Protein 7W6K (pdb70)

Structure (mmCIF, N/CA/C/O backbone):
data_7W6K
#
_entry.id   7W6K
#
_cell.length_a   1.00
_cell.length_b   1.00
_cell.length_c   1.00
_cell.angle_alpha   90.00
_cell.angle_beta   90.00
_cell.angle_gamma   90.00
#
_symmetry.space_group_name_H-M   'P 1'
#
loop_
_atom_site.group_PDB
_atom_site.id
_atom_site.type_symbol
_atom_site.label_atom_id
_atom_site.label_alt_id
_atom_site.label_comp_id
_atom_site.label_asym_id
_atom_site.label_entity_id
_atom_site.label_seq_id
_atom_site.pdbx_PDB_ins_code
_atom_site.Cartn_x
_atom_site.Cartn_y
_atom_site.Cartn_z
_atom_site.occupancy
_atom_site.B_iso_or_equiv
_a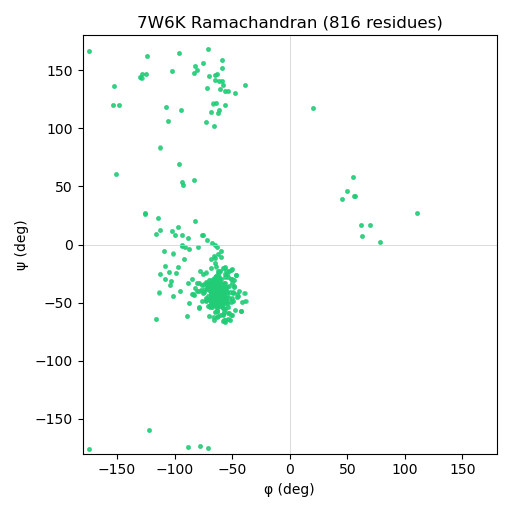tom_site.auth_seq_id
_atom_site.auth_comp_id
_atom_site.auth_asym_id
_atom_site.auth_atom_id
_atom_site.pdbx_PDB_model_num
ATOM 1 N N . VAL A 1 36 ? 140.007 98.536 121.775 1.00 199.95 36 VAL A N 1
ATOM 2 C CA . VAL A 1 36 ? 139.683 99.229 123.019 1.00 199.95 36 VAL A CA 1
ATOM 3 C C . VAL A 1 36 ? 140.848 100.103 123.467 1.00 199.95 36 VAL A C 1
ATOM 4 O O . VAL A 1 36 ? 140.645 101.200 124.002 1.00 199.95 36 VAL A O 1
ATOM 8 N N . MET A 1 37 ? 142.081 99.627 123.274 1.00 198.67 37 MET A N 1
ATOM 9 C CA . MET A 1 37 ? 143.257 100.423 123.612 1.00 198.67 37 MET A CA 1
ATOM 10 C C . MET A 1 37 ? 143.132 101.852 123.099 1.00 198.67 37 MET A C 1
ATOM 11 O O . MET A 1 37 ? 143.429 102.812 123.815 1.00 198.67 37 MET A O 1
ATOM 16 N N . ARG A 1 38 ? 142.692 102.009 121.854 1.00 192.98 38 ARG A N 1
ATOM 17 C CA . ARG A 1 38 ? 142.672 103.320 121.219 1.00 192.98 38 ARG A CA 1
ATOM 18 C C . ARG A 1 38 ? 141.353 104.055 121.421 1.00 192.98 38 ARG A C 1
ATOM 19 O O . ARG A 1 38 ? 141.224 105.200 120.975 1.00 192.98 38 ARG A O 1
ATOM 27 N N . PHE A 1 39 ? 140.383 103.437 122.086 1.00 189.02 39 PHE A N 1
ATOM 28 C CA . PHE A 1 39 ? 139.121 104.129 122.347 1.00 189.02 39 PHE A CA 1
ATOM 29 C C . PHE A 1 39 ? 139.295 105.353 123.236 1.00 189.02 39 PHE A C 1
ATOM 30 O O . PHE A 1 39 ? 138.918 106.462 122.810 1.00 189.02 39 PHE A O 1
ATOM 38 N N . PRO A 1 40 ? 139.848 105.243 124.449 1.00 177.06 40 PRO A N 1
ATOM 39 C CA . PRO A 1 40 ? 139.932 106.433 125.315 1.00 177.06 40 PRO A CA 1
ATOM 40 C C . PRO A 1 40 ? 140.793 107.544 124.739 1.00 177.06 40 PRO A C 1
ATOM 41 O O . PRO A 1 40 ? 140.345 108.696 124.667 1.00 177.06 40 PRO A O 1
ATOM 45 N N . ASN A 1 41 ? 142.022 107.234 124.323 1.00 170.58 41 ASN A N 1
ATOM 46 C CA . ASN A 1 41 ? 142.883 108.259 123.740 1.00 170.58 41 ASN A CA 1
ATOM 47 C C . ASN A 1 41 ? 142.217 108.898 122.529 1.00 170.58 41 ASN A C 1
ATOM 48 O O . ASN A 1 41 ? 142.224 110.125 122.376 1.00 170.58 41 ASN A O 1
ATOM 53 N N . LYS A 1 42 ? 141.632 108.077 121.653 1.00 161.67 42 LYS A N 1
ATOM 54 C CA . LYS A 1 42 ? 140.891 108.608 120.513 1.00 161.67 42 LYS A CA 1
ATOM 55 C C . LYS A 1 42 ? 139.836 109.620 120.933 1.00 161.67 42 LYS A C 1
ATOM 56 O O . LYS A 1 42 ? 139.450 110.464 120.122 1.00 161.67 42 LYS A O 1
ATOM 62 N N . ALA A 1 43 ? 139.377 109.576 122.182 1.00 154.78 43 ALA A N 1
ATOM 63 C CA . ALA A 1 43 ? 138.519 110.646 122.673 1.00 154.78 43 ALA A CA 1
ATOM 64 C C . ALA A 1 43 ? 139.223 111.986 122.557 1.00 154.78 43 ALA A C 1
ATOM 65 O O . ALA A 1 43 ? 138.612 112.996 122.188 1.00 154.78 43 ALA A O 1
ATOM 67 N N . TRP A 1 44 ? 140.524 112.038 122.822 1.00 153.53 44 TRP A N 1
ATOM 68 C CA . TRP A 1 44 ? 141.265 113.318 122.656 1.00 153.53 44 TRP A CA 1
ATOM 69 C C . TRP A 1 44 ? 140.992 113.947 121.287 1.00 153.53 44 TRP A C 1
ATOM 70 O O . TRP A 1 44 ? 140.868 115.185 121.240 1.00 153.53 44 TRP A O 1
ATOM 81 N N . GLN A 1 45 ? 140.719 113.124 120.270 1.00 155.25 45 GLN A N 1
ATOM 82 C CA . GLN A 1 45 ? 140.366 113.682 118.933 1.00 155.25 45 GLN A CA 1
ATOM 83 C C . GLN A 1 45 ? 138.915 114.183 118.937 1.00 155.25 45 GLN A C 1
ATOM 84 O O . GLN A 1 45 ? 138.673 115.233 118.314 1.00 155.25 45 GLN A O 1
ATOM 90 N N . THR A 1 46 ? 137.987 113.469 119.590 1.00 146.76 46 THR A N 1
ATOM 91 C CA . THR A 1 46 ? 136.589 113.976 119.723 1.00 146.76 46 THR A CA 1
ATOM 92 C C . THR A 1 46 ? 136.577 115.241 120.581 1.00 146.76 46 THR A C 1
ATOM 93 O O . THR A 1 46 ? 135.818 116.167 120.261 1.00 146.76 46 THR A O 1
ATOM 97 N N . THR A 1 47 ? 137.385 115.266 121.634 1.00 134.44 47 THR A N 1
ATOM 98 C CA . THR A 1 47 ? 137.374 116.419 122.556 1.00 134.44 47 THR A CA 1
ATOM 99 C C . THR A 1 47 ? 137.912 117.658 121.850 1.00 134.44 47 THR A C 1
ATOM 100 O O . THR A 1 47 ? 137.284 118.712 121.999 1.00 134.44 47 THR A O 1
ATOM 104 N N . TRP A 1 48 ? 138.991 117.544 121.066 1.00 129.61 48 TRP A N 1
ATOM 105 C CA . TRP A 1 48 ? 139.477 118.813 120.537 1.00 129.61 48 TRP A CA 1
ATOM 106 C C . TRP A 1 48 ? 138.535 119.396 119.495 1.00 129.61 48 TRP A C 1
ATOM 107 O O . TRP A 1 48 ? 138.450 120.622 119.358 1.00 129.61 48 TRP A O 1
ATOM 118 N N . LYS A 1 49 ? 137.820 118.545 118.756 1.00 127.26 49 LYS A N 1
ATOM 119 C CA . LYS A 1 49 ? 136.809 119.055 117.838 1.00 127.26 49 LYS A CA 1
ATOM 120 C C . LYS A 1 49 ? 135.883 120.022 118.558 1.00 127.26 49 LYS A C 1
ATOM 121 O O . LYS A 1 49 ? 135.653 121.145 118.096 1.00 127.26 49 LYS A O 1
ATOM 127 N N . VAL A 1 50 ? 135.368 119.615 119.717 1.00 114.48 50 VAL A N 1
ATOM 128 C CA . VAL A 1 50 ? 134.613 120.543 120.549 1.00 114.48 50 VAL A CA 1
ATOM 129 C C . VAL A 1 50 ? 135.468 121.749 120.901 1.00 114.48 50 VAL A C 1
ATOM 130 O O . VAL A 1 50 ? 134.986 122.887 120.929 1.00 114.48 50 VAL A O 1
ATOM 134 N N . GLY A 1 51 ? 136.753 121.523 121.174 1.00 118.15 51 GLY A N 1
ATOM 135 C CA . GLY A 1 51 ? 137.617 122.630 121.543 1.00 118.15 51 GLY A CA 1
ATOM 136 C C . GLY A 1 51 ? 137.887 123.573 120.389 1.00 118.15 51 GLY A C 1
ATOM 137 O O . GLY A 1 51 ? 137.664 124.782 120.496 1.00 118.15 51 GLY A O 1
ATOM 138 N N . ARG A 1 52 ? 138.354 123.033 119.265 1.00 126.77 52 ARG A N 1
ATOM 139 C CA . ARG A 1 52 ? 138.758 123.881 118.150 1.00 126.77 52 ARG A CA 1
ATOM 140 C C . ARG A 1 52 ? 137.556 124.455 117.412 1.00 126.77 52 ARG A C 1
ATOM 141 O O . ARG A 1 52 ? 137.569 125.631 117.027 1.00 126.77 52 ARG A O 1
ATOM 149 N N . GLU A 1 53 ? 136.514 123.646 117.206 1.00 116.90 53 GLU A N 1
ATOM 150 C CA . GLU A 1 53 ? 135.304 124.146 116.562 1.00 116.90 53 GLU A CA 1
ATOM 151 C C . GLU A 1 53 ? 134.832 125.439 117.208 1.00 116.90 53 GLU A C 1
ATOM 152 O O . GLU A 1 53 ? 134.396 126.367 116.515 1.00 116.90 53 GLU A O 1
ATOM 158 N N . ASP A 1 54 ? 134.903 125.513 118.526 1.00 97.32 54 ASP A N 1
ATOM 159 C CA . ASP A 1 54 ? 134.478 126.698 119.250 1.00 97.32 54 ASP A CA 1
ATOM 160 C C . ASP A 1 54 ? 135.232 126.774 120.570 1.00 97.32 54 ASP A C 1
ATOM 161 O O . ASP A 1 54 ? 135.133 125.860 121.395 1.00 97.32 54 ASP A O 1
ATOM 166 N N . PRO A 1 55 ? 135.997 127.839 120.807 1.00 85.91 55 PRO A N 1
ATOM 167 C CA . PRO A 1 55 ? 136.674 127.973 122.099 1.00 85.91 55 PRO A CA 1
ATOM 168 C C . PRO A 1 55 ? 135.755 128.441 123.203 1.00 85.91 55 PRO A C 1
ATOM 169 O O . PRO A 1 55 ? 136.056 128.197 124.376 1.00 85.91 55 PRO A O 1
ATOM 173 N N . ARG A 1 56 ? 134.643 129.102 122.878 1.00 71.96 56 ARG A N 1
ATOM 174 C CA . ARG A 1 56 ? 133.777 129.624 123.928 1.00 71.96 56 ARG A CA 1
ATOM 175 C C . ARG A 1 56 ? 133.317 128.511 124.859 1.00 71.96 56 ARG A C 1
ATOM 176 O O . ARG A 1 56 ? 133.304 128.685 126.082 1.00 71.96 56 ARG A O 1
ATOM 184 N N . ARG A 1 57 ? 132.950 127.357 124.302 1.00 71.30 57 ARG A N 1
ATOM 185 C CA . ARG A 1 57 ? 132.496 126.254 125.141 1.00 71.30 57 ARG A CA 1
ATOM 186 C C . ARG A 1 57 ? 133.452 126.007 126.300 1.00 71.30 57 ARG A C 1
ATOM 187 O O . ARG A 1 57 ? 133.022 125.667 127.406 1.00 71.30 57 ARG A O 1
ATOM 195 N N . LEU A 1 58 ? 134.753 126.182 126.073 1.00 63.63 58 LEU A N 1
ATOM 196 C CA . LEU A 1 58 ? 135.696 126.101 127.182 1.00 63.63 58 LEU A CA 1
ATOM 197 C C . LEU A 1 58 ? 135.438 127.203 128.195 1.00 63.63 58 LEU A C 1
ATOM 198 O O . LEU A 1 58 ? 135.421 126.954 129.407 1.00 63.63 58 LEU A O 1
ATOM 203 N N . ILE A 1 59 ? 135.237 128.432 127.720 1.00 62.80 59 ILE A N 1
ATOM 204 C CA . ILE A 1 59 ? 134.984 129.529 128.642 1.00 62.80 59 ILE A CA 1
ATOM 205 C C . ILE A 1 59 ? 133.669 129.321 129.368 1.00 62.80 59 ILE A C 1
ATOM 206 O O . ILE A 1 59 ? 133.552 129.641 130.552 1.00 62.80 59 ILE A O 1
ATOM 211 N N . HIS A 1 60 ? 132.663 128.774 128.688 1.00 61.00 60 HIS A N 1
ATOM 212 C CA . HIS A 1 60 ? 131.392 128.528 129.358 1.00 61.00 60 HIS A CA 1
ATOM 213 C C . HIS A 1 60 ? 131.517 127.420 130.392 1.00 61.00 60 HIS A C 1
ATOM 214 O O . HIS A 1 60 ? 130.875 127.473 131.448 1.00 61.00 60 HIS A O 1
ATOM 221 N N . ALA A 1 61 ? 132.324 126.401 130.102 1.00 64.95 61 ALA A N 1
ATOM 222 C CA . ALA A 1 61 ? 132.546 125.344 131.080 1.00 64.95 61 ALA A CA 1
ATOM 223 C C . ALA A 1 61 ? 133.237 125.897 132.314 1.00 64.95 61 ALA A C 1
ATOM 224 O O . ALA A 1 61 ? 132.821 125.628 133.446 1.00 64.95 61 ALA A O 1
ATOM 226 N N . PHE A 1 62 ? 134.292 126.680 132.117 1.00 63.84 62 PHE A N 1
ATOM 227 C CA . PHE A 1 62 ? 134.937 127.285 133.273 1.00 63.84 62 PHE A CA 1
ATOM 228 C C . PHE A 1 62 ? 134.001 128.238 133.997 1.00 63.84 62 PHE A C 1
ATOM 229 O O . PHE A 1 62 ? 134.065 128.349 135.226 1.00 63.84 62 PHE A O 1
ATOM 237 N N . LYS A 1 63 ? 133.109 128.915 133.273 1.00 62.33 63 LYS A N 1
ATOM 238 C CA . LYS A 1 63 ? 132.076 129.689 133.943 1.00 62.33 63 LYS A CA 1
ATOM 239 C C . LYS A 1 63 ? 131.282 128.798 134.878 1.00 62.33 63 LYS A C 1
ATOM 240 O O . LYS A 1 63 ? 131.402 128.898 136.101 1.00 62.33 63 LYS A O 1
ATOM 246 N N . VAL A 1 64 ? 130.539 127.851 134.307 1.00 65.57 64 VAL A N 1
ATOM 247 C CA . VAL A 1 64 ? 129.667 126.996 135.106 1.00 65.57 64 VAL A CA 1
ATOM 248 C C . VAL A 1 64 ? 130.424 126.433 136.295 1.00 65.57 64 VAL A C 1
ATOM 249 O O . VAL A 1 64 ? 129.880 126.322 137.398 1.00 65.57 64 VAL A O 1
ATOM 253 N N . GLY A 1 65 ? 131.700 126.107 136.106 1.00 67.11 65 GLY A N 1
ATOM 254 C CA . GLY A 1 65 ? 132.476 125.573 137.212 1.00 67.11 65 GLY A CA 1
ATOM 255 C C . GLY A 1 65 ? 132.699 126.594 138.310 1.00 67.11 65 GLY A C 1
ATOM 256 O O . GLY A 1 65 ? 132.444 126.327 139.488 1.00 67.11 65 GLY A O 1
ATOM 257 N N . LEU A 1 66 ? 133.206 127.772 137.944 1.00 73.35 66 LEU A N 1
ATOM 258 C CA . LEU A 1 66 ? 133.442 128.798 138.950 1.00 73.35 66 LEU A CA 1
ATOM 259 C C . LEU A 1 66 ? 132.147 129.190 139.636 1.00 73.35 66 LEU A C 1
ATOM 260 O O . LEU A 1 66 ? 132.137 129.506 140.826 1.00 73.35 66 LEU A O 1
ATOM 265 N N . SER A 1 67 ? 131.037 129.154 138.902 1.00 72.83 67 SER A N 1
ATOM 266 C CA . SER A 1 67 ? 129.748 129.491 139.491 1.00 72.83 67 SER A CA 1
ATOM 267 C C . SER A 1 67 ? 129.319 128.438 140.501 1.00 72.83 67 SER A C 1
ATOM 268 O O . SER A 1 67 ? 128.919 128.772 141.623 1.00 72.83 67 SER A O 1
ATOM 271 N N . LEU A 1 68 ? 129.384 127.162 140.123 1.00 74.51 68 LEU A N 1
ATOM 272 C CA . LEU A 1 68 ? 129.065 126.105 141.072 1.00 74.51 68 LEU A CA 1
ATOM 273 C C . LEU A 1 68 ? 129.918 126.224 142.322 1.00 74.51 68 LEU A C 1
ATOM 274 O O . LEU A 1 68 ? 129.406 126.131 143.442 1.00 74.51 68 LEU A O 1
ATOM 279 N N . THR A 1 69 ? 131.222 126.434 142.155 1.00 84.19 69 THR A N 1
ATOM 280 C CA . THR A 1 69 ? 132.091 126.481 143.323 1.00 84.19 69 THR A CA 1
ATOM 281 C C . THR A 1 69 ? 131.818 127.711 144.178 1.00 84.19 69 THR A C 1
ATOM 282 O O . THR A 1 69 ? 131.764 127.603 145.406 1.00 84.19 69 THR A O 1
ATOM 286 N N . LEU A 1 70 ? 131.630 128.878 143.561 1.00 86.17 70 LEU A N 1
ATOM 287 C CA . LEU A 1 70 ? 131.343 130.083 144.328 1.00 86.17 70 LEU A CA 1
ATOM 288 C C . LEU A 1 70 ? 130.032 129.948 145.088 1.00 86.17 70 LEU A C 1
ATOM 289 O O . LEU A 1 70 ? 129.917 130.422 146.223 1.00 86.17 70 LEU A O 1
ATOM 294 N N . ALA A 1 71 ? 129.034 129.309 144.481 1.00 91.44 71 ALA A N 1
ATOM 295 C CA . ALA A 1 71 ? 127.773 129.110 145.184 1.00 91.44 71 ALA A CA 1
ATOM 296 C C . ALA A 1 71 ? 127.937 128.125 146.331 1.00 91.44 71 ALA A C 1
ATOM 297 O O . ALA A 1 71 ? 127.504 128.396 147.456 1.00 91.44 71 ALA A O 1
ATOM 299 N N . SER A 1 72 ? 128.571 126.981 146.073 1.00 95.13 72 SER A N 1
ATOM 300 C CA . SER A 1 72 ? 128.748 125.992 147.127 1.00 95.13 72 SER A CA 1
ATOM 301 C C . SER A 1 72 ? 129.589 126.539 148.268 1.00 95.13 72 SER A C 1
ATOM 302 O O . SER A 1 72 ? 129.428 126.114 149.416 1.00 95.13 72 SER A O 1
ATOM 305 N N . LEU A 1 73 ? 130.475 127.496 147.984 1.00 102.38 73 LEU A N 1
ATOM 306 C CA . LEU A 1 73 ? 131.323 128.045 149.033 1.00 102.38 73 LEU A CA 1
ATOM 307 C C . LEU A 1 73 ? 130.523 128.669 150.164 1.00 102.38 73 LEU A C 1
ATOM 308 O O . LEU A 1 73 ? 131.121 129.086 151.162 1.00 102.38 73 LEU A O 1
ATOM 313 N N . LEU A 1 74 ? 129.199 128.748 150.041 1.00 110.52 74 LEU A N 1
ATOM 314 C CA . LEU A 1 74 ? 128.376 128.963 151.221 1.00 110.52 74 LEU A CA 1
ATOM 315 C C . LEU A 1 74 ? 128.727 127.970 152.320 1.00 110.52 74 LEU A C 1
ATOM 316 O O . LEU A 1 74 ? 128.449 128.235 153.495 1.00 110.52 74 LEU A O 1
ATOM 321 N N . TYR A 1 75 ? 129.326 126.832 151.953 1.00 110.85 75 TYR A N 1
ATOM 322 C CA . TYR A 1 75 ? 129.813 125.865 152.931 1.00 110.85 75 TYR A CA 1
ATOM 323 C C . TYR A 1 75 ? 130.488 126.556 154.107 1.00 110.85 75 TYR A C 1
ATOM 324 O O . TYR A 1 75 ? 130.190 126.264 155.270 1.00 110.85 75 TYR A O 1
ATOM 333 N N . LEU A 1 76 ? 131.410 127.474 153.819 1.00 121.38 76 LEU A N 1
ATOM 334 C CA . LEU A 1 76 ? 132.276 127.996 154.870 1.00 121.38 76 LEU A CA 1
ATOM 335 C C . LEU A 1 76 ? 131.794 129.343 155.398 1.00 121.38 76 LEU A C 1
ATOM 336 O O . LEU A 1 76 ? 132.105 129.704 156.538 1.00 121.38 76 LEU A O 1
ATOM 341 N N . LEU A 1 77 ? 131.047 130.096 154.594 1.00 125.88 77 LEU A N 1
ATOM 342 C CA . LEU A 1 77 ? 130.659 131.447 154.981 1.00 125.88 77 LEU A CA 1
ATOM 343 C C . LEU A 1 77 ? 129.489 131.487 155.958 1.00 125.88 77 LEU A C 1
ATOM 344 O O . LEU A 1 77 ? 129.105 132.580 156.385 1.00 125.88 77 LEU A O 1
ATOM 349 N N . GLU A 1 78 ? 128.921 130.338 156.317 1.00 138.14 78 GLU A N 1
ATOM 350 C CA . GLU A 1 78 ? 127.763 130.342 157.204 1.00 138.14 78 GLU A CA 1
ATOM 351 C C . GLU A 1 78 ? 127.995 131.080 158.520 1.00 138.14 78 GLU A C 1
ATOM 352 O O . GLU A 1 78 ? 127.043 131.726 158.996 1.00 138.14 78 GLU A O 1
ATOM 358 N N . PRO A 1 79 ? 129.172 131.029 159.153 1.00 141.18 79 PRO A N 1
ATOM 359 C CA . PRO A 1 79 ? 129.322 131.671 160.471 1.00 141.18 79 PRO A CA 1
ATOM 360 C C . PRO A 1 79 ? 128.793 133.093 160.508 1.00 141.18 79 PRO A C 1
ATOM 361 O O . PRO A 1 79 ? 128.251 133.515 161.538 1.00 141.18 79 PRO A O 1
ATOM 365 N N . LEU A 1 80 ? 128.845 133.805 159.376 1.00 149.54 80 LEU A N 1
ATOM 366 C CA . LEU A 1 80 ? 128.235 135.162 159.309 1.00 149.54 80 LEU A CA 1
ATOM 367 C C . LEU A 1 80 ? 127.190 135.180 158.188 1.00 149.54 80 LEU A C 1
ATOM 368 O O . LEU A 1 80 ? 126.721 134.102 157.810 1.00 149.54 80 LEU A O 1
ATOM 373 N N . PHE A 1 81 ? 126.819 136.357 157.685 1.00 152.46 81 PHE A N 1
ATOM 374 C CA . PHE A 1 81 ? 125.898 136.440 156.516 1.00 152.46 81 PHE A CA 1
ATOM 375 C C . PHE A 1 81 ? 124.595 135.702 156.834 1.00 152.46 81 PHE A C 1
ATOM 376 O O . PHE A 1 81 ? 124.176 134.923 155.955 1.00 152.46 81 PHE A O 1
ATOM 384 N N . LYS A 1 82 ? 124.049 135.848 158.050 1.00 154.93 82 LYS A N 1
ATOM 385 C CA . LYS A 1 82 ? 122.711 135.286 158.415 1.00 154.93 82 LYS A CA 1
ATOM 386 C C . LYS A 1 82 ? 122.654 133.744 158.511 1.00 154.93 82 LYS A C 1
ATOM 387 O O . LYS A 1 82 ? 121.537 133.189 158.476 1.00 154.93 82 LYS A O 1
ATOM 393 N N . GLY A 1 83 ? 123.809 133.082 158.616 1.00 145.87 83 GLY A N 1
ATOM 394 C CA . GLY A 1 83 ? 123.812 131.618 158.815 1.00 145.87 83 GLY A CA 1
ATOM 395 C C . GLY A 1 83 ? 122.947 130.818 157.856 1.00 145.87 83 GLY A C 1
ATOM 396 O O . GLY A 1 83 ? 122.191 129.964 158.345 1.00 145.87 83 GLY A O 1
ATOM 397 N N . ILE A 1 84 ? 123.020 131.102 156.551 1.00 141.58 84 ILE A N 1
ATOM 398 C CA . ILE A 1 84 ? 122.175 130.400 155.537 1.00 141.58 84 ILE A CA 1
ATOM 399 C C . ILE A 1 84 ? 122.984 129.291 154.849 1.00 141.58 84 ILE A C 1
ATOM 400 O O . ILE A 1 84 ? 122.494 128.708 153.868 1.00 141.58 84 ILE A O 1
ATOM 405 N N . GLY A 1 85 ? 124.191 129.012 155.344 1.00 128.31 85 GLY A N 1
ATOM 406 C CA . GLY A 1 85 ? 125.066 128.029 154.679 1.00 128.31 85 GLY A CA 1
ATOM 407 C C . GLY A 1 85 ? 124.571 126.598 154.663 1.00 128.31 85 GLY A C 1
ATOM 408 O O . GLY A 1 85 ? 125.106 125.801 153.883 1.00 128.31 85 GLY A O 1
ATOM 409 N N . GLN A 1 86 ? 123.596 126.273 155.504 1.00 116.41 86 GLN A N 1
ATOM 410 C CA . GLN A 1 86 ? 123.087 124.878 155.600 1.00 116.41 86 GLN A CA 1
ATOM 411 C C . GLN A 1 86 ? 122.429 124.445 154.290 1.00 116.41 86 GLN A C 1
ATOM 412 O O . GLN A 1 86 ? 122.537 123.258 153.948 1.00 116.41 86 GLN A O 1
ATOM 418 N N . SER A 1 87 ? 121.759 125.363 153.596 1.00 105.74 87 SER A N 1
ATOM 419 C CA . SER A 1 87 ? 120.992 125.012 152.375 1.00 105.74 87 SER A CA 1
ATOM 420 C C . SER A 1 87 ? 121.841 125.217 151.119 1.00 105.74 87 SER A C 1
ATOM 421 O O . SER A 1 87 ? 121.270 125.163 150.022 1.00 105.74 87 SER A O 1
ATOM 424 N N . ALA A 1 88 ? 123.130 125.493 151.280 1.00 96.52 88 ALA A N 1
ATOM 425 C CA . ALA A 1 88 ? 124.012 125.785 150.136 1.00 96.52 88 ALA A CA 1
ATOM 426 C C . ALA A 1 88 ? 123.696 124.890 148.951 1.00 96.52 88 ALA A C 1
ATOM 427 O O . ALA A 1 88 ? 123.743 125.403 147.840 1.00 96.52 88 ALA A O 1
ATOM 429 N N . ILE A 1 89 ? 123.450 123.602 149.171 1.00 97.48 89 ILE A N 1
ATOM 430 C CA . ILE A 1 89 ? 123.270 122.679 148.019 1.00 97.48 89 ILE A CA 1
ATOM 431 C C . ILE A 1 89 ? 122.363 123.338 146.988 1.00 97.48 89 ILE A C 1
ATOM 432 O O . ILE A 1 89 ? 122.726 123.339 145.812 1.00 97.48 89 ILE A O 1
ATOM 437 N N . TRP A 1 90 ? 121.272 123.951 147.413 1.00 99.38 90 TRP A N 1
ATOM 438 C CA . TRP A 1 90 ? 120.258 124.495 146.521 1.00 99.38 90 TRP A CA 1
ATOM 439 C C . TRP A 1 90 ? 120.839 125.558 145.601 1.00 99.38 90 TRP A C 1
ATOM 440 O O . TRP A 1 90 ? 120.451 125.649 144.436 1.00 99.38 90 TRP A O 1
ATOM 451 N N . ALA A 1 91 ? 121.768 126.372 146.097 1.00 86.41 91 ALA A N 1
ATOM 452 C CA . ALA A 1 91 ? 122.433 127.322 145.211 1.00 86.41 91 ALA A CA 1
ATOM 453 C C . ALA A 1 91 ? 123.137 126.591 144.080 1.00 86.41 91 ALA A C 1
ATOM 454 O O . ALA A 1 91 ? 123.051 126.984 142.910 1.00 86.41 91 ALA A O 1
ATOM 456 N N . VAL A 1 92 ? 123.841 125.512 144.417 1.00 85.07 92 VAL A N 1
ATOM 457 C CA . VAL A 1 92 ? 124.552 124.742 143.403 1.00 85.07 92 VAL A CA 1
ATOM 458 C C . VAL A 1 92 ? 123.569 124.176 142.394 1.00 85.07 92 VAL A C 1
ATOM 459 O O . VAL A 1 92 ? 123.777 124.257 141.177 1.00 85.07 92 VAL A O 1
ATOM 463 N N . MET A 1 93 ? 122.479 123.591 142.883 1.00 87.62 93 MET A N 1
ATOM 464 C CA . MET A 1 93 ? 121.493 123.033 141.968 1.00 87.62 93 MET A CA 1
ATOM 465 C C . MET A 1 93 ? 120.894 124.118 141.085 1.00 87.62 93 MET A C 1
ATOM 466 O O . MET A 1 93 ? 120.626 123.892 139.899 1.00 87.62 93 MET A O 1
ATOM 471 N N . THR A 1 94 ? 120.688 125.308 141.643 1.00 86.36 94 THR A N 1
ATOM 472 C CA . THR A 1 94 ? 120.153 126.402 140.846 1.00 86.36 94 THR A CA 1
ATOM 473 C C . THR A 1 94 ? 121.114 126.768 139.732 1.00 86.36 94 THR A C 1
ATOM 474 O O . THR A 1 94 ? 120.701 126.977 138.587 1.00 86.36 94 THR A O 1
ATOM 478 N N . VAL A 1 95 ? 122.403 126.855 140.049 1.00 75.76 95 VAL A N 1
ATOM 479 C CA . VAL A 1 95 ? 123.366 127.163 139.002 1.00 75.76 95 VAL A CA 1
ATOM 480 C C . VAL A 1 95 ? 123.390 126.054 137.966 1.00 75.76 95 VAL A C 1
ATOM 481 O O . VAL A 1 95 ? 123.614 126.308 136.780 1.00 75.76 95 VAL A O 1
ATOM 485 N N . VAL A 1 96 ? 123.152 124.813 138.384 1.00 76.45 96 VAL A N 1
ATOM 486 C CA . VAL A 1 96 ? 123.213 123.708 137.436 1.00 76.45 96 VAL A CA 1
ATOM 487 C C . VAL A 1 96 ? 121.984 123.683 136.541 1.00 76.45 96 VAL A C 1
ATOM 488 O O . VAL A 1 96 ? 122.032 123.154 135.426 1.00 76.45 96 VAL A O 1
ATOM 492 N N . VAL A 1 97 ? 120.869 124.229 137.009 1.00 73.48 97 VAL A N 1
ATOM 493 C CA . VAL A 1 97 ? 119.644 124.169 136.219 1.00 73.48 97 VAL A CA 1
ATOM 494 C C . VAL A 1 97 ? 119.416 125.425 135.383 1.00 73.48 97 VAL A C 1
ATOM 495 O O . VAL A 1 97 ? 118.968 125.326 134.238 1.00 73.48 97 VAL A O 1
ATOM 499 N N . VAL A 1 98 ? 119.707 126.602 135.925 1.00 67.61 98 VAL A N 1
ATOM 500 C CA . VAL A 1 98 ? 119.408 127.854 135.241 1.00 67.61 98 VAL A CA 1
ATOM 501 C C . VAL A 1 98 ? 120.487 128.218 134.233 1.00 67.61 98 VAL A C 1
ATOM 502 O O . VAL A 1 98 ? 120.181 128.638 133.117 1.00 67.61 98 VAL A O 1
ATOM 506 N N . LEU A 1 99 ? 121.755 128.074 134.604 1.00 58.93 99 LEU A N 1
ATOM 507 C CA . LEU A 1 99 ? 122.836 128.532 133.743 1.00 58.93 99 LEU A CA 1
ATOM 508 C C . LEU A 1 99 ? 122.851 127.755 132.437 1.00 58.93 99 LEU A C 1
ATOM 509 O O . LEU A 1 99 ? 122.979 126.529 132.427 1.00 58.93 99 LEU A O 1
ATOM 514 N N . GLU A 1 100 ? 122.736 128.481 131.334 1.00 58.63 100 GLU A N 1
ATOM 515 C CA . GLU A 1 100 ? 122.759 127.894 130.008 1.00 58.63 100 GLU A CA 1
ATOM 516 C C . GLU A 1 100 ? 123.856 128.567 129.198 1.00 58.63 100 GLU A C 1
ATOM 517 O O . GLU A 1 100 ? 124.334 129.650 129.546 1.00 58.63 100 GLU A O 1
ATOM 523 N N . PHE A 1 101 ? 124.257 127.913 128.108 1.00 62.40 101 PHE A N 1
ATOM 524 C CA . PHE A 1 101 ? 125.436 128.364 127.376 1.00 62.40 101 PHE A CA 1
ATOM 525 C C . PHE A 1 101 ? 125.249 129.764 126.808 1.00 62.40 101 PHE A C 1
ATOM 526 O O . PHE A 1 101 ? 126.165 130.590 126.867 1.00 62.40 101 PHE A O 1
ATOM 534 N N . THR A 1 102 ? 124.081 130.052 126.249 1.00 57.05 102 THR A N 1
ATOM 535 C CA . THR A 1 102 ? 123.828 131.346 125.632 1.00 57.05 102 THR A CA 1
ATOM 536 C C . THR A 1 102 ? 123.161 132.263 126.649 1.00 57.05 102 THR A C 1
ATOM 537 O O . THR A 1 102 ? 122.034 132.000 127.081 1.00 57.05 102 THR A O 1
ATOM 541 N N . ALA A 1 103 ? 123.848 133.347 127.012 1.00 52.75 103 ALA A N 1
ATOM 542 C CA . ALA A 1 103 ? 123.371 134.216 128.084 1.00 52.75 103 ALA A CA 1
ATOM 543 C C . ALA A 1 103 ? 121.899 134.552 127.939 1.00 52.75 103 ALA A C 1
ATOM 544 O O . ALA A 1 103 ? 121.232 134.857 128.932 1.00 52.75 103 ALA A O 1
ATOM 546 N N . GLY A 1 104 ? 121.377 134.518 126.718 1.00 53.84 104 GLY A N 1
ATOM 547 C CA . GLY A 1 104 ? 119.946 134.663 126.549 1.00 53.84 104 GLY A CA 1
ATOM 548 C C . GLY A 1 104 ? 119.198 133.425 126.996 1.00 53.84 104 GLY A C 1
ATOM 549 O O . GLY A 1 104 ? 118.199 133.518 127.710 1.00 53.84 104 GLY A O 1
ATOM 550 N N . ALA A 1 105 ? 119.677 132.250 126.594 1.00 54.43 105 ALA A N 1
ATOM 551 C CA . ALA A 1 105 ? 118.991 131.022 126.968 1.00 54.43 105 ALA A CA 1
ATOM 552 C C . ALA A 1 105 ? 118.914 130.865 128.475 1.00 54.43 105 ALA A C 1
ATOM 553 O O . ALA A 1 105 ? 117.882 130.447 129.002 1.00 54.43 105 ALA A O 1
ATOM 555 N N . THR A 1 106 ? 119.985 131.199 129.187 1.00 57.68 106 THR A N 1
ATOM 556 C CA . THR A 1 106 ? 119.992 131.104 130.638 1.00 57.68 106 THR A CA 1
ATOM 557 C C . THR A 1 106 ? 119.057 132.104 131.285 1.00 57.68 106 THR A C 1
ATOM 558 O O . THR A 1 106 ? 119.000 132.175 132.515 1.00 57.68 106 THR A O 1
ATOM 562 N N . LEU A 1 107 ? 118.355 132.902 130.492 1.00 51.85 107 LEU A N 1
ATOM 563 C CA . LEU A 1 107 ? 117.329 133.797 130.994 1.00 51.85 107 LEU A CA 1
ATOM 564 C C . LEU A 1 107 ? 115.944 133.394 130.523 1.00 51.85 107 LEU A C 1
ATOM 565 O O . LEU A 1 107 ? 115.004 133.401 131.312 1.00 51.85 107 LEU A O 1
ATOM 570 N N . CYS A 1 108 ? 115.811 132.995 129.261 1.00 61.81 108 CYS A N 1
ATOM 571 C CA . CYS A 1 108 ? 114.549 132.436 128.788 1.00 61.81 108 CYS A CA 1
ATOM 572 C C . CYS A 1 108 ? 114.091 131.204 129.556 1.00 61.81 108 CYS A C 1
ATOM 573 O O . CYS A 1 108 ? 113.054 131.226 130.225 1.00 61.81 108 CYS A O 1
ATOM 576 N N . LYS A 1 109 ? 114.848 130.108 129.456 1.00 63.64 109 LYS A N 1
ATOM 577 C CA . LYS A 1 109 ? 114.559 128.943 130.284 1.00 63.64 109 LYS A CA 1
ATOM 578 C C . LYS A 1 109 ? 114.644 129.229 131.786 1.00 63.64 109 LYS A C 1
ATOM 579 O O . LYS A 1 109 ? 114.037 128.540 132.607 1.00 63.64 109 LYS A O 1
ATOM 585 N N . GLY A 1 110 ? 115.391 130.272 132.146 1.00 66.71 110 GLY A N 1
ATOM 586 C CA . GLY A 1 110 ? 115.489 130.637 133.547 1.00 66.71 110 GLY A CA 1
ATOM 587 C C . GLY A 1 110 ? 114.091 131.007 133.994 1.00 66.71 110 GLY A C 1
ATOM 588 O O . GLY A 1 110 ? 113.522 130.377 134.886 1.00 66.71 110 GLY A O 1
ATOM 589 N N . LEU A 1 111 ? 113.518 132.038 133.375 1.00 67.42 111 LEU A N 1
ATOM 590 C CA . LEU A 1 111 ? 112.158 132.432 133.715 1.00 67.42 111 LEU A CA 1
ATOM 591 C C . LEU A 1 111 ? 111.172 131.304 133.468 1.00 67.42 111 LEU A C 1
ATOM 592 O O . LEU A 1 111 ? 110.191 131.175 134.203 1.00 67.42 111 LEU A O 1
ATOM 597 N N . ASN A 1 112 ? 111.402 130.479 132.448 1.00 73.51 112 ASN A N 1
ATOM 598 C CA . ASN A 1 112 ? 110.447 129.415 132.159 1.00 73.51 112 ASN A CA 1
ATOM 599 C C . ASN A 1 112 ? 110.473 128.371 133.267 1.00 73.51 112 ASN A C 1
ATOM 600 O O . ASN A 1 112 ? 109.424 127.986 133.789 1.00 73.51 112 ASN A O 1
ATOM 605 N N . ARG A 1 113 ? 111.662 127.897 133.640 1.00 76.67 113 ARG A N 1
ATOM 606 C CA . ARG A 1 113 ? 111.752 126.950 134.744 1.00 76.67 113 ARG A CA 1
ATOM 607 C C . ARG A 1 113 ? 111.260 127.570 136.043 1.00 76.67 113 ARG A C 1
ATOM 608 O O . ARG A 1 113 ? 110.678 126.872 136.874 1.00 76.67 113 ARG A O 1
ATOM 616 N N . GLY A 1 114 ? 111.476 128.870 136.237 1.00 79.76 114 GLY A N 1
ATOM 617 C CA . GLY A 1 114 ? 110.959 129.508 137.435 1.00 79.76 114 GLY A CA 1
ATOM 618 C C . GLY A 1 114 ? 109.462 129.523 137.677 1.00 79.76 114 GLY A C 1
ATOM 619 O O . GLY A 1 114 ? 108.991 129.139 138.747 1.00 79.76 114 GLY A O 1
ATOM 620 N N . LEU A 1 115 ? 108.698 129.974 136.682 1.00 78.89 115 LEU A N 1
ATOM 621 C CA . LEU A 1 115 ? 107.244 129.864 136.775 1.00 78.89 115 LEU A CA 1
ATOM 622 C C . LEU A 1 115 ? 106.713 128.422 136.770 1.00 78.89 115 LEU A C 1
ATOM 623 O O . LEU A 1 115 ? 105.698 128.088 137.391 1.00 78.89 115 LEU A O 1
ATOM 628 N N . GLY A 1 116 ? 107.466 127.541 136.114 1.00 86.85 116 GLY A N 1
ATOM 629 C CA . GLY A 1 116 ? 107.084 126.140 136.085 1.00 86.85 116 GLY A CA 1
ATOM 630 C C . GLY A 1 116 ? 107.172 125.657 137.520 1.00 86.85 116 GLY A C 1
ATOM 631 O O . GLY A 1 116 ? 106.231 125.053 138.039 1.00 86.85 116 GLY A O 1
ATOM 632 N N . THR A 1 117 ? 108.304 125.906 138.175 1.00 82.62 117 THR A N 1
ATOM 633 C CA . THR A 1 117 ? 108.467 125.467 139.552 1.00 82.62 117 THR A CA 1
ATOM 634 C C . THR A 1 117 ? 107.544 126.222 140.491 1.00 82.62 117 THR A C 1
ATOM 635 O O . THR A 1 117 ? 107.046 125.644 141.456 1.00 82.62 117 THR A O 1
ATOM 639 N N . LEU A 1 118 ? 107.278 127.498 140.221 1.00 84.43 118 LEU A N 1
ATOM 640 C CA . LEU A 1 118 ? 106.352 128.227 141.073 1.00 84.43 118 LEU A CA 1
ATOM 641 C C . LEU A 1 118 ? 104.935 127.701 140.911 1.00 84.43 118 LEU A C 1
ATOM 642 O O . LEU A 1 118 ? 104.211 127.538 141.899 1.00 84.43 118 LEU A O 1
ATOM 647 N N . LEU A 1 119 ? 104.526 127.410 139.675 1.00 87.96 119 LEU A N 1
ATOM 648 C CA . LEU A 1 119 ? 103.206 126.829 139.449 1.00 87.96 119 LEU A CA 1
ATOM 649 C C . LEU A 1 119 ? 103.092 125.465 140.110 1.00 87.96 119 LEU A C 1
ATOM 650 O O . LEU A 1 119 ? 102.080 125.152 140.750 1.00 87.96 119 LEU A O 1
ATOM 655 N N . ALA A 1 120 ? 104.121 124.633 139.957 1.00 89.51 120 ALA A N 1
ATOM 656 C CA . ALA A 1 120 ? 104.097 123.317 140.574 1.00 89.51 120 ALA A CA 1
ATOM 657 C C . ALA A 1 120 ? 104.052 123.429 142.088 1.00 89.51 120 ALA A C 1
ATOM 658 O O . ALA A 1 120 ? 103.330 122.680 142.751 1.00 89.51 120 ALA A O 1
ATOM 660 N N . GLY A 1 121 ? 104.810 124.365 142.655 1.00 92.82 121 GLY A N 1
ATOM 661 C CA . GLY A 1 121 ? 104.770 124.559 144.089 1.00 92.82 121 GLY A CA 1
ATOM 662 C C . GLY A 1 121 ? 103.416 125.032 144.568 1.00 92.82 121 GLY A C 1
ATOM 663 O O . GLY A 1 121 ? 102.940 124.614 145.623 1.00 92.82 121 GLY A O 1
ATOM 664 N N . LEU A 1 122 ? 102.775 125.917 143.806 1.00 98.20 122 LEU A N 1
ATOM 665 C CA . LEU A 1 122 ? 101.442 126.370 144.185 1.00 98.20 122 LEU A CA 1
ATOM 666 C C . LEU A 1 122 ? 100.454 125.214 144.148 1.00 98.20 122 LEU A C 1
ATOM 667 O O . LEU A 1 122 ? 99.668 125.022 145.083 1.00 98.20 122 LEU A O 1
ATOM 672 N N . LEU A 1 123 ? 100.483 124.425 143.075 1.00 93.70 123 LEU A N 1
ATOM 673 C CA . LEU A 1 123 ? 99.597 123.270 142.993 1.00 93.70 123 LEU A CA 1
ATOM 674 C C . LEU A 1 123 ? 99.862 122.299 144.136 1.00 93.70 123 LEU A C 1
ATOM 675 O O . LEU A 1 123 ? 98.927 121.727 144.711 1.00 93.70 123 LEU A O 1
ATOM 680 N N . ALA A 1 124 ? 101.132 122.115 144.494 1.00 97.66 124 ALA A N 1
ATOM 681 C CA . ALA A 1 124 ? 101.469 121.190 145.567 1.00 97.66 124 ALA A CA 1
ATOM 682 C C . ALA A 1 124 ? 100.985 121.710 146.911 1.00 97.66 124 ALA A C 1
ATOM 683 O O . ALA A 1 124 ? 100.414 120.953 147.701 1.00 97.66 124 ALA A O 1
ATOM 685 N N . PHE A 1 125 ? 101.224 122.987 147.199 1.00 102.80 125 PHE A N 1
ATOM 686 C CA . PHE A 1 125 ? 100.710 123.561 148.434 1.00 102.80 125 PHE A CA 1
ATOM 687 C C . PHE A 1 125 ? 99.197 123.463 148.492 1.00 102.80 125 PHE A C 1
ATOM 688 O O . PHE A 1 125 ? 98.632 123.226 149.563 1.00 102.80 125 PHE A O 1
ATOM 696 N N . LEU A 1 126 ? 98.523 123.625 147.356 1.00 102.79 126 LEU A N 1
ATOM 697 C CA . LEU A 1 126 ? 97.074 123.486 147.344 1.00 102.79 126 LEU A CA 1
ATOM 698 C C . LEU A 1 126 ? 96.666 122.067 147.708 1.00 102.79 126 LEU A C 1
ATOM 699 O O . LEU A 1 126 ? 95.849 121.855 148.611 1.00 102.79 126 LEU A O 1
ATOM 704 N N . VAL A 1 127 ? 97.224 121.080 147.007 1.00 106.40 127 VAL A N 1
ATOM 705 C CA . VAL A 1 127 ? 96.882 119.692 147.293 1.00 106.40 127 VAL A CA 1
ATOM 706 C C . VAL A 1 127 ? 97.280 119.294 148.707 1.00 106.40 127 VAL A C 1
ATOM 707 O O . VAL A 1 127 ? 96.696 118.364 149.275 1.00 106.40 127 VAL A O 1
ATOM 711 N N . GLY A 1 128 ? 98.261 119.975 149.295 1.00 115.11 128 GLY A N 1
ATOM 712 C CA . GLY A 1 128 ? 98.660 119.652 150.654 1.00 115.11 128 GLY A CA 1
ATOM 713 C C . GLY A 1 128 ? 97.741 120.269 151.688 1.00 115.11 128 GLY A C 1
ATOM 714 O O . GLY A 1 128 ? 97.425 119.643 152.701 1.00 115.11 128 GLY A O 1
ATOM 715 N N . TYR A 1 129 ? 97.310 121.512 151.455 1.00 121.35 129 TYR A N 1
ATOM 716 C CA . TYR A 1 129 ? 96.337 122.126 152.349 1.00 121.35 129 TYR A CA 1
ATOM 717 C C . TYR A 1 129 ? 95.008 121.390 152.288 1.00 121.35 129 TYR A C 1
ATOM 718 O O . TYR A 1 129 ? 94.405 121.097 153.328 1.00 121.35 129 TYR A O 1
ATOM 727 N N . ILE A 1 130 ? 94.528 121.089 151.081 1.00 116.98 130 ILE A N 1
ATOM 728 C CA . ILE A 1 130 ? 93.371 120.212 150.971 1.00 116.98 130 ILE A CA 1
ATOM 729 C C . ILE A 1 130 ? 93.684 118.874 151.614 1.00 116.98 130 ILE A C 1
ATOM 730 O O . ILE A 1 130 ? 92.812 118.251 152.231 1.00 116.98 130 ILE A O 1
ATOM 735 N N . ALA A 1 131 ? 94.922 118.410 151.487 1.00 121.25 131 ALA A N 1
ATOM 736 C CA . ALA A 1 131 ? 95.385 117.300 152.295 1.00 121.25 131 ALA A CA 1
ATOM 737 C C . ALA A 1 131 ? 95.554 117.752 153.741 1.00 121.25 131 ALA A C 1
ATOM 738 O O . ALA A 1 131 ? 95.490 118.942 154.060 1.00 121.25 131 ALA A O 1
ATOM 740 N N . ASN A 1 132 ? 95.746 116.785 154.632 1.00 126.40 132 ASN A N 1
ATOM 741 C CA . ASN A 1 132 ? 95.946 117.110 156.037 1.00 126.40 132 ASN A CA 1
ATOM 742 C C . ASN A 1 132 ? 94.712 117.800 156.608 1.00 126.40 132 ASN A C 1
ATOM 743 O O . ASN A 1 132 ? 94.731 118.279 157.746 1.00 126.40 132 ASN A O 1
ATOM 748 N N . ALA A 1 133 ? 93.638 117.855 155.820 1.00 128.36 133 ALA A N 1
ATOM 749 C CA . ALA A 1 133 ? 92.397 118.499 156.226 1.00 128.36 133 ALA A CA 1
ATOM 750 C C . ALA A 1 133 ? 91.349 117.492 156.677 1.00 128.36 133 ALA A C 1
ATOM 751 O O . ALA A 1 133 ? 90.687 117.700 157.700 1.00 128.36 133 ALA A O 1
ATOM 753 N N . SER A 1 134 ? 91.181 116.408 155.931 1.00 133.69 134 SER A N 1
ATOM 754 C CA . SER A 1 134 ? 90.258 115.344 156.280 1.00 133.69 134 SER A CA 1
ATOM 755 C C . SER A 1 134 ? 91.067 114.392 157.163 1.00 133.69 134 SER A C 1
ATOM 756 O O . SER A 1 134 ? 92.220 114.660 157.517 1.00 133.69 134 SER A O 1
ATOM 759 N N . ASP A 1 135 ? 90.462 113.263 157.523 1.00 135.08 135 ASP A N 1
ATOM 760 C CA . ASP A 1 135 ? 91.154 112.308 158.396 1.00 135.08 135 ASP A CA 1
ATOM 761 C C . ASP A 1 135 ? 92.286 111.603 157.674 1.00 135.08 135 ASP A C 1
ATOM 762 O O . ASP A 1 135 ? 92.565 111.892 156.508 1.00 135.08 135 ASP A O 1
ATOM 767 N N . ARG A 1 136 ? 92.928 110.630 158.334 1.00 130.48 136 ARG A N 1
ATOM 768 C CA . ARG A 1 136 ? 94.127 109.950 157.758 1.00 130.48 136 ARG A CA 1
ATOM 769 C C . ARG A 1 136 ? 93.848 109.293 156.399 1.00 130.48 136 ARG A C 1
ATOM 770 O O . ARG A 1 136 ? 94.548 109.576 155.441 1.00 130.48 136 ARG A O 1
ATOM 778 N N . VAL A 1 137 ? 92.935 108.346 156.328 1.00 129.96 137 VAL A N 1
ATOM 779 C CA . VAL A 1 137 ? 92.702 107.667 155.058 1.00 129.96 137 VAL A CA 1
ATOM 780 C C . VAL A 1 137 ? 92.196 108.666 154.027 1.00 129.96 137 VAL A C 1
ATOM 781 O O . VAL A 1 137 ? 92.477 108.543 152.831 1.00 129.96 137 VAL A O 1
ATOM 785 N N . SER A 1 138 ? 91.463 109.684 154.475 1.00 129.14 138 SER A N 1
ATOM 786 C CA . SER A 1 138 ? 90.999 110.713 153.550 1.00 129.14 138 SER A CA 1
ATOM 787 C C . SER A 1 138 ? 92.175 111.458 152.929 1.00 129.14 138 SER A C 1
ATOM 788 O O . SER A 1 138 ? 92.253 111.614 151.704 1.00 129.14 138 SER A O 1
ATOM 791 N N . GLN A 1 139 ? 93.093 111.948 153.764 1.00 125.50 139 GLN A N 1
ATOM 792 C CA . GLN A 1 139 ? 94.275 112.613 153.225 1.00 125.50 139 GLN A CA 1
ATOM 793 C C . GLN A 1 139 ? 95.117 111.701 152.346 1.00 125.50 139 GLN A C 1
ATOM 794 O O . GLN A 1 139 ? 95.679 112.142 151.337 1.00 125.50 139 GLN A O 1
ATOM 800 N N . ALA A 1 140 ? 95.204 110.421 152.702 1.00 119.81 140 ALA A N 1
ATOM 801 C CA . ALA A 1 140 ? 95.947 109.483 151.873 1.00 119.81 140 ALA A CA 1
ATOM 802 C C . ALA A 1 140 ? 95.319 109.363 150.493 1.00 119.81 140 ALA A C 1
ATOM 803 O O . ALA A 1 140 ? 96.023 109.412 149.478 1.00 119.81 140 ALA A O 1
ATOM 805 N N . ILE A 1 141 ? 93.997 109.208 150.432 1.00 113.47 141 ILE A N 1
ATOM 806 C CA . ILE A 1 141 ? 93.336 109.060 149.140 1.00 113.47 141 ILE A CA 1
ATOM 807 C C . ILE A 1 141 ? 93.509 110.321 148.313 1.00 113.47 141 ILE A C 1
ATOM 808 O O . ILE A 1 141 ? 93.751 110.259 147.103 1.00 113.47 141 ILE A O 1
ATOM 813 N N . ILE A 1 142 ? 93.404 111.489 148.947 1.00 107.87 142 ILE A N 1
ATOM 814 C CA . ILE A 1 142 ? 93.518 112.732 148.195 1.00 107.87 142 ILE A CA 1
ATOM 815 C C . ILE A 1 142 ? 94.932 112.900 147.659 1.00 107.87 142 ILE A C 1
ATOM 816 O O . ILE A 1 142 ? 95.132 113.235 146.489 1.00 107.87 142 ILE A O 1
ATOM 821 N N . ILE A 1 143 ? 95.935 112.666 148.506 1.00 107.77 143 ILE A N 1
ATOM 822 C CA . ILE A 1 143 ? 97.317 112.796 148.063 1.00 107.77 143 ILE A CA 1
ATOM 823 C C . ILE A 1 143 ? 97.609 111.811 146.943 1.00 107.77 143 ILE A C 1
ATOM 824 O O . ILE A 1 143 ? 98.257 112.156 145.947 1.00 107.77 143 ILE A O 1
ATOM 829 N N . GLY A 1 144 ? 97.140 110.572 147.082 1.00 100.44 144 GLY A N 1
ATOM 830 C CA . GLY A 1 144 ? 97.401 109.583 146.052 1.00 100.44 144 GLY A CA 1
ATOM 831 C C . GLY A 1 144 ? 96.739 109.945 144.739 1.00 100.44 144 GLY A C 1
ATOM 832 O O . GLY A 1 144 ? 97.367 109.900 143.679 1.00 100.44 144 GLY A O 1
ATOM 833 N N . ALA A 1 145 ? 95.460 110.315 144.789 1.00 97.46 145 ALA A N 1
ATOM 834 C CA . ALA A 1 145 ? 94.767 110.701 143.571 1.00 97.46 145 ALA A CA 1
ATOM 835 C C . ALA A 1 145 ? 95.430 111.911 142.932 1.00 97.46 145 ALA A C 1
ATOM 836 O O . ALA A 1 145 ? 95.577 111.973 141.708 1.00 97.46 145 ALA A O 1
ATOM 838 N N . ALA A 1 146 ? 95.851 112.878 143.744 1.00 89.73 146 ALA A N 1
ATOM 839 C CA . ALA A 1 146 ? 96.488 114.061 143.188 1.00 89.73 146 ALA A CA 1
ATOM 840 C C . ALA A 1 146 ? 97.799 113.705 142.510 1.00 89.73 146 ALA A C 1
ATOM 841 O O . ALA A 1 146 ? 98.022 114.076 141.354 1.00 89.73 146 ALA A O 1
ATOM 843 N N . VAL A 1 147 ? 98.675 112.982 143.206 1.00 88.19 147 VAL A N 1
ATOM 844 C CA . VAL A 1 147 ? 99.947 112.604 142.603 1.00 88.19 147 VAL A CA 1
ATOM 845 C C . VAL A 1 147 ? 99.712 111.816 141.325 1.00 88.19 147 VAL A C 1
ATOM 846 O O . VAL A 1 147 ? 100.381 112.039 140.311 1.00 88.19 147 VAL A O 1
ATOM 850 N N . PHE A 1 148 ? 98.743 110.900 141.341 1.00 82.26 148 PHE A N 1
ATOM 851 C CA . PHE A 1 148 ? 98.506 110.072 140.166 1.00 82.26 148 PHE A CA 1
ATOM 852 C C . PHE A 1 148 ? 98.005 110.919 139.006 1.00 82.26 148 PHE A C 1
ATOM 853 O O . PHE A 1 148 ? 98.722 111.123 138.023 1.00 82.26 148 PHE A O 1
ATOM 861 N N . PHE A 1 149 ? 96.819 111.505 139.158 1.00 80.41 149 PHE A N 1
ATOM 862 C CA . PHE A 1 149 ? 96.287 112.441 138.172 1.00 80.41 149 PHE A CA 1
ATOM 863 C C . PHE A 1 149 ? 97.386 113.335 137.606 1.00 80.41 149 PHE A C 1
ATOM 864 O O . PHE A 1 149 ? 97.525 113.474 136.382 1.00 80.41 149 PHE A O 1
ATOM 872 N N . ILE A 1 150 ? 98.199 113.923 138.484 1.00 80.95 150 ILE A N 1
ATOM 873 C CA . ILE A 1 150 ? 99.222 114.856 138.038 1.00 80.95 150 ILE A CA 1
ATOM 874 C C . ILE A 1 150 ? 100.258 114.151 137.182 1.00 80.95 150 ILE A C 1
ATOM 875 O O . ILE A 1 150 ? 100.652 114.659 136.134 1.00 80.95 150 ILE A O 1
ATOM 880 N N . GLY A 1 151 ? 100.749 112.997 137.625 1.00 81.33 151 GLY A N 1
ATOM 881 C CA . GLY A 1 151 ? 101.758 112.300 136.846 1.00 81.33 151 GLY A CA 1
ATOM 882 C C . GLY A 1 151 ? 101.232 111.836 135.503 1.00 81.33 151 GLY A C 1
ATOM 883 O O . GLY A 1 151 ? 101.929 111.915 134.487 1.00 81.33 151 GLY A O 1
ATOM 884 N N . ALA A 1 152 ? 100.010 111.309 135.488 1.00 75.87 152 ALA A N 1
ATOM 885 C CA . ALA A 1 152 ? 99.360 110.997 134.225 1.00 75.87 152 ALA A CA 1
ATOM 886 C C . ALA A 1 152 ? 99.424 112.191 133.291 1.00 75.87 152 ALA A C 1
ATOM 887 O O . ALA A 1 152 ? 100.000 112.114 132.199 1.00 75.87 152 ALA A O 1
ATOM 889 N N . LEU A 1 153 ? 98.840 113.312 133.717 1.00 79.97 153 LEU A N 1
ATOM 890 C CA . LEU A 1 153 ? 98.869 114.515 132.897 1.00 79.97 153 LEU A CA 1
ATOM 891 C C . LEU A 1 153 ? 100.289 114.894 132.505 1.00 79.97 153 LEU A C 1
ATOM 892 O O . LEU A 1 153 ? 100.521 115.361 131.387 1.00 79.97 153 LEU A O 1
ATOM 897 N N . ALA A 1 154 ? 101.246 114.688 133.404 1.00 81.88 154 ALA A N 1
ATOM 898 C CA . ALA A 1 154 ? 102.596 115.183 133.182 1.00 81.88 154 ALA A CA 1
ATOM 899 C C . ALA A 1 154 ? 103.288 114.392 132.088 1.00 81.88 154 ALA A C 1
ATOM 900 O O . ALA A 1 154 ? 103.816 114.968 131.133 1.00 81.88 154 ALA A O 1
ATOM 902 N N . THR A 1 155 ? 103.308 113.071 132.214 1.00 75.68 155 THR A N 1
ATOM 903 C CA . THR A 1 155 ? 103.881 112.259 131.150 1.00 75.68 155 THR A CA 1
ATOM 904 C C . THR A 1 155 ? 103.122 112.451 129.845 1.00 75.68 155 THR A C 1
ATOM 905 O O . THR A 1 155 ? 103.733 112.527 128.768 1.00 75.68 155 THR A O 1
ATOM 909 N N . TYR A 1 156 ? 101.796 112.555 129.912 1.00 79.33 156 TYR A N 1
ATOM 910 C CA . TYR A 1 156 ? 101.038 112.821 128.699 1.00 79.33 156 TYR A CA 1
ATOM 911 C C . TYR A 1 156 ? 101.571 114.059 127.998 1.00 79.33 156 TYR A C 1
ATOM 912 O O . TYR A 1 156 ? 102.017 113.992 126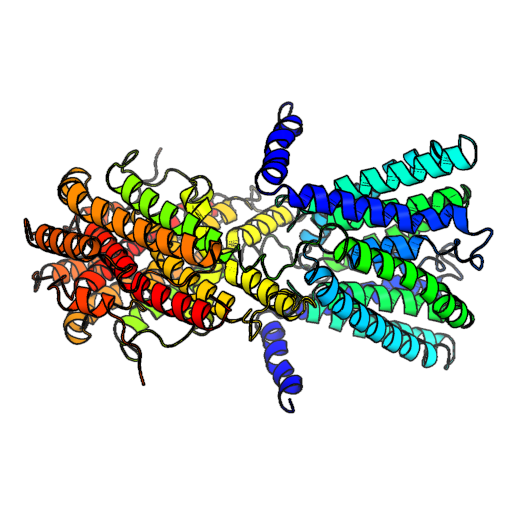.848 1.00 79.33 156 TYR A O 1
ATOM 921 N N . MET A 1 157 ? 101.554 115.200 128.689 1.00 90.48 157 MET A N 1
ATOM 922 C CA . MET A 1 157 ? 102.106 116.422 128.118 1.00 90.48 157 MET A CA 1
ATOM 923 C C . MET A 1 157 ? 103.530 116.207 127.630 1.00 90.48 157 MET A C 1
ATOM 924 O O . MET A 1 157 ? 103.927 116.772 126.604 1.00 90.48 157 MET A O 1
ATOM 929 N N . ARG A 1 158 ? 104.307 115.391 128.343 1.00 83.96 158 ARG A N 1
ATOM 930 C CA . ARG A 1 158 ? 105.645 115.044 127.883 1.00 83.96 158 ARG A CA 1
ATOM 931 C C . ARG A 1 158 ? 105.609 114.439 126.493 1.00 83.96 158 ARG A C 1
ATOM 932 O O . ARG A 1 158 ? 106.544 114.625 125.706 1.00 83.96 158 ARG A O 1
ATOM 940 N N . PHE A 1 159 ? 104.544 113.706 126.172 1.00 79.79 159 PHE A N 1
ATOM 941 C CA . PHE A 1 159 ? 104.448 113.129 124.837 1.00 79.79 159 PHE A CA 1
ATOM 942 C C . PHE A 1 159 ? 104.153 114.183 123.776 1.00 79.79 159 PHE A C 1
ATOM 943 O O . PHE A 1 159 ? 104.610 114.046 122.635 1.00 79.79 159 PHE A O 1
ATOM 951 N N . ILE A 1 160 ? 103.410 115.229 124.118 1.00 94.26 160 ILE A N 1
ATOM 952 C CA . ILE A 1 160 ? 103.086 116.280 123.156 1.00 94.26 160 ILE A CA 1
ATOM 953 C C . ILE A 1 160 ? 104.366 116.856 122.566 1.00 94.26 160 ILE A C 1
ATOM 954 O O . ILE A 1 160 ? 105.181 117.437 123.295 1.00 94.26 160 ILE A O 1
ATOM 959 N N . PRO A 1 161 ? 104.630 116.815 121.232 1.00 104.88 161 PRO A N 1
ATOM 960 C CA . PRO A 1 161 ? 105.918 117.297 120.733 1.00 104.88 161 PRO A CA 1
ATOM 961 C C . PRO A 1 161 ? 106.064 118.823 120.690 1.00 104.88 161 PRO A C 1
ATOM 962 O O . PRO A 1 161 ? 107.136 119.294 120.378 1.00 104.88 161 PRO A O 1
ATOM 966 N N . TYR A 1 162 ? 105.107 119.548 121.253 1.00 115.68 162 TYR A N 1
ATOM 967 C CA . TYR A 1 162 ? 105.336 121.010 121.364 1.00 115.68 162 TYR A CA 1
ATOM 968 C C . TYR A 1 162 ? 106.276 121.233 122.555 1.00 115.68 162 TYR A C 1
ATOM 969 O O . TYR A 1 162 ? 107.173 122.083 122.449 1.00 115.68 162 TYR A O 1
ATOM 978 N N . ILE A 1 163 ? 106.069 120.487 123.647 1.00 106.05 163 ILE A N 1
ATOM 979 C CA . ILE A 1 163 ? 106.875 120.690 124.887 1.00 106.05 163 ILE A CA 1
ATOM 980 C C . ILE A 1 163 ? 107.737 119.461 125.159 1.00 106.05 163 ILE A C 1
ATOM 981 O O . ILE A 1 163 ? 108.294 119.386 126.244 1.00 106.05 163 ILE A O 1
ATOM 986 N N . LYS A 1 164 ? 108.044 118.657 124.146 1.00 109.98 164 LYS A N 1
ATOM 987 C CA . LYS A 1 164 ? 109.000 117.536 124.370 1.00 109.98 164 LYS A CA 1
ATOM 988 C C . LYS A 1 164 ? 110.470 117.940 124.182 1.00 109.98 164 LYS A C 1
ATOM 989 O O . LYS A 1 164 ? 111.290 117.517 125.004 1.00 109.98 164 LYS A O 1
ATOM 995 N N . LYS A 1 165 ? 110.821 118.594 123.065 1.00 113.72 165 LYS A N 1
ATOM 996 C CA . LYS A 1 165 ? 112.206 119.119 122.847 1.00 113.72 165 LYS A CA 1
ATOM 997 C C . LYS A 1 165 ? 112.511 120.463 123.544 1.00 113.72 165 LYS A C 1
ATOM 998 O O . LYS A 1 165 ? 113.646 120.660 124.010 1.00 113.72 165 LYS A O 1
ATOM 1004 N N . ASN A 1 166 ? 111.496 121.324 123.646 1.00 113.84 166 ASN A N 1
ATOM 1005 C CA . ASN A 1 166 ? 111.647 122.646 124.313 1.00 113.84 166 ASN A CA 1
ATOM 1006 C C . ASN A 1 166 ? 110.575 122.701 125.393 1.00 113.84 166 ASN A C 1
ATOM 1007 O O . ASN A 1 166 ? 109.536 122.117 125.146 1.00 113.84 166 ASN A O 1
ATOM 1012 N N . TYR A 1 167 ? 110.823 123.354 126.526 1.00 106.08 167 TYR A N 1
ATOM 1013 C CA . TYR A 1 167 ? 109.858 123.323 127.658 1.00 106.08 167 TYR A CA 1
ATOM 1014 C C . TYR A 1 167 ? 109.698 121.878 128.139 1.00 106.08 167 TYR A C 1
ATOM 1015 O O . TYR A 1 167 ? 108.716 121.579 128.831 1.00 106.08 167 TYR A O 1
ATOM 1024 N N . ASP A 1 168 ? 110.624 120.999 127.760 1.00 99.49 168 ASP A N 1
ATOM 1025 C CA . ASP A 1 168 ? 110.590 119.617 128.307 1.00 99.49 168 ASP A CA 1
ATOM 1026 C C . ASP A 1 168 ? 110.905 119.740 129.782 1.00 99.49 168 ASP A C 1
ATOM 1027 O O . ASP A 1 168 ? 110.294 119.024 130.584 1.00 99.49 168 ASP A O 1
ATOM 1032 N N . TYR A 1 169 ? 111.817 120.648 130.110 1.00 99.00 169 TYR A N 1
ATOM 1033 C CA . TYR A 1 169 ? 112.142 120.930 131.526 1.00 99.00 169 TYR A CA 1
ATOM 1034 C C . TYR A 1 169 ? 110.865 121.450 132.192 1.00 99.00 169 TYR A C 1
ATOM 1035 O O . TYR A 1 169 ? 110.730 121.326 133.410 1.00 99.00 169 TYR A O 1
ATOM 1044 N N . GLY A 1 170 ? 109.942 122.005 131.404 1.00 95.87 170 GLY A N 1
ATOM 1045 C CA . GLY A 1 170 ? 108.672 122.510 131.941 1.00 95.87 170 GLY A CA 1
ATOM 1046 C C . GLY A 1 170 ? 107.891 121.403 132.617 1.00 95.87 170 GLY A C 1
ATOM 1047 O O . GLY A 1 170 ? 107.150 121.744 133.535 1.00 95.87 170 GLY A O 1
ATOM 1048 N N . LEU A 1 171 ? 107.961 120.150 132.141 1.00 96.42 171 LEU A N 1
ATOM 1049 C CA . LEU A 1 171 ? 107.264 119.053 132.866 1.00 96.42 171 LEU A CA 1
ATOM 1050 C C . LEU A 1 171 ? 108.220 118.164 133.651 1.00 96.42 171 LEU A C 1
ATOM 1051 O O . LEU A 1 171 ? 107.754 117.530 134.593 1.00 96.42 171 LEU A O 1
ATOM 1056 N N . VAL A 1 172 ? 109.494 118.098 133.297 1.00 90.46 172 VAL A N 1
ATOM 1057 C CA . VAL A 1 172 ? 110.346 117.229 134.151 1.00 90.46 172 VAL A CA 1
ATOM 1058 C C . VAL A 1 172 ? 110.468 117.918 135.500 1.00 90.46 172 VAL A C 1
ATOM 1059 O O . VAL A 1 172 ? 110.276 117.246 136.509 1.00 90.46 172 VAL A O 1
ATOM 1063 N N . ILE A 1 173 ? 110.744 119.221 135.499 1.00 89.01 173 ILE A N 1
ATOM 1064 C CA . ILE A 1 173 ? 110.815 120.008 136.761 1.00 89.01 173 ILE A CA 1
ATOM 1065 C C . ILE A 1 173 ? 109.429 120.033 137.413 1.00 89.01 173 ILE A C 1
ATOM 1066 O O . ILE A 1 173 ? 109.359 119.713 138.600 1.00 89.01 173 ILE A O 1
ATOM 1071 N N . PHE A 1 174 ? 108.377 120.357 136.660 1.00 88.54 174 PHE A N 1
ATOM 1072 C CA . PHE A 1 174 ? 107.033 120.361 137.229 1.00 88.54 174 PHE A CA 1
ATOM 1073 C C . PHE A 1 174 ? 106.819 119.147 138.118 1.00 88.54 174 PHE A C 1
ATOM 1074 O O . PHE A 1 174 ? 106.500 119.273 139.305 1.00 88.54 174 PHE A O 1
ATOM 1082 N N . LEU A 1 175 ? 106.999 117.956 137.552 1.00 84.48 175 LEU A N 1
ATOM 1083 C CA . LEU A 1 175 ? 106.674 116.737 138.283 1.00 84.48 175 LEU A CA 1
ATOM 1084 C C . LEU A 1 175 ? 107.588 116.556 139.487 1.00 84.48 175 LEU A C 1
ATOM 1085 O O . LEU A 1 175 ? 107.126 116.212 140.584 1.00 84.48 175 LEU A O 1
ATOM 1090 N N . LEU A 1 176 ? 108.891 116.779 139.306 1.00 85.23 176 LEU A N 1
ATOM 1091 C CA . LEU A 1 176 ? 109.820 116.599 140.416 1.00 85.23 176 LEU A CA 1
ATOM 1092 C C . LEU A 1 176 ? 109.492 117.543 141.563 1.00 85.23 176 LEU A C 1
ATOM 1093 O O . LEU A 1 176 ? 109.405 117.114 142.719 1.00 85.23 176 LEU A O 1
ATOM 1098 N N . THR A 1 177 ? 109.305 118.829 141.266 1.00 88.27 177 THR A N 1
ATOM 1099 C CA . THR A 1 177 ? 108.967 119.782 142.312 1.00 88.27 177 THR A CA 1
ATOM 1100 C C . THR A 1 177 ? 107.654 119.409 142.983 1.00 88.27 177 THR A C 1
ATOM 1101 O O . THR A 1 177 ? 107.532 119.479 144.211 1.00 88.27 177 THR A O 1
ATOM 1105 N N . PHE A 1 178 ? 106.657 119.005 142.197 1.00 89.91 178 PHE A N 1
ATOM 1106 C CA . PHE A 1 178 ? 105.357 118.715 142.788 1.00 89.91 178 PHE A CA 1
ATOM 1107 C C . PHE A 1 178 ? 105.438 117.536 143.742 1.00 89.91 178 PHE A C 1
ATOM 1108 O O . PHE A 1 178 ? 104.852 117.568 144.828 1.00 89.91 178 PHE A O 1
ATOM 1116 N N . ASN A 1 179 ? 106.154 116.483 143.358 1.00 91.92 179 ASN A N 1
ATOM 1117 C CA . ASN A 1 179 ? 106.275 115.343 144.258 1.00 91.92 179 ASN A CA 1
ATOM 1118 C C . ASN A 1 179 ? 107.105 115.702 145.484 1.00 91.92 179 ASN A C 1
ATOM 1119 O O . ASN A 1 179 ? 106.770 115.303 146.608 1.00 91.92 179 ASN A O 1
ATOM 1124 N N . LEU A 1 180 ? 108.185 116.464 145.294 1.00 91.64 180 LEU A N 1
ATOM 1125 C CA . LEU A 1 180 ? 109.032 116.820 146.424 1.00 91.64 180 LEU A CA 1
ATOM 1126 C C . LEU A 1 180 ? 108.316 117.762 147.381 1.00 91.64 180 LEU A C 1
ATOM 1127 O O . LEU A 1 180 ? 108.711 117.880 148.544 1.00 91.64 180 LEU A O 1
ATOM 1132 N N . ILE A 1 181 ? 107.280 118.445 146.911 1.00 93.16 181 ILE A N 1
ATOM 1133 C CA . ILE A 1 181 ? 106.475 119.263 147.808 1.00 93.16 181 ILE A CA 1
ATOM 1134 C C . ILE A 1 181 ? 105.343 118.460 148.436 1.00 93.16 181 ILE A C 1
ATOM 1135 O O . ILE A 1 181 ? 104.970 118.712 149.587 1.00 93.16 181 ILE A O 1
ATOM 1140 N N . THR A 1 182 ? 104.785 117.492 147.711 1.00 99.26 182 THR A N 1
ATOM 1141 C CA . THR A 1 182 ? 103.778 116.631 148.313 1.00 99.26 182 THR A CA 1
ATOM 1142 C C . THR A 1 182 ? 104.373 115.805 149.441 1.00 99.26 182 THR A C 1
ATOM 1143 O O . THR A 1 182 ? 103.680 115.490 150.413 1.00 99.26 182 THR A O 1
ATOM 1147 N N . VAL A 1 183 ? 105.657 115.457 149.337 1.00 107.53 183 VAL A N 1
ATOM 1148 C CA . VAL A 1 183 ? 106.301 114.745 150.436 1.00 107.53 183 VAL A CA 1
ATOM 1149 C C . VAL A 1 183 ? 106.532 115.651 151.638 1.00 107.53 183 VAL A C 1
ATOM 1150 O O . VAL A 1 183 ? 106.477 115.179 152.780 1.00 107.53 183 VAL A O 1
ATOM 1154 N N . SER A 1 184 ? 106.788 116.940 151.418 1.00 115.17 184 SER A N 1
ATOM 1155 C CA . SER A 1 184 ? 106.840 117.892 152.519 1.00 115.17 184 SER A CA 1
ATOM 1156 C C . SER A 1 184 ? 105.505 118.150 153.197 1.00 115.17 184 SER A C 1
ATOM 1157 O O . SER A 1 184 ? 105.476 118.453 154.393 1.00 115.17 184 SER A O 1
ATOM 1160 N N . SER A 1 185 ? 104.411 118.049 152.445 1.00 116.58 185 SER A N 1
ATOM 1161 C CA . SER A 1 185 ? 103.082 118.210 153.022 1.00 116.58 185 SER A CA 1
ATOM 1162 C C . SER A 1 185 ? 102.888 117.374 154.284 1.00 116.58 185 SER A C 1
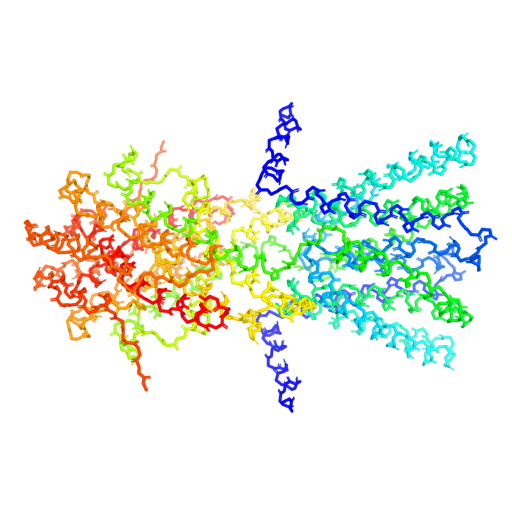ATOM 1163 O O . SER A 1 185 ? 102.419 117.868 155.315 1.00 116.58 185 SER A O 1
ATOM 1166 N N . TYR A 1 186 ? 103.255 116.093 154.216 1.00 125.70 186 TYR A N 1
ATOM 1167 C CA . TYR A 1 186 ? 103.011 115.195 155.339 1.00 125.70 186 TYR A CA 1
ATOM 1168 C C . TYR A 1 186 ? 103.795 115.666 156.556 1.00 125.70 186 TYR A C 1
ATOM 1169 O O . TYR A 1 186 ? 103.281 115.618 157.679 1.00 125.70 186 TYR A O 1
ATOM 1178 N N . ARG A 1 187 ? 105.030 116.129 156.361 1.00 133.86 187 ARG A N 1
ATOM 1179 C CA . ARG A 1 187 ? 105.931 116.346 157.486 1.00 133.86 187 ARG A CA 1
ATOM 1180 C C . ARG A 1 187 ? 105.423 117.412 158.450 1.00 133.86 187 ARG A C 1
ATOM 1181 O O . ARG A 1 187 ? 105.155 117.116 159.618 1.00 133.86 187 ARG A O 1
ATOM 1189 N N . LEU A 1 188 ? 105.279 118.645 157.976 1.00 145.99 188 LEU A N 1
ATOM 1190 C CA . LEU A 1 188 ? 104.991 119.764 158.864 1.00 145.99 188 LEU A CA 1
ATOM 1191 C C . LEU A 1 188 ? 104.748 120.999 158.004 1.00 145.99 188 LEU A C 1
ATOM 1192 O O . LEU A 1 188 ? 105.047 121.011 156.808 1.00 145.99 188 LEU A O 1
ATOM 1197 N N . GLU A 1 189 ? 104.194 122.040 158.630 1.00 151.63 189 GLU A N 1
ATOM 1198 C CA . GLU A 1 189 ? 103.988 123.313 157.951 1.00 151.63 189 GLU A CA 1
ATOM 1199 C C . GLU A 1 189 ? 105.094 124.324 158.219 1.00 151.63 189 GLU A C 1
ATOM 1200 O O . GLU A 1 189 ? 105.237 125.273 157.443 1.00 151.63 189 GLU A O 1
ATOM 1206 N N . ASN A 1 190 ? 105.877 124.151 159.287 1.00 149.95 190 ASN A N 1
ATOM 1207 C CA . ASN A 1 190 ? 107.075 124.968 159.438 1.00 149.95 190 ASN A CA 1
ATOM 1208 C C . ASN A 1 190 ? 107.984 124.827 158.225 1.00 149.95 190 ASN A C 1
ATOM 1209 O O . ASN A 1 190 ? 108.853 125.679 157.990 1.00 149.95 190 ASN A O 1
ATOM 1214 N N . VAL A 1 191 ? 107.8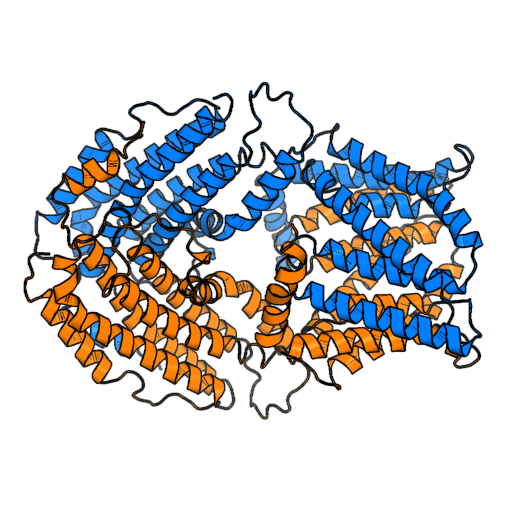00 123.755 157.452 1.00 146.29 191 VAL A N 1
ATOM 1215 C CA . VAL A 1 191 ? 108.564 123.577 156.222 1.00 146.29 191 VAL A CA 1
ATOM 1216 C C . VAL A 1 191 ? 108.352 124.765 155.297 1.00 146.29 191 VAL A C 1
ATOM 1217 O O . VAL A 1 191 ? 109.257 125.176 154.568 1.00 146.29 191 VAL A O 1
ATOM 1221 N N . LEU A 1 192 ? 107.142 125.332 155.304 1.00 147.94 192 LEU A N 1
ATOM 1222 C CA . LEU A 1 192 ? 106.902 126.528 154.503 1.00 147.94 192 LEU A CA 1
ATOM 1223 C C . LEU A 1 192 ? 107.769 127.683 154.986 1.00 147.94 192 LEU A C 1
ATOM 1224 O O . LEU A 1 192 ? 108.321 128.440 154.177 1.00 147.94 192 LEU A O 1
ATOM 1229 N N . LYS A 1 193 ? 107.894 127.838 156.305 1.00 145.43 193 LYS A N 1
ATOM 1230 C CA . LYS A 1 193 ? 108.787 128.841 156.866 1.00 145.43 193 LYS A CA 1
ATOM 1231 C C . LYS A 1 193 ? 110.206 128.634 156.354 1.00 145.43 193 LYS A C 1
ATOM 1232 O O . LYS A 1 193 ? 110.819 129.540 155.776 1.00 145.43 193 LYS A O 1
ATOM 1238 N N . ILE A 1 194 ? 110.736 127.426 156.556 1.00 138.75 194 ILE A N 1
ATOM 1239 C CA . ILE A 1 194 ? 112.112 127.144 156.156 1.00 138.75 194 ILE A CA 1
ATOM 1240 C C . ILE A 1 194 ? 112.291 127.321 154.656 1.00 138.75 194 ILE A C 1
ATOM 1241 O O . ILE A 1 194 ? 113.372 127.700 154.191 1.00 138.75 194 ILE A O 1
ATOM 1246 N N . ALA A 1 195 ? 111.241 127.063 153.876 1.00 135.87 195 ALA A N 1
ATOM 1247 C CA . ALA A 1 195 ? 111.345 127.200 152.428 1.00 135.87 195 ALA A CA 1
ATOM 1248 C C . ALA A 1 195 ? 111.410 128.663 152.018 1.00 135.87 195 ALA A C 1
ATOM 1249 O O . ALA A 1 195 ? 112.251 129.046 151.195 1.00 135.87 195 ALA A O 1
ATOM 1251 N N . HIS A 1 196 ? 110.533 129.497 152.572 1.00 134.32 196 HIS A N 1
ATOM 1252 C CA . HIS A 1 196 ? 110.634 130.922 152.292 1.00 134.32 196 HIS A CA 1
ATOM 1253 C C . HIS A 1 196 ? 111.878 131.541 152.910 1.00 134.32 196 HIS A C 1
ATOM 1254 O O . HIS A 1 196 ? 112.217 132.681 152.578 1.00 134.32 196 HIS A O 1
ATOM 1261 N N . ASP A 1 197 ? 112.557 130.825 153.808 1.00 132.19 197 ASP A N 1
ATOM 1262 C CA . ASP A 1 197 ? 113.871 131.266 154.261 1.00 132.19 197 ASP A CA 1
ATOM 1263 C C . ASP A 1 197 ? 114.944 130.922 153.236 1.00 132.19 197 ASP A C 1
ATOM 1264 O O . ASP A 1 197 ? 115.689 131.796 152.776 1.00 132.19 197 ASP A O 1
ATOM 1269 N N . ARG A 1 198 ? 115.035 129.647 152.859 1.00 116.89 198 ARG A N 1
ATOM 1270 C CA . ARG A 1 198 ? 116.020 129.144 151.901 1.00 116.89 198 ARG A CA 1
ATOM 1271 C C . ARG A 1 198 ? 115.814 129.685 150.494 1.00 116.89 198 ARG A C 1
ATOM 1272 O O . ARG A 1 198 ? 116.665 129.498 149.592 1.00 116.89 198 ARG A O 1
ATOM 1280 N N . VAL A 1 199 ? 114.684 130.357 150.279 1.00 117.66 199 VAL A N 1
ATOM 1281 C CA . VAL A 1 199 ? 114.503 131.084 149.030 1.00 117.66 199 VAL A CA 1
ATOM 1282 C C . VAL A 1 199 ? 115.589 132.138 148.879 1.00 117.66 199 VAL A C 1
ATOM 1283 O O . VAL A 1 199 ? 116.044 132.422 147.767 1.00 117.66 199 VAL A O 1
ATOM 1287 N N . TYR A 1 200 ? 116.034 132.728 149.992 1.00 111.27 200 TYR A N 1
ATOM 1288 C CA . TYR A 1 200 ? 117.120 133.697 149.914 1.00 111.27 200 TYR A CA 1
ATOM 1289 C C . TYR A 1 200 ? 118.404 133.145 149.315 1.00 111.27 200 TYR A C 1
ATOM 1290 O O . TYR A 1 200 ? 119.027 133.831 148.503 1.00 111.27 200 TYR A O 1
ATOM 1299 N N . THR A 1 201 ? 118.803 131.927 149.670 1.00 105.81 201 THR A N 1
ATOM 1300 C CA . THR A 1 201 ? 119.997 131.327 149.090 1.00 105.81 201 THR A CA 1
ATOM 1301 C C . THR A 1 201 ? 119.777 130.761 147.701 1.00 105.81 201 THR A C 1
ATOM 1302 O O . THR A 1 201 ? 120.694 130.802 146.874 1.00 105.81 201 THR A O 1
ATOM 1306 N N . ILE A 1 202 ? 118.584 130.244 147.414 1.00 98.79 202 ILE A N 1
ATOM 1307 C CA . ILE A 1 202 ? 118.298 129.907 146.027 1.00 98.79 202 ILE A CA 1
ATOM 1308 C C . ILE A 1 202 ? 118.413 131.179 145.202 1.00 98.79 202 ILE A C 1
ATOM 1309 O O . ILE A 1 202 ? 118.797 131.140 144.028 1.00 98.79 202 ILE A O 1
ATOM 1314 N N . ALA A 1 203 ? 118.130 132.329 145.813 1.00 98.09 203 ALA A N 1
ATOM 1315 C CA . ALA A 1 203 ? 118.288 133.598 145.117 1.00 98.09 203 ALA A CA 1
ATOM 1316 C C . ALA A 1 203 ? 119.756 133.949 144.929 1.00 98.09 203 ALA A C 1
ATOM 1317 O O . ALA A 1 203 ? 120.130 134.513 143.899 1.00 98.09 203 ALA A O 1
ATOM 1319 N N . ILE A 1 204 ? 120.603 133.646 145.914 1.00 91.42 204 ILE A N 1
ATOM 1320 C CA . ILE A 1 204 ? 122.034 133.851 145.719 1.00 91.42 204 ILE A CA 1
ATOM 1321 C C . ILE A 1 204 ? 122.527 132.999 144.564 1.00 91.42 204 ILE A C 1
ATOM 1322 O O . ILE A 1 204 ? 123.337 133.441 143.740 1.00 91.42 204 ILE A O 1
ATOM 1327 N N . GLY A 1 205 ? 122.048 131.761 144.486 1.00 88.49 205 GLY A N 1
ATOM 1328 C CA . GLY A 1 205 ? 122.402 130.917 143.357 1.00 88.49 205 GLY A CA 1
ATOM 1329 C C . GLY A 1 205 ? 121.950 131.503 142.032 1.00 88.49 205 GLY A C 1
ATOM 1330 O O . GLY A 1 205 ? 122.717 131.554 141.066 1.00 88.49 205 GLY A O 1
ATOM 1331 N N . CYS A 1 206 ? 120.692 131.943 141.966 1.00 90.62 206 CYS A N 1
ATOM 1332 C CA . CYS A 1 206 ? 120.184 132.548 140.740 1.00 90.62 206 CYS A CA 1
ATOM 1333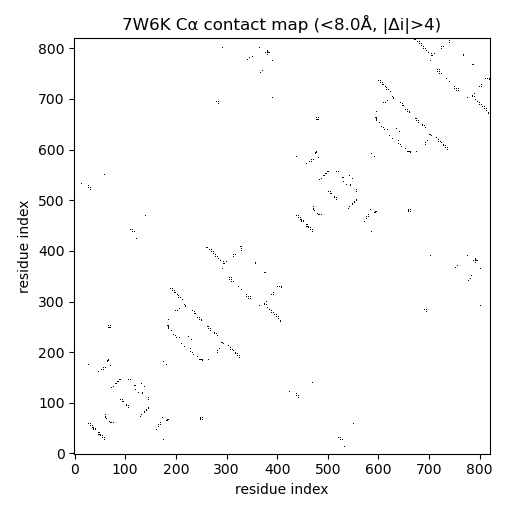 C C . CYS A 1 206 ? 120.966 133.796 140.361 1.00 90.62 206 CYS A C 1
ATOM 1334 O O . CYS A 1 206 ? 121.195 134.047 139.177 1.00 90.62 206 CYS A O 1
ATOM 1337 N N . ALA A 1 207 ? 121.372 134.594 141.348 1.00 80.51 207 ALA A N 1
ATOM 1338 C CA . ALA A 1 207 ? 122.143 135.794 141.054 1.00 80.51 207 ALA A CA 1
ATOM 1339 C C . ALA A 1 207 ? 123.522 135.470 140.508 1.00 80.51 207 ALA A C 1
ATOM 1340 O O . ALA A 1 207 ? 123.990 136.114 139.563 1.00 80.51 207 ALA A O 1
ATOM 1342 N N . VAL A 1 208 ? 124.198 134.485 141.102 1.00 81.82 208 VAL A N 1
ATOM 1343 C CA . VAL A 1 208 ? 125.474 134.047 140.548 1.00 81.82 208 VAL A CA 1
ATOM 1344 C C . VAL A 1 208 ? 125.295 133.563 139.120 1.00 81.82 208 VAL A C 1
ATOM 1345 O O . VAL A 1 208 ? 126.123 133.837 138.246 1.00 81.82 208 VAL A O 1
ATOM 1349 N N . CYS A 1 209 ? 124.205 132.848 138.853 1.00 80.06 209 CYS A N 1
ATOM 1350 C CA . CYS A 1 209 ? 123.950 132.393 137.491 1.00 80.06 209 CYS A CA 1
ATOM 1351 C C . CYS A 1 209 ? 123.797 133.597 136.574 1.00 80.06 209 CYS A C 1
ATOM 1352 O O . CYS A 1 209 ? 124.455 133.694 135.532 1.00 80.06 209 CYS A O 1
ATOM 1355 N N . LEU A 1 210 ? 122.914 134.520 136.943 1.00 72.18 210 LEU A N 1
ATOM 1356 C CA . LEU A 1 210 ? 122.666 135.695 136.118 1.00 72.18 210 LEU A CA 1
ATOM 1357 C C . LEU A 1 210 ? 123.964 136.442 135.837 1.00 72.18 210 LEU A C 1
ATOM 1358 O O . LEU A 1 210 ? 124.253 136.801 134.692 1.00 72.18 210 LEU A O 1
ATOM 1363 N N . LEU A 1 211 ? 124.760 136.691 136.878 1.00 72.37 211 LEU A N 1
ATOM 1364 C CA . LEU A 1 211 ? 126.007 137.431 136.704 1.00 72.37 211 LEU A CA 1
ATOM 1365 C C . LEU A 1 211 ? 127.008 136.687 135.834 1.00 72.37 211 LEU A C 1
ATOM 1366 O O . LEU A 1 211 ? 127.457 137.205 134.801 1.00 72.37 211 LEU A O 1
ATOM 1371 N N . MET A 1 212 ? 127.378 135.475 136.235 1.00 70.55 212 MET A N 1
ATOM 1372 C CA . MET A 1 212 ? 128.332 134.683 135.478 1.00 70.55 212 MET A CA 1
ATOM 1373 C C . MET A 1 212 ? 127.837 134.309 134.091 1.00 70.55 212 MET A C 1
ATOM 1374 O O . MET A 1 212 ? 128.563 133.644 133.348 1.00 70.55 212 MET A O 1
ATOM 1379 N N . SER A 1 213 ? 126.612 134.691 133.737 1.00 63.47 213 SER A N 1
ATOM 1380 C CA . SER A 1 213 ? 126.115 134.461 132.388 1.00 63.47 213 SER A CA 1
ATOM 1381 C C . SER A 1 213 ? 126.020 135.745 131.586 1.00 63.47 213 SER A C 1
ATOM 1382 O O . SER A 1 213 ? 126.139 135.696 130.362 1.00 63.47 213 SER A O 1
ATOM 1385 N N . LEU A 1 214 ? 125.793 136.890 132.225 1.00 60.95 214 LEU A N 1
ATOM 1386 C CA . LEU A 1 214 ? 125.636 138.120 131.462 1.00 60.95 214 LEU A CA 1
ATOM 1387 C C . LEU A 1 214 ? 126.851 139.033 131.482 1.00 60.95 214 LEU A C 1
ATOM 1388 O O . LEU A 1 214 ? 127.085 139.729 130.490 1.00 60.95 214 LEU A O 1
ATOM 1393 N N . LEU A 1 215 ? 127.634 139.061 132.562 1.00 65.26 215 LEU A N 1
ATOM 1394 C CA . LEU A 1 215 ? 128.633 140.110 132.707 1.00 65.26 215 LEU A CA 1
ATOM 1395 C C . LEU A 1 215 ? 130.045 139.594 132.946 1.00 65.26 215 LEU A C 1
ATOM 1396 O O . LEU A 1 215 ? 130.852 140.307 133.553 1.00 65.26 215 LEU A O 1
ATOM 1401 N N . VAL A 1 216 ? 130.371 138.384 132.501 1.00 65.72 216 VAL A N 1
ATOM 1402 C CA . VAL A 1 216 ? 131.721 137.839 132.628 1.00 65.72 216 VAL A CA 1
ATOM 1403 C C . VAL A 1 216 ? 132.360 137.607 131.260 1.00 65.72 216 VAL A C 1
ATOM 1404 O O . VAL A 1 216 ? 133.361 138.237 130.917 1.00 65.72 216 VAL A O 1
ATOM 1408 N N . PHE A 1 217 ? 131.793 136.706 130.465 1.00 60.89 217 PHE A N 1
ATOM 1409 C CA . PHE A 1 217 ? 132.188 136.527 129.069 1.00 60.89 217 PHE A CA 1
ATOM 1410 C C . PHE A 1 217 ? 130.965 136.035 128.322 1.00 60.89 217 PHE A C 1
ATOM 1411 O O . PHE A 1 217 ? 130.952 134.941 127.749 1.00 60.89 217 PHE A O 1
ATOM 1419 N N . PRO A 1 218 ? 129.904 136.834 128.310 1.00 57.56 218 PRO A N 1
ATOM 1420 C CA . PRO A 1 218 ? 128.608 136.330 127.864 1.00 57.56 218 PRO A CA 1
ATOM 1421 C C . PRO A 1 218 ? 128.676 135.810 126.445 1.00 57.56 218 PRO A C 1
ATOM 1422 O O . PRO A 1 218 ? 129.489 136.250 125.633 1.00 57.56 218 PRO A O 1
ATOM 1426 N N . ASN A 1 219 ? 127.814 134.853 126.156 1.00 56.66 219 ASN A N 1
ATOM 1427 C CA . ASN A 1 219 ? 127.624 134.366 124.801 1.00 56.66 219 ASN A CA 1
ATOM 1428 C C . ASN A 1 219 ? 126.220 134.795 124.401 1.00 56.66 219 ASN A C 1
ATOM 1429 O O . ASN A 1 219 ? 125.265 134.024 124.499 1.00 56.66 219 ASN A O 1
ATOM 1434 N N . TRP A 1 220 ? 126.105 136.036 123.943 1.00 57.77 220 TRP A N 1
ATOM 1435 C CA . TRP A 1 220 ? 124.808 136.578 123.582 1.00 57.77 220 TRP A CA 1
ATOM 1436 C C . TRP A 1 220 ? 124.218 135.775 122.434 1.00 57.77 220 TRP A C 1
ATOM 1437 O O . TRP A 1 220 ? 124.754 135.787 121.324 1.00 57.77 220 TRP A O 1
ATOM 1448 N N . SER A 1 221 ? 123.125 135.059 122.707 1.00 51.72 221 SER A N 1
ATOM 1449 C CA . SER A 1 221 ? 122.543 134.204 121.681 1.00 51.72 221 SER A CA 1
ATOM 1450 C C . SER A 1 221 ? 122.268 134.993 120.411 1.00 51.72 221 SER A C 1
ATOM 1451 O O . SER A 1 221 ? 122.719 134.616 119.326 1.00 51.72 221 SER A O 1
ATOM 1454 N N . GLY A 1 222 ? 121.540 136.099 120.523 1.00 55.53 222 GLY A N 1
ATOM 1455 C CA . GLY A 1 222 ? 121.594 137.101 119.477 1.00 55.53 222 GLY A CA 1
ATOM 1456 C C . GLY A 1 222 ? 123.024 137.548 119.268 1.00 55.53 222 GLY A C 1
ATOM 1457 O O . GLY A 1 222 ? 123.737 137.854 120.229 1.00 55.53 222 GLY A O 1
ATOM 1458 N N . GLU A 1 223 ? 123.453 137.593 118.013 1.00 54.25 223 GLU A N 1
ATOM 1459 C CA . GLU A 1 223 ? 124.854 137.610 117.611 1.00 54.25 223 GLU A CA 1
ATOM 1460 C C . GLU A 1 223 ? 125.456 136.213 117.697 1.00 54.25 223 GLU A C 1
ATOM 1461 O O . GLU A 1 223 ? 126.653 136.050 117.447 1.00 54.25 223 GLU A O 1
ATOM 1467 N N . ASP A 1 224 ? 124.671 135.204 118.053 1.00 54.23 224 ASP A N 1
ATOM 1468 C CA . ASP A 1 224 ? 125.007 133.826 117.756 1.00 54.23 224 ASP A CA 1
ATOM 1469 C C . ASP A 1 224 ? 124.077 133.319 116.668 1.00 54.23 224 ASP A C 1
ATOM 1470 O O . ASP A 1 224 ? 124.389 132.317 116.020 1.00 54.23 224 ASP A O 1
ATOM 1475 N N . LEU A 1 225 ? 122.945 133.988 116.458 1.00 48.97 225 LEU A N 1
ATOM 1476 C CA . LEU A 1 225 ? 122.138 133.840 115.260 1.00 48.97 225 LEU A CA 1
ATOM 1477 C C . LEU A 1 225 ? 122.513 134.884 114.224 1.00 48.97 225 LEU A C 1
ATOM 1478 O O . LEU A 1 225 ? 121.945 134.905 113.131 1.00 48.97 225 LEU A O 1
ATOM 1483 N N . HIS A 1 226 ? 123.460 135.756 114.555 1.00 43.85 226 HIS A N 1
ATOM 1484 C CA . HIS A 1 226 ? 124.084 136.668 113.612 1.00 43.85 226 HIS A CA 1
ATOM 1485 C C . HIS A 1 226 ? 125.327 136.053 113.006 1.00 43.85 226 HIS A C 1
ATOM 1486 O O . HIS A 1 226 ? 125.863 136.595 112.037 1.00 43.85 226 HIS A O 1
ATOM 1493 N N . ASN A 1 227 ? 125.806 134.943 113.563 1.00 48.40 227 ASN A N 1
ATOM 1494 C CA . ASN A 1 227 ? 126.902 134.182 112.998 1.00 48.40 227 ASN A CA 1
ATOM 1495 C C . ASN A 1 227 ? 126.480 132.820 112.486 1.00 48.40 227 ASN A C 1
ATOM 1496 O O . ASN A 1 227 ? 127.148 132.282 111.599 1.00 48.40 227 ASN A O 1
ATOM 1501 N N . SER A 1 228 ? 125.404 132.244 113.016 1.00 45.83 228 SER A N 1
ATOM 1502 C CA . SER A 1 228 ? 124.883 131.021 112.426 1.00 45.83 228 SER A CA 1
ATOM 1503 C C . SER A 1 228 ? 124.526 131.242 110.968 1.00 45.83 228 SER A C 1
ATOM 1504 O O . SER A 1 228 ? 124.709 130.349 110.134 1.00 45.83 228 SER A O 1
ATOM 1507 N N . THR A 1 229 ? 124.035 132.433 110.636 1.00 44.29 229 THR A N 1
ATOM 1508 C CA . THR A 1 229 ? 123.703 132.725 109.250 1.00 44.29 229 THR A CA 1
ATOM 1509 C C . THR A 1 229 ? 124.949 132.727 108.374 1.00 44.29 229 THR A C 1
ATOM 1510 O O . THR A 1 229 ? 124.966 132.112 107.301 1.00 44.29 229 THR A O 1
ATOM 1514 N N . VAL A 1 230 ? 126.002 133.427 108.801 1.00 45.40 230 VAL A N 1
ATOM 1515 C CA . VAL A 1 230 ? 127.206 133.457 107.981 1.00 45.40 230 VAL A CA 1
ATOM 1516 C C . VAL A 1 230 ? 127.796 132.067 107.861 1.00 45.40 230 VAL A C 1
ATOM 1517 O O . VAL A 1 230 ? 128.326 131.702 106.807 1.00 45.40 230 VAL A O 1
ATOM 1521 N N . TYR A 1 231 ? 127.718 131.262 108.922 1.00 53.07 231 TYR A N 1
ATOM 1522 C CA . TYR A 1 231 ? 128.197 129.890 108.806 1.00 53.07 231 TYR A CA 1
ATOM 1523 C C . TYR A 1 231 ? 127.388 129.121 107.777 1.00 53.07 231 TYR A C 1
ATOM 1524 O O . TYR A 1 231 ? 127.956 128.403 106.949 1.00 53.07 231 TYR A O 1
ATOM 1533 N N . LYS A 1 232 ? 126.063 129.238 107.824 1.00 51.49 232 LYS A N 1
ATOM 1534 C CA . LYS A 1 232 ? 125.237 128.545 106.844 1.00 51.49 232 LYS A CA 1
ATOM 1535 C C . LYS A 1 232 ? 125.628 128.946 105.434 1.00 51.49 232 LYS A C 1
ATOM 1536 O O . LYS A 1 232 ? 125.805 128.092 104.564 1.00 51.49 232 LYS A O 1
ATOM 1542 N N . LEU A 1 233 ? 125.777 130.244 105.192 1.00 49.01 233 LEU A N 1
ATOM 1543 C CA . LEU A 1 233 ? 126.072 130.701 103.838 1.00 49.01 233 LEU A CA 1
ATOM 1544 C C . LEU A 1 233 ? 127.443 130.219 103.382 1.00 49.01 233 LEU A C 1
ATOM 1545 O O . LEU A 1 233 ? 127.592 129.702 102.267 1.00 49.01 233 LEU A O 1
ATOM 1550 N N . GLU A 1 234 ? 128.463 130.391 104.221 1.00 60.46 234 GLU A N 1
ATOM 1551 C CA . GLU A 1 234 ? 129.796 129.928 103.860 1.00 60.46 234 GLU A CA 1
ATOM 1552 C C . GLU A 1 234 ? 129.790 128.436 103.563 1.00 60.46 234 GLU A C 1
ATOM 1553 O O . GLU A 1 234 ? 130.283 127.994 102.517 1.00 60.46 234 GLU A O 1
ATOM 1559 N N . GLY A 1 235 ? 129.232 127.642 104.478 1.00 59.88 235 GLY A N 1
ATOM 1560 C CA . GLY A 1 235 ? 129.208 126.207 104.282 1.00 59.88 235 GLY A CA 1
ATOM 1561 C C . GLY A 1 235 ? 128.394 125.790 103.082 1.00 59.88 235 GLY A C 1
ATOM 1562 O O . GLY A 1 235 ? 128.708 124.793 102.435 1.00 59.88 235 GLY A O 1
ATOM 1563 N N . LEU A 1 236 ? 127.355 126.551 102.748 1.00 52.11 236 LEU A N 1
ATOM 1564 C CA . LEU A 1 236 ? 126.518 126.191 101.615 1.00 52.11 236 LEU A CA 1
ATOM 1565 C C . LEU A 1 236 ? 127.230 126.481 100.305 1.00 52.11 236 LEU A C 1
ATOM 1566 O O . LEU A 1 236 ? 127.126 125.709 99.346 1.00 52.11 236 LEU A O 1
ATOM 1571 N N . ALA A 1 237 ? 127.963 127.593 100.245 1.00 56.54 237 ALA A N 1
ATOM 1572 C CA . ALA A 1 237 ? 128.822 127.828 99.091 1.00 56.54 237 ALA A CA 1
ATOM 1573 C C . ALA A 1 237 ? 129.854 126.719 98.956 1.00 56.54 237 ALA A C 1
ATOM 1574 O O . ALA A 1 237 ? 130.067 126.182 97.859 1.00 56.54 237 ALA A O 1
ATOM 1576 N N . LYS A 1 238 ? 130.516 126.378 100.058 1.00 62.90 238 LYS A N 1
ATOM 1577 C CA . LYS A 1 238 ? 131.454 125.265 100.027 1.00 62.90 238 LYS A CA 1
ATOM 1578 C C . LYS A 1 238 ? 130.776 124.003 99.519 1.00 62.90 238 LYS A C 1
ATOM 1579 O O . LYS A 1 238 ? 131.362 123.245 98.744 1.00 62.90 238 LYS A O 1
ATOM 1585 N N . SER A 1 239 ? 129.534 123.769 99.938 1.00 63.10 239 SER A N 1
ATOM 1586 C CA . SER A 1 239 ? 128.843 122.540 99.575 1.00 63.10 239 SER A CA 1
ATOM 1587 C C . SER A 1 239 ? 128.521 122.506 98.094 1.00 63.10 239 SER A C 1
ATOM 1588 O O . SER A 1 239 ? 128.674 121.467 97.451 1.00 63.10 239 SER A O 1
ATOM 1591 N N . ILE A 1 240 ? 128.069 123.623 97.531 1.00 57.92 240 ILE A N 1
ATOM 1592 C CA . ILE A 1 240 ? 127.792 123.648 96.098 1.00 57.92 240 ILE A CA 1
ATOM 1593 C C . ILE A 1 240 ? 129.070 123.429 95.306 1.00 57.92 240 ILE A C 1
ATOM 1594 O O . ILE A 1 240 ? 129.096 122.652 94.342 1.00 57.92 240 ILE A O 1
ATOM 1599 N N . GLU A 1 241 ? 130.147 124.119 95.684 1.00 64.74 241 GLU A N 1
ATOM 1600 C CA . GLU A 1 241 ? 131.402 123.926 94.970 1.00 64.74 241 GLU A CA 1
ATOM 1601 C C . GLU A 1 241 ? 131.850 122.472 95.050 1.00 64.74 241 GLU A C 1
ATOM 1602 O O . GLU A 1 241 ? 132.171 121.845 94.032 1.00 64.74 241 GLU A O 1
ATOM 1608 N N . ALA A 1 242 ? 131.842 121.906 96.257 1.00 70.19 242 ALA A N 1
ATOM 1609 C CA . ALA A 1 242 ? 132.298 120.536 96.434 1.00 70.19 242 ALA A CA 1
ATOM 1610 C C . ALA A 1 242 ? 131.394 119.546 95.722 1.00 70.19 242 ALA A C 1
ATOM 1611 O O . ALA A 1 242 ? 131.871 118.520 95.241 1.00 70.19 242 ALA A O 1
ATOM 1613 N N . CYS A 1 243 ? 130.098 119.827 95.642 1.00 73.93 243 CYS A N 1
ATOM 1614 C CA . CYS A 1 243 ? 129.197 118.918 94.950 1.00 73.93 243 CYS A CA 1
ATOM 1615 C C . CYS A 1 243 ? 129.456 118.936 93.456 1.00 73.93 243 CYS A C 1
ATOM 1616 O O . CYS A 1 243 ? 129.656 117.883 92.840 1.00 73.93 243 CYS A O 1
ATOM 1619 N N . VAL A 1 244 ? 129.473 120.126 92.858 1.00 69.53 244 VAL A N 1
ATOM 1620 C CA . VAL A 1 244 ? 129.723 120.199 91.427 1.00 69.53 244 VAL A CA 1
ATOM 1621 C C . VAL A 1 244 ? 131.102 119.654 91.093 1.00 69.53 244 VAL A C 1
ATOM 1622 O O . VAL A 1 244 ? 131.351 119.242 89.955 1.00 69.53 244 VAL A O 1
ATOM 1626 N N . ASN A 1 245 ? 132.020 119.632 92.060 1.00 80.27 245 ASN A N 1
ATOM 1627 C CA . ASN A 1 245 ? 133.310 119.002 91.800 1.00 80.27 245 ASN A CA 1
ATOM 1628 C C . ASN A 1 245 ? 133.237 117.482 91.885 1.00 80.27 245 ASN A C 1
ATOM 1629 O O . ASN A 1 245 ? 133.438 116.786 90.885 1.00 80.27 245 ASN A O 1
ATOM 1634 N N . GLU A 1 246 ? 132.741 116.915 92.981 1.00 92.49 246 GLU A N 1
ATOM 1635 C CA . GLU A 1 246 ? 132.769 115.426 93.090 1.00 92.49 246 GLU A CA 1
ATOM 1636 C C . GLU A 1 246 ? 131.893 114.782 92.035 1.00 92.49 246 GLU A C 1
ATOM 1637 O O . GLU A 1 246 ? 131.966 113.581 91.888 1.00 92.49 246 GLU A O 1
ATOM 1643 N N . TYR A 1 247 ? 131.080 115.552 91.352 1.00 80.66 247 TYR A N 1
ATOM 1644 C CA . TYR A 1 247 ? 130.348 114.903 90.265 1.00 80.66 247 TYR A CA 1
ATOM 1645 C C . TYR A 1 247 ? 131.242 115.041 89.057 1.00 80.66 247 TYR A C 1
ATOM 1646 O O . TYR A 1 247 ? 131.723 114.021 88.619 1.00 80.66 247 TYR A O 1
ATOM 1655 N N . PHE A 1 248 ? 131.557 116.255 88.607 1.00 84.88 248 PHE A N 1
ATOM 1656 C CA . PHE A 1 248 ? 132.285 116.416 87.316 1.00 84.88 248 PHE A CA 1
ATOM 1657 C C . PHE A 1 248 ? 133.687 115.813 87.324 1.00 84.88 248 PHE A C 1
ATOM 1658 O O . PHE A 1 248 ? 133.975 115.097 86.370 1.00 84.88 248 PHE A O 1
ATOM 1666 N N . TYR A 1 249 ? 134.528 116.071 88.323 1.00 90.86 249 TYR A N 1
ATOM 1667 C CA . TYR A 1 249 ? 135.842 115.387 88.451 1.00 90.86 249 TYR A CA 1
ATOM 1668 C C . TYR A 1 249 ? 135.561 114.260 89.409 1.00 90.86 249 TYR A C 1
ATOM 1669 O O . TYR A 1 249 ? 136.099 114.256 90.515 1.00 90.86 249 TYR A O 1
ATOM 1678 N N . GLY A 1 250 ? 134.792 113.298 88.962 1.00 101.21 250 GLY A N 1
ATOM 1679 C CA . GLY A 1 250 ? 134.323 112.306 89.924 1.00 101.21 250 GLY A CA 1
ATOM 1680 C C . GLY A 1 250 ? 135.444 111.596 90.598 1.00 101.21 250 GLY A C 1
ATOM 1681 O O . GLY A 1 250 ? 136.449 111.341 89.935 1.00 101.21 250 GLY A O 1
ATOM 1682 N N . GLU A 1 251 ? 135.302 111.338 91.897 1.00 116.86 251 GLU A N 1
ATOM 1683 C CA . GLU A 1 251 ? 136.297 110.488 92.592 1.00 116.86 251 GLU A CA 1
ATOM 1684 C C . GLU A 1 251 ? 136.369 109.210 91.761 1.00 116.86 251 GLU A C 1
ATOM 1685 O O . GLU A 1 251 ? 137.451 108.911 91.213 1.00 116.86 251 GLU A O 1
ATOM 1691 N N . ILE A 1 252 ? 135.240 108.491 91.716 1.00 118.27 252 ILE A N 1
ATOM 1692 C CA . ILE A 1 252 ? 135.033 107.298 90.849 1.00 118.27 252 ILE A CA 1
ATOM 1693 C C . ILE A 1 252 ? 133.512 107.371 90.679 1.00 118.27 252 ILE A C 1
ATOM 1694 O O . ILE A 1 252 ? 132.846 107.700 91.678 1.00 118.27 252 ILE A O 1
ATOM 1699 N N . GLU A 1 253 ? 132.972 107.165 89.475 1.00 111.66 253 GLU A N 1
ATOM 1700 C CA . GLU A 1 253 ? 131.515 107.402 89.265 1.00 111.66 253 GLU A CA 1
ATOM 1701 C C . GLU A 1 253 ? 130.581 106.520 90.105 1.00 111.66 253 GLU A C 1
ATOM 1702 O O . GLU A 1 253 ? 129.709 107.116 90.761 1.00 111.66 253 GLU A O 1
ATOM 1708 N N . GLY A 1 254 ? 130.822 105.205 90.213 1.00 125.43 254 GLY A N 1
ATOM 1709 C CA . GLY A 1 254 ? 129.889 104.268 90.888 1.00 125.43 254 GLY A CA 1
ATOM 1710 C C . GLY A 1 254 ? 129.375 104.712 92.251 1.00 125.43 254 GLY A C 1
ATOM 1711 O O . GLY A 1 254 ? 130.216 105.067 93.093 1.00 125.43 254 GLY A O 1
ATOM 1712 N N . SER A 1 255 ? 128.051 104.660 92.487 1.00 134.47 255 SER A N 1
ATOM 1713 C CA . SER A 1 255 ? 127.530 104.984 93.842 1.00 134.47 255 SER A CA 1
ATOM 1714 C C . SER A 1 255 ? 127.315 103.717 94.661 1.00 134.47 255 SER A C 1
ATOM 1715 O O . SER A 1 255 ? 127.274 102.625 94.064 1.00 134.47 255 SER A O 1
ATOM 1718 N N . GLY A 1 256 ? 127.159 103.875 95.974 1.00 143.20 256 GLY A N 1
ATOM 1719 C CA . GLY A 1 256 ? 127.029 102.706 96.858 1.00 143.20 256 GLY A CA 1
ATOM 1720 C C . GLY A 1 256 ? 128.278 102.602 97.705 1.00 143.20 256 GLY A C 1
ATOM 1721 O O . GLY A 1 256 ? 128.625 101.475 98.110 1.00 143.20 256 GLY A O 1
ATOM 1722 N N . TYR A 1 257 ? 128.940 103.745 97.942 1.00 154.86 257 TYR A N 1
ATOM 1723 C CA . TYR A 1 257 ? 130.164 103.742 98.798 1.00 154.86 257 TYR A CA 1
ATOM 1724 C C . TYR A 1 257 ? 129.953 103.814 100.319 1.00 154.86 257 TYR A C 1
ATOM 1725 O O . TYR A 1 257 ? 130.654 103.050 100.996 1.00 154.86 257 TYR A O 1
ATOM 1734 N N . MET A 1 258 ? 129.040 104.639 100.845 1.00 139.48 258 MET A N 1
ATOM 1735 C CA . MET A 1 258 ? 128.879 104.876 102.298 1.00 139.48 258 MET A CA 1
ATOM 1736 C C . MET A 1 258 ? 127.676 105.746 102.638 1.00 139.48 258 MET A C 1
ATOM 1737 O O . MET A 1 258 ? 126.942 106.074 101.682 1.00 139.48 258 MET A O 1
ATOM 1742 N N . LYS A 1 259 ? 127.469 106.110 103.914 1.00 125.01 259 LYS A N 1
ATOM 1743 C CA . LYS A 1 259 ? 126.394 107.081 104.273 1.00 125.01 259 LYS A CA 1
ATOM 1744 C C . LYS A 1 259 ? 126.788 108.543 104.037 1.00 125.01 259 LYS A C 1
ATOM 1745 O O . LYS A 1 259 ? 127.997 108.810 104.035 1.00 125.01 259 LYS A O 1
ATOM 1751 N N . LEU A 1 260 ? 125.817 109.403 103.723 1.00 114.02 260 LEU A N 1
ATOM 1752 C CA . LEU A 1 260 ? 126.123 110.812 103.351 1.00 114.02 260 LEU A CA 1
ATOM 1753 C C . LEU A 1 260 ? 126.962 111.440 104.451 1.00 114.02 260 LEU A C 1
ATOM 1754 O O . LEU A 1 260 ? 127.802 112.276 104.108 1.00 114.02 260 LEU A O 1
ATOM 1759 N N . SER A 1 261 ? 126.858 110.935 105.680 1.00 118.25 261 SER A N 1
ATOM 1760 C CA . SER A 1 261 ? 127.484 111.618 106.846 1.00 118.25 261 SER A CA 1
ATOM 1761 C C . SER A 1 261 ? 128.991 111.784 106.727 1.00 118.25 261 SER A C 1
ATOM 1762 O O . SER A 1 261 ? 129.456 112.886 106.992 1.00 118.25 261 SER A O 1
ATOM 1765 N N . GLU A 1 262 ? 129.705 110.771 106.260 1.00 127.08 262 GLU A N 1
ATOM 1766 C CA . GLU A 1 262 ? 131.186 110.857 106.296 1.00 127.08 262 GLU A CA 1
ATOM 1767 C C . GLU A 1 262 ? 131.720 112.027 105.463 1.00 127.08 262 GLU A C 1
ATOM 1768 O O . GLU A 1 262 ? 132.641 112.702 105.957 1.00 127.08 262 GLU A O 1
ATOM 1774 N N . ASP A 1 263 ? 131.168 112.282 104.272 1.00 118.48 263 ASP A N 1
ATOM 1775 C CA . ASP A 1 263 ? 131.735 113.335 103.383 1.00 118.48 263 ASP A CA 1
ATOM 1776 C C . ASP A 1 263 ? 131.449 114.742 103.926 1.00 118.48 263 ASP A C 1
ATOM 1777 O O . ASP A 1 263 ? 130.301 114.996 104.315 1.00 118.48 263 ASP A O 1
ATOM 1782 N N . PRO A 1 264 ? 132.439 115.668 103.948 1.00 117.24 264 PRO A N 1
ATOM 1783 C CA . PRO A 1 264 ? 132.277 117.021 104.527 1.00 117.24 264 PRO A CA 1
ATOM 1784 C C . PRO A 1 264 ? 131.165 117.830 103.854 1.00 117.24 264 PRO A C 1
ATOM 1785 O O . PRO A 1 264 ? 130.858 118.906 104.304 1.00 117.24 264 PRO A O 1
ATOM 1789 N N . ILE A 1 265 ? 130.660 117.343 102.741 1.00 103.80 265 ILE A N 1
ATOM 1790 C CA . ILE A 1 265 ? 129.519 117.943 102.062 1.00 103.80 265 ILE A CA 1
ATOM 1791 C C . ILE A 1 265 ? 128.269 117.852 102.921 1.00 103.80 265 ILE A C 1
ATOM 1792 O O . ILE A 1 265 ? 127.539 118.841 103.095 1.00 103.80 265 ILE A O 1
ATOM 1797 N N . TYR A 1 266 ? 128.003 116.673 103.479 1.00 103.41 266 TYR A N 1
ATOM 1798 C CA . TYR A 1 266 ? 126.917 116.538 104.433 1.00 103.41 266 TYR A CA 1
ATOM 1799 C C . TYR A 1 266 ? 127.253 117.399 105.638 1.00 103.41 266 TYR A C 1
ATOM 1800 O O . TYR A 1 266 ? 126.357 118.039 106.189 1.00 103.41 266 TYR A O 1
ATOM 1809 N N . LYS A 1 267 ? 128.522 117.456 106.044 1.00 108.68 267 LYS A N 1
ATOM 1810 C CA . LYS A 1 267 ? 128.907 118.359 107.127 1.00 108.68 267 LYS A CA 1
ATOM 1811 C C . LYS A 1 267 ? 128.389 119.781 106.866 1.00 108.68 267 LYS A C 1
ATOM 1812 O O . LYS A 1 267 ? 128.033 120.532 107.780 1.00 108.68 267 LYS A O 1
ATOM 1818 N N . GLY A 1 268 ? 128.337 120.146 105.586 1.00 97.29 268 GLY A N 1
ATOM 1819 C CA . GLY A 1 268 ? 127.881 121.475 105.219 1.00 97.29 268 GLY A CA 1
ATOM 1820 C C . GLY A 1 268 ? 126.389 121.704 105.075 1.00 97.29 268 GLY A C 1
ATOM 1821 O O . GLY A 1 268 ? 125.866 122.730 105.521 1.00 97.29 268 GLY A O 1
ATOM 1822 N N . TYR A 1 269 ? 125.681 120.760 104.448 1.00 92.36 269 TYR A N 1
ATOM 1823 C CA . TYR A 1 269 ? 124.283 121.043 104.121 1.00 92.36 269 TYR A CA 1
ATOM 1824 C C . TYR A 1 269 ? 123.302 120.378 105.092 1.00 92.36 269 TYR A C 1
ATOM 1825 O O . TYR A 1 269 ? 122.103 120.674 105.051 1.00 92.36 269 TYR A O 1
ATOM 1834 N N . LYS A 1 270 ? 123.769 119.517 105.999 1.00 89.48 270 LYS A N 1
ATOM 1835 C CA . LYS A 1 270 ? 122.855 118.996 107.012 1.00 89.48 270 LYS A CA 1
ATOM 1836 C C . LYS A 1 270 ? 122.427 120.091 107.976 1.00 89.48 270 LYS A C 1
ATOM 1837 O O . LYS A 1 270 ? 121.318 120.052 108.526 1.00 89.48 270 LYS A O 1
ATOM 1843 N N . ALA A 1 271 ? 123.308 121.058 108.228 1.00 82.95 271 ALA A N 1
ATOM 1844 C CA . ALA A 1 271 ? 122.894 122.234 108.978 1.00 82.95 271 ALA A CA 1
ATOM 1845 C C . ALA A 1 271 ? 121.650 122.835 108.345 1.00 82.95 271 ALA A C 1
ATOM 1846 O O . ALA A 1 271 ? 120.553 122.758 108.897 1.00 82.95 271 ALA A O 1
ATOM 1848 N N . VAL A 1 272 ? 121.786 123.337 107.118 1.00 75.39 272 VAL A N 1
ATOM 1849 C CA . VAL A 1 272 ? 120.641 123.933 106.441 1.00 75.39 272 VAL A CA 1
ATOM 1850 C C . VAL A 1 272 ? 119.481 122.948 106.383 1.00 75.39 272 VAL A C 1
ATOM 1851 O O . VAL A 1 272 ? 118.320 123.342 106.232 1.00 75.39 272 VAL A O 1
ATOM 1855 N N . LEU A 1 273 ? 119.772 121.653 106.494 1.00 81.78 273 LEU A N 1
ATOM 1856 C CA . LEU A 1 273 ? 118.702 120.671 106.617 1.00 81.78 273 LEU A CA 1
ATOM 1857 C C . LEU A 1 273 ? 117.888 120.876 107.890 1.00 81.78 273 LEU A C 1
ATOM 1858 O O . LEU A 1 273 ? 116.662 121.014 107.838 1.00 81.78 273 LEU A O 1
ATOM 1863 N N . ASP A 1 274 ? 118.552 120.896 109.044 1.00 81.69 274 ASP A N 1
ATOM 1864 C CA . ASP A 1 274 ? 117.855 120.713 110.315 1.00 81.69 274 ASP A CA 1
ATOM 1865 C C . ASP A 1 274 ? 117.922 121.933 111.229 1.00 81.69 274 ASP A C 1
ATOM 1866 O O . ASP A 1 274 ? 117.524 121.846 112.392 1.00 81.69 274 ASP A O 1
ATOM 1871 N N . SER A 1 275 ? 118.407 123.056 110.743 1.00 74.32 275 SER A N 1
ATOM 1872 C CA . SER A 1 275 ? 118.568 124.224 111.599 1.00 74.32 275 SER A CA 1
ATOM 1873 C C . SER A 1 275 ? 117.278 124.924 111.909 1.00 74.32 275 SER A C 1
ATOM 1874 O O . SER A 1 275 ? 117.344 126.007 112.492 1.00 74.32 275 SER A O 1
ATOM 1877 N N . LYS A 1 276 ? 116.104 124.398 111.563 1.00 67.93 276 LYS A N 1
ATOM 1878 C CA . LYS A 1 276 ? 114.866 125.113 111.846 1.00 67.93 276 LYS A CA 1
ATOM 1879 C C . LYS A 1 276 ? 114.729 125.399 113.334 1.00 67.93 276 LYS A C 1
ATOM 1880 O O . LYS A 1 276 ? 114.635 126.557 113.755 1.00 67.93 276 LYS A O 1
ATOM 1886 N N . SER A 1 277 ? 114.711 124.345 114.150 1.00 68.71 277 SER A N 1
ATOM 1887 C CA . SER A 1 277 ? 114.550 124.527 115.587 1.00 68.71 277 SER A CA 1
ATOM 1888 C C . SER A 1 277 ? 115.690 125.344 116.172 1.00 68.71 277 SER A C 1
ATOM 1889 O O . SER A 1 277 ? 115.475 126.182 117.057 1.00 68.71 277 SER A O 1
ATOM 1892 N N . ILE A 1 278 ? 116.914 125.107 115.704 1.00 64.19 278 ILE A N 1
ATOM 1893 C CA . ILE A 1 278 ? 118.062 125.838 116.230 1.00 64.19 278 ILE A CA 1
ATOM 1894 C C . ILE A 1 278 ? 117.869 127.334 116.038 1.00 64.19 278 ILE A C 1
ATOM 1895 O O . ILE A 1 278 ? 117.941 128.116 116.994 1.00 64.19 278 ILE A O 1
ATOM 1900 N N . ASP A 1 279 ? 117.617 127.755 114.799 1.00 69.86 279 ASP A N 1
ATOM 1901 C CA . ASP A 1 279 ? 117.435 129.175 114.530 1.00 69.86 279 ASP A CA 1
ATOM 1902 C C . ASP A 1 279 ? 116.217 129.721 115.259 1.00 69.86 279 ASP A C 1
ATOM 1903 O O . ASP A 1 279 ? 116.224 130.868 115.716 1.00 69.86 279 ASP A O 1
ATOM 1908 N N . GLU A 1 280 ? 115.160 128.921 115.381 1.00 67.06 280 GLU A N 1
ATOM 1909 C CA . GLU A 1 280 ? 113.967 129.413 116.057 1.00 67.06 280 GLU A CA 1
ATOM 1910 C C . GLU A 1 280 ? 114.255 129.731 117.516 1.00 67.06 280 GLU A C 1
ATOM 1911 O O . GLU A 1 280 ? 113.981 130.846 117.984 1.00 67.06 280 GLU A O 1
ATOM 1917 N N . THR A 1 281 ? 114.817 128.768 118.246 1.00 62.36 281 THR A N 1
ATOM 1918 C CA . THR A 1 281 ? 115.130 129.005 119.650 1.00 62.36 281 THR A CA 1
ATOM 1919 C C . THR A 1 281 ? 116.167 130.107 119.800 1.00 62.36 281 THR A C 1
ATOM 1920 O O . THR A 1 281 ? 116.128 130.871 120.771 1.00 62.36 281 THR A O 1
ATOM 1924 N N . LEU A 1 282 ? 117.103 130.211 118.855 1.00 60.02 282 LEU A N 1
ATOM 1925 C CA . LEU A 1 282 ? 118.084 131.285 118.926 1.00 60.02 282 LEU A CA 1
ATOM 1926 C C . LEU A 1 282 ? 117.415 132.641 118.806 1.00 60.02 282 LEU A C 1
ATOM 1927 O O . LEU A 1 282 ? 117.686 133.546 119.600 1.00 60.02 282 LEU A O 1
ATOM 1932 N N . ALA A 1 283 ? 116.548 132.809 117.813 1.00 59.85 283 ALA A N 1
ATOM 1933 C CA . ALA A 1 283 ? 115.849 134.076 117.664 1.00 59.85 283 ALA A CA 1
ATOM 1934 C C . ALA A 1 283 ? 115.034 134.386 118.903 1.00 59.85 283 ALA A C 1
ATOM 1935 O O . ALA A 1 283 ? 114.987 135.535 119.356 1.00 59.85 283 ALA A O 1
ATOM 1937 N N . LEU A 1 284 ? 114.376 133.373 119.463 1.00 59.24 284 LEU A N 1
ATOM 1938 C CA . LEU A 1 284 ? 113.634 133.583 120.698 1.00 59.24 284 LEU A CA 1
ATOM 1939 C C . LEU A 1 284 ? 114.546 134.143 121.778 1.00 59.24 284 LEU A C 1
ATOM 1940 O O . LEU A 1 284 ? 114.379 135.283 122.226 1.00 59.24 284 LEU A O 1
ATOM 1945 N N . HIS A 1 285 ? 115.540 133.355 122.190 1.00 54.82 285 HIS A N 1
ATOM 1946 C CA . HIS A 1 285 ? 116.442 133.794 123.245 1.00 54.82 285 HIS A CA 1
ATOM 1947 C C . HIS A 1 285 ? 116.977 135.189 122.965 1.00 54.82 285 HIS A C 1
ATOM 1948 O O . HIS A 1 285 ? 117.047 136.028 123.868 1.00 54.82 285 HIS A O 1
ATOM 1955 N N . ALA A 1 286 ? 117.340 135.465 121.715 1.00 56.72 286 ALA A N 1
ATOM 1956 C CA . ALA A 1 286 ? 117.915 136.763 121.393 1.00 56.72 286 ALA A CA 1
ATOM 1957 C C . ALA A 1 286 ? 116.915 137.874 121.649 1.00 56.72 286 ALA A C 1
ATOM 1958 O O . ALA A 1 286 ? 117.184 138.798 122.423 1.00 56.72 286 ALA A O 1
ATOM 1960 N N . SER A 1 287 ? 115.746 137.798 121.012 1.00 59.61 287 SER A N 1
ATOM 1961 C CA . SER A 1 287 ? 114.677 138.729 121.335 1.00 59.61 287 SER A CA 1
ATOM 1962 C C . SER A 1 287 ? 114.497 138.855 122.831 1.00 59.61 287 SER A C 1
ATOM 1963 O O . SER A 1 287 ? 114.028 139.890 123.314 1.00 59.61 287 SER A O 1
ATOM 1966 N N . TRP A 1 288 ? 114.875 137.818 123.571 1.00 57.30 288 TRP A N 1
ATOM 1967 C CA . TRP A 1 288 ? 114.709 137.753 125.011 1.00 57.30 288 TRP A CA 1
ATOM 1968 C C . TRP A 1 288 ? 115.978 138.159 125.754 1.00 57.30 288 TRP A C 1
ATOM 1969 O O . TRP A 1 288 ? 116.094 137.912 126.956 1.00 57.30 288 TRP A O 1
ATOM 1980 N N . GLU A 1 289 ? 116.937 138.812 125.053 1.00 63.19 289 GLU A N 1
ATOM 1981 C CA . GLU A 1 289 ? 118.196 139.285 125.602 1.00 63.19 289 GLU A CA 1
ATOM 1982 C C . GLU A 1 289 ? 118.143 140.786 125.851 1.00 63.19 289 GLU A C 1
ATOM 1983 O O . GLU A 1 289 ? 117.463 141.518 125.129 1.00 63.19 289 GLU A O 1
ATOM 1989 N N . PRO A 1 290 ? 118.862 141.263 126.852 1.00 68.49 290 PRO A N 1
ATOM 1990 C CA . PRO A 1 290 ? 118.639 142.628 127.338 1.00 68.49 290 PRO A CA 1
ATOM 1991 C C . PRO A 1 290 ? 119.384 143.695 126.558 1.00 68.49 290 PRO A C 1
ATOM 1992 O O . PRO A 1 290 ? 118.923 144.837 126.468 1.00 68.49 290 PRO A O 1
ATOM 1996 N N . ARG A 1 291 ? 120.533 143.345 125.997 1.00 78.90 291 ARG A N 1
ATOM 1997 C CA . ARG A 1 291 ? 121.418 144.360 125.445 1.00 78.90 291 ARG A CA 1
ATOM 1998 C C . ARG A 1 291 ? 120.785 145.039 124.240 1.00 78.90 291 ARG A C 1
ATOM 1999 O O . ARG A 1 291 ? 120.444 144.381 123.253 1.00 78.90 291 ARG A O 1
ATOM 2007 N N . HIS A 1 292 ? 120.626 146.358 124.325 1.00 92.19 292 HIS A N 1
ATOM 2008 C CA . HIS A 1 292 ? 120.252 147.173 123.178 1.00 92.19 292 HIS A CA 1
ATOM 2009 C C . HIS A 1 292 ? 121.375 148.113 122.762 1.00 92.19 292 HIS A C 1
ATOM 2010 O O . HIS A 1 292 ? 121.141 149.033 121.972 1.00 92.19 292 HIS A O 1
ATOM 2017 N N . SER A 1 293 ? 122.590 147.906 123.279 1.00 99.67 293 SER A N 1
ATOM 2018 C CA . SER A 1 293 ? 123.734 148.703 122.856 1.00 99.67 293 SER A CA 1
ATOM 2019 C C . SER A 1 293 ? 124.087 148.471 121.396 1.00 99.67 293 SER A C 1
ATOM 2020 O O . SER A 1 293 ? 125.038 149.082 120.898 1.00 99.67 293 SER A O 1
ATOM 2023 N N . ARG A 1 294 ? 123.343 147.602 120.707 1.00 97.82 294 ARG A N 1
ATOM 2024 C CA . ARG A 1 294 ? 123.536 147.381 119.281 1.00 97.82 294 ARG A CA 1
ATOM 2025 C C . ARG A 1 294 ? 123.569 148.678 118.491 1.00 97.82 294 ARG A C 1
ATOM 2026 O O . ARG A 1 294 ? 124.111 148.705 117.381 1.00 97.82 294 ARG A O 1
ATOM 2034 N N . TYR A 1 295 ? 123.010 149.754 119.041 1.00 114.59 295 TYR A N 1
ATOM 2035 C CA . TYR A 1 295 ? 122.699 150.959 118.277 1.00 114.59 295 TYR A CA 1
ATOM 2036 C C . TYR A 1 295 ? 122.020 150.584 116.961 1.00 114.59 295 TYR A C 1
ATOM 2037 O O . TYR A 1 295 ? 122.266 151.165 115.901 1.00 114.59 295 TYR A O 1
ATOM 2046 N N . CYS A 1 296 ? 121.150 149.580 117.056 1.00 117.02 296 CYS A N 1
ATOM 2047 C CA . CYS A 1 296 ? 120.348 149.108 115.938 1.00 117.02 296 CYS A CA 1
ATOM 2048 C C . CYS A 1 296 ? 118.917 149.558 116.170 1.00 117.02 296 CYS A C 1
ATOM 2049 O O . CYS A 1 296 ? 118.296 149.170 117.165 1.00 117.02 296 CYS A O 1
ATOM 2052 N N . HIS A 1 297 ? 118.404 150.380 115.255 1.00 123.41 297 HIS A N 1
ATOM 2053 C CA . HIS A 1 297 ? 117.114 151.038 115.413 1.00 123.41 297 HIS A CA 1
ATOM 2054 C C . HIS A 1 297 ? 116.047 150.090 115.946 1.00 123.41 297 HIS A C 1
ATOM 2055 O O . HIS A 1 297 ? 115.235 150.477 116.793 1.00 123.41 297 HIS A O 1
ATOM 2062 N N . ARG A 1 298 ? 116.042 148.851 115.464 1.00 109.14 298 ARG A N 1
ATOM 2063 C CA . ARG A 1 298 ? 115.026 147.880 115.853 1.00 109.14 298 ARG A CA 1
ATOM 2064 C C . ARG A 1 298 ? 115.643 146.490 115.845 1.00 109.14 298 ARG A C 1
ATOM 2065 O O . ARG A 1 298 ? 116.108 146.026 114.800 1.00 109.14 298 ARG A O 1
ATOM 2073 N N . PHE A 1 299 ? 115.637 145.831 116.998 1.00 92.94 299 PHE A N 1
ATOM 2074 C CA . PHE A 1 299 ? 116.304 144.544 117.109 1.00 92.94 299 PHE A CA 1
ATOM 2075 C C . PHE A 1 299 ? 115.604 143.507 116.232 1.00 92.94 299 PHE A C 1
ATOM 2076 O O . PHE A 1 299 ? 114.547 142.984 116.601 1.00 92.94 299 PHE A O 1
ATOM 2084 N N . PRO A 1 300 ? 116.160 143.193 115.066 1.00 78.75 300 PRO A N 1
ATOM 2085 C CA . PRO A 1 300 ? 115.440 142.376 114.087 1.00 78.75 300 PRO A CA 1
ATOM 2086 C C . PRO A 1 300 ? 115.733 140.890 114.177 1.00 78.75 300 PRO A C 1
ATOM 2087 O O . PRO A 1 300 ? 116.095 140.289 113.162 1.00 78.75 300 PRO A O 1
ATOM 2091 N N . TRP A 1 301 ? 115.584 140.270 115.343 1.00 65.41 301 TRP A N 1
ATOM 2092 C CA . TRP A 1 301 ? 116.024 138.884 115.435 1.00 65.41 301 TRP A CA 1
ATOM 2093 C C . TRP A 1 301 ? 114.980 137.913 114.899 1.00 65.41 301 TRP A C 1
ATOM 2094 O O . TRP A 1 301 ? 115.005 136.728 115.242 1.00 65.41 301 TRP A O 1
ATOM 2105 N N . GLN A 1 302 ? 114.053 138.390 114.067 1.00 61.66 302 GLN A N 1
ATOM 2106 C CA . GLN A 1 302 ? 113.208 137.478 113.300 1.00 61.66 302 GLN A CA 1
ATOM 2107 C C . GLN A 1 302 ? 113.652 137.400 111.844 1.00 61.66 302 GLN A C 1
ATOM 2108 O O . GLN A 1 302 ? 113.564 136.334 111.215 1.00 61.66 302 GLN A O 1
ATOM 2114 N N . GLN A 1 303 ? 114.132 138.514 111.292 1.00 58.04 303 GLN A N 1
ATOM 2115 C CA . GLN A 1 303 ? 114.603 138.500 109.917 1.00 58.04 303 GLN A CA 1
ATOM 2116 C C . GLN A 1 303 ? 115.698 137.462 109.727 1.00 58.04 303 GLN A C 1
ATOM 2117 O O . GLN A 1 303 ? 115.816 136.865 108.652 1.00 58.04 303 GLN A O 1
ATOM 2123 N N . TYR A 1 304 ? 116.517 137.238 110.755 1.00 48.75 304 TYR A N 1
ATOM 2124 C CA . TYR A 1 304 ? 117.502 136.172 110.657 1.00 48.75 304 TYR A CA 1
ATOM 2125 C C . TYR A 1 304 ? 116.827 134.825 110.484 1.00 48.75 304 TYR A C 1
ATOM 2126 O O . TYR A 1 304 ? 117.350 133.957 109.782 1.00 48.75 304 TYR A O 1
ATOM 2135 N N . VAL A 1 305 ? 115.658 134.633 111.083 1.00 51.90 305 VAL A N 1
ATOM 2136 C CA . VAL A 1 305 ? 114.959 133.379 110.855 1.00 51.90 305 VAL A CA 1
ATOM 2137 C C . VAL A 1 305 ? 114.390 133.339 109.448 1.00 51.90 305 VAL A C 1
ATOM 2138 O O . VAL A 1 305 ? 114.337 132.273 108.828 1.00 51.90 305 VAL A O 1
ATOM 2142 N N . LYS A 1 306 ? 113.945 134.478 108.920 1.00 53.27 306 LYS A N 1
ATOM 2143 C CA . LYS A 1 306 ? 113.568 134.516 107.508 1.00 53.27 306 LYS A CA 1
ATOM 2144 C C . LYS A 1 306 ? 114.712 134.018 106.635 1.00 53.27 306 LYS A C 1
ATOM 2145 O O . LYS A 1 306 ? 114.526 133.164 105.756 1.00 53.27 306 LYS A O 1
ATOM 2151 N N . VAL A 1 307 ? 115.907 134.559 106.863 1.00 46.72 307 VAL A N 1
ATOM 2152 C CA . VAL A 1 307 ? 117.064 134.173 106.067 1.00 46.72 307 VAL A CA 1
ATOM 2153 C C . VAL A 1 307 ? 117.399 132.709 106.293 1.00 46.72 307 VAL A C 1
ATOM 2154 O O . VAL A 1 307 ? 117.816 132.003 105.369 1.00 46.72 307 VAL A O 1
ATOM 2158 N N . GLY A 1 308 ? 117.229 132.225 107.518 1.00 45.63 308 GLY A N 1
ATOM 2159 C CA . GLY A 1 308 ? 117.441 130.816 107.776 1.00 45.63 308 GLY A CA 1
ATOM 2160 C C . GLY A 1 308 ? 116.485 129.935 107.003 1.00 45.63 308 GLY A C 1
ATOM 2161 O O . GLY A 1 308 ? 116.855 128.849 106.563 1.00 45.63 308 GLY A O 1
ATOM 2162 N N . ALA A 1 309 ? 115.251 130.392 106.811 1.00 46.65 309 ALA A N 1
ATOM 2163 C CA . ALA A 1 309 ? 114.296 129.608 106.033 1.00 46.65 309 ALA A CA 1
ATOM 2164 C C . ALA A 1 309 ? 114.659 129.611 104.556 1.00 46.65 309 ALA A C 1
ATOM 2165 O O . ALA A 1 309 ? 114.600 128.570 103.884 1.00 46.65 309 ALA A O 1
ATOM 2167 N N . VAL A 1 310 ? 115.017 130.777 104.025 1.00 47.00 310 VAL A N 1
ATOM 2168 C CA . VAL A 1 310 ? 115.470 130.829 102.639 1.00 47.00 310 VAL A CA 1
ATOM 2169 C C . VAL A 1 310 ? 116.657 129.896 102.441 1.00 47.00 310 VAL A C 1
ATOM 2170 O O . VAL A 1 310 ? 116.740 129.166 101.443 1.00 47.00 310 VAL A O 1
ATOM 2174 N N . LEU A 1 311 ? 117.589 129.894 103.393 1.00 44.50 311 LEU A N 1
ATOM 2175 C CA . LEU A 1 311 ? 118.722 128.985 103.307 1.00 44.50 311 LEU A CA 1
ATOM 2176 C C . LEU A 1 311 ? 118.290 127.537 103.452 1.00 44.50 311 LEU A C 1
ATOM 2177 O O . LEU A 1 311 ? 118.904 126.657 102.856 1.00 44.50 311 LEU A O 1
ATOM 2182 N N . ARG A 1 312 ? 117.259 127.258 104.247 1.00 54.73 312 ARG A N 1
ATOM 2183 C CA . ARG A 1 312 ? 116.759 125.891 104.335 1.00 54.73 312 ARG A CA 1
ATOM 2184 C C . ARG A 1 312 ? 116.267 125.411 102.984 1.00 54.73 312 ARG A C 1
ATOM 2185 O O . ARG A 1 312 ? 116.500 124.262 102.598 1.00 54.73 312 ARG A O 1
ATOM 2193 N N . GLN A 1 313 ? 115.579 126.280 102.250 1.00 51.74 313 GLN A N 1
ATOM 2194 C CA . GLN A 1 313 ? 115.105 125.897 100.925 1.00 51.74 313 GLN A CA 1
ATOM 2195 C C . GLN A 1 313 ? 116.278 125.691 99.969 1.00 51.74 313 GLN A C 1
ATOM 2196 O O . GLN A 1 313 ? 116.353 124.681 99.251 1.00 51.74 313 GLN A O 1
ATOM 2202 N N . PHE A 1 314 ? 117.213 126.638 99.959 1.00 43.18 314 PHE A N 1
ATOM 2203 C CA . PHE A 1 314 ? 118.416 126.476 99.153 1.00 43.18 314 PHE A CA 1
ATOM 2204 C C . PHE A 1 314 ? 119.137 125.179 99.498 1.00 43.18 314 PHE A C 1
ATOM 2205 O O . PHE A 1 314 ? 119.694 124.508 98.621 1.00 43.18 314 PHE A O 1
ATOM 2213 N N . GLY A 1 315 ? 119.129 124.802 100.774 1.00 52.17 315 GLY A N 1
ATOM 2214 C CA . GLY A 1 315 ? 119.801 123.588 101.190 1.00 52.17 315 GLY A CA 1
ATOM 2215 C C . GLY A 1 315 ? 119.060 122.336 100.798 1.00 52.17 315 GLY A C 1
ATOM 2216 O O . GLY A 1 315 ? 119.685 121.315 100.513 1.00 52.17 315 GLY A O 1
ATOM 2217 N N . TYR A 1 316 ? 117.731 122.379 100.795 1.00 57.19 316 TYR A N 1
ATOM 2218 C CA . TYR A 1 316 ? 116.982 121.288 100.187 1.00 57.19 316 TYR A CA 1
ATOM 2219 C C . TYR A 1 316 ? 117.416 121.095 98.743 1.00 57.19 316 TYR A C 1
ATOM 2220 O O . TYR A 1 316 ? 117.590 119.963 98.279 1.00 57.19 316 TYR A O 1
ATOM 2229 N N . THR A 1 317 ? 117.610 122.197 98.021 1.00 51.73 317 THR A N 1
ATOM 2230 C CA . THR A 1 317 ? 118.087 122.070 96.646 1.00 51.73 317 THR A CA 1
ATOM 2231 C C . THR A 1 317 ? 119.477 121.443 96.593 1.00 51.73 317 THR A C 1
ATOM 2232 O O . THR A 1 317 ? 119.743 120.556 95.772 1.00 51.73 317 THR A O 1
ATOM 2236 N N . VAL A 1 318 ? 120.385 121.894 97.455 1.00 55.24 318 VAL A N 1
ATOM 2237 C CA . VAL A 1 318 ? 121.734 121.338 97.437 1.00 55.24 318 VAL A CA 1
ATOM 2238 C C . VAL A 1 318 ? 121.716 119.863 97.815 1.00 55.24 318 VAL A C 1
ATOM 2239 O O . VAL A 1 318 ? 122.536 119.072 97.333 1.00 55.24 318 VAL A O 1
ATOM 2243 N N . VAL A 1 319 ? 120.799 119.469 98.697 1.00 59.52 319 VAL A N 1
ATOM 2244 C CA . VAL A 1 319 ? 120.660 118.061 99.045 1.00 59.52 319 VAL A CA 1
ATOM 2245 C C . VAL A 1 319 ? 120.156 117.275 97.852 1.00 59.52 319 VAL A C 1
ATOM 2246 O O . VAL A 1 319 ? 120.593 116.144 97.609 1.00 59.52 319 VAL A O 1
ATOM 2250 N N . ALA A 1 320 ? 119.225 117.849 97.096 1.00 62.51 320 ALA A N 1
ATOM 2251 C CA . ALA A 1 320 ? 118.840 117.231 95.835 1.00 62.51 320 ALA A CA 1
ATOM 2252 C C . ALA A 1 320 ? 120.059 117.006 94.959 1.00 62.51 320 ALA A C 1
ATOM 2253 O O . ALA A 1 320 ? 120.213 115.942 94.353 1.00 62.51 320 ALA A O 1
ATOM 2255 N N . LEU A 1 321 ? 120.948 118.000 94.889 1.00 60.88 321 LEU A N 1
ATOM 2256 C CA . LEU A 1 321 ? 122.188 117.824 94.133 1.00 60.88 321 LEU A CA 1
ATOM 2257 C C . LEU A 1 321 ? 122.985 116.627 94.629 1.00 60.88 321 LEU A C 1
ATOM 2258 O O . LEU A 1 321 ? 123.288 115.703 93.859 1.00 60.88 321 LEU A O 1
ATOM 2263 N N . HIS A 1 322 ? 123.347 116.636 95.909 1.00 75.95 322 HIS A N 1
ATOM 2264 C CA . HIS A 1 322 ? 124.198 115.567 96.414 1.00 75.95 322 HIS A CA 1
ATOM 2265 C C . HIS A 1 322 ? 123.554 114.209 96.201 1.00 75.95 322 HIS A C 1
ATOM 2266 O O . HIS A 1 322 ? 124.249 113.223 95.932 1.00 75.95 322 HIS A O 1
ATOM 2273 N N . GLY A 1 323 ? 122.230 114.136 96.288 1.00 73.77 323 GLY A N 1
ATOM 2274 C CA . GLY A 1 323 ? 121.562 112.927 95.858 1.00 73.77 323 GLY A CA 1
ATOM 2275 C C . GLY A 1 323 ? 121.834 112.633 94.399 1.00 73.77 323 GLY A C 1
ATOM 2276 O O . GLY A 1 323 ? 122.147 111.501 94.029 1.00 73.77 323 GLY A O 1
ATOM 2277 N N . CYS A 1 324 ? 121.758 113.663 93.557 1.00 72.89 324 CYS A N 1
ATOM 2278 C CA . CYS A 1 324 ? 121.924 113.461 92.125 1.00 72.89 324 CYS A CA 1
ATOM 2279 C C . CYS A 1 324 ? 123.316 112.962 91.784 1.00 72.89 324 CYS A C 1
ATOM 2280 O O . CYS A 1 324 ? 123.528 112.426 90.693 1.00 72.89 324 CYS A O 1
ATOM 2283 N N . LEU A 1 325 ? 124.278 113.134 92.680 1.00 77.10 325 LEU A N 1
ATOM 2284 C CA . LEU A 1 325 ? 125.603 112.591 92.409 1.00 77.10 325 LEU A CA 1
ATOM 2285 C C . LEU A 1 325 ? 125.814 111.204 92.999 1.00 77.10 325 LEU A C 1
ATOM 2286 O O . LEU A 1 325 ? 126.896 110.638 92.828 1.00 77.10 325 LEU A O 1
ATOM 2291 N N . ARG A 1 326 ? 124.817 110.643 93.687 1.00 89.14 326 ARG A N 1
ATOM 2292 C CA . ARG A 1 326 ? 124.937 109.318 94.284 1.00 89.14 326 ARG A CA 1
ATOM 2293 C C . ARG A 1 326 ? 123.809 108.402 93.832 1.00 89.14 326 ARG A C 1
ATOM 2294 O O . ARG A 1 326 ? 123.438 107.467 94.542 1.00 89.14 326 ARG A O 1
ATOM 2302 N N . THR A 1 327 ? 123.262 108.648 92.649 1.00 83.76 327 THR A N 1
ATOM 2303 C CA . THR A 1 327 ? 122.153 107.861 92.138 1.00 83.76 327 THR A CA 1
ATOM 2304 C C . THR A 1 327 ? 122.635 106.501 91.664 1.00 83.76 327 THR A C 1
ATOM 2305 O O . THR A 1 327 ? 123.809 106.320 91.328 1.00 83.76 327 THR A O 1
ATOM 2309 N N . GLU A 1 328 ? 121.718 105.534 91.650 1.00 93.85 328 GLU A N 1
ATOM 2310 C CA . GLU A 1 328 ? 122.035 104.242 91.055 1.00 93.85 328 GLU A CA 1
ATOM 2311 C C . GLU A 1 328 ? 122.155 104.362 89.544 1.00 93.85 328 GLU A C 1
ATOM 2312 O O . GLU A 1 328 ? 123.218 104.102 88.973 1.00 93.85 328 GLU A O 1
ATOM 2318 N N . ILE A 1 329 ? 121.077 104.753 88.881 1.00 78.30 329 ILE A N 1
ATOM 2319 C CA . ILE A 1 329 ? 121.153 105.081 87.466 1.00 78.30 329 ILE A CA 1
ATOM 2320 C C . ILE A 1 329 ? 121.967 106.356 87.328 1.00 78.30 329 ILE A C 1
ATOM 2321 O O . ILE A 1 329 ? 121.562 107.420 87.806 1.00 78.30 329 ILE A O 1
ATOM 2326 N N . GLN A 1 330 ? 123.137 106.250 86.701 1.00 86.91 330 GLN A N 1
ATOM 2327 C CA . GLN A 1 330 ? 124.076 107.359 86.650 1.00 86.91 330 GLN A CA 1
ATOM 2328 C C . GLN A 1 330 ? 124.492 107.616 85.213 1.00 86.91 330 GLN A C 1
ATOM 2329 O O . GLN A 1 330 ? 124.599 106.692 84.404 1.00 86.91 330 GLN A O 1
ATOM 2335 N N . THR A 1 331 ? 124.731 108.875 84.909 1.00 85.24 331 THR A N 1
ATOM 2336 C CA . THR A 1 331 ? 125.164 109.225 83.569 1.00 85.24 331 THR A CA 1
ATOM 2337 C C . THR A 1 331 ? 126.588 108.730 83.330 1.00 85.24 331 THR A C 1
ATOM 2338 O O . THR A 1 331 ? 127.409 108.738 84.247 1.00 85.24 331 THR A O 1
ATOM 2342 N N . PRO A 1 332 ? 126.901 108.298 82.113 1.00 93.75 332 PRO A N 1
ATOM 2343 C CA . PRO A 1 332 ? 128.280 107.904 81.813 1.00 93.75 332 PRO A CA 1
ATOM 2344 C C . PRO A 1 332 ? 129.229 109.077 81.996 1.00 93.75 332 PRO A C 1
ATOM 2345 O O . PRO A 1 332 ? 128.908 110.219 81.661 1.00 93.75 332 PRO A O 1
ATOM 2349 N N . ARG A 1 333 ? 130.409 108.783 82.544 1.00 103.87 333 ARG A N 1
ATOM 2350 C CA . ARG A 1 333 ? 131.410 109.825 82.743 1.00 103.87 333 ARG A CA 1
ATOM 2351 C C . ARG A 1 333 ? 131.695 110.560 81.440 1.00 103.87 333 ARG A C 1
ATOM 2352 O O . ARG A 1 333 ? 131.653 111.792 81.384 1.00 103.87 333 ARG A O 1
ATOM 2360 N N . SER A 1 334 ? 131.984 109.808 80.376 1.00 104.46 334 SER A N 1
ATOM 2361 C CA . SER A 1 334 ? 132.291 110.423 79.090 1.00 104.46 334 SER A CA 1
ATOM 2362 C C . SER A 1 334 ? 131.226 111.437 78.697 1.00 104.46 334 SER A C 1
ATOM 2363 O O . SER A 1 334 ? 131.511 112.629 78.538 1.00 104.46 334 SER A O 1
ATOM 2366 N N . VAL A 1 335 ? 129.982 110.979 78.545 1.00 98.68 335 VAL A N 1
ATOM 2367 C CA . VAL A 1 335 ? 128.901 111.892 78.213 1.00 98.68 335 VAL A CA 1
ATOM 2368 C C . VAL A 1 335 ? 128.762 112.983 79.256 1.00 98.68 335 VAL A C 1
ATOM 2369 O O . VAL A 1 335 ? 128.178 114.035 78.975 1.00 98.68 335 VAL A O 1
ATOM 2373 N N . ARG A 1 336 ? 129.281 112.761 80.458 1.00 95.10 336 ARG A N 1
ATOM 2374 C CA . ARG A 1 336 ? 129.249 113.764 81.511 1.00 95.10 336 ARG A CA 1
ATOM 2375 C C . ARG A 1 336 ? 130.438 114.709 81.460 1.00 95.10 336 ARG A C 1
ATOM 2376 O O . ARG A 1 336 ? 130.490 115.660 82.245 1.00 95.10 336 ARG A O 1
ATOM 2384 N N . ALA A 1 337 ? 131.387 114.481 80.554 1.00 99.25 337 ALA A N 1
ATOM 2385 C CA . ALA A 1 337 ? 132.575 115.319 80.471 1.00 99.25 337 ALA A CA 1
ATOM 2386 C C . ALA A 1 337 ? 132.330 116.601 79.690 1.00 99.25 337 ALA A C 1
ATOM 2387 O O . ALA A 1 337 ? 132.856 117.658 80.058 1.00 99.25 337 ALA A O 1
ATOM 2389 N N . MET A 1 338 ? 131.533 116.539 78.623 1.00 99.78 338 MET A N 1
ATOM 2390 C CA . MET A 1 338 ? 131.348 117.706 77.771 1.00 99.78 338 MET A CA 1
ATOM 2391 C C . MET A 1 338 ? 130.723 118.878 78.510 1.00 99.78 338 MET A C 1
ATOM 2392 O O . MET A 1 338 ? 130.645 119.976 77.950 1.00 99.78 338 MET A O 1
ATOM 2397 N N . PHE A 1 339 ? 130.272 118.677 79.744 1.00 91.70 339 PHE A N 1
ATOM 2398 C CA . PHE A 1 339 ? 129.691 119.744 80.545 1.00 91.70 339 PHE A CA 1
ATOM 2399 C C . PHE A 1 339 ? 130.586 120.168 81.698 1.00 91.70 339 PHE A C 1
ATOM 2400 O O . PHE A 1 339 ? 130.260 121.125 82.403 1.00 91.70 339 PHE A O 1
ATOM 2408 N N . LYS A 1 340 ? 131.704 119.475 81.912 1.00 92.75 340 LYS A N 1
ATOM 2409 C CA . LYS A 1 340 ? 132.635 119.892 82.951 1.00 92.75 340 LYS A CA 1
ATOM 2410 C C . LYS A 1 340 ? 132.974 121.369 82.816 1.00 92.75 340 LYS A C 1
ATOM 2411 O O . LYS A 1 340 ? 133.251 122.048 83.809 1.00 92.75 340 LYS A O 1
ATOM 2417 N N . ASP A 1 341 ? 132.949 121.882 81.587 1.00 96.83 341 ASP A N 1
ATOM 2418 C CA . ASP A 1 341 ? 133.222 123.300 81.360 1.00 96.83 341 ASP A CA 1
ATOM 2419 C C . ASP A 1 341 ? 132.155 124.202 81.962 1.00 96.83 341 ASP A C 1
ATOM 2420 O O . ASP A 1 341 ? 132.477 125.013 82.846 1.00 96.83 341 ASP A O 1
ATOM 2425 N N . PRO A 1 342 ? 130.891 124.129 81.539 1.00 89.68 342 PRO A N 1
ATOM 2426 C CA . PRO A 1 342 ? 129.938 125.177 81.941 1.00 89.68 342 PRO A CA 1
ATOM 2427 C C . PRO A 1 342 ? 129.472 125.155 83.385 1.00 89.68 342 PRO A C 1
ATOM 2428 O O . PRO A 1 342 ? 129.493 126.198 84.048 1.00 89.68 342 PRO A O 1
ATOM 2432 N N . CYS A 1 343 ? 129.048 123.998 83.899 1.00 89.98 343 CYS A N 1
ATOM 2433 C CA . CYS A 1 343 ? 128.471 123.982 85.240 1.00 89.98 343 CYS A CA 1
ATOM 2434 C C . CYS A 1 343 ? 129.520 124.164 86.328 1.00 89.98 343 CYS A C 1
ATOM 2435 O O . CYS A 1 343 ? 129.201 124.622 87.427 1.00 89.98 343 CYS A O 1
ATOM 2438 N N . ILE A 1 344 ? 130.779 123.828 86.041 1.00 82.97 344 ILE A N 1
ATOM 2439 C CA . ILE A 1 344 ? 131.819 124.087 87.027 1.00 82.97 344 ILE A CA 1
ATOM 2440 C C . ILE A 1 344 ? 131.892 125.595 87.218 1.00 82.97 344 ILE A C 1
ATOM 2441 O O . ILE A 1 344 ? 131.898 126.092 88.350 1.00 82.97 344 ILE A O 1
ATOM 2446 N N . ARG A 1 345 ? 131.933 126.348 86.120 1.00 86.23 345 ARG A N 1
ATOM 2447 C CA . ARG A 1 345 ? 131.957 127.799 86.222 1.00 86.23 345 ARG A CA 1
ATOM 2448 C C . ARG A 1 345 ? 130.683 128.320 86.868 1.00 86.23 345 ARG A C 1
ATOM 2449 O O . ARG A 1 345 ? 130.720 129.255 87.676 1.00 86.23 345 ARG A O 1
ATOM 2457 N N . LEU A 1 346 ? 129.542 127.723 86.525 1.00 76.97 346 LEU A N 1
ATOM 2458 C CA . LEU A 1 346 ? 128.283 128.181 87.099 1.00 76.97 346 LEU A CA 1
ATOM 2459 C C . LEU A 1 346 ? 128.256 127.963 88.605 1.00 76.97 346 LEU A C 1
ATOM 2460 O O . LEU A 1 346 ? 127.813 128.833 89.359 1.00 76.97 346 LEU A O 1
ATOM 2465 N N . ALA A 1 347 ? 128.723 126.805 89.061 1.00 76.72 347 ALA A N 1
ATOM 2466 C CA . ALA A 1 347 ? 128.768 126.542 90.492 1.00 76.72 347 ALA A CA 1
ATOM 2467 C C . ALA A 1 347 ? 129.781 127.440 91.183 1.00 76.72 347 ALA A C 1
ATOM 2468 O O . ALA A 1 347 ? 129.561 127.875 92.317 1.00 76.72 347 ALA A O 1
ATOM 2470 N N . ALA A 1 348 ? 130.903 127.724 90.524 1.00 74.63 348 ALA A N 1
ATOM 2471 C CA . ALA A 1 348 ? 131.855 128.663 91.098 1.00 74.63 348 ALA A CA 1
ATOM 2472 C C . ALA A 1 348 ? 131.219 130.031 91.283 1.00 74.63 348 ALA A C 1
ATOM 2473 O O . ALA A 1 348 ? 131.442 130.694 92.299 1.00 74.63 348 ALA A O 1
ATOM 2475 N N . GLU A 1 349 ? 130.398 130.463 90.325 1.00 74.94 349 GLU A N 1
ATOM 2476 C CA . GLU A 1 349 ? 129.745 131.761 90.467 1.00 74.94 349 GLU A CA 1
ATOM 2477 C C . GLU A 1 349 ? 128.665 131.725 91.540 1.00 74.94 349 GLU A C 1
ATOM 2478 O O . GLU A 1 349 ? 128.495 132.692 92.291 1.00 74.94 349 GLU A O 1
ATOM 2484 N N . VAL A 1 350 ? 127.924 130.623 91.625 1.00 61.62 350 VAL A N 1
ATOM 2485 C CA . VAL A 1 350 ? 126.958 130.466 92.707 1.00 61.62 350 VAL A CA 1
ATOM 2486 C C . VAL A 1 350 ? 127.653 130.596 94.052 1.00 61.62 350 VAL A C 1
ATOM 2487 O O . VAL A 1 350 ? 127.208 131.336 94.937 1.00 61.62 350 VAL A O 1
ATOM 2491 N N . SER A 1 351 ? 128.756 129.872 94.230 1.00 59.54 351 SER A N 1
ATOM 2492 C CA . SER A 1 351 ? 129.473 129.936 95.493 1.00 59.54 351 SER A CA 1
ATOM 2493 C C . SER A 1 351 ? 130.071 131.313 95.728 1.00 59.54 351 SER A C 1
ATOM 2494 O O . SER A 1 351 ? 130.130 131.770 96.869 1.00 59.54 351 SER A O 1
ATOM 2497 N N . LYS A 1 352 ? 130.515 131.992 94.672 1.00 61.11 352 LYS A N 1
ATOM 2498 C CA . LYS A 1 352 ? 131.068 133.328 94.841 1.00 61.11 352 LYS A CA 1
ATOM 2499 C C . LYS A 1 352 ? 130.010 134.292 95.345 1.00 61.11 352 LYS A C 1
ATOM 2500 O O . LYS A 1 352 ? 130.270 135.109 96.234 1.00 61.11 352 LYS A O 1
ATOM 2506 N N . VAL A 1 353 ? 128.802 134.215 94.786 1.00 60.05 353 VAL A N 1
ATOM 2507 C CA . VAL A 1 353 ? 127.747 135.102 95.263 1.00 60.05 353 VAL A CA 1
ATOM 2508 C C . VAL A 1 353 ? 127.330 134.722 96.672 1.00 60.05 353 VAL A C 1
ATOM 2509 O O . VAL A 1 353 ? 127.064 135.595 97.505 1.00 60.05 353 VAL A O 1
ATOM 2513 N N . LEU A 1 354 ? 127.269 133.427 96.974 1.00 51.64 354 LEU A N 1
ATOM 2514 C CA . LEU A 1 354 ? 126.928 133.026 98.330 1.00 51.64 354 LEU A CA 1
ATOM 2515 C C . LEU A 1 354 ? 127.968 133.521 99.324 1.00 51.64 354 LEU A C 1
ATOM 2516 O O . LEU A 1 354 ? 127.627 133.917 100.442 1.00 51.64 354 LEU A O 1
ATOM 2521 N N . ILE A 1 355 ? 129.242 133.537 98.931 1.00 54.33 355 ILE A N 1
ATOM 2522 C CA . ILE A 1 355 ? 130.280 133.986 99.851 1.00 54.33 355 ILE A CA 1
ATOM 2523 C C . ILE A 1 355 ? 130.284 135.500 99.973 1.00 54.33 355 ILE A C 1
ATOM 2524 O O . ILE A 1 355 ? 130.570 136.041 101.046 1.00 54.33 355 ILE A O 1
ATOM 2529 N N . GLU A 1 356 ? 129.978 136.219 98.894 1.00 57.05 356 GLU A N 1
ATOM 2530 C CA . GLU A 1 356 ? 129.827 137.659 99.041 1.00 57.05 356 GLU A CA 1
ATOM 2531 C C . GLU A 1 356 ? 128.649 137.986 99.942 1.00 57.05 356 GLU A C 1
ATOM 2532 O O . GLU A 1 356 ? 128.697 138.963 100.694 1.00 57.05 356 GLU A O 1
ATOM 2538 N N . LEU A 1 357 ? 127.642 137.119 100.019 1.00 57.71 357 LEU A N 1
ATOM 2539 C CA . LEU A 1 357 ? 126.534 137.349 100.999 1.00 57.71 357 LEU A CA 1
ATOM 2540 C C . LEU A 1 357 ? 127.075 136.997 102.393 1.00 57.71 357 LEU A C 1
ATOM 2541 O O . LEU A 1 357 ? 126.778 137.726 103.331 1.00 57.71 357 LEU A O 1
ATOM 2546 N N . SER A 1 358 ? 127.842 135.919 102.526 1.00 57.78 358 SER A N 1
ATOM 2547 C CA . SER A 1 358 ? 128.306 135.527 103.866 1.00 57.78 358 SER A CA 1
ATOM 2548 C C . SER A 1 358 ? 129.134 136.676 104.388 1.00 57.78 358 SER A C 1
ATOM 2549 O O . SER A 1 358 ? 128.899 137.070 105.506 1.00 57.78 358 SER A O 1
ATOM 2552 N N . ASN A 1 359 ? 130.009 137.256 103.583 1.00 59.59 359 ASN A N 1
ATOM 2553 C CA . ASN A 1 359 ? 130.750 138.443 104.073 1.00 59.59 359 ASN A CA 1
ATOM 2554 C C . ASN A 1 359 ? 129.798 139.579 104.413 1.00 59.59 359 ASN A C 1
ATOM 2555 O O . ASN A 1 359 ? 130.124 140.318 105.322 1.00 59.59 359 ASN A O 1
ATOM 2560 N N . SER A 1 360 ? 128.639 139.677 103.780 1.00 67.15 360 SER A N 1
ATOM 2561 C CA . SER A 1 360 ? 127.799 140.862 104.066 1.00 67.15 360 SER A CA 1
ATOM 2562 C C . SER A 1 360 ? 127.169 140.759 105.449 1.00 67.15 360 SER A C 1
ATOM 2563 O O . SER A 1 360 ? 127.260 141.746 106.176 1.00 67.15 360 SER A O 1
ATOM 2566 N N . ILE A 1 361 ? 126.568 139.633 105.829 1.00 56.70 361 ILE A N 1
ATOM 2567 C CA . ILE A 1 361 ? 126.019 139.583 107.211 1.00 56.70 361 ILE A CA 1
ATOM 2568 C C . ILE A 1 361 ? 127.184 139.726 108.196 1.00 56.70 361 ILE A C 1
ATOM 2569 O O . ILE A 1 361 ? 127.066 140.559 109.088 1.00 56.70 361 ILE A O 1
ATOM 2574 N N . ARG A 1 362 ? 128.326 139.077 107.973 1.00 58.23 362 ARG A N 1
ATOM 2575 C CA . ARG A 1 362 ? 129.450 139.105 108.950 1.00 58.23 362 ARG A CA 1
ATOM 2576 C C . ARG A 1 362 ? 130.008 140.507 109.145 1.00 58.23 362 ARG A C 1
ATOM 2577 O O . ARG A 1 362 ? 130.346 140.831 110.279 1.00 58.23 362 ARG A O 1
ATOM 2585 N N . ASN A 1 363 ? 130.110 141.307 108.091 1.00 63.24 363 ASN A N 1
ATOM 2586 C CA . ASN A 1 363 ? 130.760 142.636 108.211 1.00 63.24 363 ASN A CA 1
ATOM 2587 C C . ASN A 1 363 ? 129.693 143.717 108.264 1.00 63.24 363 ASN A C 1
ATOM 2588 O O . ASN A 1 363 ? 130.053 144.881 108.086 1.00 63.24 363 ASN A O 1
ATOM 2593 N N . ARG A 1 364 ? 128.436 143.335 108.432 1.00 83.71 364 ARG A N 1
ATOM 2594 C CA . ARG A 1 364 ? 127.351 144.328 108.647 1.00 83.71 364 ARG A CA 1
ATOM 2595 C C . ARG A 1 364 ? 127.227 145.396 107.559 1.00 83.71 364 ARG A C 1
ATOM 2596 O O . ARG A 1 364 ? 126.963 146.550 107.912 1.00 83.71 364 ARG A O 1
ATOM 2604 N N . ARG A 1 365 ? 127.347 145.025 106.292 1.00 94.02 365 ARG A N 1
ATOM 2605 C CA . ARG A 1 365 ? 127.155 145.991 105.184 1.00 94.02 365 ARG A CA 1
ATOM 2606 C C . ARG A 1 365 ? 126.190 145.388 104.167 1.00 94.02 365 ARG A C 1
ATOM 2607 O O . ARG A 1 365 ? 126.302 144.192 103.936 1.00 94.02 365 ARG A O 1
ATOM 2615 N N . HIS A 1 366 ? 125.323 146.186 103.540 1.00 92.13 366 HIS A N 1
ATOM 2616 C CA . HIS A 1 366 ? 124.443 145.649 102.469 1.00 92.13 366 HIS A CA 1
ATOM 2617 C C . HIS A 1 366 ? 125.228 145.136 101.258 1.00 92.13 366 HIS A C 1
ATOM 2618 O O . HIS A 1 366 ? 126.266 145.741 100.953 1.00 92.13 366 HIS A O 1
ATOM 2625 N N . CYS A 1 367 ? 124.740 144.092 100.571 1.00 86.55 367 CYS A N 1
ATOM 2626 C CA . CYS A 1 367 ? 125.413 143.561 99.343 1.00 86.55 367 CYS A CA 1
ATOM 2627 C C . CYS A 1 367 ? 125.569 144.581 98.211 1.00 86.55 367 CYS A C 1
ATOM 2628 O O . CYS A 1 367 ? 124.852 145.599 98.253 1.00 86.55 367 CYS A O 1
ATOM 2631 N N . SER A 1 368 ? 126.518 144.294 97.319 1.00 88.44 368 SER A N 1
ATOM 2632 C CA . SER A 1 368 ? 126.722 145.158 96.139 1.00 88.44 368 SER A CA 1
ATOM 2633 C C . SER A 1 368 ? 125.411 145.215 95.355 1.00 88.44 368 SER A C 1
ATOM 2634 O O . SER A 1 368 ? 124.807 144.143 95.224 1.00 88.44 368 SER A O 1
ATOM 2637 N N . PRO A 1 369 ? 124.911 146.355 94.818 1.00 94.06 369 PRO A N 1
ATOM 2638 C CA . PRO A 1 369 ? 123.655 146.292 94.055 1.00 94.06 369 PRO A CA 1
ATOM 2639 C C . PRO A 1 369 ? 123.745 145.193 93.016 1.00 94.06 369 PRO A C 1
ATOM 2640 O O . PRO A 1 369 ? 122.805 144.400 92.873 1.00 94.06 369 PRO A O 1
ATOM 2644 N N . GLU A 1 370 ? 124.851 145.119 92.288 1.00 98.30 370 GLU A N 1
ATOM 2645 C CA . GLU A 1 370 ? 125.043 144.096 91.260 1.00 98.30 370 GLU A CA 1
ATOM 2646 C C . GLU A 1 370 ? 125.761 142.878 91.820 1.00 98.30 370 GLU A C 1
ATOM 2647 O O . GLU A 1 370 ? 126.746 142.400 91.257 1.00 98.30 370 GLU A O 1
ATOM 2653 N N . ILE A 1 371 ? 125.263 142.342 92.935 1.00 82.06 371 ILE A N 1
ATOM 2654 C CA . ILE A 1 371 ? 125.862 141.139 93.501 1.00 82.06 371 ILE A CA 1
ATOM 2655 C C . ILE A 1 371 ? 125.845 140.018 92.477 1.00 82.06 371 ILE A C 1
ATOM 2656 O O . ILE A 1 371 ? 126.882 139.429 92.158 1.00 82.06 371 ILE A O 1
ATOM 2661 N N . LEU A 1 372 ? 124.668 139.708 91.948 1.00 85.59 372 LEU A N 1
ATOM 2662 C CA . LEU A 1 372 ? 124.573 138.739 90.869 1.00 85.59 372 LEU A CA 1
ATOM 2663 C C . LEU A 1 372 ? 125.357 139.237 89.668 1.00 85.59 372 LEU A C 1
ATOM 2664 O O . LEU A 1 372 ? 125.023 140.263 89.072 1.00 85.59 372 LEU A O 1
ATOM 2669 N N . SER A 1 373 ? 126.402 138.504 89.318 1.00 100.43 373 SER A N 1
ATOM 2670 C CA . SER A 1 373 ? 127.400 139.001 88.390 1.00 100.43 373 SER A CA 1
ATOM 2671 C C . SER A 1 373 ? 126.958 138.829 86.947 1.00 100.43 373 SER A C 1
ATOM 2672 O O . SER A 1 373 ? 126.160 137.952 86.609 1.00 100.43 373 SER A O 1
ATOM 2675 N N . ASP A 1 374 ? 127.497 139.694 86.088 1.00 105.25 374 ASP A N 1
ATOM 2676 C CA . ASP A 1 374 ? 127.502 139.398 84.667 1.00 105.25 374 ASP A CA 1
ATOM 2677 C C . ASP A 1 374 ? 128.180 138.069 84.390 1.00 105.25 374 ASP A C 1
ATOM 2678 O O . ASP A 1 374 ? 127.849 137.407 83.402 1.00 105.25 374 ASP A O 1
ATOM 2683 N N . HIS A 1 375 ? 129.117 137.665 85.249 1.00 101.99 375 HIS A N 1
ATOM 2684 C CA . HIS A 1 375 ? 129.771 136.375 85.082 1.00 101.99 375 HIS A CA 1
ATOM 2685 C C . HIS A 1 375 ? 128.787 135.237 85.301 1.00 101.99 375 HIS A C 1
ATOM 2686 O O . HIS A 1 375 ? 128.847 134.211 84.618 1.00 101.99 375 HIS A O 1
ATOM 2693 N N . LEU A 1 376 ? 127.865 135.399 86.252 1.00 96.23 376 LEU A N 1
ATOM 2694 C CA . LEU A 1 376 ? 126.844 134.376 86.450 1.00 96.23 376 LEU A CA 1
ATOM 2695 C C . LEU A 1 376 ? 125.973 134.227 85.210 1.00 96.23 376 LEU A C 1
ATOM 2696 O O . LEU A 1 376 ? 125.721 133.107 84.745 1.00 96.23 376 LEU A O 1
ATOM 2701 N N . HIS A 1 377 ? 125.490 135.343 84.670 1.00 104.74 377 HIS A N 1
ATOM 2702 C CA . HIS A 1 377 ? 124.674 135.274 83.467 1.00 104.74 377 HIS A CA 1
ATOM 2703 C C . HIS A 1 377 ? 125.462 134.708 82.296 1.00 104.74 377 HIS A C 1
ATOM 2704 O O . HIS A 1 377 ? 124.905 133.976 81.475 1.00 104.74 377 HIS A O 1
ATOM 2711 N N . GLU A 1 378 ? 126.757 135.019 82.208 1.00 104.17 378 GLU A N 1
ATOM 2712 C CA . GLU A 1 378 ? 127.581 134.448 81.147 1.00 104.17 378 GLU A CA 1
ATOM 2713 C C . GLU A 1 378 ? 127.716 132.942 81.314 1.00 104.17 378 GLU A C 1
ATOM 2714 O O . GLU A 1 378 ? 127.668 132.189 80.335 1.00 104.17 378 GLU A O 1
ATOM 2720 N N . ALA A 1 379 ? 127.905 132.485 82.550 1.00 98.69 379 ALA A N 1
ATOM 2721 C CA . ALA A 1 379 ? 127.996 131.053 82.801 1.00 98.69 379 ALA A CA 1
ATOM 2722 C C . ALA A 1 379 ? 126.698 130.357 82.424 1.00 98.69 379 ALA A C 1
ATOM 2723 O O . ALA A 1 379 ? 126.709 129.268 81.844 1.00 98.69 379 ALA A O 1
ATOM 2725 N N . LEU A 1 380 ? 125.564 130.968 82.758 1.00 96.24 380 LEU A N 1
ATOM 2726 C CA . LEU A 1 380 ? 124.293 130.363 82.384 1.00 96.24 380 LEU A CA 1
ATOM 2727 C C . LEU A 1 380 ? 124.091 130.369 80.878 1.00 96.24 380 LEU A C 1
ATOM 2728 O O . LEU A 1 380 ? 123.565 129.400 80.326 1.00 96.24 380 LEU A O 1
ATOM 2733 N N . GLN A 1 381 ? 124.498 131.439 80.198 1.00 103.97 381 GLN A N 1
ATOM 2734 C CA . GLN A 1 381 ? 124.455 131.427 78.742 1.00 103.97 381 GLN A CA 1
ATOM 2735 C C . GLN A 1 381 ? 125.294 130.286 78.190 1.00 103.97 381 GLN A C 1
ATOM 2736 O O . GLN A 1 381 ? 124.867 129.577 77.271 1.00 103.97 381 GLN A O 1
ATOM 2742 N N . ASP A 1 382 ? 126.492 130.090 78.748 1.00 106.49 382 ASP A N 1
ATOM 2743 C CA . ASP A 1 382 ? 127.364 129.029 78.269 1.00 106.49 382 ASP A CA 1
ATOM 2744 C C . ASP A 1 382 ? 126.732 127.665 78.498 1.00 106.49 382 ASP A C 1
ATOM 2745 O O . ASP A 1 382 ? 126.774 126.803 77.618 1.00 106.49 382 ASP A O 1
ATOM 2750 N N . LEU A 1 383 ? 126.167 127.446 79.685 1.00 96.20 383 LEU A N 1
ATOM 2751 C CA . LEU A 1 383 ? 125.523 126.173 79.978 1.00 96.20 383 LEU A CA 1
ATOM 2752 C C . LEU A 1 383 ? 124.343 125.933 79.051 1.00 96.20 383 LEU A C 1
ATOM 2753 O O . LEU A 1 383 ? 124.123 124.809 78.588 1.00 96.20 383 LEU A O 1
ATOM 2758 N N . ASN A 1 384 ? 123.574 126.985 78.766 1.00 108.19 384 ASN A N 1
ATOM 2759 C CA . ASN A 1 384 ? 122.490 126.873 77.801 1.00 108.19 384 ASN A CA 1
ATOM 2760 C C . ASN A 1 384 ? 123.018 126.433 76.445 1.00 108.19 384 ASN A C 1
ATOM 2761 O O . ASN A 1 384 ? 122.481 125.509 75.826 1.00 108.19 384 ASN A O 1
ATOM 2766 N N . THR A 1 385 ? 124.066 127.099 75.960 1.00 106.78 385 THR A N 1
ATOM 2767 C CA . THR A 1 385 ? 124.664 126.696 74.693 1.00 106.78 385 THR A CA 1
ATOM 2768 C C . THR A 1 385 ? 125.088 125.235 74.726 1.00 106.78 385 THR A C 1
ATOM 2769 O O . THR A 1 385 ? 124.772 124.464 73.813 1.00 106.78 385 THR A O 1
ATOM 2773 N N . ALA A 1 386 ? 125.805 124.838 75.776 1.00 104.44 386 ALA A N 1
ATOM 2774 C CA . ALA A 1 386 ? 126.230 123.450 75.908 1.00 104.44 386 ALA A CA 1
ATOM 2775 C C . ALA A 1 386 ? 125.044 122.510 75.773 1.00 104.44 386 ALA A C 1
ATOM 2776 O O . ALA A 1 386 ? 125.111 121.502 75.061 1.00 104.44 386 ALA A O 1
ATOM 2778 N N . ILE A 1 387 ? 123.945 122.823 76.458 1.00 103.95 387 ILE A N 1
ATOM 2779 C CA . ILE A 1 387 ? 122.738 122.016 76.322 1.00 103.95 387 ILE A CA 1
ATOM 2780 C C . ILE A 1 387 ? 122.271 122.005 74.874 1.00 103.95 387 ILE A C 1
ATOM 2781 O O . ILE A 1 387 ? 121.798 120.986 74.360 1.00 103.95 387 ILE A O 1
ATOM 2786 N N . LYS A 1 388 ? 122.399 123.142 74.194 1.00 114.68 388 LYS A N 1
ATOM 2787 C CA . LYS A 1 388 ? 122.048 123.194 72.782 1.00 114.68 388 LYS A CA 1
ATOM 2788 C C . LYS A 1 388 ? 123.008 122.353 71.949 1.00 114.68 388 LYS A C 1
ATOM 2789 O O . LYS A 1 388 ? 122.579 121.460 71.212 1.00 114.68 388 LYS A O 1
ATOM 2795 N N . SER A 1 389 ? 124.309 122.602 72.074 1.00 118.96 389 SER A N 1
ATOM 2796 C CA . SER A 1 389 ? 125.294 121.807 71.355 1.00 118.96 389 SER A CA 1
ATOM 2797 C C . SER A 1 389 ? 125.192 120.349 71.779 1.00 118.96 389 SER A C 1
ATOM 2798 O O . SER A 1 389 ? 125.120 120.043 72.974 1.00 118.96 389 SER A O 1
ATOM 2801 N N . GLN A 1 390 ? 125.199 119.442 70.806 1.00 123.47 390 GLN A N 1
ATOM 2802 C CA . GLN A 1 390 ? 124.937 118.032 71.049 1.00 123.47 390 GLN A CA 1
ATOM 2803 C C . GLN A 1 390 ? 123.592 117.892 71.772 1.00 123.47 390 GLN A C 1
ATOM 2804 O O . GLN A 1 390 ? 123.531 117.347 72.880 1.00 123.47 390 GLN A O 1
ATOM 2810 N N . PRO A 1 391 ? 122.511 118.389 71.181 1.00 120.71 391 PRO A N 1
ATOM 2811 C CA . PRO A 1 391 ? 121.223 118.416 71.886 1.00 120.71 391 PRO A CA 1
ATOM 2812 C C . PRO A 1 391 ? 120.579 117.047 72.040 1.00 120.71 391 PRO A C 1
ATOM 2813 O O . PRO A 1 391 ? 119.450 116.952 72.531 1.00 120.71 391 PRO A O 1
ATOM 2817 N N . ARG A 1 392 ? 121.269 115.990 71.611 1.00 120.92 392 ARG A N 1
ATOM 2818 C CA . ARG A 1 392 ? 120.713 114.641 71.642 1.00 120.92 392 ARG A CA 1
ATOM 2819 C C . ARG A 1 392 ? 119.969 114.360 72.943 1.00 120.92 392 ARG A C 1
ATOM 2820 O O . ARG A 1 392 ? 118.780 114.025 72.916 1.00 120.92 392 ARG A O 1
ATOM 2828 N N . LEU A 1 393 ? 120.660 114.505 74.073 1.00 114.60 393 LEU A N 1
ATOM 2829 C CA . LEU A 1 393 ? 120.094 114.319 75.413 1.00 114.60 393 LEU A CA 1
ATOM 2830 C C . LEU A 1 393 ? 118.814 113.485 75.456 1.00 114.60 393 LEU A C 1
ATOM 2831 O O . LEU A 1 393 ? 118.770 112.367 74.946 1.00 114.60 393 LEU A O 1
ATOM 2836 N N . SER A 1 455 ? 128.459 83.771 96.171 1.00 151.36 455 SER A N 1
ATOM 2837 C CA . SER A 1 455 ? 127.120 83.950 95.622 1.00 151.36 455 SER A CA 1
ATOM 2838 C C . SER A 1 455 ? 126.789 85.434 95.745 1.00 151.36 455 SER A C 1
ATOM 2839 O O . SER A 1 455 ? 127.067 86.056 96.771 1.00 151.36 455 SER A O 1
ATOM 2842 N N . LEU A 1 456 ? 126.197 86.000 94.696 1.00 144.36 456 LEU A N 1
ATOM 2843 C CA . LEU A 1 456 ? 125.768 87.388 94.690 1.00 144.36 456 LEU A CA 1
ATOM 2844 C C . LEU A 1 456 ? 124.320 87.449 94.246 1.00 144.36 456 LEU A C 1
ATOM 2845 O O . LEU A 1 456 ? 123.886 86.662 93.400 1.00 144.36 456 LEU A O 1
ATOM 2850 N N . ARG A 1 457 ? 123.562 88.364 94.848 1.00 139.29 457 ARG A N 1
ATOM 2851 C CA . ARG A 1 457 ? 122.160 88.574 94.504 1.00 139.29 457 ARG A CA 1
ATOM 2852 C C . ARG A 1 457 ? 122.035 89.859 93.697 1.00 139.29 457 ARG A C 1
ATOM 2853 O O . ARG A 1 457 ? 122.153 90.958 94.259 1.00 139.29 457 ARG A O 1
ATOM 2861 N N . PRO A 1 458 ? 121.801 89.782 92.385 1.00 133.32 458 PRO A N 1
ATOM 2862 C CA . PRO A 1 458 ? 121.841 90.987 91.541 1.00 133.32 458 PRO A CA 1
ATOM 2863 C C . PRO A 1 458 ? 120.568 91.820 91.525 1.00 133.32 458 PRO A C 1
ATOM 2864 O O . PRO A 1 458 ? 119.461 91.287 91.423 1.00 133.32 458 PRO A O 1
ATOM 2868 N N . GLN A 1 459 ? 120.759 93.141 91.384 1.00 107.82 459 GLN A N 1
ATOM 2869 C CA . GLN A 1 459 ? 119.614 94.092 91.296 1.00 107.82 459 GLN A CA 1
ATOM 2870 C C . GLN A 1 459 ? 118.837 94.066 89.973 1.00 107.82 459 GLN A C 1
ATOM 2871 O O . GLN A 1 459 ? 119.360 94.602 88.984 1.00 107.82 459 GLN A O 1
ATOM 2877 N N . LEU A 1 460 ? 117.632 93.493 89.960 1.00 99.23 460 LEU A N 1
ATOM 2878 C CA . LEU A 1 460 ? 116.805 93.363 88.727 1.00 99.23 460 LEU A CA 1
ATOM 2879 C C . LEU A 1 460 ? 116.394 94.731 88.158 1.00 99.23 460 LEU A C 1
ATOM 2880 O O . LEU A 1 460 ? 116.542 94.901 86.943 1.00 99.23 460 LEU A O 1
ATOM 2885 N N . SER A 1 461 ? 115.900 95.673 88.964 1.00 95.33 461 SER A N 1
ATOM 2886 C CA . SER A 1 461 ? 115.343 96.946 88.420 1.00 95.33 461 SER A CA 1
ATOM 2887 C C . SER A 1 461 ? 116.364 97.747 87.613 1.00 95.33 461 SER A C 1
ATOM 2888 O O . SER A 1 461 ? 116.026 98.107 86.505 1.00 95.33 461 SER A O 1
ATOM 2891 N N . LYS A 1 462 ? 117.536 98.040 88.162 1.00 102.81 462 LYS A N 1
ATOM 2892 C CA . LYS A 1 462 ? 118.592 98.748 87.449 1.00 102.81 462 LYS A CA 1
ATOM 2893 C C . LYS A 1 462 ? 118.788 98.166 86.056 1.00 102.81 462 LYS A C 1
ATOM 2894 O O . LYS A 1 462 ? 118.969 98.904 85.078 1.00 102.81 462 LYS A O 1
ATOM 2900 N N . ILE A 1 463 ? 118.777 96.837 85.952 1.00 99.48 463 ILE A N 1
ATOM 2901 C CA . ILE A 1 463 ? 118.898 96.196 84.648 1.00 99.48 463 ILE A CA 1
ATOM 2902 C C . ILE A 1 463 ? 117.768 96.641 83.737 1.00 99.48 463 ILE A C 1
ATOM 2903 O O . ILE A 1 463 ? 117.991 96.996 82.575 1.00 99.48 463 ILE A O 1
ATOM 2908 N N . ALA A 1 464 ? 116.538 96.641 84.252 1.00 105.99 464 ALA A N 1
ATOM 2909 C CA . ALA A 1 464 ? 115.406 97.085 83.448 1.00 105.99 464 ALA A CA 1
ATOM 2910 C C . ALA A 1 464 ? 115.613 98.512 82.958 1.00 105.99 464 ALA A C 1
ATOM 2911 O O . ALA A 1 464 ? 115.468 98.799 81.765 1.00 105.99 464 ALA A O 1
ATOM 2913 N N . ILE A 1 465 ? 115.973 99.416 83.866 1.00 102.68 465 ILE A N 1
ATOM 2914 C CA . ILE A 1 465 ? 116.100 100.826 83.511 1.00 102.68 465 ILE A CA 1
ATOM 2915 C C . ILE A 1 465 ? 117.151 100.996 82.424 1.00 102.68 465 ILE A C 1
ATOM 2916 O O . ILE A 1 465 ? 116.861 101.468 81.319 1.00 102.68 465 ILE A O 1
ATOM 2921 N N . THR A 1 466 ? 118.391 100.602 82.723 1.00 106.57 466 THR A N 1
ATOM 2922 C CA . THR A 1 466 ? 119.471 100.822 81.767 1.00 106.57 466 THR A CA 1
ATOM 2923 C C . THR A 1 466 ? 119.271 100.047 80.473 1.00 106.57 466 THR A C 1
ATOM 2924 O O . THR A 1 466 ? 119.774 100.474 79.428 1.00 106.57 466 THR A O 1
ATOM 2928 N N . SER A 1 467 ? 118.555 98.922 80.515 1.00 107.03 467 SER A N 1
ATOM 2929 C CA . SER A 1 467 ? 118.267 98.210 79.242 1.00 107.03 467 SER A CA 1
ATOM 2930 C C . SER A 1 467 ? 117.408 99.115 78.374 1.00 107.03 467 SER A C 1
ATOM 2931 O O . SER A 1 467 ? 117.682 99.210 77.169 1.00 107.03 467 SER A O 1
ATOM 2934 N N . LEU A 1 468 ? 116.421 99.767 78.985 1.00 111.41 468 LEU A N 1
ATOM 2935 C CA . LEU A 1 468 ? 115.577 100.724 78.228 1.00 111.41 468 LEU A CA 1
ATOM 2936 C C . LEU A 1 468 ? 116.500 101.863 77.808 1.00 111.41 468 LEU A C 1
ATOM 2937 O O . LEU A 1 468 ? 117.413 102.208 78.571 1.00 111.41 468 LEU A O 1
ATOM 2942 N N . GLU A 1 469 ? 116.263 102.447 76.646 1.00 119.00 469 GLU A N 1
ATOM 2943 C CA . GLU A 1 469 ? 117.109 103.598 76.285 1.00 119.00 469 GLU A CA 1
ATOM 2944 C C . GLU A 1 469 ? 116.561 104.857 76.946 1.00 119.00 469 GLU A C 1
ATOM 2945 O O . GLU A 1 469 ? 116.296 105.824 76.213 1.00 119.00 469 GLU A O 1
ATOM 2951 N N . PHE A 1 470 ? 116.404 104.854 78.273 1.00 102.83 470 PHE A N 1
ATOM 2952 C CA . PHE A 1 470 ? 116.037 106.119 78.953 1.00 102.83 470 PHE A CA 1
ATOM 2953 C C . PHE A 1 470 ? 117.264 106.957 78.684 1.00 102.83 470 PHE A C 1
ATOM 2954 O O . PHE A 1 470 ? 118.364 106.393 78.770 1.00 102.83 470 PHE A O 1
ATOM 2962 N N . SER A 1 471 ? 117.102 108.238 78.414 1.00 96.63 471 SER A N 1
ATOM 2963 C CA . SER A 1 471 ? 118.327 108.959 78.014 1.00 96.63 471 SER A CA 1
ATOM 2964 C C . SER A 1 471 ? 119.403 108.749 79.081 1.00 96.63 471 SER A C 1
ATOM 2965 O O . SER A 1 471 ? 119.102 108.838 80.276 1.00 96.63 471 SER A O 1
ATOM 2968 N N . GLU A 1 472 ? 120.611 108.401 78.649 1.00 93.33 472 GLU A N 1
ATOM 2969 C CA . GLU A 1 472 ? 121.738 108.178 79.586 1.00 93.33 472 GLU A CA 1
ATOM 2970 C C . GLU A 1 472 ? 122.050 109.521 80.230 1.00 93.33 472 GLU A C 1
ATOM 2971 O O . GLU A 1 472 ? 122.539 109.531 81.355 1.00 93.33 472 GLU A O 1
ATOM 2977 N N . ALA A 1 473 ? 121.805 110.603 79.502 1.00 81.06 473 ALA A N 1
ATOM 2978 C CA . ALA A 1 473 ? 122.052 111.946 80.048 1.00 81.06 473 ALA A CA 1
ATOM 2979 C C . ALA A 1 473 ? 120.810 112.451 80.777 1.00 81.06 473 ALA A C 1
ATOM 2980 O O . ALA A 1 473 ? 120.836 113.607 81.197 1.00 81.06 473 ALA A O 1
ATOM 2982 N N . LEU A 1 474 ? 119.762 111.639 80.929 1.00 71.89 474 LEU A N 1
ATOM 2983 C CA . LEU A 1 474 ? 118.630 112.149 81.697 1.00 71.89 474 LEU A CA 1
ATOM 2984 C C . LEU A 1 474 ? 119.025 112.473 83.126 1.00 71.89 474 LEU A C 1
ATOM 2985 O O . LEU A 1 474 ? 118.623 113.534 83.636 1.00 71.89 474 LEU A O 1
ATOM 2990 N N . PRO A 1 475 ? 119.766 111.623 83.832 1.00 68.46 475 PRO A N 1
ATOM 2991 C CA . PRO A 1 475 ? 120.232 112.013 85.168 1.00 68.46 475 PRO A CA 1
ATOM 2992 C C . PRO A 1 475 ? 121.011 113.312 85.149 1.00 68.46 475 PRO A C 1
ATOM 2993 O O . PRO A 1 475 ? 120.849 114.147 86.046 1.00 68.46 475 PRO A O 1
ATOM 2997 N N . PHE A 1 476 ? 121.860 113.512 84.142 1.00 69.77 476 PHE A N 1
ATOM 2998 C CA . PHE A 1 476 ? 122.588 114.770 84.080 1.00 69.77 476 PHE A CA 1
ATOM 2999 C C . PHE A 1 476 ? 121.658 115.938 83.813 1.00 69.77 476 PHE A C 1
ATOM 3000 O O . PHE A 1 476 ? 121.900 117.042 84.301 1.00 69.77 476 PHE A O 1
ATOM 3008 N N . ALA A 1 477 ? 120.626 115.736 83.000 1.00 65.44 477 ALA A N 1
ATOM 3009 C CA . ALA A 1 477 ? 119.657 116.803 82.803 1.00 65.44 477 ALA A CA 1
ATOM 3010 C C . ALA A 1 477 ? 119.003 117.169 84.125 1.00 65.44 477 ALA A C 1
ATOM 3011 O O . ALA A 1 477 ? 118.774 118.350 84.410 1.00 65.44 477 ALA A O 1
ATOM 3013 N N . ALA A 1 478 ? 118.711 116.168 84.951 1.00 64.18 478 ALA A N 1
ATOM 3014 C CA . ALA A 1 478 ? 118.176 116.448 86.279 1.00 64.18 478 ALA A CA 1
ATOM 3015 C C . ALA A 1 478 ? 119.172 117.244 87.107 1.00 64.18 478 ALA A C 1
ATOM 3016 O O . ALA A 1 478 ? 118.805 118.213 87.783 1.00 64.18 478 ALA A O 1
ATOM 3018 N N . PHE A 1 479 ? 120.435 116.837 87.072 1.00 63.59 479 PHE A N 1
ATOM 3019 C CA . PHE A 1 479 ? 121.479 117.562 87.786 1.00 63.59 479 PHE A CA 1
ATOM 3020 C C . PHE A 1 479 ? 121.533 119.018 87.343 1.00 63.59 479 PHE A C 1
ATOM 3021 O O . PHE A 1 479 ? 121.588 119.935 88.170 1.00 63.59 479 PHE A O 1
ATOM 3029 N N . ALA A 1 480 ? 121.523 119.249 86.033 1.00 66.49 480 ALA A N 1
ATOM 3030 C CA . ALA A 1 480 ? 121.621 120.607 85.517 1.00 66.49 480 ALA A CA 1
ATOM 3031 C C . ALA A 1 480 ? 120.397 121.423 85.888 1.00 66.49 480 ALA A C 1
ATOM 3032 O O . ALA A 1 480 ? 120.502 122.617 86.194 1.00 66.49 480 ALA A O 1
ATOM 3034 N N . SER A 1 481 ? 119.221 120.803 85.861 1.00 64.71 481 SER A N 1
ATOM 3035 C CA . SER A 1 481 ? 118.017 121.513 86.263 1.00 64.71 481 SER A CA 1
ATOM 3036 C C . SER A 1 481 ? 118.081 121.897 87.731 1.00 64.71 481 SER A C 1
ATOM 3037 O O . SER A 1 481 ? 117.655 122.990 88.112 1.00 64.71 481 SER A O 1
ATOM 3040 N N . LEU A 1 482 ? 118.632 121.018 88.567 1.00 58.84 482 LEU A N 1
ATOM 3041 C CA . LEU A 1 482 ? 118.795 121.355 89.975 1.00 58.84 482 LEU A CA 1
ATOM 3042 C C . LEU A 1 482 ? 119.791 122.492 90.160 1.00 58.84 482 LEU A C 1
ATOM 3043 O O . LEU A 1 482 ? 119.578 123.392 90.978 1.00 58.84 482 LEU A O 1
ATOM 3048 N N . LEU A 1 483 ? 120.884 122.471 89.402 1.00 59.08 483 LEU A N 1
ATOM 3049 C CA . LEU A 1 483 ? 121.866 123.543 89.507 1.00 59.08 483 LEU A CA 1
ATOM 3050 C C . LEU A 1 483 ? 121.264 124.877 89.082 1.00 59.08 483 LEU A C 1
ATOM 3051 O O . LEU A 1 483 ? 121.523 125.918 89.701 1.00 59.08 483 LEU A O 1
ATOM 3056 N N . VAL A 1 484 ? 120.436 124.866 88.039 1.00 60.95 484 VAL A N 1
ATOM 3057 C CA . VAL A 1 484 ? 119.812 126.108 87.607 1.00 60.95 484 VAL A CA 1
ATOM 3058 C C . VAL A 1 484 ? 118.762 126.566 88.611 1.00 60.95 484 VAL A C 1
ATOM 3059 O O . VAL A 1 484 ? 118.592 127.771 88.836 1.00 60.95 484 VAL A O 1
ATOM 3063 N N . GLU A 1 485 ? 118.041 125.633 89.235 1.00 63.31 485 GLU A N 1
ATOM 3064 C CA . GLU A 1 485 ? 117.136 126.029 90.308 1.00 63.31 485 GLU A CA 1
ATOM 3065 C C . GLU A 1 485 ? 117.911 126.649 91.459 1.00 63.31 485 GLU A C 1
ATOM 3066 O O . GLU A 1 485 ? 117.409 127.542 92.147 1.00 63.31 485 GLU A O 1
ATOM 3072 N N . THR A 1 486 ? 119.133 126.176 91.692 1.00 54.82 486 THR A N 1
ATOM 3073 C CA . THR A 1 486 ? 120.014 126.834 92.650 1.00 54.82 486 THR A CA 1
ATOM 3074 C C . THR A 1 486 ? 120.282 128.275 92.246 1.00 54.82 486 THR A C 1
ATOM 3075 O O . THR A 1 486 ? 120.134 129.205 93.052 1.00 54.82 486 THR A O 1
ATOM 3079 N N . VAL A 1 487 ? 120.709 128.473 91.001 1.00 54.59 487 VAL A N 1
ATOM 3080 C CA . VAL A 1 487 ? 120.941 129.829 90.516 1.00 54.59 487 VAL A CA 1
ATOM 3081 C C . VAL A 1 487 ? 119.721 130.700 90.764 1.00 54.59 487 VAL A C 1
ATOM 3082 O O . VAL A 1 487 ? 119.837 131.869 91.147 1.00 54.59 487 VAL A O 1
ATOM 3086 N N . ALA A 1 488 ? 118.530 130.147 90.549 1.00 55.12 488 ALA A N 1
ATOM 3087 C CA . ALA A 1 488 ? 117.316 130.930 90.751 1.00 55.12 488 ALA A CA 1
ATOM 3088 C C . ALA A 1 488 ? 117.096 131.247 92.224 1.00 55.12 488 ALA A C 1
ATOM 3089 O O . ALA A 1 488 ? 116.807 132.392 92.582 1.00 55.12 488 ALA A O 1
ATOM 3091 N N . LYS A 1 489 ? 117.230 130.245 93.094 1.00 54.88 489 LYS A N 1
ATOM 3092 C CA . LYS A 1 489 ? 117.080 130.469 94.528 1.00 54.88 489 LYS A CA 1
ATOM 3093 C C . LYS A 1 489 ? 118.036 131.543 95.023 1.00 54.88 489 LYS A C 1
ATOM 3094 O O . LYS A 1 489 ? 117.797 132.159 96.072 1.00 54.88 489 LYS A O 1
ATOM 3100 N N . LEU A 1 490 ? 119.146 131.738 94.313 1.00 59.15 490 LEU A N 1
ATOM 3101 C CA . LEU A 1 490 ? 120.090 132.776 94.715 1.00 59.15 490 LEU A CA 1
ATOM 3102 C C . LEU A 1 490 ? 119.405 134.128 94.839 1.00 59.15 490 LEU A C 1
ATOM 3103 O O . LEU A 1 490 ? 119.690 134.892 95.766 1.00 59.15 490 LEU A O 1
ATOM 3108 N N . ASP A 1 491 ? 118.502 134.449 93.914 1.00 74.09 491 ASP A N 1
ATOM 3109 C CA . ASP A 1 491 ? 117.860 135.758 93.953 1.00 74.09 491 ASP A CA 1
ATOM 3110 C C . ASP A 1 491 ? 116.943 135.887 95.159 1.00 74.09 491 ASP A C 1
ATOM 3111 O O . ASP A 1 491 ? 116.887 136.946 95.797 1.00 74.09 491 ASP A O 1
ATOM 3116 N N . LEU A 1 492 ? 116.202 134.828 95.476 1.00 59.54 492 LEU A N 1
ATOM 3117 C CA . LEU A 1 492 ? 115.379 134.839 96.676 1.00 59.54 492 LEU A CA 1
ATOM 3118 C C . LEU A 1 492 ? 116.231 135.089 97.912 1.00 59.54 492 LEU A C 1
ATOM 3119 O O . LEU A 1 492 ? 115.892 135.921 98.766 1.00 59.54 492 LEU A O 1
ATOM 3124 N N . VAL A 1 493 ? 117.354 134.376 98.023 1.00 54.56 493 VAL A N 1
ATOM 3125 C CA . VAL A 1 493 ? 118.217 134.562 99.185 1.00 54.56 493 VAL A CA 1
ATOM 3126 C C . VAL A 1 493 ? 118.748 135.984 99.229 1.00 54.56 493 VAL A C 1
ATOM 3127 O O . VAL A 1 493 ? 118.839 136.596 100.298 1.00 54.56 493 VAL A O 1
ATOM 3131 N N . ILE A 1 494 ? 119.127 136.527 98.075 1.00 58.35 494 ILE A N 1
ATOM 3132 C CA . ILE A 1 494 ? 119.651 137.886 98.039 1.00 58.35 494 ILE A CA 1
ATOM 3133 C C . ILE A 1 494 ? 118.608 138.868 98.538 1.00 58.35 494 ILE A C 1
ATOM 3134 O O . ILE A 1 494 ? 118.904 139.758 99.342 1.00 58.35 494 ILE A O 1
ATOM 3139 N N . GLU A 1 495 ? 117.370 138.726 98.069 1.00 69.15 495 GLU A N 1
ATOM 3140 C CA . GLU A 1 495 ? 116.324 139.647 98.494 1.00 69.15 495 GLU A CA 1
ATOM 3141 C C . GLU A 1 495 ? 116.082 139.548 99.992 1.00 69.15 495 GLU A C 1
ATOM 3142 O O . GLU A 1 495 ? 115.944 140.570 100.677 1.00 69.15 495 GLU A O 1
ATOM 3148 N N . GLU A 1 496 ? 116.039 138.325 100.523 1.00 64.62 496 GLU A N 1
ATOM 3149 C CA . GLU A 1 496 ? 115.797 138.176 101.953 1.00 64.62 496 GLU A CA 1
ATOM 3150 C C . GLU A 1 496 ? 116.936 138.770 102.770 1.00 64.62 496 GLU A C 1
ATOM 3151 O O . GLU A 1 496 ? 116.699 139.443 103.776 1.00 64.62 496 GLU A O 1
ATOM 3157 N N . VAL A 1 497 ? 118.180 138.551 102.348 1.00 60.15 497 VAL A N 1
ATOM 3158 C CA . VAL A 1 497 ? 119.309 139.062 103.118 1.00 60.15 497 VAL A CA 1
ATOM 3159 C C . VAL A 1 497 ? 119.368 140.580 103.045 1.00 60.15 497 VAL A C 1
ATOM 3160 O O . VAL A 1 497 ? 119.759 141.246 104.009 1.00 60.15 497 VAL A O 1
ATOM 3164 N N . GLU A 1 498 ? 118.987 141.157 101.907 1.00 74.78 498 GLU A N 1
ATOM 3165 C CA . GLU A 1 498 ? 118.989 142.611 101.822 1.00 74.78 498 GLU A CA 1
ATOM 3166 C C . GLU A 1 498 ? 117.884 143.215 102.677 1.00 74.78 498 GLU A C 1
ATOM 3167 O O . GLU A 1 498 ? 118.087 144.255 103.315 1.00 74.78 498 GLU A O 1
ATOM 3173 N N . GLU A 1 499 ? 116.703 142.587 102.699 1.00 76.40 499 GLU A N 1
ATOM 3174 C CA . GLU A 1 499 ? 115.679 143.031 103.638 1.00 76.40 499 GLU A CA 1
ATOM 3175 C C . GLU A 1 499 ? 116.187 142.931 105.066 1.00 76.40 499 GLU A C 1
ATOM 3176 O O . GLU A 1 499 ? 115.954 143.830 105.881 1.00 76.40 499 GLU A O 1
ATOM 3182 N N . LEU A 1 500 ? 116.890 141.843 105.385 1.00 66.07 500 LEU A N 1
ATOM 3183 C CA . LEU A 1 500 ? 117.517 141.720 106.695 1.00 66.07 500 LEU A CA 1
ATOM 3184 C C . LEU A 1 500 ? 118.383 142.926 106.998 1.00 66.07 500 LEU A C 1
ATOM 3185 O O . LEU A 1 500 ? 118.172 143.629 107.990 1.00 66.07 500 LEU A O 1
ATOM 3190 N N . GLY A 1 501 ? 119.372 143.178 106.143 1.00 75.65 501 GLY A N 1
ATOM 3191 C CA . GLY A 1 501 ? 120.214 144.345 106.332 1.00 75.65 501 GLY A CA 1
ATOM 3192 C C . GLY A 1 501 ? 119.401 145.594 106.603 1.00 75.65 501 GLY A C 1
ATOM 3193 O O . GLY A 1 501 ? 119.563 146.248 107.636 1.00 75.65 501 GLY A O 1
ATOM 3194 N N . ARG A 1 502 ? 118.483 145.923 105.690 1.00 83.13 502 ARG A N 1
ATOM 3195 C CA . ARG A 1 502 ? 117.647 147.104 105.883 1.00 83.13 502 ARG A CA 1
ATOM 3196 C C . ARG A 1 502 ? 116.939 147.073 107.227 1.00 83.13 502 ARG A C 1
ATOM 3197 O O . ARG A 1 502 ? 116.626 148.128 107.789 1.00 83.13 502 ARG A O 1
ATOM 3205 N N . LEU A 1 503 ? 116.672 145.881 107.753 1.00 81.10 503 LEU A N 1
ATOM 3206 C CA . LEU A 1 503 ? 115.987 145.765 109.032 1.00 81.10 503 LEU A CA 1
ATOM 3207 C C . LEU A 1 503 ? 116.933 146.078 110.181 1.00 81.10 503 LEU A C 1
ATOM 3208 O O . LEU A 1 503 ? 116.601 146.865 111.073 1.00 81.10 503 LEU A O 1
ATOM 3213 N N . ALA A 1 504 ? 118.115 145.475 110.172 1.00 81.23 504 ALA A N 1
ATOM 3214 C CA . ALA A 1 504 ? 119.140 145.798 111.153 1.00 81.23 504 ALA A CA 1
ATOM 3215 C C . ALA A 1 504 ? 119.797 147.113 110.746 1.00 81.23 504 ALA A C 1
ATOM 3216 O O . ALA A 1 504 ? 119.370 147.781 109.801 1.00 81.23 504 ALA A O 1
ATOM 3218 N N . CYS A 1 505 ? 120.852 147.504 111.456 1.00 87.03 505 CYS A N 1
ATOM 3219 C CA . CYS A 1 505 ? 121.537 148.748 111.138 1.00 87.03 505 CYS A CA 1
ATOM 3220 C C . CYS A 1 505 ? 122.007 148.721 109.693 1.00 87.03 505 CYS A C 1
ATOM 3221 O O . CYS A 1 505 ? 121.523 149.496 108.863 1.00 87.03 505 CYS A O 1
ATOM 3224 N N . PHE A 1 506 ? 122.934 147.816 109.392 1.00 78.68 506 PHE A N 1
ATOM 3225 C CA . PHE A 1 506 ? 123.457 147.614 108.045 1.00 78.68 506 PHE A CA 1
ATOM 3226 C C . PHE A 1 506 ? 123.462 148.879 107.200 1.00 78.68 506 PHE A C 1
ATOM 3227 O O . PHE A 1 506 ? 124.221 148.984 106.240 1.00 78.68 506 PHE A O 1
ATOM 3235 N N . VAL B 1 36 ? 93.264 134.718 121.731 1.00 199.95 36 VAL B N 1
ATOM 3236 C CA . VAL B 1 36 ? 93.584 134.024 122.975 1.00 199.95 36 VAL B CA 1
ATOM 3237 C C . VAL B 1 36 ? 92.413 133.160 123.426 1.00 199.95 36 VAL B C 1
ATOM 3238 O O . VAL B 1 36 ? 92.608 132.062 123.962 1.00 199.95 36 VAL B O 1
ATOM 3242 N N . MET B 1 37 ? 91.184 133.645 123.234 1.00 198.67 37 MET B N 1
ATOM 3243 C CA . MET B 1 37 ? 90.002 132.858 123.574 1.00 198.67 37 MET B CA 1
ATOM 3244 C C . MET B 1 37 ? 90.115 131.428 123.063 1.00 198.67 37 MET B C 1
ATOM 3245 O O . MET B 1 37 ? 89.812 130.471 123.781 1.00 198.67 37 MET B O 1
ATOM 3250 N N . ARG B 1 38 ? 90.553 131.266 121.818 1.00 192.98 38 ARG B N 1
ATOM 3251 C CA . ARG B 1 38 ? 90.562 129.954 121.185 1.00 192.98 38 ARG B CA 1
ATOM 3252 C C . ARG B 1 38 ? 91.875 129.209 121.386 1.00 192.98 38 ARG B C 1
ATOM 3253 O O . ARG B 1 38 ? 91.995 128.062 120.941 1.00 192.98 38 ARG B O 1
ATOM 3261 N N . PHE B 1 39 ? 92.851 129.820 122.049 1.00 189.02 39 PHE B N 1
ATOM 3262 C CA . PHE B 1 39 ? 94.108 129.119 122.309 1.00 189.02 39 PHE B CA 1
ATOM 3263 C C . PHE B 1 39 ? 93.925 127.897 123.200 1.00 189.02 39 PHE B C 1
ATOM 3264 O O . PHE B 1 39 ? 94.293 126.785 122.776 1.00 189.02 39 PHE B O 1
ATOM 3272 N N . PRO B 1 40 ? 93.375 128.013 124.414 1.00 177.06 40 PRO B N 1
ATOM 3273 C CA . PRO B 1 40 ? 93.283 126.825 125.282 1.00 177.06 40 PRO B CA 1
ATOM 3274 C C . PRO B 1 40 ? 92.412 125.720 124.708 1.00 177.06 40 PRO B C 1
ATOM 3275 O O . PRO B 1 40 ? 92.851 124.565 124.637 1.00 177.06 40 PRO B O 1
ATOM 3279 N N . ASN B 1 41 ? 91.185 126.039 124.293 1.00 170.58 41 ASN B N 1
ATOM 3280 C CA . ASN B 1 41 ? 90.316 125.020 123.713 1.00 170.58 41 ASN B CA 1
ATOM 3281 C C . ASN B 1 41 ? 90.975 124.374 122.502 1.00 170.58 41 ASN B C 1
ATOM 3282 O O . ASN B 1 41 ? 90.959 123.147 122.351 1.00 170.58 41 ASN B O 1
ATOM 3287 N N . LYS B 1 42 ? 91.566 125.189 121.624 1.00 161.67 42 LYS B N 1
ATOM 3288 C CA . LYS B 1 42 ? 92.301 124.651 120.484 1.00 161.67 42 LYS B CA 1
ATOM 3289 C C . LYS B 1 42 ? 93.349 123.632 120.904 1.00 161.67 42 LYS B C 1
ATOM 3290 O O . LYS B 1 42 ? 93.727 122.783 120.094 1.00 161.67 42 LYS B O 1
ATOM 3296 N N . ALA B 1 43 ? 93.810 123.674 122.152 1.00 154.78 43 ALA B N 1
ATOM 3297 C CA . ALA B 1 43 ? 94.660 122.598 122.644 1.00 154.78 43 ALA B CA 1
ATOM 3298 C C . ALA B 1 43 ? 93.944 121.263 122.531 1.00 154.78 43 ALA B C 1
ATOM 3299 O O . ALA B 1 43 ? 94.547 120.248 122.162 1.00 154.78 43 ALA B O 1
ATOM 3301 N N . TRP B 1 44 ? 92.643 121.222 122.797 1.00 153.53 44 TRP B N 1
ATOM 3302 C CA . TRP B 1 44 ? 91.892 119.947 122.634 1.00 153.53 44 TRP B CA 1
ATOM 3303 C C . TRP B 1 44 ? 92.159 119.314 121.265 1.00 153.53 44 TRP B C 1
ATOM 3304 O O . TRP B 1 44 ? 92.273 118.075 121.220 1.00 153.53 44 TRP B O 1
ATOM 3315 N N . GLN B 1 45 ? 92.437 120.133 120.247 1.00 155.25 45 GLN B N 1
ATOM 3316 C CA . GLN B 1 45 ? 92.784 119.571 118.910 1.00 155.25 45 GLN B CA 1
ATOM 3317 C C . GLN B 1 45 ? 94.231 119.059 118.913 1.00 155.25 45 GLN B C 1
ATOM 3318 O O . GLN B 1 45 ? 94.464 118.006 118.292 1.00 155.25 45 GLN B O 1
ATOM 3324 N N . THR B 1 46 ? 95.165 119.767 119.564 1.00 146.76 46 THR B N 1
ATOM 3325 C CA . THR B 1 46 ? 96.560 119.249 119.696 1.00 146.76 46 THR B CA 1
ATOM 3326 C C . THR B 1 46 ? 96.563 117.985 120.556 1.00 146.76 46 THR B C 1
ATOM 3327 O O . THR B 1 46 ? 97.314 117.052 120.236 1.00 146.76 46 THR B O 1
ATOM 3331 N N . THR B 1 47 ? 95.756 117.968 121.610 1.00 134.44 47 THR B N 1
ATOM 3332 C CA . THR B 1 47 ? 95.759 116.816 122.534 1.00 134.44 47 THR B CA 1
ATOM 3333 C C . THR B 1 47 ? 95.211 115.580 121.830 1.00 134.44 47 THR B C 1
ATOM 3334 O O . THR B 1 47 ? 95.831 114.522 121.980 1.00 134.44 47 THR B O 1
ATOM 3338 N N . TRP B 1 48 ? 94.132 115.701 121.047 1.00 129.61 48 TRP B N 1
ATOM 3339 C CA . TRP B 1 48 ? 93.635 114.435 120.520 1.00 129.61 48 TRP B CA 1
ATOM 3340 C C . TRP B 1 48 ? 94.572 113.844 119.478 1.00 129.61 48 TRP B C 1
ATOM 3341 O O . TRP B 1 48 ? 94.647 112.617 119.343 1.00 129.61 48 TRP B O 1
ATOM 3352 N N . LYS B 1 49 ? 95.292 114.688 118.737 1.00 127.26 49 LYS B N 1
ATOM 3353 C CA . LYS B 1 49 ? 96.298 114.169 117.819 1.00 127.26 49 LYS B CA 1
ATOM 3354 C C . LYS B 1 49 ? 97.218 113.196 118.539 1.00 127.26 49 LYS B C 1
ATOM 3355 O O . LYS B 1 49 ? 97.438 112.071 118.078 1.00 127.26 49 LYS B O 1
ATOM 3361 N N . VAL B 1 50 ? 97.737 113.600 119.697 1.00 114.48 50 VAL B N 1
ATOM 3362 C CA . VAL B 1 50 ? 98.486 112.667 120.529 1.00 114.48 50 VAL B CA 1
ATOM 3363 C C . VAL B 1 50 ? 97.622 111.468 120.884 1.00 114.48 50 VAL B C 1
ATOM 3364 O O . VAL B 1 50 ? 98.095 110.327 120.913 1.00 114.48 50 VAL B O 1
ATOM 3368 N N . GLY B 1 51 ? 96.339 111.705 121.158 1.00 118.15 51 GLY B N 1
ATOM 3369 C CA . GLY B 1 51 ? 95.467 110.606 121.530 1.00 118.15 51 GLY B CA 1
ATOM 3370 C C . GLY B 1 51 ? 95.188 109.663 120.377 1.00 118.15 51 GLY B C 1
ATOM 3371 O O . GLY B 1 51 ? 95.402 108.453 120.486 1.00 118.15 51 GLY B O 1
ATOM 3372 N N . ARG B 1 52 ? 94.724 110.205 119.253 1.00 126.77 52 ARG B N 1
ATOM 3373 C CA . ARG B 1 52 ? 94.312 109.359 118.139 1.00 126.77 52 ARG B CA 1
ATOM 3374 C C . ARG B 1 52 ? 95.509 108.774 117.401 1.00 126.77 52 ARG B C 1
ATOM 3375 O O . ARG B 1 52 ? 95.487 107.598 117.017 1.00 126.77 52 ARG B O 1
ATOM 3383 N N . GLU B 1 53 ? 96.557 109.575 117.193 1.00 116.90 53 GLU B N 1
ATOM 3384 C CA . GLU B 1 53 ? 97.762 109.065 116.548 1.00 116.90 53 GLU B CA 1
ATOM 3385 C C . GLU B 1 53 ? 98.225 107.769 117.195 1.00 116.90 53 GLU B C 1
ATOM 3386 O O . GLU B 1 53 ? 98.653 106.836 116.503 1.00 116.90 53 GLU B O 1
ATOM 3392 N N . ASP B 1 54 ? 98.155 107.697 118.513 1.00 97.32 54 ASP B N 1
ATOM 3393 C CA . ASP B 1 54 ? 98.572 106.509 119.239 1.00 97.32 54 ASP B CA 1
ATOM 3394 C C . ASP B 1 54 ? 97.818 106.441 120.560 1.00 97.32 54 ASP B C 1
ATOM 3395 O O . ASP B 1 54 ? 97.925 107.355 121.383 1.00 97.32 54 ASP B O 1
ATOM 3400 N N . PRO B 1 55 ? 97.045 105.383 120.798 1.00 85.91 55 PRO B N 1
ATOM 3401 C CA . PRO B 1 55 ? 96.369 105.256 122.091 1.00 85.91 55 PRO B CA 1
ATOM 3402 C C . PRO B 1 55 ? 97.285 104.782 123.195 1.00 85.91 55 PRO B C 1
ATOM 3403 O O . PRO B 1 55 ? 96.988 105.030 124.368 1.00 85.91 55 PRO B O 1
ATOM 3407 N N . ARG B 1 56 ? 98.392 104.112 122.870 1.00 71.96 56 ARG B N 1
ATOM 3408 C CA . ARG B 1 56 ? 99.255 103.585 123.920 1.00 71.96 56 ARG B CA 1
ATOM 3409 C C . ARG B 1 56 ? 99.725 104.695 124.849 1.00 71.96 56 ARG B C 1
ATOM 3410 O O . ARG B 1 56 ? 99.738 104.523 126.072 1.00 71.96 56 ARG B O 1
ATOM 3418 N N . ARG B 1 57 ? 100.100 105.846 124.290 1.00 71.30 57 ARG B N 1
ATOM 3419 C CA . ARG B 1 57 ? 100.563 106.946 125.127 1.00 71.30 57 ARG B CA 1
ATOM 3420 C C . ARG B 1 57 ? 99.611 107.202 126.286 1.00 71.30 57 ARG B C 1
ATOM 3421 O O . ARG B 1 57 ? 100.045 107.540 127.391 1.00 71.30 57 ARG B O 1
ATOM 3429 N N . LEU B 1 58 ? 98.308 107.037 126.061 1.00 63.63 58 LEU B N 1
ATOM 3430 C CA . LEU B 1 58 ? 97.367 107.127 127.171 1.00 63.63 58 LEU B CA 1
ATOM 3431 C C . LEU B 1 58 ? 97.618 106.024 128.185 1.00 63.63 58 LEU B C 1
ATOM 3432 O O . LEU B 1 58 ? 97.638 106.275 129.397 1.00 63.63 58 LEU B O 1
ATOM 3437 N N . ILE B 1 59 ? 97.809 104.793 127.712 1.00 62.80 59 ILE B N 1
ATOM 3438 C CA . ILE B 1 59 ? 98.054 103.695 128.634 1.00 62.80 59 ILE B CA 1
ATOM 3439 C C . ILE B 1 59 ? 99.372 103.894 129.359 1.00 62.80 59 ILE B C 1
ATOM 3440 O O . ILE B 1 59 ? 99.488 103.575 130.544 1.00 62.80 59 ILE B O 1
ATOM 3445 N N . HIS B 1 60 ? 100.381 104.433 128.677 1.00 61.00 60 HIS B N 1
ATOM 3446 C CA . HIS B 1 60 ? 101.655 104.670 129.346 1.00 61.00 60 HIS B CA 1
ATOM 3447 C C . HIS B 1 60 ? 101.540 105.780 130.378 1.00 61.00 60 HIS B C 1
ATOM 3448 O O . HIS B 1 60 ? 102.182 105.724 131.433 1.00 61.00 60 HIS B O 1
ATOM 3455 N N . ALA B 1 61 ? 100.740 106.805 130.088 1.00 64.95 61 ALA B N 1
ATOM 3456 C CA . ALA B 1 61 ? 100.527 107.865 131.064 1.00 64.95 61 ALA B CA 1
ATOM 3457 C C . ALA B 1 61 ? 99.834 107.319 132.300 1.00 64.95 61 ALA B C 1
ATOM 3458 O O . ALA B 1 61 ? 100.253 107.586 133.431 1.00 64.95 61 ALA B O 1
ATOM 3460 N N . PHE B 1 62 ? 98.772 106.544 132.105 1.00 63.84 62 PHE B N 1
ATOM 3461 C CA . PHE B 1 62 ? 98.124 105.945 133.263 1.00 63.84 62 PHE B CA 1
ATOM 3462 C C . PHE B 1 62 ? 99.054 104.986 133.987 1.00 63.84 62 PHE B C 1
ATOM 3463 O O . PHE B 1 62 ? 98.990 104.877 135.216 1.00 63.84 62 PHE B O 1
ATOM 3471 N N . LYS B 1 63 ? 99.939 104.301 133.263 1.00 62.33 63 LYS B N 1
ATOM 3472 C CA . LYS B 1 63 ? 100.967 103.520 133.933 1.00 62.33 63 LYS B CA 1
ATOM 3473 C C . LYS B 1 63 ? 101.769 104.407 134.866 1.00 62.33 63 LYS B C 1
ATOM 3474 O O . LYS B 1 63 ? 101.650 104.309 136.089 1.00 62.33 63 LYS B O 1
ATOM 3480 N N . VAL B 1 64 ? 102.519 105.347 134.293 1.00 65.57 64 VAL B N 1
ATOM 3481 C CA . VAL B 1 64 ? 103.398 106.196 135.089 1.00 65.57 64 VAL B CA 1
ATOM 3482 C C . VAL B 1 64 ? 102.647 106.767 136.278 1.00 65.57 64 VAL B C 1
ATOM 3483 O O . VAL B 1 64 ? 103.193 106.875 137.381 1.00 65.57 64 VAL B O 1
ATOM 3487 N N . GLY B 1 65 ? 101.373 107.102 136.091 1.00 67.11 65 GLY B N 1
ATOM 3488 C CA . GLY B 1 65 ? 100.603 107.644 137.197 1.00 67.11 65 GLY B CA 1
ATOM 3489 C C . GLY B 1 65 ? 100.373 106.626 138.296 1.00 67.11 65 GLY B C 1
ATOM 3490 O O . GLY B 1 65 ? 100.632 106.893 139.474 1.00 67.11 65 GLY B O 1
ATOM 3491 N N . LEU B 1 66 ? 99.857 105.452 137.933 1.00 73.35 66 LEU B N 1
ATOM 3492 C CA . LEU B 1 66 ? 99.613 104.429 138.940 1.00 73.35 66 LEU B CA 1
ATOM 3493 C C . LEU B 1 66 ? 100.906 104.028 139.625 1.00 73.35 66 LEU B C 1
ATOM 3494 O O . LEU B 1 66 ? 100.915 103.713 140.816 1.00 73.35 66 LEU B O 1
ATOM 3499 N N . SER B 1 67 ? 102.015 104.054 138.890 1.00 72.83 67 SER B N 1
ATOM 3500 C CA . SER B 1 67 ? 103.302 103.708 139.478 1.00 72.83 67 SER B CA 1
ATOM 3501 C C . SER B 1 67 ? 103.741 104.759 140.486 1.00 72.83 67 SER B C 1
ATOM 3502 O O . SER B 1 67 ? 104.139 104.423 141.608 1.00 72.83 67 SER B O 1
ATOM 3505 N N . LEU B 1 68 ? 103.686 106.035 140.106 1.00 74.51 68 LEU B N 1
ATOM 3506 C CA . LEU B 1 68 ? 104.014 107.090 141.053 1.00 74.51 68 LEU B CA 1
ATOM 3507 C C . LEU B 1 68 ? 103.162 106.980 142.305 1.00 74.51 68 LEU B C 1
ATOM 3508 O O . LEU B 1 68 ? 103.675 107.070 143.424 1.00 74.51 68 LEU B O 1
ATOM 3513 N N . THR B 1 69 ? 101.856 106.780 142.139 1.00 84.19 69 THR B N 1
ATOM 3514 C CA . THR B 1 69 ? 100.987 106.741 143.308 1.00 84.19 69 THR B CA 1
ATOM 3515 C C . THR B 1 69 ? 101.252 105.511 144.165 1.00 84.19 69 THR B C 1
ATOM 3516 O O . THR B 1 69 ? 101.308 105.620 145.393 1.00 84.19 69 THR B O 1
ATOM 3520 N N . LEU B 1 70 ? 101.430 104.341 143.549 1.00 86.17 70 LEU B N 1
ATOM 3521 C CA . LEU B 1 70 ? 101.709 103.135 144.318 1.00 86.17 70 LEU B CA 1
ATOM 3522 C C . LEU B 1 70 ? 103.021 103.260 145.076 1.00 86.17 70 LEU B C 1
ATOM 3523 O O . LEU B 1 70 ? 103.134 102.787 146.211 1.00 86.17 70 LEU B O 1
ATOM 3528 N N . ALA B 1 71 ? 104.024 103.891 144.467 1.00 91.44 71 ALA B N 1
ATOM 3529 C CA . ALA B 1 71 ? 105.287 104.081 145.168 1.00 91.44 71 ALA B CA 1
ATOM 3530 C C . ALA B 1 71 ? 105.132 105.069 146.314 1.00 91.44 71 ALA B C 1
ATOM 3531 O O . ALA B 1 71 ? 105.564 104.796 147.439 1.00 91.44 71 ALA B O 1
ATOM 3533 N N . SER B 1 72 ? 104.506 106.217 146.055 1.00 95.13 72 SER B N 1
ATOM 3534 C CA . SER B 1 72 ? 104.338 107.209 147.108 1.00 95.13 72 SER B CA 1
ATOM 3535 C C . SER B 1 72 ? 103.494 106.670 148.251 1.00 95.13 72 SER B C 1
ATOM 3536 O O . SER B 1 72 ? 103.660 107.095 149.398 1.00 95.13 72 SER B O 1
ATOM 3539 N N . LEU B 1 73 ? 102.601 105.720 147.969 1.00 102.38 73 LEU B N 1
ATOM 3540 C CA . LEU B 1 73 ? 101.750 105.179 149.020 1.00 102.38 73 LEU B CA 1
ATOM 3541 C C . LEU B 1 73 ? 102.546 104.550 150.151 1.00 102.38 73 LEU B C 1
ATOM 3542 O O . LEU B 1 73 ? 101.946 104.139 151.150 1.00 102.38 73 LEU B O 1
ATOM 3547 N N . LEU B 1 74 ? 103.870 104.461 150.026 1.00 110.52 74 LEU B N 1
ATOM 3548 C CA . LEU B 1 74 ? 104.692 104.241 151.206 1.00 110.52 74 LEU B CA 1
ATOM 3549 C C . LEU B 1 74 ? 104.350 105.238 152.304 1.00 110.52 74 LEU B C 1
ATOM 3550 O O . LEU B 1 74 ? 104.628 104.973 153.479 1.00 110.52 74 LEU B O 1
ATOM 3555 N N . TYR B 1 75 ? 103.760 106.380 151.936 1.00 110.85 75 TYR B N 1
ATOM 3556 C CA . TYR B 1 75 ? 103.281 107.352 152.913 1.00 110.85 75 TYR B CA 1
ATOM 3557 C C . TYR B 1 75 ? 102.602 106.668 154.091 1.00 110.85 75 TYR B C 1
ATOM 3558 O O . TYR B 1 75 ? 102.904 106.959 155.253 1.00 110.85 75 TYR B O 1
ATOM 3567 N N . LEU B 1 76 ? 101.673 105.757 153.805 1.00 121.38 76 LEU B N 1
ATOM 3568 C CA . LEU B 1 76 ? 100.804 105.243 154.858 1.00 121.38 76 LEU B CA 1
ATOM 3569 C C . LEU B 1 76 ? 101.276 103.893 155.387 1.00 121.38 76 LEU B C 1
ATOM 3570 O O . LEU B 1 76 ? 100.964 103.536 156.528 1.00 121.38 76 LEU B O 1
ATOM 3575 N N . LEU B 1 77 ? 102.017 103.133 154.583 1.00 125.88 77 LEU B N 1
ATOM 3576 C CA . LEU B 1 77 ? 102.395 101.780 154.972 1.00 125.88 77 LEU B CA 1
ATOM 3577 C C . LEU B 1 77 ? 103.565 101.732 155.947 1.00 125.88 77 LEU B C 1
ATOM 3578 O O . LEU B 1 77 ? 103.941 100.637 156.375 1.00 125.88 77 LEU B O 1
ATOM 3583 N N . GLU B 1 78 ? 104.143 102.877 156.304 1.00 138.14 78 GLU B N 1
ATOM 3584 C CA . GLU B 1 78 ? 105.302 102.866 157.190 1.00 138.14 78 GLU B CA 1
ATOM 3585 C C . GLU B 1 78 ? 105.065 102.131 158.507 1.00 138.14 78 GLU B C 1
ATOM 3586 O O . GLU B 1 78 ? 106.012 101.479 158.983 1.00 138.14 78 GLU B O 1
ATOM 3592 N N . PRO B 1 79 ? 103.889 102.192 159.141 1.00 141.18 79 PRO B N 1
ATOM 3593 C CA . PRO B 1 79 ? 103.735 101.553 160.460 1.00 141.18 79 PRO B CA 1
ATOM 3594 C C . PRO B 1 79 ? 104.253 100.127 160.499 1.00 141.18 79 PRO B C 1
ATOM 3595 O O . PRO B 1 79 ? 104.793 99.702 161.529 1.00 141.18 79 PRO B O 1
ATOM 3599 N N . LEU B 1 80 ? 104.195 99.414 159.368 1.00 149.54 80 LEU B N 1
ATOM 3600 C CA . LEU B 1 80 ? 104.794 98.052 159.302 1.00 149.54 80 LEU B CA 1
ATOM 3601 C C . LEU B 1 80 ? 105.838 98.025 158.180 1.00 149.54 80 LEU B C 1
ATOM 3602 O O . LEU B 1 80 ? 106.314 99.098 157.800 1.00 149.54 80 LEU B O 1
ATOM 3607 N N . PHE B 1 81 ? 106.199 96.844 157.678 1.00 152.46 81 PHE B N 1
ATOM 3608 C CA . PHE B 1 81 ? 107.118 96.752 156.508 1.00 152.46 81 PHE B CA 1
ATOM 3609 C C . PHE B 1 81 ? 108.427 97.481 156.824 1.00 152.46 81 PHE B C 1
ATOM 3610 O O . PHE B 1 81 ? 108.851 98.255 155.943 1.00 152.46 81 PHE B O 1
ATOM 3618 N N . LYS B 1 82 ? 108.973 97.332 158.039 1.00 154.93 82 LYS B N 1
ATOM 3619 C CA . LYS B 1 82 ? 110.316 97.884 158.402 1.00 154.93 82 LYS B CA 1
ATOM 3620 C C . LYS B 1 82 ? 110.385 99.426 158.496 1.00 154.93 82 LYS B C 1
ATOM 3621 O O . LYS B 1 82 ? 111.506 99.971 158.458 1.00 154.93 82 LYS B O 1
ATOM 3627 N N . GLY B 1 83 ? 109.235 100.097 158.601 1.00 145.87 83 GLY B N 1
ATOM 3628 C CA . GLY B 1 83 ? 109.244 101.561 158.798 1.00 145.87 83 GLY B CA 1
ATOM 3629 C C . GLY B 1 83 ? 110.114 102.353 157.837 1.00 145.87 83 GLY B C 1
ATOM 3630 O O . GLY B 1 83 ? 110.878 103.202 158.324 1.00 145.87 83 GLY B O 1
ATOM 3631 N N . ILE B 1 84 ? 110.038 102.068 156.532 1.00 141.58 84 ILE B N 1
ATOM 3632 C CA . ILE B 1 84 ? 110.887 102.762 155.516 1.00 141.58 84 ILE B CA 1
ATOM 3633 C C . ILE B 1 84 ? 110.086 103.876 154.828 1.00 141.58 84 ILE B C 1
ATOM 3634 O O . ILE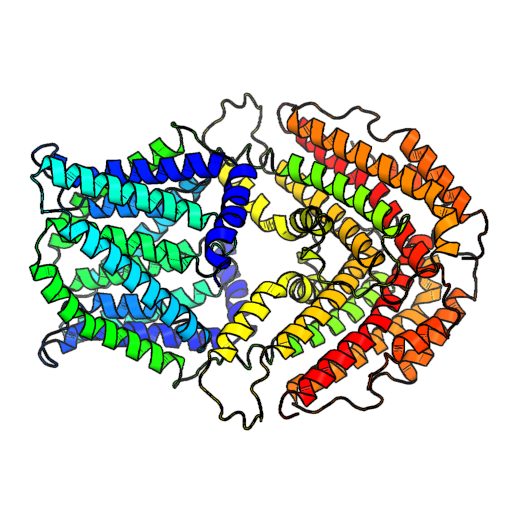 B 1 84 ? 110.579 104.454 153.845 1.00 141.58 84 ILE B O 1
ATOM 3639 N N . GLY B 1 85 ? 108.882 104.165 155.324 1.00 128.31 85 GLY B N 1
ATOM 3640 C CA . GLY B 1 85 ? 108.013 105.154 154.658 1.00 128.31 85 GLY B CA 1
ATOM 3641 C C . GLY B 1 85 ? 108.519 106.581 154.640 1.00 128.31 85 GLY B C 1
ATOM 3642 O O . GLY B 1 85 ? 107.990 107.381 153.859 1.00 128.31 85 GLY B O 1
ATOM 3643 N N . GLN B 1 86 ? 109.498 106.900 155.479 1.00 116.41 86 GLN B N 1
ATOM 3644 C CA . GLN B 1 86 ? 110.018 108.291 155.573 1.00 116.41 86 GLN B CA 1
ATOM 3645 C C . GLN B 1 86 ? 110.678 108.717 154.261 1.00 116.41 86 GLN B C 1
ATOM 3646 O O . GLN B 1 86 ? 110.578 109.905 153.918 1.00 116.41 86 GLN B O 1
ATOM 3652 N N . SER B 1 87 ? 111.340 107.793 153.568 1.00 105.74 87 SER B N 1
ATOM 3653 C CA . SER B 1 87 ? 112.108 108.136 152.345 1.00 105.74 87 SER B CA 1
ATOM 3654 C C . SER B 1 87 ? 111.256 107.936 151.091 1.00 105.74 87 SER B C 1
ATOM 3655 O O . SER B 1 87 ? 111.826 107.984 149.993 1.00 105.74 87 SER B O 1
ATOM 3658 N N . ALA B 1 88 ? 109.965 107.670 151.254 1.00 96.52 88 ALA B N 1
ATOM 3659 C CA . ALA B 1 88 ? 109.079 107.384 150.111 1.00 96.52 88 ALA B CA 1
ATOM 3660 C C . ALA B 1 88 ? 109.401 108.275 148.924 1.00 96.52 88 ALA B C 1
ATOM 3661 O O . ALA B 1 88 ? 109.349 107.760 147.814 1.00 96.52 88 ALA B O 1
ATOM 3663 N N . ILE B 1 89 ? 109.657 109.561 149.142 1.00 97.48 89 ILE B N 1
ATOM 3664 C CA . ILE B 1 89 ? 109.844 110.481 147.989 1.00 97.48 89 ILE B CA 1
ATOM 3665 C C . ILE B 1 89 ? 110.744 109.813 146.958 1.00 97.48 89 ILE B C 1
ATOM 3666 O O . ILE B 1 89 ? 110.380 109.814 145.782 1.00 97.48 89 ILE B O 1
ATOM 3671 N N . TRP B 1 90 ? 111.830 109.193 147.382 1.00 99.38 90 TRP B N 1
ATOM 3672 C CA . TRP B 1 90 ? 112.839 108.640 146.490 1.00 99.38 90 TRP B CA 1
ATOM 3673 C C . TRP B 1 90 ? 112.249 107.580 145.572 1.00 99.38 90 TRP B C 1
ATOM 3674 O O . TRP B 1 90 ? 112.635 107.484 144.407 1.00 99.38 90 TRP B O 1
ATOM 3685 N N . ALA B 1 91 ? 111.314 106.774 146.070 1.00 86.41 91 ALA B N 1
ATOM 3686 C CA . ALA B 1 91 ? 110.641 105.828 145.186 1.00 86.41 91 ALA B CA 1
ATOM 3687 C C . ALA B 1 91 ? 109.941 106.563 144.055 1.00 86.41 91 ALA B C 1
ATOM 3688 O O . ALA B 1 91 ? 110.022 106.167 142.886 1.00 86.41 91 ALA B O 1
ATOM 3690 N N . VAL B 1 92 ? 109.246 107.647 144.391 1.00 85.07 92 VAL B N 1
ATOM 3691 C CA . VAL B 1 92 ? 108.540 108.421 143.377 1.00 85.07 92 VAL B CA 1
ATOM 3692 C C . VAL B 1 92 ? 109.527 108.978 142.366 1.00 85.07 92 VAL B C 1
ATOM 3693 O O . VAL B 1 92 ? 109.316 108.897 141.150 1.00 85.07 92 VAL B O 1
ATOM 3697 N N . MET B 1 93 ? 110.622 109.556 142.853 1.00 87.62 93 MET B N 1
ATOM 3698 C CA . MET B 1 93 ? 111.611 110.105 141.936 1.00 87.62 93 MET B CA 1
ATOM 3699 C C . MET B 1 93 ? 112.200 109.014 141.054 1.00 87.62 93 MET B C 1
ATOM 3700 O O . MET B 1 93 ? 112.469 109.236 139.867 1.00 87.62 93 MET B O 1
ATOM 3705 N N . THR B 1 94 ? 112.398 107.823 141.613 1.00 86.36 94 THR B N 1
ATOM 3706 C CA . THR B 1 94 ? 112.923 106.724 140.817 1.00 86.36 94 THR B CA 1
ATOM 3707 C C . THR B 1 94 ? 111.958 106.364 139.705 1.00 86.36 94 THR B C 1
ATOM 3708 O O . THR B 1 94 ? 112.368 106.150 138.560 1.00 86.36 94 THR B O 1
ATOM 3712 N N . VAL B 1 95 ? 110.669 106.287 140.024 1.00 75.76 95 VAL B N 1
ATOM 3713 C CA . VAL B 1 95 ? 109.702 105.985 138.978 1.00 75.76 95 VAL B CA 1
ATOM 3714 C C . VAL B 1 95 ? 109.686 107.093 137.941 1.00 75.76 95 VAL B C 1
ATOM 3715 O O . VAL B 1 95 ? 109.458 106.839 136.755 1.00 75.76 95 VAL B O 1
ATOM 3719 N N . VAL B 1 96 ? 109.934 108.333 138.357 1.00 76.45 96 VAL B N 1
ATOM 3720 C CA . VAL B 1 96 ? 109.880 109.437 137.407 1.00 76.45 96 VAL B CA 1
ATOM 3721 C C . VAL B 1 96 ? 111.108 109.451 136.511 1.00 76.45 96 VAL B C 1
ATOM 3722 O O . VAL B 1 96 ? 111.063 109.979 135.395 1.00 76.45 96 VAL B O 1
ATOM 3726 N N . VAL B 1 97 ? 112.220 108.897 136.978 1.00 73.48 97 VAL B N 1
ATOM 3727 C CA . VAL B 1 97 ? 113.444 108.947 136.187 1.00 73.48 97 VAL B CA 1
ATOM 3728 C C . VAL B 1 97 ? 113.661 107.688 135.352 1.00 73.48 97 VAL B C 1
ATOM 3729 O O . VAL B 1 97 ? 114.109 107.782 134.206 1.00 73.48 97 VAL B O 1
ATOM 3733 N N . VAL B 1 98 ? 113.362 106.514 135.896 1.00 67.61 98 VAL B N 1
ATOM 3734 C CA . VAL B 1 98 ? 113.651 105.258 135.213 1.00 67.61 98 VAL B CA 1
ATOM 3735 C C . VAL B 1 98 ? 112.568 104.901 134.207 1.00 67.61 98 VAL B C 1
ATOM 3736 O O . VAL B 1 98 ? 112.869 104.478 133.091 1.00 67.61 98 VAL B O 1
ATOM 3740 N N . LEU B 1 99 ? 111.301 105.056 134.580 1.00 58.93 99 LEU B N 1
ATOM 3741 C CA . LEU B 1 99 ? 110.216 104.605 133.720 1.00 58.93 99 LEU B CA 1
ATOM 3742 C C . LEU B 1 99 ? 110.205 105.380 132.413 1.00 58.93 99 LEU B C 1
ATOM 3743 O O . LEU B 1 99 ? 110.087 106.607 132.402 1.00 58.93 99 LEU B O 1
ATOM 3748 N N . GLU B 1 100 ? 110.313 104.652 131.311 1.00 58.63 100 GLU B N 1
ATOM 3749 C CA . GLU B 1 100 ? 110.293 105.237 129.984 1.00 58.63 100 GLU B CA 1
ATOM 3750 C C . GLU B 1 100 ? 109.190 104.571 129.177 1.00 58.63 100 GLU B C 1
ATOM 3751 O O . GLU B 1 100 ? 108.704 103.493 129.527 1.00 58.63 100 GLU B O 1
ATOM 3757 N N . PHE B 1 101 ? 108.793 105.227 128.086 1.00 62.40 101 PHE B N 1
ATOM 3758 C CA . PHE B 1 101 ? 107.609 104.785 127.356 1.00 62.40 101 PHE B CA 1
ATOM 3759 C C . PHE B 1 101 ? 107.785 103.383 126.790 1.00 62.40 101 PHE B C 1
ATOM 3760 O O . PHE B 1 101 ? 106.863 102.564 126.851 1.00 62.40 101 PHE B O 1
ATOM 3768 N N . THR B 1 102 ? 108.950 103.084 126.230 1.00 57.05 102 THR B N 1
ATOM 3769 C CA . THR B 1 102 ? 109.192 101.787 125.615 1.00 57.05 102 THR B CA 1
ATOM 3770 C C . THR B 1 102 ? 109.854 100.867 126.632 1.00 57.05 102 THR B C 1
ATOM 3771 O O . THR B 1 102 ? 110.983 101.122 127.062 1.00 57.05 102 THR B O 1
ATOM 3775 N N . ALA B 1 103 ? 109.159 99.788 126.997 1.00 52.75 103 ALA B N 1
ATOM 3776 C CA . ALA B 1 103 ? 109.630 98.917 128.070 1.00 52.75 103 ALA B CA 1
ATOM 3777 C C . ALA B 1 103 ? 111.099 98.570 127.924 1.00 52.75 103 ALA B C 1
ATOM 3778 O O . ALA B 1 103 ? 111.764 98.261 128.916 1.00 52.75 103 ALA B O 1
ATOM 3780 N N . GLY B 1 104 ? 111.620 98.598 126.702 1.00 53.84 104 GLY B N 1
ATOM 3781 C CA . GLY B 1 104 ? 113.050 98.442 126.532 1.00 53.84 104 GLY B CA 1
ATOM 3782 C C . GLY B 1 104 ? 113.808 99.675 126.976 1.00 53.84 104 GLY B C 1
ATOM 3783 O O . GLY B 1 104 ? 114.807 99.575 127.689 1.00 53.84 104 GLY B O 1
ATOM 3784 N N . ALA B 1 105 ? 113.337 100.853 126.573 1.00 54.43 105 ALA B N 1
ATOM 3785 C CA . ALA B 1 105 ? 114.033 102.076 126.944 1.00 54.43 105 ALA B CA 1
ATOM 3786 C C . ALA B 1 105 ? 114.113 102.234 128.451 1.00 54.43 105 ALA B C 1
ATOM 3787 O O . ALA B 1 105 ? 115.149 102.645 128.976 1.00 54.43 105 ALA B O 1
ATOM 3789 N N . THR B 1 106 ? 113.041 101.910 129.165 1.00 57.68 106 THR B N 1
ATOM 3790 C CA . THR B 1 106 ? 113.036 102.007 130.616 1.00 57.68 106 THR B CA 1
ATOM 3791 C C . THR B 1 106 ? 113.964 101.000 131.263 1.00 57.68 106 THR B C 1
ATOM 3792 O O . THR B 1 106 ? 114.022 100.931 132.493 1.00 57.68 106 THR B O 1
ATOM 3796 N N . LEU B 1 107 ? 114.659 100.196 130.470 1.00 51.85 107 LEU B N 1
ATOM 3797 C CA . LEU B 1 107 ? 115.678 99.294 130.972 1.00 51.85 107 LEU B CA 1
ATOM 3798 C C . LEU B 1 107 ? 117.066 99.685 130.499 1.00 51.85 107 LEU B C 1
ATOM 3799 O O . LEU B 1 107 ? 118.006 99.672 131.287 1.00 51.85 107 LEU B O 1
ATOM 3804 N N . CYS B 1 108 ? 117.201 100.082 129.236 1.00 61.81 108 CYS B N 1
ATOM 3805 C CA . CYS B 1 108 ? 118.466 100.630 128.761 1.00 61.81 108 CYS B CA 1
ATOM 3806 C C . CYS B 1 108 ? 118.935 101.860 129.527 1.00 61.81 108 CYS B C 1
ATOM 3807 O O . CYS B 1 108 ? 119.972 101.831 130.195 1.00 61.81 108 CYS B O 1
ATOM 3810 N N . LYS B 1 109 ? 118.186 102.961 129.426 1.00 63.64 109 LYS B N 1
ATOM 3811 C CA . LYS B 1 109 ? 118.485 104.125 130.252 1.00 63.64 109 LYS B CA 1
ATOM 3812 C C . LYS B 1 109 ? 118.400 103.842 131.755 1.00 63.64 109 LYS B C 1
ATOM 3813 O O . LYS B 1 109 ? 119.013 104.527 132.574 1.00 63.64 109 LYS B O 1
ATOM 3819 N N . GLY B 1 110 ? 117.645 102.805 132.117 1.00 66.71 110 GLY B N 1
ATOM 3820 C CA . GLY B 1 110 ? 117.546 102.443 133.519 1.00 66.71 110 GLY B CA 1
ATOM 3821 C C . GLY B 1 110 ? 118.942 102.063 133.965 1.00 66.71 110 GLY B C 1
ATOM 3822 O O . GLY B 1 110 ? 119.517 102.690 134.855 1.00 66.71 110 GLY B O 1
ATOM 3823 N N . LEU B 1 111 ? 119.505 101.027 133.346 1.00 67.42 111 LEU B N 1
ATOM 3824 C CA . LEU B 1 111 ? 120.862 100.622 133.685 1.00 67.42 111 LEU B CA 1
ATOM 3825 C C . LEU B 1 111 ? 121.858 101.742 133.436 1.00 67.42 111 LEU B C 1
ATOM 3826 O O . LEU B 1 111 ? 122.840 101.864 134.170 1.00 67.42 111 LEU B O 1
ATOM 3831 N N . ASN B 1 112 ? 121.633 102.567 132.416 1.00 73.51 112 ASN B N 1
ATOM 3832 C CA . ASN B 1 112 ? 122.596 103.623 132.124 1.00 73.51 112 ASN B CA 1
ATOM 3833 C C . ASN B 1 112 ? 122.579 104.669 133.231 1.00 73.51 112 ASN B C 1
ATOM 3834 O O . ASN B 1 112 ? 123.632 105.047 133.751 1.00 73.51 112 ASN B O 1
ATOM 3839 N N . ARG B 1 113 ? 121.394 105.153 133.604 1.00 76.67 113 ARG B N 1
ATOM 3840 C CA . ARG B 1 113 ? 121.313 106.102 134.707 1.00 76.67 113 ARG B CA 1
ATOM 3841 C C . ARG B 1 113 ? 121.801 105.480 136.006 1.00 76.67 113 ARG B C 1
ATOM 3842 O O . ARG B 1 113 ? 122.390 106.174 136.836 1.00 76.67 113 ARG B O 1
ATOM 3850 N N . GLY B 1 114 ? 121.576 104.182 136.203 1.00 79.76 114 GLY B N 1
ATOM 3851 C CA . GLY B 1 114 ? 122.088 103.541 137.401 1.00 79.76 114 GLY B CA 1
ATOM 3852 C C . GLY B 1 114 ? 123.585 103.515 137.641 1.00 79.76 114 GLY B C 1
ATOM 3853 O O . GLY B 1 114 ? 124.061 103.897 138.710 1.00 79.76 114 GLY B O 1
ATOM 3854 N N . LEU B 1 115 ? 124.345 103.057 136.646 1.00 78.89 115 LEU B N 1
ATOM 3855 C CA . LEU B 1 115 ? 125.800 103.156 136.737 1.00 78.89 115 LEU B CA 1
ATOM 3856 C C . LEU B 1 115 ? 126.343 104.594 136.729 1.00 78.89 115 LEU B C 1
ATOM 3857 O O . LEU B 1 115 ? 127.361 104.921 137.349 1.00 78.89 115 LEU B O 1
ATOM 3862 N N . GLY B 1 116 ? 125.596 105.480 136.073 1.00 86.85 116 GLY B N 1
ATOM 3863 C CA . GLY B 1 116 ? 125.988 106.878 136.042 1.00 86.85 116 GLY B CA 1
ATOM 3864 C C . GLY B 1 116 ? 125.906 107.363 137.476 1.00 86.85 116 GLY B C 1
ATOM 3865 O O . GLY B 1 116 ? 126.852 107.961 137.993 1.00 86.85 116 GLY B O 1
ATOM 3866 N N . THR B 1 117 ? 124.773 107.124 138.133 1.00 82.62 117 THR B N 1
ATOM 3867 C CA . THR B 1 117 ? 124.615 107.566 139.509 1.00 82.62 117 THR B CA 1
ATOM 3868 C C . THR B 1 117 ? 125.533 106.805 140.448 1.00 82.62 117 THR B C 1
ATOM 3869 O O . THR B 1 117 ? 126.037 107.381 141.412 1.00 82.62 117 THR B O 1
ATOM 3873 N N . LEU B 1 118 ? 125.789 105.527 140.180 1.00 84.43 118 LEU B N 1
ATOM 3874 C CA . LEU B 1 118 ? 126.709 104.792 141.032 1.00 84.43 118 LEU B CA 1
ATOM 3875 C C . LEU B 1 118 ? 128.130 105.307 140.867 1.00 84.43 118 LEU B C 1
ATOM 3876 O O . LEU B 1 118 ? 128.856 105.466 141.854 1.00 84.43 118 LEU B O 1
ATOM 3881 N N . LEU B 1 119 ? 128.541 105.593 139.630 1.00 87.96 119 LEU B N 1
ATOM 3882 C CA . LEU B 1 119 ? 129.865 106.163 139.402 1.00 87.96 119 LEU B CA 1
ATOM 3883 C C . LEU B 1 119 ? 129.990 107.527 140.061 1.00 87.96 119 LEU B C 1
ATOM 3884 O O . LEU B 1 119 ? 131.005 107.833 140.699 1.00 87.96 119 LEU B O 1
ATOM 3889 N N . ALA B 1 120 ? 128.968 108.367 139.908 1.00 89.51 120 ALA B N 1
ATOM 3890 C CA . ALA B 1 120 ? 129.002 109.684 140.523 1.00 89.51 120 ALA B CA 1
ATOM 3891 C C . ALA B 1 120 ? 129.048 109.574 142.037 1.00 89.51 120 ALA B C 1
ATOM 3892 O O . ALA B 1 120 ? 129.777 110.318 142.698 1.00 89.51 120 ALA B O 1
ATOM 3894 N N . GLY B 1 121 ? 128.284 108.644 142.606 1.00 92.82 121 GLY B N 1
ATOM 3895 C CA . GLY B 1 121 ? 128.324 108.452 144.041 1.00 92.82 121 GLY B CA 1
ATOM 3896 C C . GLY B 1 121 ? 129.674 107.969 144.519 1.00 92.82 121 GLY B C 1
ATOM 3897 O O . GLY B 1 121 ? 130.154 108.384 145.573 1.00 92.82 121 GLY B O 1
ATOM 3898 N N . LEU B 1 122 ? 130.307 107.078 143.757 1.00 98.20 122 LEU B N 1
ATOM 3899 C CA . LEU B 1 122 ? 131.637 106.614 144.135 1.00 98.20 122 LEU B CA 1
ATOM 3900 C C . LEU B 1 122 ? 132.634 107.763 144.095 1.00 98.20 122 LEU B C 1
ATOM 3901 O O . LEU B 1 122 ? 133.422 107.950 145.029 1.00 98.20 122 LEU B O 1
ATOM 3906 N N . LEU B 1 123 ? 132.611 108.550 143.021 1.00 93.70 123 LEU B N 1
ATOM 3907 C CA . LEU B 1 123 ? 133.506 109.698 142.937 1.00 93.70 123 LEU B CA 1
ATOM 3908 C C . LEU B 1 123 ? 133.249 110.673 144.079 1.00 93.70 123 LEU B C 1
ATOM 3909 O O . LEU B 1 123 ? 134.189 111.239 144.652 1.00 93.70 123 LEU B O 1
ATOM 3914 N N . ALA B 1 124 ? 131.981 110.867 144.438 1.00 97.66 124 ALA B N 1
ATOM 3915 C CA . ALA B 1 124 ? 131.653 111.796 145.510 1.00 97.66 124 ALA B CA 1
ATOM 3916 C C . ALA B 1 124 ? 132.134 111.275 146.854 1.00 97.66 124 ALA B C 1
ATOM 3917 O O . ALA B 1 124 ? 132.712 112.028 147.642 1.00 97.66 124 ALA B O 1
ATOM 3919 N N . PHE B 1 125 ? 131.886 110.000 147.144 1.00 102.80 125 PHE B N 1
ATOM 3920 C CA . PHE B 1 125 ? 132.396 109.424 148.379 1.00 102.80 125 PHE B CA 1
ATOM 3921 C C . PHE B 1 125 ? 133.910 109.510 148.436 1.00 102.80 125 PHE B C 1
ATOM 3922 O O . PHE B 1 125 ? 134.478 109.744 149.506 1.00 102.80 125 PHE B O 1
ATOM 3930 N N . LEU B 1 126 ? 134.581 109.341 147.299 1.00 102.79 126 LEU B N 1
ATOM 3931 C CA . LEU B 1 126 ? 136.031 109.469 147.285 1.00 102.79 126 LEU B CA 1
ATOM 3932 C C . LEU B 1 126 ? 136.451 110.885 147.647 1.00 102.79 126 LEU B C 1
ATOM 3933 O O . LEU B 1 126 ? 137.271 111.092 148.548 1.00 102.79 126 LEU B O 1
ATOM 3938 N N . VAL B 1 127 ? 135.900 111.876 146.945 1.00 106.40 127 VAL B N 1
ATOM 3939 C CA . VAL B 1 127 ? 136.253 113.261 147.229 1.00 106.40 127 VAL B CA 1
ATOM 3940 C C . VAL B 1 127 ? 135.860 113.664 148.642 1.00 106.40 127 VAL B C 1
ATOM 3941 O O . VAL B 1 127 ? 136.452 114.591 149.208 1.00 106.40 127 VAL B O 1
ATOM 3945 N N . GLY B 1 128 ? 134.874 112.992 149.233 1.00 115.11 128 GLY B N 1
ATOM 3946 C CA . GLY B 1 128 ? 134.479 113.320 150.592 1.00 115.11 128 GLY B CA 1
ATOM 3947 C C . GLY B 1 128 ? 135.395 112.697 151.625 1.00 115.11 128 GLY B C 1
ATOM 3948 O O . GLY B 1 128 ? 135.717 113.322 152.637 1.00 115.11 128 GLY B O 1
ATOM 3949 N N . TYR B 1 129 ? 135.815 111.451 151.394 1.00 121.35 129 TYR B N 1
ATOM 3950 C CA . TYR B 1 129 ? 136.784 110.830 152.287 1.00 121.35 129 TYR B CA 1
ATOM 3951 C C . TYR B 1 129 ? 138.119 111.556 152.224 1.00 121.35 129 TYR B C 1
ATOM 3952 O O . TYR B 1 129 ? 138.725 111.846 153.263 1.00 121.35 129 TYR B O 1
ATOM 3961 N N . ILE B 1 130 ? 138.600 111.852 151.016 1.00 116.98 130 ILE B N 1
ATOM 3962 C CA . ILE B 1 130 ? 139.764 112.719 150.904 1.00 116.98 130 ILE B CA 1
ATOM 3963 C C . ILE B 1 130 ? 139.462 114.061 151.546 1.00 116.98 130 ILE B C 1
ATOM 3964 O O . ILE B 1 130 ? 140.340 114.678 152.161 1.00 116.98 130 ILE B O 1
ATOM 3969 N N . ALA B 1 131 ? 138.228 114.534 151.419 1.00 121.25 131 ALA B N 1
ATOM 3970 C CA . ALA B 1 131 ? 137.774 115.649 152.226 1.00 121.25 131 ALA B CA 1
ATOM 3971 C C . ALA B 1 131 ? 137.604 115.200 153.673 1.00 121.25 131 ALA B C 1
ATOM 3972 O O . ALA B 1 131 ? 137.659 114.010 153.994 1.00 121.25 131 ALA B O 1
ATOM 3974 N N . ASN B 1 132 ? 137.420 116.170 154.563 1.00 126.40 132 ASN B N 1
ATOM 3975 C CA . ASN B 1 132 ? 137.219 115.848 155.969 1.00 126.40 132 ASN B CA 1
ATOM 3976 C C . ASN B 1 132 ? 138.448 115.150 156.539 1.00 126.40 132 ASN B C 1
ATOM 3977 O O . ASN B 1 132 ? 138.426 114.672 157.678 1.00 126.40 132 ASN B O 1
ATOM 3982 N N . ALA B 1 133 ? 139.521 115.085 155.750 1.00 128.36 133 ALA B N 1
ATOM 3983 C CA . ALA B 1 133 ? 140.757 114.431 156.156 1.00 128.36 133 ALA B CA 1
ATOM 3984 C C . ALA B 1 133 ? 141.814 115.431 156.604 1.00 128.36 133 ALA B C 1
ATOM 3985 O O . ALA B 1 133 ? 142.475 115.219 157.626 1.00 128.36 133 ALA B O 1
ATOM 3987 N N . SER B 1 134 ? 141.990 116.512 155.856 1.00 133.69 134 SER B N 1
ATOM 3988 C CA . SER B 1 134 ? 142.921 117.570 156.203 1.00 133.69 134 SER B CA 1
ATOM 3989 C C . SER B 1 134 ? 142.121 118.529 157.085 1.00 133.69 134 SER B C 1
ATOM 3990 O O . SER B 1 134 ? 140.966 118.270 157.441 1.00 133.69 134 SER B O 1
ATOM 3993 N N . ASP B 1 135 ? 142.735 119.654 157.443 1.00 135.08 135 ASP B N 1
ATOM 3994 C CA . ASP B 1 135 ? 142.051 120.615 158.315 1.00 135.08 135 ASP B CA 1
ATOM 3995 C C . ASP B 1 135 ? 140.924 121.328 157.594 1.00 135.08 135 ASP B C 1
ATOM 3996 O O . ASP B 1 135 ? 140.641 121.040 156.428 1.00 135.08 135 ASP B O 1
ATOM 4001 N N . ARG B 1 136 ? 140.290 122.307 158.253 1.00 130.48 136 ARG B N 1
ATOM 4002 C CA . ARG B 1 136 ? 139.096 122.996 157.678 1.00 130.48 136 ARG B CA 1
ATOM 4003 C C . ARG B 1 136 ? 139.378 123.649 156.317 1.00 130.48 136 ARG B C 1
ATOM 4004 O O . ARG B 1 136 ? 138.675 123.370 155.361 1.00 130.48 136 ARG B O 1
ATOM 4012 N N . VAL B 1 137 ? 140.298 124.588 156.244 1.00 129.96 137 VAL B N 1
ATOM 4013 C CA . VAL B 1 137 ? 140.535 125.264 154.973 1.00 129.96 137 VAL B CA 1
ATOM 4014 C C . VAL B 1 137 ? 141.032 124.259 153.943 1.00 129.96 137 VAL B C 1
ATOM 4015 O O . VAL B 1 137 ? 140.750 124.384 152.747 1.00 129.96 137 VAL B O 1
ATOM 4019 N N . SER B 1 138 ? 141.758 123.236 154.391 1.00 129.14 138 SER B N 1
ATOM 4020 C CA . SER B 1 138 ? 142.213 122.202 153.467 1.00 129.14 138 SER B CA 1
ATOM 4021 C C . SER B 1 138 ? 141.030 121.466 152.848 1.00 129.14 138 SER B C 1
ATOM 4022 O O . SER B 1 138 ? 140.949 121.310 151.624 1.00 129.14 138 SER B O 1
ATOM 4025 N N . GLN B 1 139 ? 140.109 120.985 153.685 1.00 125.50 139 GLN B N 1
ATOM 4026 C CA . GLN B 1 139 ? 138.922 120.328 153.149 1.00 125.50 139 GLN B CA 1
ATOM 4027 C C . GLN B 1 139 ? 138.086 121.246 152.269 1.00 125.50 139 GLN B C 1
ATOM 4028 O O . GLN B 1 139 ? 137.519 120.807 151.262 1.00 125.50 139 GLN B O 1
ATOM 4034 N N . ALA B 1 140 ? 138.009 122.527 152.624 1.00 119.81 140 ALA B N 1
ATOM 4035 C CA . ALA B 1 140 ? 137.272 123.469 151.794 1.00 119.81 140 ALA B CA 1
ATOM 4036 C C . ALA B 1 140 ? 137.899 123.582 150.413 1.00 119.81 140 ALA B C 1
ATOM 4037 O O . ALA B 1 140 ? 137.194 123.537 149.399 1.00 119.81 140 ALA B O 1
ATOM 4039 N N . ILE B 1 141 ? 139.223 123.727 150.350 1.00 113.47 141 ILE B N 1
ATOM 4040 C CA . ILE B 1 141 ? 139.883 123.868 149.057 1.00 113.47 141 ILE B CA 1
ATOM 4041 C C . ILE B 1 141 ? 139.699 122.607 148.232 1.00 113.47 141 ILE B C 1
ATOM 4042 O O . ILE B 1 141 ? 139.457 122.670 147.023 1.00 113.47 141 ILE B O 1
ATOM 4047 N N . ILE B 1 142 ? 139.796 121.440 148.868 1.00 107.87 142 ILE B N 1
ATOM 4048 C CA . ILE B 1 142 ? 139.672 120.196 148.118 1.00 107.87 142 ILE B CA 1
ATOM 4049 C C . ILE B 1 142 ? 138.256 120.039 147.584 1.00 107.87 142 ILE B C 1
ATOM 4050 O O . ILE B 1 142 ? 138.052 119.704 146.414 1.00 107.87 142 ILE B O 1
ATOM 4055 N N . ILE B 1 143 ? 137.256 120.282 148.432 1.00 107.77 143 ILE B N 1
ATOM 4056 C CA . ILE B 1 143 ? 135.872 120.162 147.990 1.00 107.77 143 ILE B CA 1
ATOM 4057 C C . ILE B 1 143 ? 135.586 121.147 146.869 1.00 107.77 143 ILE B C 1
ATOM 4058 O O . ILE B 1 143 ? 134.935 120.806 145.875 1.00 107.77 143 ILE B O 1
ATOM 4063 N N . GLY B 1 144 ? 136.065 122.383 147.006 1.00 100.44 144 GLY B N 1
ATOM 4064 C CA . GLY B 1 144 ? 135.812 123.372 145.975 1.00 100.44 144 GLY B CA 1
ATOM 4065 C C . GLY B 1 144 ? 136.469 123.003 144.662 1.00 100.44 144 GLY B C 1
ATOM 4066 O O . GLY B 1 144 ? 135.840 123.052 143.602 1.00 100.44 144 GLY B O 1
ATOM 4067 N N . ALA B 1 145 ? 137.745 122.624 144.711 1.00 97.46 145 ALA B N 1
ATOM 4068 C CA . ALA B 1 145 ? 138.434 122.231 143.492 1.00 97.46 145 ALA B CA 1
ATOM 4069 C C . ALA B 1 145 ? 137.761 121.025 142.856 1.00 97.46 145 ALA B C 1
ATOM 4070 O O . ALA B 1 145 ? 137.612 120.962 141.632 1.00 97.46 145 ALA B O 1
ATOM 4072 N N . ALA B 1 146 ? 137.332 120.062 143.670 1.00 89.73 146 ALA B N 1
ATOM 4073 C CA . ALA B 1 146 ? 136.686 118.883 143.116 1.00 89.73 146 ALA B CA 1
ATOM 4074 C C . ALA B 1 146 ? 135.377 119.249 142.439 1.00 89.73 146 ALA B C 1
ATOM 4075 O O . ALA B 1 146 ? 135.149 118.878 141.284 1.00 89.73 146 ALA B O 1
ATOM 4077 N N . VAL B 1 147 ? 134.507 119.979 143.135 1.00 88.19 147 VAL B N 1
ATOM 4078 C CA . VAL B 1 147 ? 133.237 120.366 142.532 1.00 88.19 147 VAL B CA 1
ATOM 4079 C C . VAL B 1 147 ? 133.478 121.151 141.254 1.00 88.19 147 VAL B C 1
ATOM 4080 O O . VAL B 1 147 ? 132.806 120.931 140.240 1.00 88.19 147 VAL B O 1
ATOM 4084 N N . PHE B 1 148 ? 134.454 122.059 141.267 1.00 82.26 148 PHE B N 1
ATOM 4085 C CA . PHE B 1 148 ? 134.696 122.884 140.091 1.00 82.26 148 PHE B CA 1
ATOM 4086 C C . PHE B 1 148 ? 135.189 122.031 138.932 1.00 82.26 148 PHE B C 1
ATOM 4087 O O . PHE B 1 148 ? 134.469 121.831 137.950 1.00 82.26 148 PHE B O 1
ATOM 4095 N N . PHE B 1 149 ? 136.371 121.436 139.083 1.00 80.41 149 PHE B N 1
ATOM 4096 C CA . PHE B 1 149 ? 136.894 120.495 138.098 1.00 80.41 149 PHE B CA 1
ATOM 4097 C C . PHE B 1 149 ? 135.788 119.609 137.534 1.00 80.41 149 PHE B C 1
ATOM 4098 O O . PHE B 1 149 ? 135.646 119.469 136.311 1.00 80.41 149 PHE B O 1
ATOM 4106 N N . ILE B 1 150 ? 134.971 119.028 138.414 1.00 80.95 150 ILE B N 1
ATOM 4107 C CA . ILE B 1 150 ? 133.940 118.102 137.970 1.00 80.95 150 ILE B CA 1
ATOM 4108 C C . ILE B 1 150 ? 132.909 118.814 137.114 1.00 80.95 150 ILE B C 1
ATOM 4109 O O . ILE B 1 150 ? 132.510 118.309 136.067 1.00 80.95 150 ILE B O 1
ATOM 4114 N N . GLY B 1 151 ? 132.427 119.974 137.556 1.00 81.33 151 GLY B N 1
ATOM 4115 C CA . GLY B 1 151 ? 131.423 120.677 136.777 1.00 81.33 151 GLY B CA 1
ATOM 4116 C C . GLY B 1 151 ? 131.951 121.135 135.433 1.00 81.33 151 GLY B C 1
ATOM 4117 O O . GLY B 1 151 ? 131.252 121.060 134.418 1.00 81.33 151 GLY B O 1
ATOM 4118 N N . ALA B 1 152 ? 133.177 121.653 135.416 1.00 75.87 152 ALA B N 1
ATOM 4119 C CA . ALA B 1 152 ? 133.828 121.957 134.152 1.00 75.87 152 ALA B CA 1
ATOM 4120 C C . ALA B 1 152 ? 133.753 120.763 133.220 1.00 75.87 152 ALA B C 1
ATOM 4121 O O . ALA B 1 152 ? 133.177 120.843 132.128 1.00 75.87 152 ALA B O 1
ATOM 4123 N N . LEU B 1 153 ? 134.329 119.637 133.647 1.00 79.97 153 LEU B N 1
ATOM 4124 C CA . LEU B 1 153 ? 134.290 118.433 132.828 1.00 79.97 153 LEU B CA 1
ATOM 4125 C C . LEU B 1 153 ? 132.867 118.066 132.438 1.00 79.97 153 LEU B C 1
ATOM 4126 O O . LEU B 1 153 ? 132.630 117.599 131.321 1.00 79.97 153 LEU B O 1
ATOM 4131 N N . ALA B 1 154 ? 131.912 118.281 133.338 1.00 81.88 154 ALA B N 1
ATOM 4132 C CA . ALA B 1 154 ? 130.558 117.796 133.118 1.00 81.88 154 ALA B CA 1
ATOM 4133 C C . ALA B 1 154 ? 129.871 118.590 132.024 1.00 81.88 154 ALA B C 1
ATOM 4134 O O . ALA B 1 154 ? 129.338 118.017 131.070 1.00 81.88 154 ALA B O 1
ATOM 4136 N N . THR B 1 155 ? 129.861 119.912 132.148 1.00 75.68 155 THR B N 1
ATOM 4137 C CA . THR B 1 155 ? 129.293 120.727 131.083 1.00 75.68 155 THR B CA 1
ATOM 4138 C C . THR B 1 155 ? 130.049 120.527 129.778 1.00 75.68 155 THR B C 1
ATOM 4139 O O . THR B 1 155 ? 129.437 120.454 128.702 1.00 75.68 155 THR B O 1
ATOM 4143 N N . TYR B 1 156 ? 131.375 120.413 129.843 1.00 79.33 156 TYR B N 1
ATOM 4144 C CA . TYR B 1 156 ? 132.129 120.139 128.630 1.00 79.33 156 TYR B CA 1
ATOM 4145 C C . TYR B 1 156 ? 131.586 118.904 127.931 1.00 79.33 156 TYR B C 1
ATOM 4146 O O . TYR B 1 156 ? 131.139 118.973 126.782 1.00 79.33 156 TYR B O 1
ATOM 4155 N N . MET B 1 157 ? 131.595 117.764 128.624 1.00 90.48 157 MET B N 1
ATOM 4156 C CA . MET B 1 157 ? 131.033 116.546 128.055 1.00 90.48 157 MET B CA 1
ATOM 4157 C C . MET B 1 157 ? 129.610 116.771 127.568 1.00 90.48 157 MET B C 1
ATOM 4158 O O . MET B 1 157 ? 129.207 116.208 126.544 1.00 90.48 157 MET B O 1
ATOM 4163 N N . ARG B 1 158 ? 128.840 117.594 128.281 1.00 83.96 158 ARG B N 1
ATOM 4164 C CA . ARG B 1 158 ? 127.504 117.951 127.822 1.00 83.96 158 ARG B CA 1
ATOM 4165 C C . ARG B 1 158 ? 127.543 118.554 126.431 1.00 83.96 158 ARG B C 1
ATOM 4166 O O . ARG B 1 158 ? 126.606 118.374 125.646 1.00 83.96 158 ARG B O 1
ATOM 4174 N N . PHE B 1 159 ? 128.613 119.278 126.108 1.00 79.79 159 PHE B N 1
ATOM 4175 C CA . PHE B 1 159 ? 128.712 119.852 124.772 1.00 79.79 159 PHE B CA 1
ATOM 4176 C C . PHE B 1 159 ? 128.998 118.795 123.712 1.00 79.79 159 PHE B C 1
ATOM 4177 O O . PHE B 1 159 ? 128.541 118.933 122.572 1.00 79.79 159 PHE B O 1
ATOM 4185 N N . ILE B 1 160 ? 129.733 117.743 124.055 1.00 94.26 160 ILE B N 1
ATOM 4186 C CA . ILE B 1 160 ? 130.048 116.688 123.094 1.00 94.26 160 ILE B CA 1
ATOM 4187 C C . ILE B 1 160 ? 128.763 116.122 122.506 1.00 94.26 160 ILE B C 1
ATOM 4188 O O . ILE B 1 160 ? 127.944 115.548 123.237 1.00 94.26 160 ILE B O 1
ATOM 4193 N N . PRO B 1 161 ? 128.498 116.163 121.173 1.00 104.88 161 PRO B N 1
ATOM 4194 C CA . PRO B 1 161 ? 127.205 115.690 120.676 1.00 104.88 161 PRO B CA 1
ATOM 4195 C C . PRO B 1 161 ? 127.047 114.165 120.635 1.00 104.88 161 PRO B C 1
ATOM 4196 O O . PRO B 1 161 ? 125.972 113.702 120.325 1.00 104.88 161 PRO B O 1
ATOM 4200 N N . TYR B 1 162 ? 128.000 113.434 121.198 1.00 115.68 162 TYR B N 1
ATOM 4201 C CA . TYR B 1 162 ? 127.759 111.973 121.311 1.00 115.68 162 TYR B CA 1
ATOM 4202 C C . TYR B 1 162 ? 126.819 111.759 122.504 1.00 115.68 162 TYR B C 1
ATOM 4203 O O . TYR B 1 162 ? 125.915 110.916 122.400 1.00 115.68 162 TYR B O 1
ATOM 4212 N N . ILE B 1 163 ? 127.033 112.506 123.594 1.00 106.05 163 ILE B N 1
ATOM 4213 C CA . ILE B 1 163 ? 126.227 112.310 124.836 1.00 106.05 163 ILE B CA 1
ATOM 4214 C C . ILE B 1 163 ? 125.375 113.547 125.107 1.00 106.05 163 ILE B C 1
ATOM 4215 O O . ILE B 1 163 ? 124.820 113.627 126.192 1.00 106.05 163 ILE B O 1
ATOM 4220 N N . LYS B 1 164 ? 125.073 114.352 124.093 1.00 109.98 164 LYS B N 1
ATOM 4221 C CA . LYS B 1 164 ? 124.125 115.480 124.317 1.00 109.98 164 LYS B CA 1
ATOM 4222 C C . LYS B 1 164 ? 122.652 115.088 124.131 1.00 109.98 164 LYS B C 1
ATOM 4223 O O . LYS B 1 164 ? 121.836 115.517 124.954 1.00 109.98 164 LYS B O 1
ATOM 4229 N N . LYS B 1 165 ? 122.295 114.434 123.015 1.00 113.72 165 LYS B N 1
ATOM 4230 C CA . LYS B 1 165 ? 120.906 113.920 122.800 1.00 113.72 165 LYS B CA 1
ATOM 4231 C C . LYS B 1 165 ? 120.591 112.580 123.498 1.00 113.72 165 LYS B C 1
ATOM 4232 O O . LYS B 1 165 ? 119.455 112.392 123.966 1.00 113.72 165 LYS B O 1
ATOM 4238 N N . ASN B 1 166 ? 121.599 111.711 123.601 1.00 113.84 166 ASN B N 1
ATOM 4239 C CA . ASN B 1 166 ? 121.440 110.391 124.270 1.00 113.84 166 ASN B CA 1
ATOM 4240 C C . ASN B 1 166 ? 122.512 110.329 125.349 1.00 113.84 166 ASN B C 1
ATOM 4241 O O . ASN B 1 166 ? 123.555 110.905 125.099 1.00 113.84 166 ASN B O 1
ATOM 4246 N N . TYR B 1 167 ? 122.260 109.680 126.483 1.00 106.08 167 TYR B N 1
ATOM 4247 C CA . TYR B 1 167 ? 123.227 109.705 127.613 1.00 106.08 167 TYR B CA 1
ATOM 4248 C C . TYR B 1 167 ? 123.399 111.149 128.092 1.00 106.08 167 TYR B C 1
ATOM 4249 O O . TYR B 1 167 ? 124.383 111.441 128.783 1.00 106.08 167 TYR B O 1
ATOM 4258 N N . ASP B 1 168 ? 122.478 112.034 127.713 1.00 99.49 168 ASP B N 1
ATOM 4259 C CA . ASP B 1 168 ? 122.524 113.417 128.259 1.00 99.49 168 ASP B CA 1
ATOM 4260 C C . ASP B 1 168 ? 122.210 113.299 129.734 1.00 99.49 168 ASP B C 1
ATOM 4261 O O . ASP B 1 168 ? 122.827 114.011 130.534 1.00 99.49 168 ASP B O 1
ATOM 4266 N N . TYR B 1 169 ? 121.292 112.398 130.064 1.00 99.00 169 TYR B N 1
ATOM 4267 C CA . TYR B 1 169 ? 120.966 112.121 131.481 1.00 99.00 169 TYR B CA 1
ATOM 4268 C C . TYR B 1 169 ? 122.240 111.592 132.146 1.00 99.00 169 TYR B C 1
ATOM 4269 O O . TYR B 1 169 ? 122.377 111.716 133.364 1.00 99.00 169 TYR B O 1
ATOM 4278 N N . GLY B 1 170 ? 123.157 111.028 131.358 1.00 95.87 170 GLY B N 1
ATOM 4279 C CA . GLY B 1 170 ? 124.424 110.514 131.894 1.00 95.87 170 GLY B CA 1
ATOM 4280 C C . GLY B 1 170 ? 125.214 111.616 132.567 1.00 95.87 170 GLY B C 1
ATOM 4281 O O . GLY B 1 170 ? 125.954 111.271 133.486 1.00 95.87 170 GLY B O 1
ATOM 4282 N N . LEU B 1 171 ? 125.153 112.868 132.091 1.00 96.42 171 LEU B N 1
ATOM 4283 C CA . LEU B 1 171 ? 125.859 113.961 132.813 1.00 96.42 171 LEU B CA 1
ATOM 4284 C C . LEU B 1 171 ? 124.912 114.859 133.598 1.00 96.42 171 LEU B C 1
ATOM 4285 O O . LEU B 1 171 ? 125.384 115.490 134.538 1.00 96.42 171 LEU B O 1
ATOM 4290 N N . VAL B 1 172 ? 123.638 114.934 133.245 1.00 90.46 172 VAL B N 1
ATOM 4291 C CA . VAL B 1 172 ? 122.793 115.811 134.099 1.00 90.46 172 VAL B CA 1
ATOM 4292 C C . VAL B 1 172 ? 122.668 115.125 135.449 1.00 90.46 172 VAL B C 1
ATOM 4293 O O . VAL B 1 172 ? 122.866 115.797 136.457 1.00 90.46 172 VAL B O 1
ATOM 4297 N N . ILE B 1 173 ? 122.381 113.824 135.450 1.00 89.01 173 ILE B N 1
ATOM 4298 C CA . ILE B 1 173 ? 122.306 113.039 136.713 1.00 89.01 173 ILE B CA 1
ATOM 4299 C C . ILE B 1 173 ? 123.692 113.004 137.364 1.00 89.01 173 ILE B C 1
ATOM 4300 O O . ILE B 1 173 ? 123.766 113.325 138.550 1.00 89.01 173 ILE B O 1
ATOM 4305 N N . PHE B 1 174 ? 124.741 112.671 136.610 1.00 88.54 174 PHE B N 1
ATOM 4306 C CA . PHE B 1 174 ? 126.085 112.658 137.177 1.00 88.54 174 PHE B CA 1
ATOM 4307 C C . PHE B 1 174 ? 126.310 113.871 138.064 1.00 88.54 174 PHE B C 1
ATOM 4308 O O . PHE B 1 174 ? 126.629 113.744 139.251 1.00 88.54 174 PHE B O 1
ATOM 4316 N N . LEU B 1 175 ? 126.138 115.063 137.497 1.00 84.48 175 LEU B N 1
ATOM 4317 C CA . LEU B 1 175 ? 126.473 116.280 138.226 1.00 84.48 175 LEU B CA 1
ATOM 4318 C C . LEU B 1 175 ? 125.562 116.470 139.431 1.00 84.48 175 LEU B C 1
ATOM 4319 O O . LEU B 1 175 ? 126.028 116.812 140.527 1.00 84.48 175 LEU B O 1
ATOM 4324 N N . LEU B 1 176 ? 124.257 116.257 139.252 1.00 85.23 176 LEU B N 1
ATOM 4325 C CA . LEU B 1 176 ? 123.331 116.445 140.362 1.00 85.23 176 LEU B CA 1
ATOM 4326 C C . LEU B 1 176 ? 123.653 115.501 141.510 1.00 85.23 176 LEU B C 1
ATOM 4327 O O . LEU B 1 176 ? 123.745 115.930 142.666 1.00 85.23 176 LEU B O 1
ATOM 4332 N N . THR B 1 177 ? 123.830 114.213 141.215 1.00 88.27 177 THR B N 1
ATOM 4333 C CA . THR B 1 177 ? 124.162 113.259 142.262 1.00 88.27 177 THR B CA 1
ATOM 4334 C C . THR B 1 177 ? 125.478 113.622 142.931 1.00 88.27 177 THR B C 1
ATOM 4335 O O . THR B 1 177 ? 125.601 113.553 144.159 1.00 88.27 177 THR B O 1
ATOM 4339 N N . PHE B 1 178 ? 126.478 114.018 142.143 1.00 89.91 178 PHE B N 1
ATOM 4340 C CA . PHE B 1 178 ? 127.781 114.298 142.732 1.00 89.91 178 PHE B CA 1
ATOM 4341 C C . PHE B 1 178 ? 127.710 115.479 143.685 1.00 89.91 178 PHE B C 1
ATOM 4342 O O . PHE B 1 178 ? 128.297 115.444 144.770 1.00 89.91 178 PHE B O 1
ATOM 4350 N N . ASN B 1 179 ? 127.001 116.537 143.300 1.00 91.92 179 ASN B N 1
ATOM 4351 C CA . ASN B 1 179 ? 126.890 117.679 144.198 1.00 91.92 179 ASN B CA 1
ATOM 4352 C C . ASN B 1 179 ? 126.059 117.329 145.426 1.00 91.92 179 ASN B C 1
ATOM 4353 O O . ASN B 1 179 ? 126.398 117.727 146.549 1.00 91.92 179 ASN B O 1
ATOM 4358 N N . LEU B 1 180 ? 124.973 116.575 145.238 1.00 91.64 180 LEU B N 1
ATOM 4359 C CA . LEU B 1 180 ? 124.125 116.227 146.370 1.00 91.64 180 LEU B CA 1
ATOM 4360 C C . LEU B 1 180 ? 124.834 115.281 147.327 1.00 91.64 180 LEU B C 1
ATOM 4361 O O . LEU B 1 180 ? 124.440 115.167 148.491 1.00 91.64 180 LEU B O 1
ATOM 4366 N N . ILE B 1 181 ? 125.865 114.589 146.857 1.00 93.16 181 ILE B N 1
ATOM 4367 C CA . ILE B 1 181 ? 126.664 113.766 147.754 1.00 93.16 181 ILE B CA 1
ATOM 4368 C C . ILE B 1 181 ? 127.803 114.561 148.380 1.00 93.16 181 ILE B C 1
ATOM 4369 O O . ILE B 1 181 ? 128.176 114.308 149.531 1.00 93.16 181 ILE B O 1
ATOM 4374 N N . THR B 1 182 ? 128.368 115.524 147.653 1.00 99.26 182 THR B N 1
ATOM 4375 C CA . THR B 1 182 ? 129.382 116.377 148.252 1.00 99.26 182 THR B CA 1
ATOM 4376 C C . THR B 1 182 ? 128.795 117.209 149.380 1.00 99.26 182 THR B C 1
ATOM 4377 O O . THR B 1 182 ? 129.491 117.520 150.351 1.00 99.26 182 THR B O 1
ATOM 4381 N N . VAL B 1 183 ? 127.513 117.568 149.277 1.00 107.53 183 VAL B N 1
ATOM 4382 C CA . VAL B 1 183 ? 126.876 118.286 150.376 1.00 107.53 183 VAL B CA 1
ATOM 4383 C C . VAL B 1 183 ? 126.640 117.384 151.579 1.00 107.53 183 VAL B C 1
ATOM 4384 O O . VAL B 1 183 ? 126.700 117.857 152.720 1.00 107.53 183 VAL B O 1
ATOM 4388 N N . SER B 1 184 ? 126.374 116.096 151.361 1.00 115.17 184 SER B N 1
ATOM 4389 C CA . SER B 1 184 ? 126.315 115.146 152.464 1.00 115.17 184 SER B CA 1
ATOM 4390 C C . SER B 1 184 ? 127.649 114.878 153.140 1.00 115.17 184 SER B C 1
ATOM 4391 O O . SER B 1 184 ? 127.677 114.576 154.337 1.00 115.17 184 SER B O 1
ATOM 4394 N N . SER B 1 185 ? 128.743 114.970 152.387 1.00 116.58 185 SER B N 1
ATOM 4395 C CA . SER B 1 185 ? 130.072 114.799 152.963 1.00 116.58 185 SER B CA 1
ATOM 4396 C C . SER B 1 185 ? 130.273 115.635 154.223 1.00 116.58 185 SER B C 1
ATOM 4397 O O . SER B 1 185 ? 130.740 115.139 155.254 1.00 116.58 185 SER B O 1
ATOM 4400 N N . TYR B 1 186 ? 129.916 116.919 154.154 1.00 125.70 186 TYR B N 1
ATOM 4401 C CA . TYR B 1 186 ? 130.169 117.817 155.275 1.00 125.70 186 TYR B CA 1
ATOM 4402 C C . TYR B 1 186 ? 129.382 117.353 156.494 1.00 125.70 186 TYR B C 1
ATOM 4403 O O . TYR B 1 186 ? 129.898 117.399 157.616 1.00 125.70 186 TYR B O 1
ATOM 4412 N N . ARG B 1 187 ? 128.144 116.900 156.301 1.00 133.86 187 ARG B N 1
ATOM 4413 C CA . ARG B 1 187 ? 127.242 116.691 157.427 1.00 133.86 187 ARG B CA 1
ATOM 4414 C C . ARG B 1 187 ? 127.742 115.623 158.392 1.00 133.86 187 ARG B C 1
ATOM 4415 O O . ARG B 1 187 ? 128.014 115.918 159.560 1.00 133.86 187 ARG B O 1
ATOM 4423 N N . LEU B 1 188 ? 127.876 114.388 157.920 1.00 145.99 188 LEU B N 1
ATOM 4424 C CA . LEU B 1 188 ? 128.157 113.268 158.809 1.00 145.99 188 LEU B CA 1
ATOM 4425 C C . LEU B 1 188 ? 128.389 112.030 157.951 1.00 145.99 188 LEU B C 1
ATOM 4426 O O . LEU B 1 188 ? 128.089 112.019 156.755 1.00 145.99 188 LEU B O 1
ATOM 4431 N N . GLU B 1 189 ? 128.936 110.986 158.577 1.00 151.63 189 GLU B N 1
ATOM 4432 C CA . GLU B 1 189 ? 129.131 109.710 157.900 1.00 151.63 189 GLU B CA 1
ATOM 4433 C C . GLU B 1 189 ? 128.018 108.708 158.171 1.00 151.63 189 GLU B C 1
ATOM 4434 O O . GLU B 1 189 ? 127.866 107.759 157.396 1.00 151.63 189 GLU B O 1
ATOM 4440 N N . ASN B 1 190 ? 127.237 108.889 159.239 1.00 149.95 190 ASN B N 1
ATOM 4441 C CA . ASN B 1 190 ? 126.033 108.081 159.393 1.00 149.95 190 ASN B CA 1
ATOM 4442 C C . ASN B 1 190 ? 125.124 108.228 158.181 1.00 149.95 190 ASN B C 1
ATOM 4443 O O . ASN B 1 190 ? 124.248 107.383 157.948 1.00 149.95 190 ASN B O 1
ATOM 4448 N N . VAL B 1 191 ? 125.315 109.298 157.406 1.00 146.29 191 VAL B N 1
ATOM 4449 C CA . VAL B 1 191 ? 124.551 109.480 156.177 1.00 146.29 191 VAL B CA 1
ATOM 4450 C C . VAL B 1 191 ? 124.753 108.289 155.253 1.00 146.29 191 VAL B C 1
ATOM 4451 O O . VAL B 1 191 ? 123.844 107.884 154.526 1.00 146.29 191 VAL B O 1
ATOM 4455 N N . LEU B 1 192 ? 125.958 107.713 155.259 1.00 147.94 192 LEU B N 1
ATOM 4456 C CA . LEU B 1 192 ? 126.188 106.514 154.460 1.00 147.94 192 LEU B CA 1
ATOM 4457 C C . LEU B 1 192 ? 125.313 105.366 154.946 1.00 147.94 192 LEU B C 1
ATOM 4458 O O . LEU B 1 192 ? 124.754 104.612 154.138 1.00 147.94 192 LEU B O 1
ATOM 4463 N N . LYS B 1 193 ? 125.188 105.214 156.265 1.00 145.43 193 LYS B N 1
ATOM 4464 C CA . LYS B 1 193 ? 124.288 104.219 156.828 1.00 145.43 193 LYS B CA 1
ATOM 4465 C C . LYS B 1 193 ? 122.870 104.436 156.318 1.00 145.43 193 LYS B C 1
ATOM 4466 O O . LYS B 1 193 ? 122.250 103.534 155.742 1.00 145.43 193 LYS B O 1
ATOM 4472 N N . ILE B 1 194 ? 122.350 105.648 156.519 1.00 138.75 194 ILE B N 1
ATOM 4473 C CA . ILE B 1 194 ? 120.976 105.940 156.120 1.00 138.75 194 ILE B CA 1
ATOM 4474 C C . ILE B 1 194 ? 120.794 105.763 154.620 1.00 138.75 194 ILE B C 1
ATOM 4475 O O . ILE B 1 194 ? 119.709 105.391 154.156 1.00 138.75 194 ILE B O 1
ATOM 4480 N N . ALA B 1 195 ? 121.845 106.011 153.839 1.00 135.87 195 ALA B N 1
ATOM 4481 C CA . ALA B 1 195 ? 121.738 105.873 152.391 1.00 135.87 195 ALA B CA 1
ATOM 4482 C C . ALA B 1 195 ? 121.661 104.410 151.983 1.00 135.87 195 ALA B C 1
ATOM 4483 O O . ALA B 1 195 ? 120.816 104.033 151.162 1.00 135.87 195 ALA B O 1
ATOM 4485 N N . HIS B 1 196 ? 122.532 103.570 152.537 1.00 134.32 196 HIS B N 1
ATOM 4486 C CA . HIS B 1 196 ? 122.420 102.146 152.259 1.00 134.32 196 HIS B CA 1
ATOM 4487 C C . HIS B 1 196 ? 121.172 101.537 152.879 1.00 134.32 196 HIS B C 1
ATOM 4488 O O . HIS B 1 196 ? 120.824 100.399 152.549 1.00 134.32 196 HIS B O 1
ATOM 4495 N N . ASP B 1 197 ? 120.500 102.260 153.777 1.00 132.19 197 ASP B N 1
ATOM 4496 C CA . ASP B 1 197 ? 119.183 101.829 154.232 1.00 132.19 197 ASP B CA 1
ATOM 4497 C C . ASP B 1 197 ? 118.111 102.180 153.207 1.00 132.19 197 ASP B C 1
ATOM 4498 O O . ASP B 1 197 ? 117.359 101.311 152.750 1.00 132.19 197 ASP B O 1
ATOM 4503 N N . ARG B 1 198 ? 118.030 103.455 152.829 1.00 116.89 198 ARG B N 1
ATOM 4504 C CA . ARG B 1 198 ? 117.047 103.965 151.871 1.00 116.89 198 ARG B CA 1
ATOM 4505 C C . ARG B 1 198 ? 117.247 103.420 150.465 1.00 116.89 198 ARG B C 1
ATOM 4506 O O . ARG B 1 198 ? 116.397 103.612 149.564 1.00 116.89 198 ARG B O 1
ATOM 4514 N N . VAL B 1 199 ? 118.372 102.739 150.249 1.00 117.66 199 VAL B N 1
ATOM 4515 C CA . VAL B 1 199 ? 118.546 102.009 149.001 1.00 117.66 199 VAL B CA 1
ATOM 4516 C C . VAL B 1 199 ? 117.452 100.963 148.853 1.00 117.66 199 VAL B C 1
ATOM 4517 O O . VAL B 1 199 ? 116.993 100.681 147.742 1.00 117.66 199 VAL B O 1
ATOM 4521 N N . TYR B 1 200 ? 117.003 100.378 149.967 1.00 111.27 200 TYR B N 1
ATOM 4522 C CA . TYR B 1 200 ? 115.910 99.417 149.892 1.00 111.27 200 TYR B CA 1
ATOM 4523 C C . TYR B 1 200 ? 114.629 99.980 149.294 1.00 111.27 200 TYR B C 1
ATOM 4524 O O . TYR B 1 200 ? 114.000 99.297 148.483 1.00 111.27 200 TYR B O 1
ATOM 4533 N N . THR B 1 201 ? 114.240 101.201 149.647 1.00 105.81 201 THR B N 1
ATOM 4534 C CA . THR B 1 201 ? 113.050 101.809 149.068 1.00 105.81 201 THR B CA 1
ATOM 4535 C C . THR B 1 201 ? 113.273 102.372 147.678 1.00 105.81 201 THR B C 1
ATOM 4536 O O . THR B 1 201 ? 112.355 102.337 146.852 1.00 105.81 201 THR B O 1
ATOM 4540 N N . ILE B 1 202 ? 114.470 102.879 147.389 1.00 98.79 202 ILE B N 1
ATOM 4541 C CA . ILE B 1 202 ? 114.757 103.212 146.001 1.00 98.79 202 ILE B CA 1
ATOM 4542 C C . ILE B 1 202 ? 114.631 101.940 145.178 1.00 98.79 202 ILE B C 1
ATOM 4543 O O . ILE B 1 202 ? 114.246 101.980 144.004 1.00 98.79 202 ILE B O 1
ATOM 4548 N N . ALA B 1 203 ? 114.906 100.788 145.790 1.00 98.09 203 ALA B N 1
ATOM 4549 C CA . ALA B 1 203 ? 114.737 99.520 145.096 1.00 98.09 203 ALA B CA 1
ATOM 4550 C C . ALA B 1 203 ? 113.266 99.180 144.910 1.00 98.09 203 ALA B C 1
ATOM 4551 O O . ALA B 1 203 ? 112.887 98.617 143.882 1.00 98.09 203 ALA B O 1
ATOM 4553 N N . ILE B 1 204 ? 112.423 99.491 145.896 1.00 91.42 204 ILE B N 1
ATOM 4554 C CA . ILE B 1 204 ? 110.990 99.297 145.703 1.00 91.42 204 ILE B CA 1
ATOM 4555 C C . ILE B 1 204 ? 110.502 100.151 144.547 1.00 91.42 204 ILE B C 1
ATOM 4556 O O . ILE B 1 204 ? 109.688 99.714 143.725 1.00 91.42 204 ILE B O 1
ATOM 4561 N N . GLY B 1 205 ? 110.991 101.385 144.467 1.00 88.49 205 GLY B N 1
ATOM 4562 C CA . GLY B 1 205 ? 110.642 102.230 143.337 1.00 88.49 205 GLY B CA 1
ATOM 4563 C C . GLY B 1 205 ? 111.088 101.639 142.013 1.00 88.49 205 GLY B C 1
ATOM 4564 O O . GLY B 1 205 ? 110.319 101.592 141.048 1.00 88.49 205 GLY B O 1
ATOM 4565 N N . CYS B 1 206 ? 112.342 101.189 141.946 1.00 90.62 206 CYS B N 1
ATOM 4566 C CA . CYS B 1 206 ? 112.844 100.578 140.720 1.00 90.62 206 CYS B CA 1
ATOM 4567 C C . CYS B 1 206 ? 112.052 99.336 140.344 1.00 90.62 206 CYS B C 1
ATOM 4568 O O . CYS B 1 206 ? 111.820 99.085 139.160 1.00 90.62 206 CYS B O 1
ATOM 4571 N N . ALA B 1 207 ? 111.641 98.542 141.332 1.00 80.51 207 ALA B N 1
ATOM 4572 C CA . ALA B 1 207 ? 110.860 97.348 141.041 1.00 80.51 207 ALA B CA 1
ATOM 4573 C C . ALA B 1 207 ? 109.483 97.682 140.496 1.00 80.51 207 ALA B C 1
ATOM 4574 O O . ALA B 1 207 ? 109.009 97.040 139.552 1.00 80.51 207 ALA B O 1
ATOM 4576 N N . VAL B 1 208 ? 108.816 98.673 141.089 1.00 81.82 208 VAL B N 1
ATOM 4577 C CA . VAL B 1 208 ? 107.542 99.120 140.536 1.00 81.82 208 VAL B CA 1
ATOM 4578 C C . VAL B 1 208 ? 107.723 99.600 139.107 1.00 81.82 208 VAL B C 1
ATOM 4579 O O . VAL B 1 208 ? 106.892 99.332 138.235 1.00 81.82 208 VAL B O 1
ATOM 4583 N N . CYS B 1 209 ? 108.819 100.307 138.838 1.00 80.06 209 CYS B N 1
ATOM 4584 C CA . CYS B 1 209 ? 109.075 100.758 137.475 1.00 80.06 209 CYS B CA 1
ATOM 4585 C C . CYS B 1 209 ? 109.218 99.551 136.560 1.00 80.06 209 CYS B C 1
ATOM 4586 O O . CYS B 1 209 ? 108.558 99.458 135.519 1.00 80.06 209 CYS B O 1
ATOM 4589 N N . LEU B 1 210 ? 110.094 98.622 136.929 1.00 72.18 210 LEU B N 1
ATOM 4590 C CA . LEU B 1 210 ? 110.332 97.444 136.105 1.00 72.18 210 LEU B CA 1
ATOM 4591 C C . LEU B 1 210 ? 109.028 96.707 135.827 1.00 72.18 210 LEU B C 1
ATOM 4592 O O . LEU B 1 210 ? 108.735 96.348 134.683 1.00 72.18 210 LEU B O 1
ATOM 4597 N N . LEU B 1 211 ? 108.232 96.465 136.869 1.00 72.37 211 LEU B N 1
ATOM 4598 C CA . LEU B 1 211 ? 106.979 95.735 136.698 1.00 72.37 211 LEU B CA 1
ATOM 4599 C C . LEU B 1 211 ? 105.982 96.485 135.828 1.00 72.37 211 LEU B C 1
ATOM 4600 O O . LEU B 1 211 ? 105.528 95.970 134.796 1.00 72.37 211 LEU B O 1
ATOM 4605 N N . MET B 1 212 ? 105.622 97.701 136.228 1.00 70.55 212 MET B N 1
ATOM 4606 C CA . MET B 1 212 ? 104.673 98.500 135.471 1.00 70.55 212 MET B CA 1
ATOM 4607 C C . MET B 1 212 ? 105.170 98.868 134.082 1.00 70.55 212 MET B C 1
ATOM 4608 O O . MET B 1 212 ? 104.448 99.538 133.339 1.00 70.55 212 MET B O 1
ATOM 4613 N N . SER B 1 213 ? 106.391 98.475 133.728 1.00 63.47 213 SER B N 1
ATOM 4614 C CA . SER B 1 213 ? 106.888 98.699 132.378 1.00 63.47 213 SER B CA 1
ATOM 4615 C C . SER B 1 213 ? 106.973 97.415 131.577 1.00 63.47 213 SER B C 1
ATOM 4616 O O . SER B 1 213 ? 106.853 97.463 130.353 1.00 63.47 213 SER B O 1
ATOM 4619 N N . LEU B 1 214 ? 107.192 96.268 132.218 1.00 60.95 214 LEU B N 1
ATOM 4620 C CA . LEU B 1 214 ? 107.338 95.036 131.456 1.00 60.95 214 LEU B CA 1
ATOM 4621 C C . LEU B 1 214 ? 106.116 94.133 131.479 1.00 60.95 214 LEU B C 1
ATOM 4622 O O . LEU B 1 214 ? 105.876 93.437 130.488 1.00 60.95 214 LEU B O 1
ATOM 4627 N N . LEU B 1 215 ? 105.334 94.113 132.560 1.00 65.26 215 LEU B N 1
ATOM 4628 C CA . LEU B 1 215 ? 104.327 93.071 132.708 1.00 65.26 215 LEU B CA 1
ATOM 4629 C C . LEU B 1 215 ? 102.920 93.599 132.946 1.00 65.26 215 LEU B C 1
ATOM 4630 O O . LEU B 1 215 ? 102.108 92.893 133.555 1.00 65.26 215 LEU B O 1
ATOM 4635 N N . VAL B 1 216 ? 102.602 94.811 132.500 1.00 65.72 216 VAL B N 1
ATOM 4636 C CA . VAL B 1 216 ? 101.257 95.366 132.628 1.00 65.72 216 VAL B CA 1
ATOM 4637 C C . VAL B 1 216 ? 100.618 95.601 131.260 1.00 65.72 216 VAL B C 1
ATOM 4638 O O . VAL B 1 216 ? 99.612 94.978 130.919 1.00 65.72 216 VAL B O 1
ATOM 4642 N N . PHE B 1 217 ? 101.191 96.497 130.463 1.00 60.89 217 PHE B N 1
ATOM 4643 C CA . PHE B 1 217 ? 100.796 96.677 129.068 1.00 60.89 217 PHE B CA 1
ATOM 4644 C C . PHE B 1 217 ? 102.022 97.158 128.320 1.00 60.89 217 PHE B C 1
ATOM 4645 O O . PHE B 1 217 ? 102.043 98.251 127.745 1.00 60.89 217 PHE B O 1
ATOM 4653 N N . PRO B 1 218 ? 103.076 96.351 128.307 1.00 57.56 218 PRO B N 1
ATOM 4654 C CA . PRO B 1 218 ? 104.376 96.844 127.859 1.00 57.56 218 PRO B CA 1
ATOM 4655 C C . PRO B 1 218 ? 104.311 97.363 126.440 1.00 57.56 218 PRO B C 1
ATOM 4656 O O . PRO B 1 218 ? 103.494 96.928 125.629 1.00 57.56 218 PRO B O 1
ATOM 4660 N N . ASN B 1 219 ? 105.180 98.313 126.148 1.00 56.66 219 ASN B N 1
ATOM 4661 C CA . ASN B 1 219 ? 105.372 98.797 124.792 1.00 56.66 219 ASN B CA 1
ATOM 4662 C C . ASN B 1 219 ? 106.772 98.356 124.391 1.00 56.66 219 ASN B C 1
ATOM 4663 O O . ASN B 1 219 ? 107.733 99.120 124.487 1.00 56.66 219 ASN B O 1
ATOM 4668 N N . TRP B 1 220 ? 106.877 97.114 123.935 1.00 57.77 220 TRP B N 1
ATOM 4669 C CA . TRP B 1 220 ? 108.170 96.561 123.573 1.00 57.77 220 TRP B CA 1
ATOM 4670 C C . TRP B 1 220 ? 108.764 97.358 122.423 1.00 57.77 220 TRP B C 1
ATOM 4671 O O . TRP B 1 220 ? 108.227 97.349 121.314 1.00 57.77 220 TRP B O 1
ATOM 4682 N N . SER B 1 221 ? 109.863 98.066 122.694 1.00 51.72 221 SER B N 1
ATOM 4683 C CA . SER B 1 221 ? 110.451 98.915 121.666 1.00 51.72 221 SER B CA 1
ATOM 4684 C C . SER B 1 221 ? 110.718 98.122 120.397 1.00 51.72 221 SER B C 1
ATOM 4685 O O . SER B 1 221 ? 110.269 98.501 119.312 1.00 51.72 221 SER B O 1
ATOM 4688 N N . GLY B 1 222 ? 111.438 97.010 120.510 1.00 55.53 222 GLY B N 1
ATOM 4689 C CA . GLY B 1 222 ? 111.375 96.007 119.465 1.00 55.53 222 GLY B CA 1
ATOM 4690 C C . GLY B 1 222 ? 109.941 95.571 119.258 1.00 55.53 222 GLY B C 1
ATOM 4691 O O . GLY B 1 222 ? 109.227 95.272 120.221 1.00 55.53 222 GLY B O 1
ATOM 4692 N N . GLU B 1 223 ? 109.510 95.528 118.004 1.00 54.25 223 GLU B N 1
ATOM 4693 C CA . GLU B 1 223 ? 108.109 95.521 117.604 1.00 54.25 223 GLU B CA 1
ATOM 4694 C C . GLU B 1 223 ? 107.517 96.923 117.688 1.00 54.25 223 GLU B C 1
ATOM 4695 O O . GLU B 1 223 ? 106.321 97.095 117.440 1.00 54.25 223 GLU B O 1
ATOM 4701 N N . ASP B 1 224 ? 108.311 97.926 118.042 1.00 54.23 224 ASP B N 1
ATOM 4702 C CA . ASP B 1 224 ? 107.985 99.307 117.743 1.00 54.23 224 ASP B CA 1
ATOM 4703 C C . ASP B 1 224 ? 108.918 99.805 116.654 1.00 54.23 224 ASP B C 1
ATOM 4704 O O . ASP B 1 224 ? 108.612 100.808 116.005 1.00 54.23 224 ASP B O 1
ATOM 4709 N N . LEU B 1 225 ? 110.044 99.127 116.443 1.00 48.97 225 LEU B N 1
ATOM 4710 C CA . LEU B 1 225 ? 110.851 99.267 115.244 1.00 48.97 225 LEU B CA 1
ATOM 4711 C C . LEU B 1 225 ? 110.467 98.224 114.210 1.00 48.97 225 LEU B C 1
ATOM 4712 O O . LEU B 1 225 ? 111.033 98.198 113.116 1.00 48.97 225 LEU B O 1
ATOM 4717 N N . HIS B 1 226 ? 109.513 97.360 114.543 1.00 43.85 226 HIS B N 1
ATOM 4718 C CA . HIS B 1 226 ? 108.881 96.452 113.602 1.00 43.85 226 HIS B CA 1
ATOM 4719 C C . HIS B 1 226 ? 107.642 97.075 112.997 1.00 43.85 226 HIS B C 1
ATOM 4720 O O . HIS B 1 226 ? 107.101 96.536 112.029 1.00 43.85 226 HIS B O 1
ATOM 4727 N N . ASN B 1 227 ? 107.172 98.190 113.553 1.00 48.40 227 ASN B N 1
ATOM 4728 C CA . ASN B 1 227 ? 106.082 98.959 112.988 1.00 48.40 227 ASN B CA 1
ATOM 4729 C C . ASN B 1 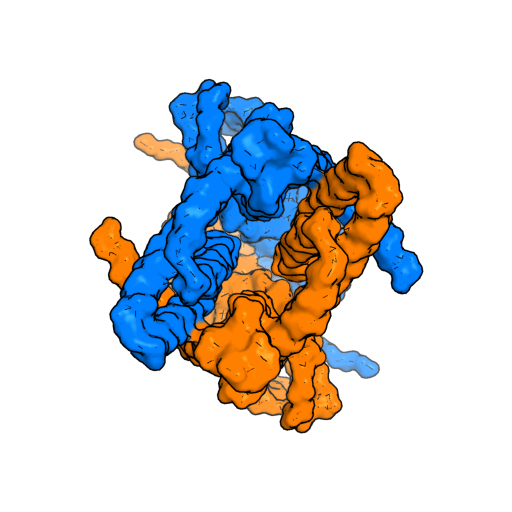227 ? 106.513 100.317 112.474 1.00 48.40 227 ASN B C 1
ATOM 4730 O O . ASN B 1 227 ? 105.849 100.858 111.587 1.00 48.40 227 ASN B O 1
ATOM 4735 N N . SER B 1 228 ? 107.595 100.885 113.002 1.00 45.83 228 SER B N 1
ATOM 4736 C CA . SER B 1 228 ? 108.124 102.103 112.409 1.00 45.83 228 SER B CA 1
ATOM 4737 C C . SER B 1 228 ? 108.479 101.877 110.951 1.00 45.83 228 SER B C 1
ATOM 4738 O O . SER B 1 228 ? 108.302 102.770 110.116 1.00 45.83 228 SER B O 1
ATOM 4741 N N . THR B 1 229 ? 108.959 100.682 110.620 1.00 44.29 229 THR B N 1
ATOM 4742 C CA . THR B 1 229 ? 109.288 100.386 109.234 1.00 44.29 229 THR B CA 1
ATOM 4743 C C . THR B 1 229 ? 108.041 100.392 108.360 1.00 44.29 229 THR B C 1
ATOM 4744 O O . THR B 1 229 ? 108.028 101.006 107.286 1.00 44.29 229 THR B O 1
ATOM 4748 N N . VAL B 1 230 ? 106.982 99.701 108.789 1.00 45.40 230 VAL B N 1
ATOM 4749 C CA . VAL B 1 230 ? 105.778 99.679 107.971 1.00 45.40 230 VAL B CA 1
ATOM 4750 C C . VAL B 1 230 ? 105.199 101.073 107.849 1.00 45.40 230 VAL B C 1
ATOM 4751 O O . VAL B 1 230 ? 104.670 101.441 106.795 1.00 45.40 230 VAL B O 1
ATOM 4755 N N . TYR B 1 231 ? 105.284 101.879 108.909 1.00 53.07 231 TYR B N 1
ATOM 4756 C CA . TYR B 1 231 ? 104.816 103.255 108.792 1.00 53.07 231 TYR B CA 1
ATOM 4757 C C . TYR B 1 231 ? 105.629 104.016 107.761 1.00 53.07 231 TYR B C 1
ATOM 4758 O O . TYR B 1 231 ? 105.066 104.737 106.932 1.00 53.07 231 TYR B O 1
ATOM 4767 N N . LYS B 1 232 ? 106.954 103.889 107.806 1.00 51.49 232 LYS B N 1
ATOM 4768 C CA . LYS B 1 232 ? 107.784 104.574 106.824 1.00 51.49 232 LYS B CA 1
ATOM 4769 C C . LYS B 1 232 ? 107.388 104.174 105.415 1.00 51.49 232 LYS B C 1
ATOM 4770 O O . LYS B 1 232 ? 107.216 105.028 104.544 1.00 51.49 232 LYS B O 1
ATOM 4776 N N . LEU B 1 233 ? 107.229 102.877 105.175 1.00 49.01 233 LEU B N 1
ATOM 4777 C CA . LEU B 1 233 ? 106.929 102.420 103.822 1.00 49.01 233 LEU B CA 1
ATOM 4778 C C . LEU B 1 233 ? 105.561 102.912 103.367 1.00 49.01 233 LEU B C 1
ATOM 4779 O O . LEU B 1 233 ? 105.414 103.429 102.252 1.00 49.01 233 LEU B O 1
ATOM 4784 N N . GLU B 1 234 ? 104.540 102.749 104.208 1.00 60.46 234 GLU B N 1
ATOM 4785 C CA . GLU B 1 234 ? 103.211 103.222 103.848 1.00 60.46 234 GLU B CA 1
ATOM 4786 C C . GLU B 1 234 ? 103.228 104.713 103.549 1.00 60.46 234 GLU B C 1
ATOM 4787 O O . GLU B 1 234 ? 102.737 105.159 102.503 1.00 60.46 234 GLU B O 1
ATOM 4793 N N . GLY B 1 235 ? 103.793 105.504 104.462 1.00 59.88 235 GLY B N 1
ATOM 4794 C CA . GLY B 1 235 ? 103.828 106.939 104.264 1.00 59.88 235 GLY B CA 1
ATOM 4795 C C . GLY B 1 235 ? 104.644 107.348 103.062 1.00 59.88 235 GLY B C 1
ATOM 4796 O O . GLY B 1 235 ? 104.336 108.346 102.414 1.00 59.88 235 GLY B O 1
ATOM 4797 N N . LEU B 1 236 ? 105.676 106.579 102.728 1.00 52.11 236 LEU B N 1
ATOM 4798 C CA . LEU B 1 236 ? 106.515 106.930 101.594 1.00 52.11 236 LEU B CA 1
ATOM 4799 C C . LEU B 1 236 ? 105.799 106.644 100.285 1.00 52.11 236 LEU B C 1
ATOM 4800 O O . LEU B 1 236 ? 105.908 107.414 99.325 1.00 52.11 236 LEU B O 1
ATOM 4805 N N . ALA B 1 237 ? 105.057 105.538 100.227 1.00 56.54 237 ALA B N 1
ATOM 4806 C CA . ALA B 1 237 ? 104.195 105.309 99.075 1.00 56.54 237 ALA B CA 1
ATOM 4807 C C . ALA B 1 237 ? 103.172 106.425 98.939 1.00 56.54 237 ALA B C 1
ATOM 4808 O O . ALA B 1 237 ? 102.961 106.963 97.842 1.00 56.54 237 ALA B O 1
ATOM 4810 N N . LYS B 1 238 ? 102.513 106.773 100.042 1.00 62.90 238 LYS B N 1
ATOM 4811 C CA . LYS B 1 238 ? 101.584 107.893 100.010 1.00 62.90 238 LYS B CA 1
ATOM 4812 C C . LYS B 1 238 ? 102.272 109.149 99.500 1.00 62.90 238 LYS B C 1
ATOM 4813 O O . LYS B 1 238 ? 101.691 109.911 98.724 1.00 62.90 238 LYS B O 1
ATOM 4819 N N . SER B 1 239 ? 103.516 109.374 99.917 1.00 63.10 239 SER B N 1
ATOM 4820 C CA . SER B 1 239 ? 104.216 110.597 99.551 1.00 63.10 239 SER B CA 1
ATOM 4821 C C . SER B 1 239 ? 104.537 110.627 98.070 1.00 63.10 239 SER B C 1
ATOM 4822 O O . SER B 1 239 ? 104.391 111.666 97.426 1.00 63.10 239 SER B O 1
ATOM 4825 N N . ILE B 1 240 ? 104.980 109.506 97.508 1.00 57.92 240 ILE B N 1
ATOM 4826 C CA . ILE B 1 240 ? 105.255 109.477 96.075 1.00 57.92 240 ILE B CA 1
ATOM 4827 C C . ILE B 1 240 ? 103.978 109.704 95.284 1.00 57.92 240 ILE B C 1
ATOM 4828 O O . ILE B 1 240 ? 103.956 110.480 94.319 1.00 57.92 240 ILE B O 1
ATOM 4833 N N . GLU B 1 241 ? 102.896 109.023 95.664 1.00 64.74 241 GLU B N 1
ATOM 4834 C CA . GLU B 1 241 ? 101.641 109.225 94.951 1.00 64.74 241 GLU B CA 1
ATOM 4835 C C . GLU B 1 241 ? 101.205 110.682 95.030 1.00 64.74 241 GLU B C 1
ATOM 4836 O O . GLU B 1 241 ? 100.887 111.310 94.011 1.00 64.74 241 GLU B O 1
ATOM 4842 N N . ALA B 1 242 ? 101.218 111.250 96.236 1.00 70.19 242 ALA B N 1
ATOM 4843 C CA . ALA B 1 242 ? 100.773 112.624 96.411 1.00 70.19 242 ALA B CA 1
ATOM 4844 C C . ALA B 1 242 ? 101.684 113.606 95.697 1.00 70.19 242 ALA B C 1
ATOM 4845 O O . ALA B 1 242 ? 101.214 114.635 95.215 1.00 70.19 242 ALA B O 1
ATOM 4847 N N . CYS B 1 243 ? 102.978 113.315 95.616 1.00 73.93 243 CYS B N 1
ATOM 4848 C CA . CYS B 1 243 ? 103.885 114.216 94.922 1.00 73.93 243 CYS B CA 1
ATOM 4849 C C . CYS B 1 243 ? 103.624 114.198 93.428 1.00 73.93 243 CYS B C 1
ATOM 4850 O O . CYS B 1 243 ? 103.431 115.251 92.811 1.00 73.93 243 CYS B O 1
ATOM 4853 N N . VAL B 1 244 ? 103.597 113.007 92.832 1.00 69.53 244 VAL B N 1
ATOM 4854 C CA . VAL B 1 244 ? 103.345 112.934 91.401 1.00 69.53 244 VAL B CA 1
ATOM 4855 C C . VAL B 1 244 ? 101.970 113.489 91.068 1.00 69.53 244 VAL B C 1
ATOM 4856 O O . VAL B 1 244 ? 101.723 113.901 89.930 1.00 69.53 244 VAL B O 1
ATOM 4860 N N . ASN B 1 245 ? 101.053 113.519 92.036 1.00 80.27 245 ASN B N 1
ATOM 4861 C CA . ASN B 1 245 ? 99.768 114.159 91.777 1.00 80.27 245 ASN B CA 1
ATOM 4862 C C . ASN B 1 245 ? 99.852 115.678 91.859 1.00 80.27 245 ASN B C 1
ATOM 4863 O O . ASN B 1 245 ? 99.656 116.375 90.859 1.00 80.27 245 ASN B O 1
ATOM 4868 N N . GLU B 1 246 ? 100.354 116.243 92.954 1.00 92.49 246 GLU B N 1
ATOM 4869 C CA . GLU B 1 246 ? 100.338 117.732 93.061 1.00 92.49 246 GLU B CA 1
ATOM 4870 C C . GLU B 1 246 ? 101.218 118.368 92.004 1.00 92.49 246 GLU B C 1
ATOM 4871 O O . GLU B 1 246 ? 101.154 119.570 91.855 1.00 92.49 246 GLU B O 1
ATOM 4877 N N . TYR B 1 247 ? 102.025 117.591 91.321 1.00 80.66 247 TYR B N 1
ATOM 4878 C CA . TYR B 1 247 ? 102.760 118.233 90.232 1.00 80.66 247 TYR B CA 1
ATOM 4879 C C . TYR B 1 247 ? 101.864 118.100 89.026 1.00 80.66 247 TYR B C 1
ATOM 4880 O O . TYR B 1 247 ? 101.390 119.123 88.587 1.00 80.66 247 TYR B O 1
ATOM 4889 N N . PHE B 1 248 ? 101.539 116.888 88.578 1.00 84.88 248 PHE B N 1
ATOM 4890 C CA . PHE B 1 248 ? 100.808 116.731 87.288 1.00 84.88 248 PHE B CA 1
ATOM 4891 C C . PHE B 1 248 ? 99.411 117.345 87.297 1.00 84.88 248 PHE B C 1
ATOM 4892 O O . PHE B 1 248 ? 99.127 118.061 86.342 1.00 84.88 248 PHE B O 1
ATOM 4900 N N . TYR B 1 249 ? 98.569 117.094 88.297 1.00 90.86 249 TYR B N 1
ATOM 4901 C CA . TYR B 1 249 ? 97.261 117.789 88.425 1.00 90.86 249 TYR B CA 1
ATOM 4902 C C . TYR B 1 249 ? 97.551 118.915 89.382 1.00 90.86 249 TYR B C 1
ATOM 4903 O O . TYR B 1 249 ? 97.015 118.925 90.488 1.00 90.86 249 TYR B O 1
ATOM 4912 N N . GLY B 1 250 ? 98.327 119.870 88.932 1.00 101.21 250 GLY B N 1
ATOM 4913 C CA . GLY B 1 250 ? 98.805 120.860 89.892 1.00 101.21 250 GLY B CA 1
ATOM 4914 C C . GLY B 1 250 ? 97.690 121.579 90.567 1.00 101.21 250 GLY B C 1
ATOM 4915 O O . GLY B 1 250 ? 96.687 121.841 89.904 1.00 101.21 250 GLY B O 1
ATOM 4916 N N . GLU B 1 251 ? 97.836 121.838 91.865 1.00 116.86 251 GLU B N 1
ATOM 4917 C CA . GLU B 1 251 ? 96.848 122.697 92.560 1.00 116.86 251 GLU B CA 1
ATOM 4918 C C . GLU B 1 251 ? 96.785 123.974 91.727 1.00 116.86 251 GLU B C 1
ATOM 4919 O O . GLU B 1 251 ? 95.705 124.281 91.180 1.00 116.86 251 GLU B O 1
ATOM 4925 N N . ILE B 1 252 ? 97.920 124.684 91.680 1.00 118.27 252 ILE B N 1
ATOM 4926 C CA . ILE B 1 252 ? 98.135 125.875 90.811 1.00 118.27 252 ILE B CA 1
ATOM 4927 C C . ILE B 1 252 ? 99.655 125.790 90.639 1.00 118.27 252 ILE B C 1
ATOM 4928 O O . ILE B 1 252 ? 100.320 125.457 91.638 1.00 118.27 252 ILE B O 1
ATOM 4933 N N . GLU B 1 253 ? 100.195 125.990 89.435 1.00 111.66 253 GLU B N 1
ATOM 4934 C CA . GLU B 1 253 ? 101.650 125.741 89.223 1.00 111.66 253 GLU B CA 1
ATOM 4935 C C . GLU B 1 253 ? 102.592 126.617 90.061 1.00 111.66 253 GLU B C 1
ATOM 4936 O O . GLU B 1 253 ? 103.460 126.015 90.717 1.00 111.66 253 GLU B O 1
ATOM 4942 N N . GLY B 1 254 ? 102.361 127.934 90.167 1.00 125.43 254 GLY B N 1
ATOM 4943 C CA . GLY B 1 254 ? 103.302 128.865 90.840 1.00 125.43 254 GLY B CA 1
ATOM 4944 C C . GLY B 1 254 ? 103.814 128.419 92.203 1.00 125.43 254 GLY B C 1
ATOM 4945 O O . GLY B 1 254 ? 102.971 128.071 93.046 1.00 125.43 254 GLY B O 1
ATOM 4946 N N . SER B 1 255 ? 105.139 128.461 92.437 1.00 134.47 255 SER B N 1
ATOM 4947 C CA . SER B 1 255 ? 105.659 128.135 93.792 1.00 134.47 255 SER B CA 1
ATOM 4948 C C . SER B 1 255 ? 105.885 129.401 94.609 1.00 134.47 255 SER B C 1
ATOM 4949 O O . SER B 1 255 ? 105.933 130.492 94.011 1.00 134.47 255 SER B O 1
ATOM 4952 N N . GLY B 1 256 ? 106.041 129.243 95.922 1.00 143.20 256 GLY B N 1
ATOM 4953 C CA . GLY B 1 256 ? 106.181 130.412 96.805 1.00 143.20 256 GLY B CA 1
ATOM 4954 C C . GLY B 1 256 ? 104.934 130.528 97.653 1.00 143.20 256 GLY B C 1
ATOM 4955 O O . GLY B 1 256 ? 104.596 131.658 98.056 1.00 143.20 256 GLY B O 1
ATOM 4956 N N . TYR B 1 257 ? 104.263 129.390 97.892 1.00 154.86 257 TYR B N 1
ATOM 4957 C CA . TYR B 1 257 ? 103.040 129.404 98.749 1.00 154.86 257 TYR B CA 1
ATOM 4958 C C . TYR B 1 257 ? 103.253 129.332 100.270 1.00 154.86 257 TYR B C 1
ATOM 4959 O O . TYR B 1 257 ? 102.558 130.103 100.947 1.00 154.86 257 TYR B O 1
ATOM 4968 N N . MET B 1 258 ? 104.160 128.500 100.796 1.00 139.48 258 MET B N 1
ATOM 4969 C CA . MET B 1 258 ? 104.321 128.264 102.249 1.00 139.48 258 MET B CA 1
ATOM 4970 C C . MET B 1 258 ? 105.517 127.385 102.589 1.00 139.48 258 MET B C 1
ATOM 4971 O O . MET B 1 258 ? 106.248 127.050 101.633 1.00 139.48 258 MET B O 1
ATOM 4976 N N . LYS B 1 259 ? 105.723 127.021 103.866 1.00 125.01 259 LYS B N 1
ATOM 4977 C CA . LYS B 1 259 ? 106.791 126.043 104.225 1.00 125.01 259 LYS B CA 1
ATOM 4978 C C . LYS B 1 259 ? 106.385 124.583 103.991 1.00 125.01 259 LYS B C 1
ATOM 4979 O O . LYS B 1 259 ? 105.174 124.326 103.991 1.00 125.01 259 LYS B O 1
ATOM 4985 N N . LEU B 1 260 ? 107.349 123.715 103.677 1.00 114.02 260 LEU B N 1
ATOM 4986 C CA . LEU B 1 260 ? 107.031 122.308 103.308 1.00 114.02 260 LEU B CA 1
ATOM 4987 C C . LEU B 1 260 ? 106.189 121.688 104.409 1.00 114.02 260 LEU B C 1
ATOM 4988 O O . LEU B 1 260 ? 105.342 120.858 104.069 1.00 114.02 260 LEU B O 1
ATOM 4993 N N . SER B 1 261 ? 106.298 122.194 105.638 1.00 118.25 261 SER B N 1
ATOM 4994 C CA . SER B 1 261 ? 105.668 121.518 106.805 1.00 118.25 261 SER B CA 1
ATOM 4995 C C . SER B 1 261 ? 104.160 121.363 106.688 1.00 118.25 261 SER B C 1
ATOM 4996 O O . SER B 1 261 ? 103.687 120.265 106.955 1.00 118.25 261 SER B O 1
ATOM 4999 N N . GLU B 1 262 ? 103.453 122.381 106.221 1.00 127.08 262 GLU B N 1
ATOM 5000 C CA . GLU B 1 262 ? 101.972 122.307 106.259 1.00 127.08 262 GLU B CA 1
ATOM 5001 C C . GLU B 1 262 ? 101.428 121.140 105.428 1.00 127.08 262 GLU B C 1
ATOM 5002 O O . GLU B 1 262 ? 100.502 120.473 105.924 1.00 127.08 262 GLU B O 1
ATOM 5008 N N . ASP B 1 263 ? 101.976 120.880 104.237 1.00 118.48 263 ASP B N 1
ATOM 5009 C CA . ASP B 1 263 ? 101.400 119.830 103.350 1.00 118.48 263 ASP B CA 1
ATOM 5010 C C . ASP B 1 263 ? 101.676 118.421 103.894 1.00 118.48 263 ASP B C 1
ATOM 5011 O O . ASP B 1 263 ? 102.822 118.159 104.282 1.00 118.48 263 ASP B O 1
ATOM 5016 N N . PRO B 1 264 ? 100.679 117.503 103.919 1.00 117.24 264 PRO B N 1
ATOM 5017 C CA . PRO B 1 264 ? 100.831 116.150 104.500 1.00 117.24 264 PRO B CA 1
ATOM 5018 C C . PRO B 1 264 ? 101.936 115.331 103.826 1.00 117.24 264 PRO B C 1
ATOM 5019 O O . PRO B 1 264 ? 102.235 114.253 104.277 1.00 117.24 264 PRO B O 1
ATOM 5023 N N . ILE B 1 265 ? 102.443 115.813 102.712 1.00 103.80 265 ILE B N 1
ATOM 5024 C CA . ILE B 1 265 ? 103.579 115.203 102.033 1.00 103.80 265 ILE B CA 1
ATOM 5025 C C . ILE B 1 265 ? 104.831 115.285 102.890 1.00 103.80 265 ILE B C 1
ATOM 5026 O O . ILE B 1 265 ? 105.553 114.290 103.064 1.00 103.80 265 ILE B O 1
ATOM 5031 N N . TYR B 1 266 ? 105.106 116.462 103.446 1.00 103.41 266 TYR B N 1
ATOM 5032 C CA . TYR B 1 266 ? 106.194 116.590 104.399 1.00 103.41 266 TYR B CA 1
ATOM 5033 C C . TYR B 1 266 ? 105.853 115.733 105.605 1.00 103.41 266 TYR B C 1
ATOM 5034 O O . TYR B 1 266 ? 106.745 115.087 106.156 1.00 103.41 266 TYR B O 1
ATOM 5043 N N . LYS B 1 267 ? 104.584 115.687 106.013 1.00 108.68 267 LYS B N 1
ATOM 5044 C CA . LYS B 1 267 ? 104.194 114.788 107.097 1.00 108.68 267 LYS B CA 1
ATOM 5045 C C . LYS B 1 267 ? 104.700 113.362 106.838 1.00 108.68 267 LYS B C 1
ATOM 5046 O O . LYS B 1 267 ? 105.051 112.610 107.752 1.00 108.68 267 LYS B O 1
ATOM 5052 N N . GLY B 1 268 ? 104.748 112.995 105.558 1.00 97.29 268 GLY B N 1
ATOM 5053 C CA . GLY B 1 268 ? 105.192 111.662 105.193 1.00 97.29 268 GLY B CA 1
ATOM 5054 C C . GLY B 1 268 ? 106.682 111.421 105.047 1.00 97.29 268 GLY B C 1
ATOM 5055 O O . GLY B 1 268 ? 107.198 110.392 105.494 1.00 97.29 268 GLY B O 1
ATOM 5056 N N . TYR B 1 269 ? 107.398 112.359 104.418 1.00 92.36 269 TYR B N 1
ATOM 5057 C CA . TYR B 1 269 ? 108.793 112.065 104.090 1.00 92.36 269 TYR B CA 1
ATOM 5058 C C . TYR B 1 269 ? 109.780 112.723 105.059 1.00 92.36 269 TYR B C 1
ATOM 5059 O O . TYR B 1 269 ? 110.977 112.418 105.017 1.00 92.36 269 TYR B O 1
ATOM 5068 N N . LYS B 1 270 ? 109.321 113.589 105.965 1.00 89.48 270 LYS B N 1
ATOM 5069 C CA . LYS B 1 270 ? 110.240 114.105 106.976 1.00 89.48 270 LYS B CA 1
ATOM 5070 C C . LYS B 1 270 ? 110.660 113.008 107.941 1.00 89.48 270 LYS B C 1
ATOM 5071 O O . LYS B 1 270 ? 111.770 113.039 108.490 1.00 89.48 270 LYS B O 1
ATOM 5077 N N . ALA B 1 271 ? 109.772 112.048 108.196 1.00 82.95 271 ALA B N 1
ATOM 5078 C CA . ALA B 1 271 ? 110.178 110.870 108.947 1.00 82.95 271 ALA B CA 1
ATOM 5079 C C . ALA B 1 271 ? 111.416 110.258 108.313 1.00 82.95 271 ALA B C 1
ATOM 5080 O O . ALA B 1 271 ? 112.515 110.328 108.864 1.00 82.95 271 ALA B O 1
ATOM 5082 N N . VAL B 1 272 ? 111.275 109.756 107.087 1.00 75.39 272 VAL B N 1
ATOM 5083 C CA . VAL B 1 272 ? 112.415 109.150 106.409 1.00 75.39 272 VAL B CA 1
ATOM 5084 C C . VAL B 1 272 ? 113.582 110.126 106.349 1.00 75.39 272 VAL B C 1
ATOM 5085 O O . VAL B 1 272 ? 114.740 109.723 106.197 1.00 75.39 272 VAL B O 1
ATOM 5089 N N . LEU B 1 273 ? 113.301 111.423 106.458 1.00 81.78 273 LEU B N 1
ATOM 5090 C CA . LEU B 1 273 ? 114.379 112.397 106.579 1.00 81.78 273 LEU B CA 1
ATOM 5091 C C . LEU B 1 273 ? 115.193 112.188 107.851 1.00 81.78 273 LEU B C 1
ATOM 5092 O O . LEU B 1 273 ? 116.418 112.039 107.799 1.00 81.78 273 LEU B O 1
ATOM 5097 N N . ASP B 1 274 ? 114.530 112.174 109.006 1.00 81.69 274 ASP B N 1
ATOM 5098 C CA . ASP B 1 274 ? 115.230 112.353 110.276 1.00 81.69 274 ASP B CA 1
ATOM 5099 C C . ASP B 1 274 ? 115.155 111.134 111.191 1.00 81.69 274 ASP B C 1
ATOM 5100 O O . ASP B 1 274 ? 115.555 111.220 112.354 1.00 81.69 274 ASP B O 1
ATOM 5105 N N . SER B 1 275 ? 114.660 110.015 110.708 1.00 74.32 275 SER B N 1
ATOM 5106 C CA . SER B 1 275 ? 114.491 108.849 111.565 1.00 74.32 275 SER B CA 1
ATOM 5107 C C . SER B 1 275 ? 115.776 108.140 111.875 1.00 74.32 275 SER B C 1
ATOM 5108 O O . SER B 1 275 ? 115.703 107.058 112.459 1.00 74.32 275 SER B O 1
ATOM 5111 N N . LYS B 1 276 ? 116.954 108.656 111.527 1.00 67.93 276 LYS B N 1
ATOM 5112 C CA . LYS B 1 276 ? 118.187 107.932 111.809 1.00 67.93 276 LYS B CA 1
ATOM 5113 C C . LYS B 1 276 ? 118.323 107.647 113.298 1.00 67.93 276 LYS B C 1
ATOM 5114 O O . LYS B 1 276 ? 118.409 106.489 113.720 1.00 67.93 276 LYS B O 1
ATOM 5120 N N . SER B 1 277 ? 118.350 108.702 114.113 1.00 68.71 277 SER B N 1
ATOM 5121 C CA . SER B 1 277 ? 118.512 108.521 115.550 1.00 68.71 277 SER B CA 1
ATOM 5122 C C . SER B 1 277 ? 117.366 107.713 116.137 1.00 68.71 277 SER B C 1
ATOM 5123 O O . SER B 1 277 ? 117.576 106.875 117.023 1.00 68.71 277 SER B O 1
ATOM 5126 N N . ILE B 1 278 ? 116.143 107.959 115.670 1.00 64.19 278 ILE B N 1
ATOM 5127 C CA . ILE B 1 278 ? 114.990 107.238 116.198 1.00 64.19 278 ILE B CA 1
ATOM 5128 C C . ILE B 1 278 ? 115.172 105.740 116.008 1.00 64.19 278 ILE B C 1
ATOM 5129 O O . ILE B 1 278 ? 115.094 104.960 116.965 1.00 64.19 278 ILE B O 1
ATOM 5134 N N . ASP B 1 279 ? 115.419 105.315 114.769 1.00 69.86 279 ASP B N 1
ATOM 5135 C CA . ASP B 1 279 ? 115.590 103.894 114.502 1.00 69.86 279 ASP B CA 1
ATOM 5136 C C . ASP B 1 279 ? 116.803 103.339 115.230 1.00 69.86 279 ASP B C 1
ATOM 5137 O O . ASP B 1 279 ? 116.788 102.193 115.689 1.00 69.86 279 ASP B O 1
ATOM 5142 N N . GLU B 1 280 ? 117.868 104.131 115.350 1.00 67.06 280 GLU B N 1
ATOM 5143 C CA . GLU B 1 280 ? 119.057 103.631 116.025 1.00 67.06 280 GLU B CA 1
ATOM 5144 C C . GLU B 1 280 ? 118.768 103.317 117.485 1.00 67.06 280 GLU B C 1
ATOM 5145 O O . GLU B 1 280 ? 119.034 102.201 117.954 1.00 67.06 280 GLU B O 1
ATOM 5151 N N . THR B 1 281 ? 118.214 104.285 118.214 1.00 62.36 281 THR B N 1
ATOM 5152 C CA . THR B 1 281 ? 117.901 104.053 119.619 1.00 62.36 281 THR B CA 1
ATOM 5153 C C . THR B 1 281 ? 116.856 102.959 119.772 1.00 62.36 281 THR B C 1
ATOM 5154 O O . THR B 1 281 ? 116.890 102.196 120.744 1.00 62.36 281 THR B O 1
ATOM 5158 N N . LEU B 1 282 ? 115.918 102.861 118.828 1.00 60.02 282 LEU B N 1
ATOM 5159 C CA . LEU B 1 282 ? 114.929 101.795 118.902 1.00 60.02 282 LEU B CA 1
ATOM 5160 C C . LEU B 1 282 ? 115.587 100.433 118.783 1.00 60.02 282 LEU B C 1
ATOM 5161 O O . LEU B 1 282 ? 115.310 99.532 119.578 1.00 60.02 282 LEU B O 1
ATOM 5166 N N . ALA B 1 283 ? 116.452 100.257 117.789 1.00 59.85 283 ALA B N 1
ATOM 5167 C CA . ALA B 1 283 ? 117.141 98.985 117.641 1.00 59.85 283 ALA B CA 1
ATOM 5168 C C . ALA B 1 283 ? 117.955 98.670 118.880 1.00 59.85 283 ALA B C 1
ATOM 5169 O O . ALA B 1 283 ? 117.993 97.522 119.334 1.00 59.85 283 ALA B O 1
ATOM 5171 N N . LEU B 1 284 ? 118.621 99.679 119.437 1.00 59.24 284 LEU B N 1
ATOM 5172 C CA . LEU B 1 284 ? 119.363 99.465 120.672 1.00 59.24 284 LEU B CA 1
ATOM 5173 C C . LEU B 1 284 ? 118.448 98.913 121.754 1.00 59.24 284 LEU B C 1
ATOM 5174 O O . LEU B 1 284 ? 118.607 97.773 122.203 1.00 59.24 284 LEU B O 1
ATOM 5179 N N . HIS B 1 285 ? 117.461 99.710 122.166 1.00 54.82 285 HIS B N 1
ATOM 5180 C CA . HIS B 1 285 ? 116.556 99.279 123.222 1.00 54.82 285 HIS B CA 1
ATOM 5181 C C . HIS B 1 285 ? 116.010 97.888 122.945 1.00 54.82 285 HIS B C 1
ATOM 5182 O O . HIS B 1 285 ? 115.935 97.051 123.849 1.00 54.82 285 HIS B O 1
ATOM 5189 N N . ALA B 1 286 ? 115.644 97.613 121.696 1.00 56.72 286 ALA B N 1
ATOM 5190 C CA . ALA B 1 286 ? 115.058 96.319 121.376 1.00 56.72 286 ALA B CA 1
ATOM 5191 C C . ALA B 1 286 ? 116.050 95.201 121.633 1.00 56.72 286 ALA B C 1
ATOM 5192 O O . ALA B 1 286 ? 115.774 94.280 122.408 1.00 56.72 286 ALA B O 1
ATOM 5194 N N . SER B 1 287 ? 117.219 95.267 120.994 1.00 59.61 287 SER B N 1
ATOM 5195 C CA . SER B 1 287 ? 118.281 94.328 121.317 1.00 59.61 287 SER B CA 1
ATOM 5196 C C . SER B 1 287 ? 118.461 94.203 122.813 1.00 59.61 287 SER B C 1
ATOM 5197 O O . SER B 1 287 ? 118.922 93.165 123.297 1.00 59.61 287 SER B O 1
ATOM 5200 N N . TRP B 1 288 ? 118.092 95.244 123.552 1.00 57.30 288 TRP B N 1
ATOM 5201 C CA . TRP B 1 288 ? 118.260 95.309 124.992 1.00 57.30 288 TRP B CA 1
ATOM 5202 C C . TRP B 1 288 ? 116.989 94.914 125.737 1.00 57.30 288 TRP B C 1
ATOM 5203 O O . TRP B 1 288 ? 116.876 95.164 126.939 1.00 57.30 288 TRP B O 1
ATOM 5214 N N . GLU B 1 289 ? 116.024 94.268 125.038 1.00 63.19 289 GLU B N 1
ATOM 5215 C CA . GLU B 1 289 ? 114.762 93.805 125.589 1.00 63.19 289 GLU B CA 1
ATOM 5216 C C . GLU B 1 289 ? 114.804 92.304 125.840 1.00 63.19 289 GLU B C 1
ATOM 5217 O O . GLU B 1 289 ? 115.477 91.566 125.118 1.00 63.19 289 GLU B O 1
ATOM 5223 N N . PRO B 1 290 ? 114.082 91.834 126.843 1.00 68.49 290 PRO B N 1
ATOM 5224 C CA . PRO B 1 290 ? 114.295 90.468 127.330 1.00 68.49 290 PRO B CA 1
ATOM 5225 C C . PRO B 1 290 ? 113.541 89.406 126.553 1.00 68.49 290 PRO B C 1
ATOM 5226 O O . PRO B 1 290 ? 113.993 88.260 126.464 1.00 68.49 290 PRO B O 1
ATOM 5230 N N . ARG B 1 291 ? 112.394 89.764 125.993 1.00 78.90 291 ARG B N 1
ATOM 5231 C CA . ARG B 1 291 ? 111.501 88.755 125.443 1.00 78.90 291 ARG B CA 1
ATOM 5232 C C . ARG B 1 291 ? 112.127 88.069 124.238 1.00 78.90 291 ARG B C 1
ATOM 5233 O O . ARG B 1 291 ? 112.472 88.723 123.250 1.00 78.90 291 ARG B O 1
ATOM 5241 N N . HIS B 1 292 ? 112.276 86.749 124.325 1.00 92.19 292 HIS B N 1
ATOM 5242 C CA . HIS B 1 292 ? 112.642 85.930 123.179 1.00 92.19 292 HIS B CA 1
ATOM 5243 C C . HIS B 1 292 ? 111.512 84.998 122.765 1.00 92.19 292 HIS B C 1
ATOM 5244 O O . HIS B 1 292 ? 111.738 84.075 121.976 1.00 92.19 292 HIS B O 1
ATOM 5251 N N . SER B 1 293 ? 110.299 85.215 123.283 1.00 99.67 293 SER B N 1
ATOM 5252 C CA . SER B 1 293 ? 109.148 84.427 122.862 1.00 99.67 293 SER B CA 1
ATOM 5253 C C . SER B 1 293 ? 108.795 84.660 121.402 1.00 99.67 293 SER B C 1
ATOM 5254 O O . SER B 1 293 ? 107.839 84.056 120.906 1.00 99.67 293 SER B O 1
ATOM 5257 N N . ARG B 1 294 ? 109.545 85.522 120.712 1.00 97.82 294 ARG B N 1
ATOM 5258 C CA . ARG B 1 294 ? 109.352 85.743 119.286 1.00 97.82 294 ARG B CA 1
ATOM 5259 C C . ARG B 1 294 ? 109.308 84.445 118.498 1.00 97.82 294 ARG B C 1
ATOM 5260 O O . ARG B 1 294 ? 108.765 84.421 117.387 1.00 97.82 294 ARG B O 1
ATOM 5268 N N . TYR B 1 295 ? 109.860 83.365 119.048 1.00 114.59 295 TYR B N 1
ATOM 5269 C CA . TYR B 1 295 ? 110.160 82.157 118.285 1.00 114.59 295 TYR B CA 1
ATOM 5270 C C . TYR B 1 295 ? 110.841 82.525 116.968 1.00 114.59 295 TYR B C 1
ATOM 5271 O O . TYR B 1 295 ? 110.589 81.944 115.910 1.00 114.59 295 TYR B O 1
ATOM 5280 N N . CYS B 1 296 ? 111.719 83.522 117.061 1.00 117.02 296 CYS B N 1
ATOM 5281 C CA . CYS B 1 296 ? 112.523 83.986 115.941 1.00 117.02 296 CYS B CA 1
ATOM 5282 C C . CYS B 1 296 ? 113.951 83.525 116.172 1.00 117.02 296 CYS B C 1
ATOM 5283 O O . CYS B 1 296 ? 114.576 83.909 117.166 1.00 117.02 296 CYS B O 1
ATOM 5286 N N . HIS B 1 297 ? 114.456 82.698 115.258 1.00 123.41 297 HIS B N 1
ATOM 5287 C CA . HIS B 1 297 ? 115.741 82.030 115.415 1.00 123.41 297 HIS B CA 1
ATOM 5288 C C . HIS B 1 297 ? 116.816 82.970 115.946 1.00 123.41 297 HIS B C 1
ATOM 5289 O O . HIS B 1 297 ? 117.626 82.578 116.792 1.00 123.41 297 HIS B O 1
ATOM 5296 N N . ARG B 1 298 ? 116.830 84.209 115.462 1.00 109.14 298 ARG B N 1
ATOM 5297 C CA . ARG B 1 298 ? 117.854 85.172 115.848 1.00 109.14 298 ARG B CA 1
ATOM 5298 C C . ARG B 1 298 ? 117.248 86.567 115.839 1.00 109.14 298 ARG B C 1
ATOM 5299 O O . ARG B 1 298 ? 116.785 87.033 114.794 1.00 109.14 298 ARG B O 1
ATOM 5307 N N . PHE B 1 299 ? 117.260 87.228 116.991 1.00 92.94 299 PHE B N 1
ATOM 5308 C CA . PHE B 1 299 ? 116.603 88.520 117.101 1.00 92.94 299 PHE B CA 1
ATOM 5309 C C . PHE B 1 299 ? 117.310 89.550 116.222 1.00 92.94 299 PHE B C 1
ATOM 5310 O O . PHE B 1 299 ? 118.372 90.066 116.589 1.00 92.94 299 PHE B O 1
ATOM 5318 N N . PRO B 1 300 ? 116.755 89.867 115.056 1.00 78.75 300 PRO B N 1
ATOM 5319 C CA . PRO B 1 300 ? 117.481 90.677 114.075 1.00 78.75 300 PRO B CA 1
ATOM 5320 C C . PRO B 1 300 ? 117.200 92.165 114.163 1.00 78.75 300 PRO B C 1
ATOM 5321 O O . PRO B 1 300 ? 116.841 92.768 113.148 1.00 78.75 300 PRO B O 1
ATOM 5325 N N . TRP B 1 301 ? 117.355 92.786 115.328 1.00 65.41 301 TRP B N 1
ATOM 5326 C CA . TRP B 1 301 ? 116.926 94.175 115.419 1.00 65.41 301 TRP B CA 1
ATOM 5327 C C . TRP B 1 301 ? 117.977 95.137 114.880 1.00 65.41 301 TRP B C 1
ATOM 5328 O O . TRP B 1 301 ? 117.961 96.323 115.222 1.00 65.41 301 TRP B O 1
ATOM 5339 N N . GLN B 1 302 ? 118.899 94.652 114.048 1.00 61.66 302 GLN B N 1
ATOM 5340 C CA . GLN B 1 302 ? 119.750 95.556 113.279 1.00 61.66 302 GLN B CA 1
ATOM 5341 C C . GLN B 1 302 ? 119.305 95.636 111.823 1.00 61.66 302 GLN B C 1
ATOM 5342 O O . GLN B 1 302 ? 119.400 96.700 111.193 1.00 61.66 302 GLN B O 1
ATOM 5348 N N . GLN B 1 303 ? 118.816 94.525 111.273 1.00 58.04 303 GLN B N 1
ATOM 5349 C CA . GLN B 1 303 ? 118.343 94.541 109.899 1.00 58.04 303 GLN B CA 1
ATOM 5350 C C . GLN B 1 303 ? 117.256 95.587 109.709 1.00 58.04 303 GLN B C 1
ATOM 5351 O O . GLN B 1 303 ? 117.141 96.183 108.633 1.00 58.04 303 GLN B O 1
ATOM 5357 N N . TYR B 1 304 ? 116.440 95.818 110.737 1.00 48.75 304 TYR B N 1
ATOM 5358 C CA . TYR B 1 304 ? 115.463 96.892 110.639 1.00 48.75 304 TYR B CA 1
ATOM 5359 C C . TYR B 1 304 ? 116.148 98.233 110.463 1.00 48.75 304 TYR B C 1
ATOM 5360 O O . TYR B 1 304 ? 115.631 99.104 109.761 1.00 48.75 304 TYR B O 1
ATOM 5369 N N . VAL B 1 305 ? 117.320 98.417 111.061 1.00 51.90 305 VAL B N 1
ATOM 5370 C CA . VAL B 1 305 ? 118.028 99.665 110.830 1.00 51.90 305 VAL B CA 1
ATOM 5371 C C . VAL B 1 305 ? 118.596 99.699 109.422 1.00 51.90 305 VAL B C 1
ATOM 5372 O O . VAL B 1 305 ? 118.657 100.764 108.801 1.00 51.90 305 VAL B O 1
ATOM 5376 N N . LYS B 1 306 ? 119.031 98.556 108.895 1.00 53.27 306 LYS B N 1
ATOM 5377 C CA . LYS B 1 306 ? 119.406 98.513 107.483 1.00 53.27 306 LYS B CA 1
ATOM 5378 C C . LYS B 1 306 ? 118.266 99.019 106.611 1.00 53.27 306 LYS B C 1
ATOM 5379 O O . LYS B 1 306 ? 118.457 99.870 105.730 1.00 53.27 306 LYS B O 1
ATOM 5385 N N . VAL B 1 307 ? 117.066 98.487 106.841 1.00 46.72 307 VAL B N 1
ATOM 5386 C CA . VAL B 1 307 ? 115.912 98.882 106.046 1.00 46.72 307 VAL B CA 1
ATOM 5387 C C . VAL B 1 307 ? 115.589 100.349 106.270 1.00 46.72 307 VAL B C 1
ATOM 5388 O O . VAL B 1 307 ? 115.176 101.057 105.345 1.00 46.72 307 VAL B O 1
ATOM 5392 N N . GLY B 1 308 ? 115.764 100.832 107.494 1.00 45.63 308 GLY B N 1
ATOM 5393 C CA . GLY B 1 308 ? 115.563 102.243 107.750 1.00 45.63 308 GLY B CA 1
ATOM 5394 C C . GLY B 1 308 ? 116.525 103.116 106.975 1.00 45.63 308 GLY B C 1
ATOM 5395 O O . GLY B 1 308 ? 116.163 104.204 106.534 1.00 45.63 308 GLY B O 1
ATOM 5396 N N . ALA B 1 309 ? 117.755 102.649 106.782 1.00 46.65 309 ALA B N 1
ATOM 5397 C CA . ALA B 1 309 ? 118.715 103.424 106.002 1.00 46.65 309 ALA B CA 1
ATOM 5398 C C . ALA B 1 309 ? 118.350 103.422 104.525 1.00 46.65 309 ALA B C 1
ATOM 5399 O O . ALA B 1 309 ? 118.417 104.462 103.852 1.00 46.65 309 ALA B O 1
ATOM 5401 N N . VAL B 1 310 ? 117.983 102.258 103.996 1.00 47.00 310 VAL B N 1
ATOM 5402 C CA . VAL B 1 310 ? 117.528 102.208 102.611 1.00 47.00 310 VAL B CA 1
ATOM 5403 C C . VAL B 1 310 ? 116.348 103.151 102.413 1.00 47.00 310 VAL B C 1
ATOM 5404 O O . VAL B 1 310 ? 116.269 103.880 101.414 1.00 47.00 310 VAL B O 1
ATOM 5408 N N . LEU B 1 311 ? 115.417 103.161 103.366 1.00 44.50 311 LEU B N 1
ATOM 5409 C CA . LEU B 1 311 ? 114.291 104.079 103.280 1.00 44.50 311 LEU B CA 1
ATOM 5410 C C . LEU B 1 311 ? 114.734 105.524 103.423 1.00 44.50 311 LEU B C 1
ATOM 5411 O O . LEU B 1 311 ? 114.126 106.408 102.826 1.00 44.50 311 LEU B O 1
ATOM 5416 N N . ARG B 1 312 ? 115.768 105.796 104.216 1.00 54.73 312 ARG B N 1
ATOM 5417 C CA . ARG B 1 312 ? 116.279 107.159 104.302 1.00 54.73 312 ARG B CA 1
ATOM 5418 C C . ARG B 1 312 ? 116.773 107.633 102.949 1.00 54.73 312 ARG B C 1
ATOM 5419 O O . ARG B 1 312 ? 116.548 108.784 102.562 1.00 54.73 312 ARG B O 1
ATOM 5427 N N . GLN B 1 313 ? 117.453 106.757 102.216 1.00 51.74 313 GLN B N 1
ATOM 5428 C CA . GLN B 1 313 ? 117.929 107.135 100.890 1.00 51.74 313 GLN B CA 1
ATOM 5429 C C . GLN B 1 313 ? 116.756 107.349 99.935 1.00 51.74 313 GLN B C 1
ATOM 5430 O O . GLN B 1 313 ? 116.689 108.359 99.215 1.00 51.74 313 GLN B O 1
ATOM 5436 N N . PHE B 1 314 ? 115.814 106.409 99.927 1.00 43.18 314 PHE B N 1
ATOM 5437 C CA . PHE B 1 314 ? 114.611 106.580 99.122 1.00 43.18 314 PHE B CA 1
ATOM 5438 C C . PHE B 1 314 ? 113.901 107.883 99.466 1.00 43.18 314 PHE B C 1
ATOM 5439 O O . PHE B 1 314 ? 113.349 108.557 98.589 1.00 43.18 314 PHE B O 1
ATOM 5447 N N . GLY B 1 315 ? 113.913 108.261 100.742 1.00 52.17 315 GLY B N 1
ATOM 5448 C CA . GLY B 1 315 ? 113.252 109.481 101.157 1.00 52.17 315 GLY B CA 1
ATOM 5449 C C . GLY B 1 315 ? 114.002 110.727 100.762 1.00 52.17 315 GLY B C 1
ATOM 5450 O O . GLY B 1 315 ? 113.385 111.752 100.477 1.00 52.17 315 GLY B O 1
ATOM 5451 N N . TYR B 1 316 ? 115.331 110.673 100.758 1.00 57.19 316 TYR B N 1
ATOM 5452 C CA . TYR B 1 316 ? 116.087 111.758 100.147 1.00 57.19 316 TYR B CA 1
ATOM 5453 C C . TYR B 1 316 ? 115.653 111.952 98.704 1.00 57.19 316 TYR B C 1
ATOM 5454 O O . TYR B 1 316 ? 115.487 113.085 98.239 1.00 57.19 316 TYR B O 1
ATOM 5463 N N . THR B 1 317 ? 115.450 110.851 97.983 1.00 51.73 317 THR B N 1
ATOM 5464 C CA . THR B 1 317 ? 114.972 110.979 96.609 1.00 51.73 317 THR B CA 1
ATOM 5465 C C . THR B 1 317 ? 113.587 111.617 96.557 1.00 51.73 317 THR B C 1
ATOM 5466 O O . THR B 1 317 ? 113.327 112.505 95.735 1.00 51.73 317 THR B O 1
ATOM 5470 N N . VAL B 1 318 ? 112.677 111.174 97.420 1.00 55.24 318 VAL B N 1
ATOM 5471 C CA . VAL B 1 318 ? 111.332 111.741 97.403 1.00 55.24 318 VAL B CA 1
ATOM 5472 C C . VAL B 1 318 ? 111.362 113.216 97.779 1.00 55.24 318 VAL B C 1
ATOM 5473 O O . VAL B 1 318 ? 110.547 114.013 97.297 1.00 55.24 318 VAL B O 1
ATOM 5477 N N . VAL B 1 319 ? 112.283 113.604 98.659 1.00 59.52 319 VAL B N 1
ATOM 5478 C CA . VAL B 1 319 ? 112.433 115.011 99.005 1.00 59.52 319 VAL B CA 1
ATOM 5479 C C . VAL B 1 319 ? 112.942 115.792 97.811 1.00 59.52 319 VAL B C 1
ATOM 5480 O O . VAL B 1 319 ? 112.513 116.926 97.567 1.00 59.52 319 VAL B O 1
ATOM 5484 N N . ALA B 1 320 ? 113.867 115.210 97.054 1.00 62.51 320 ALA B N 1
ATOM 5485 C CA . ALA B 1 320 ? 114.256 115.823 95.793 1.00 62.51 320 ALA B CA 1
ATOM 5486 C C . ALA B 1 320 ? 113.037 116.056 94.917 1.00 62.51 320 ALA B C 1
ATOM 5487 O O . ALA B 1 320 ? 112.891 117.120 94.310 1.00 62.51 320 ALA B O 1
ATOM 5489 N N . LEU B 1 321 ? 112.141 115.069 94.850 1.00 60.88 321 LEU B N 1
ATOM 5490 C CA . LEU B 1 321 ? 110.901 115.253 94.095 1.00 60.88 321 LEU B CA 1
ATOM 5491 C C . LEU B 1 321 ? 110.114 116.457 94.590 1.00 60.88 321 LEU B C 1
ATOM 5492 O O . LEU B 1 321 ? 109.817 117.382 93.819 1.00 60.88 321 LEU B O 1
ATOM 5497 N N . HIS B 1 322 ? 109.753 116.453 95.870 1.00 75.95 322 HIS B N 1
ATOM 5498 C CA . HIS B 1 322 ? 108.911 117.529 96.375 1.00 75.95 322 HIS B CA 1
ATOM 5499 C C . HIS B 1 322 ? 109.565 118.882 96.159 1.00 75.95 322 HIS B C 1
ATOM 5500 O O . HIS B 1 322 ? 108.879 119.873 95.890 1.00 75.95 322 HIS B O 1
ATOM 5507 N N . GLY B 1 323 ? 110.890 118.945 96.245 1.00 73.77 323 GLY B N 1
ATOM 5508 C CA . GLY B 1 323 ? 111.568 120.148 95.813 1.00 73.77 323 GLY B CA 1
ATOM 5509 C C . GLY B 1 323 ? 111.296 120.442 94.354 1.00 73.77 323 GLY B C 1
ATOM 5510 O O . GLY B 1 323 ? 110.992 121.576 93.983 1.00 73.77 323 GLY B O 1
ATOM 5511 N N . CYS B 1 324 ? 111.363 119.410 93.512 1.00 72.89 324 CYS B N 1
ATOM 5512 C CA . CYS B 1 324 ? 111.197 119.611 92.080 1.00 72.89 324 CYS B CA 1
ATOM 5513 C C . CYS B 1 324 ? 109.809 120.121 91.740 1.00 72.89 324 CYS B C 1
ATOM 5514 O O . CYS B 1 324 ? 109.600 120.657 90.649 1.00 72.89 324 CYS B O 1
ATOM 5517 N N . LEU B 1 325 ? 108.847 119.957 92.638 1.00 77.10 325 LEU B N 1
ATOM 5518 C CA . LEU B 1 325 ? 107.526 120.510 92.367 1.00 77.10 325 LEU B CA 1
ATOM 5519 C C . LEU B 1 325 ? 107.326 121.900 92.956 1.00 77.10 325 LEU B C 1
ATOM 5520 O O . LEU B 1 325 ? 106.248 122.475 92.785 1.00 77.10 325 LEU B O 1
ATOM 5525 N N . ARG B 1 326 ? 108.328 122.454 93.642 1.00 89.14 326 ARG B N 1
ATOM 5526 C CA . ARG B 1 326 ? 108.219 123.781 94.237 1.00 89.14 326 ARG B CA 1
ATOM 5527 C C . ARG B 1 326 ? 109.353 124.687 93.783 1.00 89.14 326 ARG B C 1
ATOM 5528 O O . ARG B 1 326 ? 109.732 125.620 94.492 1.00 89.14 326 ARG B O 1
ATOM 5536 N N . THR B 1 327 ? 109.897 124.435 92.600 1.00 83.76 327 THR B N 1
ATOM 5537 C CA . THR B 1 327 ? 111.012 125.213 92.087 1.00 83.76 327 THR B CA 1
ATOM 5538 C C . THR B 1 327 ? 110.539 126.576 91.611 1.00 83.76 327 THR B C 1
ATOM 5539 O O . THR B 1 327 ? 109.367 126.766 91.277 1.00 83.76 327 THR B O 1
ATOM 5543 N N . GLU B 1 328 ? 111.464 127.536 91.595 1.00 93.85 328 GLU B N 1
ATOM 5544 C CA . GLU B 1 328 ? 111.156 128.830 90.999 1.00 93.85 328 GLU B CA 1
ATOM 5545 C C . GLU B 1 328 ? 111.033 128.708 89.488 1.00 93.85 328 GLU B C 1
ATOM 5546 O O . GLU B 1 328 ? 109.972 128.976 88.918 1.00 93.85 328 GLU B O 1
ATOM 5552 N N . ILE B 1 329 ? 112.108 128.308 88.824 1.00 78.30 329 ILE B N 1
ATOM 5553 C CA . ILE B 1 329 ? 112.027 127.979 87.410 1.00 78.30 329 ILE B CA 1
ATOM 5554 C C . ILE B 1 329 ? 111.203 126.710 87.274 1.00 78.30 329 ILE B C 1
ATOM 5555 O O . ILE B 1 329 ? 111.601 125.643 87.753 1.00 78.30 329 ILE B O 1
ATOM 5560 N N . GLN B 1 330 ? 110.034 126.824 86.649 1.00 86.91 330 GLN B N 1
ATOM 5561 C CA . GLN B 1 330 ? 109.086 125.722 86.600 1.00 86.91 330 GLN B CA 1
ATOM 5562 C C . GLN B 1 330 ? 108.666 125.467 85.164 1.00 86.91 330 GLN B C 1
ATOM 5563 O O . GLN B 1 330 ? 108.565 126.391 84.354 1.00 86.91 330 GLN B O 1
ATOM 5569 N N . THR B 1 331 ? 108.417 124.210 84.861 1.00 85.24 331 THR B N 1
ATOM 5570 C CA . THR B 1 331 ? 107.980 123.861 83.522 1.00 85.24 331 THR B CA 1
ATOM 5571 C C . THR B 1 331 ? 106.560 124.367 83.284 1.00 85.24 331 THR B C 1
ATOM 5572 O O . THR B 1 331 ? 105.740 124.367 84.202 1.00 85.24 331 THR B O 1
ATOM 5576 N N . PRO B 1 332 ? 106.248 124.800 82.067 1.00 93.75 332 PRO B N 1
ATOM 5577 C CA . PRO B 1 332 ? 104.873 125.204 81.768 1.00 93.75 332 PRO B CA 1
ATOM 5578 C C . PRO B 1 332 ? 103.914 124.039 81.954 1.00 93.75 332 PRO B C 1
ATOM 5579 O O . PRO B 1 332 ? 104.226 122.894 81.620 1.00 93.75 332 PRO B O 1
ATOM 5583 N N . ARG B 1 333 ? 102.737 124.342 82.503 1.00 103.87 333 ARG B N 1
ATOM 5584 C CA . ARG B 1 333 ? 101.729 123.308 82.704 1.00 103.87 333 ARG B CA 1
ATOM 5585 C C . ARG B 1 333 ? 101.436 122.574 81.403 1.00 103.87 333 ARG B C 1
ATOM 5586 O O . ARG B 1 333 ? 101.469 121.341 81.348 1.00 103.87 333 ARG B O 1
ATOM 5594 N N . SER B 1 334 ? 101.152 123.327 80.338 1.00 104.46 334 SER B N 1
ATOM 5595 C CA . SER B 1 334 ? 100.839 122.712 79.053 1.00 104.46 334 SER B CA 1
ATOM 5596 C C . SER B 1 334 ? 101.895 121.689 78.660 1.00 104.46 334 SER B C 1
ATOM 5597 O O . SER B 1 334 ? 101.601 120.499 78.503 1.00 104.46 334 SER B O 1
ATOM 5600 N N . VAL B 1 335 ? 103.143 122.138 78.506 1.00 98.68 335 VAL B N 1
ATOM 5601 C CA . VAL B 1 335 ? 104.216 121.216 78.174 1.00 98.68 335 VAL B CA 1
ATOM 5602 C C . VAL B 1 335 ? 104.348 120.125 79.219 1.00 98.68 335 VAL B C 1
ATOM 5603 O O . VAL B 1 335 ? 104.924 119.068 78.939 1.00 98.68 335 VAL B O 1
ATOM 5607 N N . ARG B 1 336 ? 103.832 120.353 80.421 1.00 95.10 336 ARG B N 1
ATOM 5608 C CA . ARG B 1 336 ? 103.858 119.351 81.475 1.00 95.10 336 ARG B CA 1
ATOM 5609 C C . ARG B 1 336 ? 102.661 118.415 81.427 1.00 95.10 336 ARG B C 1
ATOM 5610 O O . ARG B 1 336 ? 102.603 117.466 82.214 1.00 95.10 336 ARG B O 1
ATOM 5618 N N . ALA B 1 337 ? 101.713 118.649 80.522 1.00 99.25 337 ALA B N 1
ATOM 5619 C CA . ALA B 1 337 ? 100.519 117.820 80.442 1.00 99.25 337 ALA B CA 1
ATOM 5620 C C . ALA B 1 337 ? 100.753 116.535 79.662 1.00 99.25 337 ALA B C 1
ATOM 5621 O O . ALA B 1 337 ? 100.219 115.483 80.032 1.00 99.25 337 ALA B O 1
ATOM 5623 N N . MET B 1 338 ? 101.549 116.590 78.594 1.00 99.78 338 MET B N 1
ATOM 5624 C CA . MET B 1 338 ? 101.724 115.420 77.743 1.00 99.78 338 MET B CA 1
ATOM 5625 C C . MET B 1 338 ? 102.341 114.244 78.483 1.00 99.78 338 MET B C 1
ATOM 5626 O O . MET B 1 338 ? 102.410 113.145 77.925 1.00 99.78 338 MET B O 1
ATOM 5631 N N . PHE B 1 339 ? 102.795 114.444 79.717 1.00 91.70 339 PHE B N 1
ATOM 5632 C CA . PHE B 1 339 ? 103.368 113.373 80.518 1.00 91.70 339 PHE B CA 1
ATOM 5633 C C . PHE B 1 339 ? 102.472 112.958 81.673 1.00 91.70 339 PHE B C 1
ATOM 5634 O O . PHE B 1 339 ? 102.791 111.999 82.379 1.00 91.70 339 PHE B O 1
ATOM 5642 N N . LYS B 1 340 ? 101.359 113.660 81.887 1.00 92.75 340 LYS B N 1
ATOM 5643 C CA . LYS B 1 340 ? 100.426 113.251 82.928 1.00 92.75 340 LYS B CA 1
ATOM 5644 C C . LYS B 1 340 ? 100.075 111.777 82.795 1.00 92.75 340 LYS B C 1
ATOM 5645 O O . LYS B 1 340 ? 99.794 111.101 83.790 1.00 92.75 340 LYS B O 1
ATOM 5651 N N . ASP B 1 341 ? 100.095 111.262 81.567 1.00 96.83 341 ASP B N 1
ATOM 5652 C CA . ASP B 1 341 ? 99.810 109.846 81.342 1.00 96.83 341 ASP B CA 1
ATOM 5653 C C . ASP B 1 341 ? 100.871 108.937 81.944 1.00 96.83 341 ASP B C 1
ATOM 5654 O O . ASP B 1 341 ? 100.544 108.129 82.830 1.00 96.83 341 ASP B O 1
ATOM 5659 N N . PRO B 1 342 ? 102.135 108.999 81.520 1.00 89.68 342 PRO B N 1
ATOM 5660 C CA . PRO B 1 342 ? 103.080 107.944 81.922 1.00 89.68 342 PRO B CA 1
ATOM 5661 C C . PRO B 1 342 ? 103.548 107.965 83.366 1.00 89.68 342 PRO B C 1
ATOM 5662 O O . PRO B 1 342 ? 103.520 106.923 84.030 1.00 89.68 342 PRO B O 1
ATOM 5666 N N . CYS B 1 343 ? 103.982 109.119 83.878 1.00 89.98 343 CYS B N 1
ATOM 5667 C CA . CYS B 1 343 ? 104.560 109.133 85.218 1.00 89.98 343 CYS B CA 1
ATOM 5668 C C . CYS B 1 343 ? 103.511 108.960 86.307 1.00 89.98 343 CYS B C 1
ATOM 5669 O O . CYS B 1 343 ? 103.828 108.501 87.407 1.00 89.98 343 CYS B O 1
ATOM 5672 N N . ILE B 1 344 ? 102.255 109.306 86.021 1.00 82.97 344 ILE B N 1
ATOM 5673 C CA . ILE B 1 344 ? 101.214 109.056 87.009 1.00 82.97 344 ILE B CA 1
ATOM 5674 C C . ILE B 1 344 ? 101.129 107.549 87.202 1.00 82.97 344 ILE B C 1
ATOM 5675 O O . ILE B 1 344 ? 101.121 107.053 88.335 1.00 82.97 344 ILE B O 1
ATOM 5680 N N . ARG B 1 345 ? 101.081 106.795 86.105 1.00 86.23 345 ARG B N 1
ATOM 5681 C CA . ARG B 1 345 ? 101.046 105.344 86.209 1.00 86.23 345 ARG B CA 1
ATOM 5682 C C . ARG B 1 345 ? 102.317 104.814 86.854 1.00 86.23 345 ARG B C 1
ATOM 5683 O O . ARG B 1 345 ? 102.274 103.881 87.664 1.00 86.23 345 ARG B O 1
ATOM 5691 N N . LEU B 1 346 ? 103.462 105.402 86.509 1.00 76.97 346 LEU B N 1
ATOM 5692 C CA . LEU B 1 346 ? 104.718 104.935 87.082 1.00 76.97 346 LEU B CA 1
ATOM 5693 C C . LEU B 1 346 ? 104.749 105.155 88.588 1.00 76.97 346 LEU B C 1
ATOM 5694 O O . LEU B 1 346 ? 105.186 104.282 89.343 1.00 76.97 346 LEU B O 1
ATOM 5699 N N . ALA B 1 347 ? 104.291 106.317 89.043 1.00 76.72 347 ALA B N 1
ATOM 5700 C CA . ALA B 1 347 ? 104.250 106.582 90.474 1.00 76.72 347 ALA B CA 1
ATOM 5701 C C . ALA B 1 347 ? 103.231 105.693 91.167 1.00 76.72 347 ALA B C 1
ATOM 5702 O O . ALA B 1 347 ? 103.449 105.258 92.302 1.00 76.72 347 ALA B O 1
ATOM 5704 N N . ALA B 1 348 ? 102.106 105.417 90.510 1.00 74.63 348 ALA B N 1
ATOM 5705 C CA . ALA B 1 348 ? 101.147 104.486 91.086 1.00 74.63 348 ALA B CA 1
ATOM 5706 C C . ALA B 1 348 ? 101.772 103.113 91.273 1.00 74.63 348 ALA B C 1
ATOM 5707 O O . ALA B 1 348 ? 101.545 102.454 92.290 1.00 74.63 348 ALA B O 1
ATOM 5709 N N . GLU B 1 349 ? 102.589 102.674 90.314 1.00 74.94 349 GLU B N 1
ATOM 5710 C CA . GLU B 1 349 ? 103.232 101.371 90.457 1.00 74.94 349 GLU B CA 1
ATOM 5711 C C . GLU B 1 349 ? 104.313 101.400 91.529 1.00 74.94 349 GLU B C 1
ATOM 5712 O O . GLU B 1 349 ? 104.477 100.433 92.281 1.00 74.94 349 GLU B O 1
ATOM 5718 N N . VAL B 1 350 ? 105.063 102.497 91.611 1.00 61.62 350 VAL B N 1
ATOM 5719 C CA . VAL B 1 350 ? 106.031 102.648 92.692 1.00 61.62 350 VAL B CA 1
ATOM 5720 C C . VAL B 1 350 ? 105.337 102.525 94.038 1.00 61.62 350 VAL B C 1
ATOM 5721 O O . VAL B 1 350 ? 105.777 101.783 94.924 1.00 61.62 350 VAL B O 1
ATOM 5725 N N . SER B 1 351 ? 104.240 103.258 94.216 1.00 59.54 351 SER B N 1
ATOM 5726 C CA . SER B 1 351 ? 103.524 103.201 95.480 1.00 59.54 351 SER B CA 1
ATOM 5727 C C . SER B 1 351 ? 102.915 101.829 95.718 1.00 59.54 351 SER B C 1
ATOM 5728 O O . SER B 1 351 ? 102.854 101.374 96.860 1.00 59.54 351 SER B O 1
ATOM 5731 N N . LYS B 1 352 ? 102.465 101.152 94.663 1.00 61.11 352 LYS B N 1
ATOM 5732 C CA . LYS B 1 352 ? 101.902 99.820 94.835 1.00 61.11 352 LYS B CA 1
ATOM 5733 C C . LYS B 1 352 ? 102.953 98.849 95.339 1.00 61.11 352 LYS B C 1
ATOM 5734 O O . LYS B 1 352 ? 102.688 98.035 96.229 1.00 61.11 352 LYS B O 1
ATOM 5740 N N . VAL B 1 353 ? 104.161 98.916 94.779 1.00 60.05 353 VAL B N 1
ATOM 5741 C CA . VAL B 1 353 ? 105.209 98.021 95.256 1.00 60.05 353 VAL B CA 1
ATOM 5742 C C . VAL B 1 353 ? 105.631 98.399 96.663 1.00 60.05 353 VAL B C 1
ATOM 5743 O O . VAL B 1 353 ? 105.891 97.525 97.497 1.00 60.05 353 VAL B O 1
ATOM 5747 N N . LEU B 1 354 ? 105.702 99.694 96.964 1.00 51.64 354 LEU B N 1
ATOM 5748 C CA . LEU B 1 354 ? 106.048 100.094 98.319 1.00 51.64 354 LEU B CA 1
ATOM 5749 C C . LEU B 1 354 ? 105.005 99.609 99.315 1.00 51.64 354 LEU B C 1
ATOM 5750 O O . LEU B 1 354 ? 105.345 99.212 100.433 1.00 51.64 354 LEU B O 1
ATOM 5755 N N . ILE B 1 355 ? 103.731 99.603 98.923 1.00 54.33 355 ILE B N 1
ATOM 5756 C CA . ILE B 1 355 ? 102.691 99.163 99.845 1.00 54.33 355 ILE B CA 1
ATOM 5757 C C . ILE B 1 355 ? 102.675 97.649 99.969 1.00 54.33 355 ILE B C 1
ATOM 5758 O O . ILE B 1 355 ? 102.386 97.112 101.043 1.00 54.33 355 ILE B O 1
ATOM 5763 N N . GLU B 1 356 ? 102.974 96.927 98.891 1.00 57.05 356 GLU B N 1
ATOM 5764 C CA . GLU B 1 356 ? 103.114 95.486 99.040 1.00 57.05 356 GLU B CA 1
ATOM 5765 C C . GLU B 1 356 ? 104.291 95.151 99.940 1.00 57.05 356 GLU B C 1
ATOM 5766 O O . GLU B 1 356 ? 104.235 94.174 100.693 1.00 57.05 356 GLU B O 1
ATOM 5772 N N . LEU B 1 357 ? 105.305 96.009 100.014 1.00 57.71 357 LEU B N 1
ATOM 5773 C CA . LEU B 1 357 ? 106.412 95.772 100.993 1.00 57.71 357 LEU B CA 1
ATOM 5774 C C . LEU B 1 357 ? 105.874 96.130 102.387 1.00 57.71 357 LEU B C 1
ATOM 5775 O O . LEU B 1 357 ? 106.167 95.400 103.326 1.00 57.71 357 LEU B O 1
ATOM 5780 N N . SER B 1 358 ? 105.117 97.214 102.520 1.00 57.78 358 SER B N 1
ATOM 5781 C CA . SER B 1 358 ? 104.657 97.612 103.860 1.00 57.78 358 SER B CA 1
ATOM 5782 C C . SER B 1 358 ? 103.820 96.470 104.384 1.00 57.78 358 SER B C 1
ATOM 5783 O O . SER B 1 358 ? 104.054 96.076 105.503 1.00 57.78 358 SER B O 1
ATOM 5786 N N . ASN B 1 359 ? 102.940 95.896 103.581 1.00 59.59 359 ASN B N 1
ATOM 5787 C CA . ASN B 1 359 ? 102.190 94.716 104.073 1.00 59.59 359 ASN B CA 1
ATOM 5788 C C . ASN B 1 359 ? 103.134 93.572 104.413 1.00 59.59 359 ASN B C 1
ATOM 5789 O O . ASN B 1 359 ? 102.803 92.837 105.324 1.00 59.59 359 ASN B O 1
ATOM 5794 N N . SER B 1 360 ? 104.291 93.464 103.780 1.00 67.15 360 SER B N 1
ATOM 5795 C CA . SER B 1 360 ? 105.123 92.273 104.067 1.00 67.15 360 SER B CA 1
ATOM 5796 C C . SER B 1 360 ? 105.755 92.373 105.449 1.00 67.15 360 SER B C 1
ATOM 5797 O O . SER B 1 360 ? 105.657 91.388 106.177 1.00 67.15 360 SER B O 1
ATOM 5800 N N . ILE B 1 361 ? 106.365 93.495 105.826 1.00 56.70 361 ILE B N 1
ATOM 5801 C CA . ILE B 1 361 ? 106.916 93.543 107.208 1.00 56.70 361 ILE B CA 1
ATOM 5802 C C . ILE B 1 361 ? 105.751 93.410 108.194 1.00 56.70 361 ILE B C 1
ATOM 5803 O O . ILE B 1 361 ? 105.864 92.578 109.087 1.00 56.70 361 ILE B O 1
ATOM 5808 N N . ARG B 1 362 ? 104.614 94.068 107.972 1.00 58.23 362 ARG B N 1
ATOM 5809 C CA . ARG B 1 362 ? 103.491 94.050 108.949 1.00 58.23 362 ARG B CA 1
ATOM 5810 C C . ARG B 1 362 ? 102.922 92.652 109.147 1.00 58.23 362 ARG B C 1
ATOM 5811 O O . ARG B 1 362 ? 102.583 92.332 110.282 1.00 58.23 362 ARG B O 1
ATOM 5819 N N . ASN B 1 363 ? 102.813 91.852 108.094 1.00 63.24 363 ASN B N 1
ATOM 5820 C CA . ASN B 1 363 ? 102.153 90.528 108.217 1.00 63.24 363 ASN B CA 1
ATOM 5821 C C . ASN B 1 363 ? 103.212 89.439 108.270 1.00 63.24 363 ASN B C 1
ATOM 5822 O O . ASN B 1 363 ? 102.842 88.277 108.094 1.00 63.24 363 ASN B O 1
ATOM 5827 N N . ARG B 1 364 ? 104.472 89.811 108.436 1.00 83.71 364 ARG B N 1
ATOM 5828 C CA . ARG B 1 364 ? 105.549 88.810 108.651 1.00 83.71 364 ARG B CA 1
ATOM 5829 C C . ARG B 1 364 ? 105.664 87.740 107.564 1.00 83.71 364 ARG B C 1
ATOM 5830 O O . ARG B 1 364 ? 105.919 86.584 107.919 1.00 83.71 364 ARG B O 1
ATOM 5838 N N . ARG B 1 365 ? 105.545 88.110 106.297 1.00 94.02 365 ARG B N 1
ATOM 5839 C CA . ARG B 1 365 ? 105.728 87.141 105.190 1.00 94.02 365 ARG B CA 1
ATOM 5840 C C . ARG B 1 365 ? 106.697 87.735 104.171 1.00 94.02 365 ARG B C 1
ATOM 5841 O O . ARG B 1 365 ? 106.594 88.932 103.940 1.00 94.02 365 ARG B O 1
ATOM 5849 N N . HIS B 1 366 ? 107.557 86.930 103.544 1.00 92.13 366 HIS B N 1
ATOM 5850 C CA . HIS B 1 366 ? 108.440 87.458 102.472 1.00 92.13 366 HIS B CA 1
ATOM 5851 C C . HIS B 1 366 ? 107.657 87.976 101.262 1.00 92.13 366 HIS B C 1
ATOM 5852 O O . HIS B 1 366 ? 106.614 87.378 100.958 1.00 92.13 366 HIS B O 1
ATOM 5859 N N . CYS B 1 367 ? 108.152 89.015 100.573 1.00 86.55 367 CYS B N 1
ATOM 5860 C CA . CYS B 1 367 ? 107.482 89.549 99.345 1.00 86.55 367 CYS B CA 1
ATOM 5861 C C . CYS B 1 367 ? 107.317 88.529 98.214 1.00 86.55 367 CYS B C 1
ATOM 5862 O O . CYS B 1 367 ? 108.026 87.506 98.257 1.00 86.55 367 CYS B O 1
ATOM 5865 N N . SER B 1 368 ? 106.369 88.822 97.322 1.00 88.44 368 SER B N 1
ATOM 5866 C CA . SER B 1 368 ? 106.157 87.958 96.143 1.00 88.44 368 SER B CA 1
ATOM 5867 C C . SER B 1 368 ? 107.467 87.890 95.359 1.00 88.44 368 SER B C 1
ATOM 5868 O O . SER B 1 368 ? 108.079 88.957 95.226 1.00 88.44 368 SER B O 1
ATOM 5871 N N . PRO B 1 369 ? 107.957 86.745 94.823 1.00 94.06 369 PRO B N 1
ATOM 5872 C CA . PRO B 1 369 ? 109.213 86.797 94.058 1.00 94.06 369 PRO B CA 1
ATOM 5873 C C . PRO B 1 369 ? 109.130 87.896 93.018 1.00 94.06 369 PRO B C 1
ATOM 5874 O O . PRO B 1 369 ? 110.076 88.681 92.873 1.00 94.06 369 PRO B O 1
ATOM 5878 N N . GLU B 1 370 ? 108.024 87.977 92.291 1.00 98.30 370 GLU B N 1
ATOM 5879 C CA . GLU B 1 370 ? 107.838 89.000 91.262 1.00 98.30 370 GLU B CA 1
ATOM 5880 C C . GLU B 1 370 ? 107.131 90.226 91.821 1.00 98.30 370 GLU B C 1
ATOM 5881 O O . GLU B 1 370 ? 106.149 90.710 91.259 1.00 98.30 370 GLU B O 1
ATOM 5887 N N . ILE B 1 371 ? 107.635 90.758 92.935 1.00 82.06 371 ILE B N 1
ATOM 5888 C CA . ILE B 1 371 ? 107.046 91.967 93.500 1.00 82.06 371 ILE B CA 1
ATOM 5889 C C . ILE B 1 371 ? 107.070 93.086 92.474 1.00 82.06 371 ILE B C 1
ATOM 5890 O O . ILE B 1 371 ? 106.037 93.684 92.156 1.00 82.06 371 ILE B O 1
ATOM 5895 N N . LEU B 1 372 ? 108.249 93.386 91.943 1.00 85.59 372 LEU B N 1
ATOM 5896 C CA . LEU B 1 372 ? 108.350 94.353 90.863 1.00 85.59 372 LEU B CA 1
ATOM 5897 C C . LEU B 1 372 ? 107.561 93.860 89.664 1.00 85.59 372 LEU B C 1
ATOM 5898 O O . LEU B 1 372 ? 107.886 92.831 89.069 1.00 85.59 372 LEU B O 1
ATOM 5903 N N . SER B 1 373 ? 106.521 94.601 89.314 1.00 100.43 373 SER B N 1
ATOM 5904 C CA . SER B 1 373 ? 105.518 94.110 88.388 1.00 100.43 373 SER B CA 1
ATOM 5905 C C . SER B 1 373 ? 105.960 94.277 86.944 1.00 100.43 373 SER B C 1
ATOM 5906 O O . SER B 1 373 ? 106.764 95.147 86.604 1.00 100.43 373 SER B O 1
ATOM 5909 N N . ASP B 1 374 ? 105.413 93.415 86.087 1.00 105.25 374 ASP B N 1
ATOM 5910 C CA . ASP B 1 374 ? 105.409 93.709 84.665 1.00 105.25 374 ASP B CA 1
ATOM 5911 C C . ASP B 1 374 ? 104.741 95.043 84.387 1.00 105.25 374 ASP B C 1
ATOM 5912 O O . ASP B 1 374 ? 105.076 95.701 83.398 1.00 105.25 374 ASP B O 1
ATOM 5917 N N . HIS B 1 375 ? 103.808 95.455 85.247 1.00 101.99 375 HIS B N 1
ATOM 5918 C CA . HIS B 1 375 ? 103.164 96.750 85.079 1.00 101.99 375 HIS B CA 1
ATOM 5919 C C . HIS B 1 375 ? 104.157 97.881 85.295 1.00 101.99 375 HIS B C 1
ATOM 5920 O O . HIS B 1 375 ? 104.104 98.906 84.611 1.00 101.99 375 HIS B O 1
ATOM 5927 N N . LEU B 1 376 ? 105.078 97.713 86.245 1.00 96.23 376 LEU B N 1
ATOM 5928 C CA . LEU B 1 376 ? 106.108 98.728 86.440 1.00 96.23 376 LEU B CA 1
ATOM 5929 C C . LEU B 1 376 ? 106.978 98.869 85.199 1.00 96.23 376 LEU B C 1
ATOM 5930 O O . LEU B 1 376 ? 107.239 99.986 84.732 1.00 96.23 376 LEU B O 1
ATOM 5935 N N . HIS B 1 377 ? 107.452 97.748 84.660 1.00 104.74 377 HIS B N 1
ATOM 5936 C CA . HIS B 1 377 ? 108.267 97.809 83.456 1.00 104.74 377 HIS B CA 1
ATOM 5937 C C . HIS B 1 377 ? 107.483 98.380 82.285 1.00 104.74 377 HIS B C 1
ATOM 5938 O O . HIS B 1 377 ? 108.045 99.106 81.463 1.00 104.74 377 HIS B O 1
ATOM 5945 N N . GLU B 1 378 ? 106.186 98.079 82.199 1.00 104.17 378 GLU B N 1
ATOM 5946 C CA . GLU B 1 378 ? 105.365 98.654 81.138 1.00 104.17 378 GLU B CA 1
ATOM 5947 C C . GLU B 1 378 ? 105.242 100.162 81.303 1.00 104.17 378 GLU B C 1
ATOM 5948 O O . GLU B 1 378 ? 105.294 100.913 80.323 1.00 104.17 378 GLU B O 1
ATOM 5954 N N . ALA B 1 379 ? 105.058 100.622 82.539 1.00 98.69 379 ALA B N 1
ATOM 5955 C CA . ALA B 1 379 ? 104.978 102.055 82.788 1.00 98.69 379 ALA B CA 1
ATOM 5956 C C . ALA B 1 379 ? 106.281 102.740 82.409 1.00 98.69 379 ALA B C 1
ATOM 5957 O O . ALA B 1 379 ? 106.277 103.829 81.827 1.00 98.69 379 ALA B O 1
ATOM 5959 N N . LEU B 1 380 ? 107.410 102.121 82.742 1.00 96.24 380 LEU B N 1
ATOM 5960 C CA . LEU B 1 380 ? 108.686 102.716 82.366 1.00 96.24 380 LEU B CA 1
ATOM 5961 C C . LEU B 1 380 ? 108.886 102.706 80.860 1.00 96.24 380 LEU B C 1
ATOM 5962 O O . LEU B 1 380 ? 109.419 103.670 80.306 1.00 96.24 380 LEU B O 1
ATOM 5967 N N . GLN B 1 381 ? 108.470 101.638 80.182 1.00 103.97 381 GLN B N 1
ATOM 5968 C CA . GLN B 1 381 ? 108.511 101.648 78.726 1.00 103.97 381 GLN B CA 1
ATOM 5969 C C . GLN B 1 381 ? 107.680 102.795 78.173 1.00 103.97 381 GLN B C 1
ATOM 5970 O O . GLN B 1 381 ? 108.112 103.499 77.252 1.00 103.97 381 GLN B O 1
ATOM 5976 N N . ASP B 1 382 ? 106.484 103.001 78.732 1.00 106.49 382 ASP B N 1
ATOM 5977 C CA . ASP B 1 382 ? 105.620 104.068 78.253 1.00 106.49 382 ASP B CA 1
ATOM 5978 C C . ASP B 1 382 ? 106.263 105.427 78.479 1.00 106.49 382 ASP B C 1
ATOM 5979 O O . ASP B 1 382 ? 106.226 106.288 77.598 1.00 106.49 382 ASP B O 1
ATOM 5984 N N . LEU B 1 383 ? 106.831 105.643 79.665 1.00 96.20 383 LEU B N 1
ATOM 5985 C CA . LEU B 1 383 ? 107.485 106.912 79.955 1.00 96.20 383 LEU B CA 1
ATOM 5986 C C . LEU B 1 383 ? 108.666 107.141 79.027 1.00 96.20 383 LEU B C 1
ATOM 5987 O O . LEU B 1 383 ? 108.894 108.263 78.562 1.00 96.20 383 LEU B O 1
ATOM 5992 N N . ASN B 1 384 ? 109.426 106.083 78.742 1.00 108.19 384 ASN B N 1
ATOM 5993 C CA . ASN B 1 384 ? 110.510 106.185 77.776 1.00 108.19 384 ASN B CA 1
ATOM 5994 C C . ASN B 1 384 ? 109.984 106.627 76.420 1.00 108.19 384 ASN B C 1
ATOM 5995 O O . ASN B 1 384 ? 110.527 107.546 75.799 1.00 108.19 384 ASN B O 1
ATOM 6000 N N . THR B 1 385 ? 108.930 105.969 75.937 1.00 106.78 385 THR B N 1
ATOM 6001 C CA . THR B 1 385 ? 108.334 106.375 74.670 1.00 106.78 385 THR B CA 1
ATOM 6002 C C . THR B 1 385 ? 107.922 107.839 74.702 1.00 106.78 385 THR B C 1
ATOM 6003 O O . THR B 1 385 ? 108.243 108.606 73.787 1.00 106.78 385 THR B O 1
ATOM 6007 N N . ALA B 1 386 ? 107.209 108.243 75.752 1.00 104.44 386 ALA B N 1
ATOM 6008 C CA . ALA B 1 386 ? 106.795 109.634 75.882 1.00 104.44 386 ALA B CA 1
ATOM 6009 C C . ALA B 1 386 ? 107.988 110.565 75.745 1.00 104.44 386 ALA B C 1
ATOM 6010 O O . ALA B 1 386 ? 107.928 111.573 75.031 1.00 104.44 386 ALA B O 1
ATOM 6012 N N . ILE B 1 387 ? 109.086 110.245 76.429 1.00 103.95 387 ILE B N 1
ATOM 6013 C CA . ILE B 1 387 ? 110.299 111.042 76.290 1.00 103.95 387 ILE B CA 1
ATOM 6014 C C . ILE B 1 387 ? 110.764 111.047 74.842 1.00 103.95 387 ILE B C 1
ATOM 6015 O O . ILE B 1 387 ? 111.244 112.062 74.326 1.00 103.95 387 ILE B O 1
ATOM 6020 N N . LYS B 1 388 ? 110.626 109.910 74.164 1.00 114.68 388 LYS B N 1
ATOM 6021 C CA . LYS B 1 388 ? 110.975 109.854 72.751 1.00 114.68 388 LYS B CA 1
ATOM 6022 C C . LYS B 1 388 ? 110.021 110.701 71.918 1.00 114.68 388 LYS B C 1
ATOM 6023 O O . LYS B 1 388 ? 110.456 111.590 71.179 1.00 114.68 388 LYS B O 1
ATOM 6029 N N . SER B 1 389 ? 108.718 110.462 72.045 1.00 118.96 389 SER B N 1
ATOM 6030 C CA . SER B 1 389 ? 107.738 111.264 71.326 1.00 118.96 389 SER B CA 1
ATOM 6031 C C . SER B 1 389 ? 107.852 112.722 71.748 1.00 118.96 389 SER B C 1
ATOM 6032 O O . SER B 1 389 ? 107.928 113.029 72.942 1.00 118.96 389 SER B O 1
ATOM 6035 N N . GLN B 1 390 ? 107.851 113.627 70.774 1.00 123.47 390 GLN B N 1
ATOM 6036 C CA . GLN B 1 390 ? 108.124 115.035 71.014 1.00 123.47 390 GLN B CA 1
ATOM 6037 C C . GLN B 1 390 ? 109.471 115.166 71.736 1.00 123.47 390 GLN B C 1
ATOM 6038 O O . GLN B 1 390 ? 109.538 115.712 72.843 1.00 123.47 390 GLN B O 1
ATOM 6044 N N . PRO B 1 391 ? 110.548 114.660 71.144 1.00 120.71 391 PRO B N 1
ATOM 6045 C CA . PRO B 1 391 ? 111.836 114.624 71.848 1.00 120.71 391 PRO B CA 1
ATOM 6046 C C . PRO B 1 391 ? 112.491 115.988 71.999 1.00 120.71 391 PRO B C 1
ATOM 6047 O O . PRO B 1 391 ? 113.621 116.075 72.488 1.00 120.71 391 PRO B O 1
ATOM 6051 N N . ARG B 1 392 ? 111.808 117.050 71.569 1.00 120.92 392 ARG B N 1
ATOM 6052 C CA . ARG B 1 392 ? 112.375 118.395 71.599 1.00 120.92 392 ARG B CA 1
ATOM 6053 C C . ARG B 1 392 ? 113.123 118.672 72.898 1.00 120.92 392 ARG B C 1
ATOM 6054 O O . ARG B 1 392 ? 114.314 118.996 72.869 1.00 120.92 392 ARG B O 1
ATOM 6062 N N . LEU B 1 393 ? 112.432 118.534 74.029 1.00 114.60 393 LEU B N 1
ATOM 6063 C CA . LEU B 1 393 ? 113.001 118.716 75.368 1.00 114.60 393 LEU B CA 1
ATOM 6064 C C . LEU B 1 393 ? 114.287 119.540 75.409 1.00 114.60 393 LEU B C 1
ATOM 6065 O O . LEU B 1 393 ? 114.339 120.657 74.897 1.00 114.60 393 LEU B O 1
ATOM 6070 N N . SER B 1 455 ? 104.898 149.358 96.093 1.00 151.36 455 SER B N 1
ATOM 6071 C CA . SER B 1 455 ? 106.235 149.166 95.543 1.00 151.36 455 SER B CA 1
ATOM 6072 C C . SER B 1 455 ? 106.555 147.680 95.668 1.00 151.36 455 SER B C 1
ATOM 6073 O O . SER B 1 455 ? 106.272 147.062 96.695 1.00 151.36 455 SER B O 1
ATOM 6076 N N . LEU B 1 456 ? 107.141 147.108 94.619 1.00 144.36 456 LEU B N 1
ATOM 6077 C CA . LEU B 1 456 ? 107.558 145.717 94.614 1.00 144.36 456 LEU B CA 1
ATOM 6078 C C . LEU B 1 456 ? 109.005 145.644 94.169 1.00 144.36 456 LEU B C 1
ATOM 6079 O O . LEU B 1 456 ? 109.445 146.427 93.321 1.00 144.36 456 LEU B O 1
ATOM 6084 N N . ARG B 1 457 ? 109.757 144.724 94.771 1.00 139.29 457 ARG B N 1
ATOM 6085 C CA . ARG B 1 457 ? 111.157 144.503 94.426 1.00 139.29 457 ARG B CA 1
ATOM 6086 C C . ARG B 1 457 ? 111.271 143.216 93.620 1.00 139.29 457 ARG B C 1
ATOM 6087 O O . ARG B 1 457 ? 111.145 142.118 94.184 1.00 139.29 457 ARG B O 1
ATOM 6095 N N . PRO B 1 458 ? 111.504 143.289 92.308 1.00 133.32 458 PRO B N 1
ATOM 6096 C CA . PRO B 1 458 ? 111.454 142.083 91.466 1.00 133.32 458 PRO B CA 1
ATOM 6097 C C . PRO B 1 458 ? 112.720 141.240 91.449 1.00 133.32 458 PRO B C 1
ATOM 6098 O O . PRO B 1 458 ? 113.831 141.765 91.345 1.00 133.32 458 PRO B O 1
ATOM 6102 N N . GLN B 1 459 ? 112.519 139.921 91.311 1.00 107.82 459 GLN B N 1
ATOM 6103 C CA . GLN B 1 459 ? 113.657 138.961 91.223 1.00 107.82 459 GLN B CA 1
ATOM 6104 C C . GLN B 1 459 ? 114.432 138.979 89.899 1.00 107.82 459 GLN B C 1
ATOM 6105 O O . GLN B 1 459 ? 113.904 138.446 88.911 1.00 107.82 459 GLN B O 1
ATOM 6111 N N . LEU B 1 460 ? 115.642 139.543 89.883 1.00 99.23 460 LEU B N 1
ATOM 6112 C CA . LEU B 1 460 ? 116.468 139.665 88.649 1.00 99.23 460 LEU B CA 1
ATOM 6113 C C . LEU B 1 460 ? 116.868 138.293 88.082 1.00 99.23 460 LEU B C 1
ATOM 6114 O O . LEU B 1 460 ? 116.717 138.122 86.867 1.00 99.23 460 LEU B O 1
ATOM 6119 N N . SER B 1 461 ? 117.356 137.348 88.888 1.00 95.33 461 SER B N 1
ATOM 6120 C CA . SER B 1 461 ? 117.902 136.070 88.345 1.00 95.33 461 SER B CA 1
ATOM 6121 C C . SER B 1 461 ? 116.874 135.276 87.541 1.00 95.33 461 SER B C 1
ATOM 6122 O O . SER B 1 461 ? 117.208 134.912 86.433 1.00 95.33 461 SER B O 1
ATOM 6125 N N . LYS B 1 462 ? 115.700 134.993 88.092 1.00 102.81 462 LYS B N 1
ATOM 6126 C CA . LYS B 1 462 ? 114.638 134.292 87.381 1.00 102.81 462 LYS B CA 1
ATOM 6127 C C . LYS B 1 462 ? 114.445 134.873 85.987 1.00 102.81 462 LYS B C 1
ATOM 6128 O O . LYS B 1 462 ? 114.257 134.135 85.010 1.00 102.81 462 LYS B O 1
ATOM 6134 N N . ILE B 1 463 ? 114.466 136.202 85.881 1.00 99.48 463 ILE B N 1
ATOM 6135 C CA . ILE B 1 463 ? 114.348 136.842 84.577 1.00 99.48 463 ILE B CA 1
ATOM 6136 C C . ILE B 1 463 ? 115.474 136.387 83.665 1.00 99.48 463 ILE B C 1
ATOM 6137 O O . ILE B 1 463 ? 115.247 136.032 82.504 1.00 99.48 463 ILE B O 1
ATOM 6142 N N . ALA B 1 464 ? 116.704 136.378 84.178 1.00 105.99 464 ALA B N 1
ATOM 6143 C CA . ALA B 1 464 ? 117.832 135.925 83.374 1.00 105.99 464 ALA B CA 1
ATOM 6144 C C . ALA B 1 464 ? 117.614 134.499 82.886 1.00 105.99 464 ALA B C 1
ATOM 6145 O O . ALA B 1 464 ? 117.755 134.209 81.693 1.00 105.99 464 ALA B O 1
ATOM 6147 N N . ILE B 1 465 ? 117.248 133.599 83.796 1.00 102.68 465 ILE B N 1
ATOM 6148 C CA . ILE B 1 465 ? 117.109 132.189 83.443 1.00 102.68 465 ILE B CA 1
ATOM 6149 C C . ILE B 1 465 ? 116.056 132.026 82.357 1.00 102.68 465 ILE B C 1
ATOM 6150 O O . ILE B 1 465 ? 116.341 131.550 81.253 1.00 102.68 465 ILE B O 1
ATOM 6155 N N . THR B 1 466 ? 114.819 132.430 82.657 1.00 106.57 466 THR B N 1
ATOM 6156 C CA . THR B 1 466 ? 113.736 132.217 81.703 1.00 106.57 466 THR B CA 1
ATOM 6157 C C . THR B 1 466 ? 113.941 132.988 80.407 1.00 106.57 466 THR B C 1
ATOM 6158 O O . THR B 1 466 ? 113.433 132.564 79.364 1.00 106.57 466 THR B O 1
ATOM 6162 N N . SER B 1 467 ? 114.666 134.108 80.447 1.00 107.03 467 SER B N 1
ATOM 6163 C CA . SER B 1 467 ? 114.957 134.816 79.173 1.00 107.03 467 SER B CA 1
ATOM 6164 C C . SER B 1 467 ? 115.808 133.903 78.305 1.00 107.03 467 SER B C 1
ATOM 6165 O O . SER B 1 467 ? 115.532 133.808 77.100 1.00 107.03 467 SER B O 1
ATOM 6168 N N . LEU B 1 468 ? 116.791 133.244 78.916 1.00 111.41 468 LEU B N 1
ATOM 6169 C CA . LEU B 1 468 ? 117.627 132.280 78.159 1.00 111.41 468 LEU B CA 1
ATOM 6170 C C . LEU B 1 468 ? 116.695 131.147 77.742 1.00 111.41 468 LEU B C 1
ATOM 6171 O O . LEU B 1 468 ? 115.780 130.810 78.506 1.00 111.41 468 LEU B O 1
ATOM 6176 N N . GLU B 1 469 ? 116.926 130.560 76.580 1.00 119.00 469 GLU B N 1
ATOM 6177 C CA . GLU B 1 469 ? 116.070 129.415 76.222 1.00 119.00 469 GLU B CA 1
ATOM 6178 C C . GLU B 1 469 ? 116.609 128.153 76.884 1.00 119.00 469 GLU B C 1
ATOM 6179 O O . GLU B 1 469 ? 116.866 127.183 76.152 1.00 119.00 469 GLU B O 1
ATOM 6185 N N . PHE B 1 470 ? 116.768 128.156 78.211 1.00 102.83 470 PHE B N 1
ATOM 6186 C CA . PHE B 1 470 ? 117.126 126.890 78.892 1.00 102.83 470 PHE B CA 1
ATOM 6187 C C . PHE B 1 470 ? 115.892 126.061 78.626 1.00 102.83 470 PHE B C 1
ATOM 6188 O O . PHE B 1 470 ? 114.797 126.633 78.712 1.00 102.83 470 PHE B O 1
ATOM 6196 N N . SER B 1 471 ? 116.044 124.778 78.357 1.00 96.63 471 SER B N 1
ATOM 6197 C CA . SER B 1 471 ? 114.813 124.066 77.960 1.00 96.63 471 SER B CA 1
ATOM 6198 C C . SER B 1 471 ? 113.740 124.286 79.028 1.00 96.63 471 SER B C 1
ATOM 6199 O O . SER B 1 471 ? 114.042 124.196 80.223 1.00 96.63 471 SER B O 1
ATOM 6202 N N . GLU B 1 472 ? 112.534 124.642 78.597 1.00 93.33 472 GLU B N 1
ATOM 6203 C CA . GLU B 1 472 ? 111.410 124.876 79.535 1.00 93.33 472 GLU B CA 1
ATOM 6204 C C . GLU B 1 472 ? 111.088 123.537 80.181 1.00 93.33 472 GLU B C 1
ATOM 6205 O O . GLU B 1 472 ? 110.600 123.532 81.307 1.00 93.33 472 GLU B O 1
ATOM 6211 N N . ALA B 1 473 ? 111.323 122.452 79.454 1.00 81.06 473 ALA B N 1
ATOM 6212 C CA . ALA B 1 473 ? 111.067 121.112 80.002 1.00 81.06 473 ALA B CA 1
ATOM 6213 C C . ALA B 1 473 ? 112.306 120.597 80.731 1.00 81.06 473 AL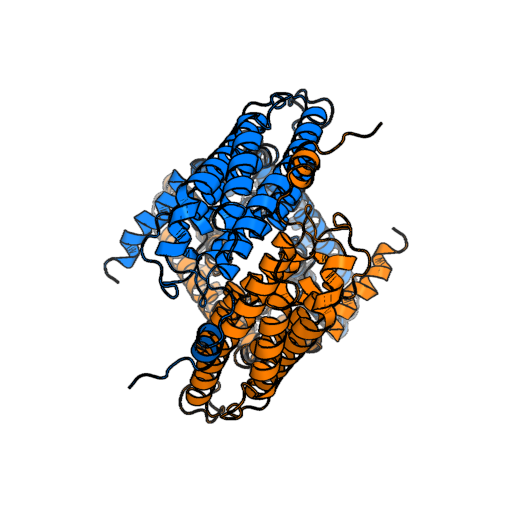A B C 1
ATOM 6214 O O . ALA B 1 473 ? 112.271 119.442 81.152 1.00 81.06 473 ALA B O 1
ATOM 6216 N N . LEU B 1 474 ? 113.360 121.401 80.880 1.00 71.89 474 LEU B N 1
ATOM 6217 C CA . LEU B 1 474 ? 114.489 120.884 81.648 1.00 71.89 474 LEU B CA 1
ATOM 6218 C C . LEU B 1 474 ? 114.093 120.565 83.078 1.00 71.89 474 LEU B C 1
ATOM 6219 O O . LEU B 1 474 ? 114.488 119.501 83.589 1.00 71.89 474 LEU B O 1
ATOM 6224 N N . PRO B 1 475 ? 113.360 121.421 83.783 1.00 68.46 475 PRO B N 1
ATOM 6225 C CA . PRO B 1 475 ? 112.892 121.037 85.120 1.00 68.46 475 PRO B CA 1
ATOM 6226 C C . PRO B 1 475 ? 112.103 119.744 85.104 1.00 68.46 475 PRO B C 1
ATOM 6227 O O . PRO B 1 475 ? 112.260 118.909 86.002 1.00 68.46 475 PRO B O 1
ATOM 6231 N N . PHE B 1 476 ? 111.251 119.549 84.097 1.00 69.77 476 PHE B N 1
ATOM 6232 C CA . PHE B 1 476 ? 110.514 118.296 84.038 1.00 69.77 476 PHE B CA 1
ATOM 6233 C C . PHE B 1 476 ? 111.434 117.121 83.772 1.00 69.77 476 PHE B C 1
ATOM 6234 O O . PHE B 1 476 ? 111.184 116.019 84.261 1.00 69.77 476 PHE B O 1
ATOM 6242 N N . ALA B 1 477 ? 112.467 117.314 82.957 1.00 65.44 477 ALA B N 1
ATOM 6243 C CA . ALA B 1 477 ? 113.427 116.239 82.760 1.00 65.44 477 ALA B CA 1
ATOM 6244 C C . ALA B 1 477 ? 114.080 115.870 84.083 1.00 65.44 477 ALA B C 1
ATOM 6245 O O . ALA B 1 477 ? 114.300 114.688 84.369 1.00 65.44 477 ALA B O 1
ATOM 6247 N N . ALA B 1 478 ? 114.381 116.870 84.907 1.00 64.18 478 ALA B N 1
ATOM 6248 C CA . ALA B 1 478 ? 114.915 116.588 86.235 1.00 64.18 478 ALA B CA 1
ATOM 6249 C C . ALA B 1 478 ? 113.914 115.800 87.065 1.00 64.18 478 ALA B C 1
ATOM 6250 O O . ALA B 1 478 ? 114.273 114.830 87.741 1.00 64.18 478 ALA B O 1
ATOM 6252 N N . PHE B 1 479 ? 112.654 116.217 87.030 1.00 63.59 479 PHE B N 1
ATOM 6253 C CA . PHE B 1 479 ? 111.606 115.501 87.747 1.00 63.59 479 PHE B CA 1
ATOM 6254 C C . PHE B 1 479 ? 111.539 114.045 87.306 1.00 63.59 479 PHE B C 1
ATOM 6255 O O . PHE B 1 479 ? 111.478 113.130 88.134 1.00 63.59 479 PHE B O 1
ATOM 6263 N N . ALA B 1 480 ? 111.547 113.812 85.996 1.00 66.49 480 ALA B N 1
ATOM 6264 C CA . ALA B 1 480 ? 111.436 112.454 85.482 1.00 66.49 480 ALA B CA 1
ATOM 6265 C C . ALA B 1 480 ? 112.655 111.629 85.853 1.00 66.49 480 ALA B C 1
ATOM 6266 O O . ALA B 1 480 ? 112.541 110.437 86.161 1.00 66.49 480 ALA B O 1
ATOM 6268 N N . SER B 1 481 ? 113.835 112.240 85.823 1.00 64.71 481 SER B N 1
ATOM 6269 C CA . SER B 1 481 ? 115.034 111.521 86.225 1.00 64.71 481 SER B CA 1
ATOM 6270 C C . SER B 1 481 ? 114.969 111.140 87.694 1.00 64.71 481 SER B C 1
ATOM 6271 O O . SER B 1 481 ? 115.387 110.044 88.076 1.00 64.71 481 SER B O 1
ATOM 6274 N N . LEU B 1 482 ? 114.426 112.024 88.529 1.00 58.84 482 LEU B N 1
ATOM 6275 C CA . LEU B 1 482 ? 114.262 111.691 89.938 1.00 58.84 482 LEU B CA 1
ATOM 6276 C C . LEU B 1 482 ? 113.257 110.562 90.125 1.00 58.84 482 LEU B C 1
ATOM 6277 O O . LEU B 1 482 ? 113.464 109.661 90.945 1.00 58.84 482 LEU B O 1
ATOM 6282 N N . LEU B 1 483 ? 112.164 110.590 89.369 1.00 59.08 483 LEU B N 1
ATOM 6283 C CA . LEU B 1 483 ? 111.174 109.526 89.476 1.00 59.08 483 LEU B CA 1
ATOM 6284 C C . LEU B 1 483 ? 111.765 108.186 89.053 1.00 59.08 483 LEU B C 1
ATOM 6285 O O . LEU B 1 483 ? 111.498 107.148 89.673 1.00 59.08 483 LEU B O 1
ATOM 6290 N N . VAL B 1 484 ? 112.592 108.190 88.009 1.00 60.95 484 VAL B N 1
ATOM 6291 C CA . VAL B 1 484 ? 113.205 106.942 87.578 1.00 60.95 484 VAL B CA 1
ATOM 6292 C C . VAL B 1 484 ? 114.253 106.478 88.581 1.00 60.95 484 VAL B C 1
ATOM 6293 O O . VAL B 1 484 ? 114.414 105.272 88.807 1.00 60.95 484 VAL B O 1
ATOM 6297 N N . GLU B 1 485 ? 114.982 107.406 89.203 1.00 63.31 485 GLU B N 1
ATOM 6298 C CA . GLU B 1 485 ? 115.885 107.004 90.275 1.00 63.31 485 GLU B CA 1
ATOM 6299 C C . GLU B 1 485 ? 115.107 106.392 91.428 1.00 63.31 485 GLU B C 1
ATOM 6300 O O . GLU B 1 485 ? 115.603 105.496 92.117 1.00 63.31 485 GLU B O 1
ATOM 6306 N N . THR B 1 486 ? 113.889 106.875 91.662 1.00 54.82 486 THR B N 1
ATOM 6307 C CA . THR B 1 486 ? 113.004 106.225 92.622 1.00 54.82 486 THR B CA 1
ATOM 6308 C C . THR B 1 486 ? 112.724 104.785 92.220 1.00 54.82 486 THR B C 1
ATOM 6309 O O . THR B 1 486 ? 112.865 103.855 93.027 1.00 54.82 486 THR B O 1
ATOM 6313 N N . VAL B 1 487 ? 112.294 104.589 90.976 1.00 54.59 487 VAL B N 1
ATOM 6314 C CA . VAL B 1 487 ? 112.051 103.234 90.493 1.00 54.59 487 VAL B CA 1
ATOM 6315 C C . VAL B 1 487 ? 113.264 102.354 90.741 1.00 54.59 487 VAL B C 1
ATOM 6316 O O . VAL B 1 487 ? 113.139 101.187 91.126 1.00 54.59 487 VAL B O 1
ATOM 6320 N N . ALA B 1 488 ? 114.460 102.898 90.524 1.00 55.12 488 ALA B N 1
ATOM 6321 C CA . ALA B 1 488 ? 115.667 102.106 90.725 1.00 55.12 488 ALA B CA 1
ATOM 6322 C C . ALA B 1 488 ? 115.886 101.789 92.199 1.00 55.12 488 ALA B C 1
ATOM 6323 O O . ALA B 1 488 ? 116.167 100.642 92.558 1.00 55.12 488 ALA B O 1
ATOM 6325 N N . LYS B 1 489 ? 115.761 102.793 93.067 1.00 54.88 489 LYS B N 1
ATOM 6326 C CA . LYS B 1 489 ? 115.911 102.570 94.501 1.00 54.88 489 LYS B CA 1
ATOM 6327 C C . LYS B 1 489 ? 114.947 101.504 94.999 1.00 54.88 489 LYS B C 1
ATOM 6328 O O . LYS B 1 489 ? 115.183 100.888 96.049 1.00 54.88 489 LYS B O 1
ATOM 6334 N N . LEU B 1 490 ? 113.835 101.317 94.291 1.00 59.15 490 LEU B N 1
ATOM 6335 C CA . LEU B 1 490 ? 112.884 100.287 94.695 1.00 59.15 490 LEU B CA 1
ATOM 6336 C C . LEU B 1 490 ? 113.558 98.929 94.820 1.00 59.15 490 LEU B C 1
ATOM 6337 O O . LEU B 1 490 ? 113.268 98.169 95.749 1.00 59.15 490 LEU B O 1
ATOM 6342 N N . ASP B 1 491 ? 114.458 98.600 93.895 1.00 74.09 491 ASP B N 1
ATOM 6343 C CA . ASP B 1 491 ? 115.090 97.286 93.935 1.00 74.09 491 ASP B CA 1
ATOM 6344 C C . ASP B 1 491 ? 116.007 97.152 95.140 1.00 74.09 491 ASP B C 1
ATOM 6345 O O . ASP B 1 491 ? 116.056 96.093 95.779 1.00 74.09 491 ASP B O 1
ATOM 6350 N N . LEU B 1 492 ? 116.756 98.206 95.455 1.00 59.54 492 LEU B N 1
ATOM 6351 C CA . LEU B 1 492 ? 117.581 98.190 96.654 1.00 59.54 492 LEU B CA 1
ATOM 6352 C C . LEU B 1 492 ? 116.728 97.948 97.891 1.00 59.54 492 LEU B C 1
ATOM 6353 O O . LEU B 1 492 ? 117.062 97.115 98.746 1.00 59.54 492 LEU B O 1
ATOM 6358 N N . VAL B 1 493 ? 115.611 98.670 98.002 1.00 54.56 493 VAL B N 1
ATOM 6359 C CA . VAL B 1 493 ? 114.748 98.492 99.166 1.00 54.56 493 VAL B CA 1
ATOM 6360 C C . VAL B 1 493 ? 114.206 97.075 99.212 1.00 54.56 493 VAL B C 1
ATOM 6361 O O . VAL B 1 493 ? 114.112 96.465 100.282 1.00 54.56 493 VAL B O 1
ATOM 6365 N N . ILE B 1 494 ? 113.822 96.533 98.059 1.00 58.35 494 ILE B N 1
ATOM 6366 C CA . ILE B 1 494 ? 113.287 95.178 98.026 1.00 58.35 494 ILE B CA 1
ATOM 6367 C C . ILE B 1 494 ? 114.323 94.189 98.525 1.00 58.35 494 ILE B C 1
ATOM 6368 O O . ILE B 1 494 ? 114.020 93.302 99.331 1.00 58.35 494 ILE B O 1
ATOM 6373 N N . GLU B 1 495 ? 115.562 94.320 98.054 1.00 69.15 495 GLU B N 1
ATOM 6374 C CA . GLU B 1 495 ? 116.600 93.392 98.479 1.00 69.15 495 GLU B CA 1
ATOM 6375 C C . GLU B 1 495 ? 116.844 93.491 99.977 1.00 69.15 495 GLU B C 1
ATOM 6376 O O . GLU B 1 495 ? 116.975 92.469 100.663 1.00 69.15 495 GLU B O 1
ATOM 6382 N N . GLU B 1 496 ? 116.898 94.715 100.506 1.00 64.62 496 GLU B N 1
ATOM 6383 C CA . GLU B 1 496 ? 117.142 94.864 101.936 1.00 64.62 496 GLU B CA 1
ATOM 6384 C C . GLU B 1 496 ? 116.000 94.280 102.755 1.00 64.62 496 GLU B C 1
ATOM 6385 O O . GLU B 1 496 ? 116.233 93.606 103.762 1.00 64.62 496 GLU B O 1
ATOM 6391 N N . VAL B 1 497 ? 114.757 94.508 102.334 1.00 60.15 497 VAL B N 1
ATOM 6392 C CA . VAL B 1 497 ? 113.625 94.006 103.106 1.00 60.15 497 VAL B CA 1
ATOM 6393 C C . VAL B 1 497 ? 113.554 92.489 103.035 1.00 60.15 497 VAL B C 1
ATOM 6394 O O . VAL B 1 497 ? 113.159 91.827 104.001 1.00 60.15 497 VAL B O 1
ATOM 6398 N N . GLU B 1 498 ? 113.929 91.907 101.898 1.00 74.78 498 GLU B N 1
ATOM 6399 C CA . GLU B 1 498 ? 113.916 90.453 101.815 1.00 74.78 498 GLU B CA 1
ATOM 6400 C C . GLU B 1 498 ? 115.017 89.842 102.669 1.00 74.78 498 GLU B C 1
ATOM 6401 O O . GLU B 1 498 ? 114.807 88.804 103.309 1.00 74.78 498 GLU B O 1
ATOM 6407 N N . GLU B 1 499 ? 116.203 90.461 102.689 1.00 76.40 499 GLU B N 1
ATOM 6408 C CA . GLU B 1 499 ? 117.225 90.009 103.627 1.00 76.40 499 GLU B CA 1
ATOM 6409 C C . GLU B 1 499 ? 116.719 90.115 105.056 1.00 76.40 499 GLU B C 1
ATOM 6410 O O . GLU B 1 499 ? 116.946 89.216 105.872 1.00 76.40 499 GLU B O 1
ATOM 6416 N N . LEU B 1 500 ? 116.025 91.210 105.374 1.00 66.07 500 LEU B N 1
ATOM 6417 C CA . LEU B 1 500 ? 115.401 91.340 106.685 1.00 66.07 500 LEU B CA 1
ATOM 6418 C C . LEU B 1 500 ? 114.526 90.141 106.990 1.00 66.07 500 LEU B C 1
ATOM 6419 O O . LEU B 1 500 ? 114.733 89.438 107.983 1.00 66.07 500 LEU B O 1
ATOM 6424 N N . GLY B 1 501 ? 113.534 89.895 106.137 1.00 75.65 501 GLY B N 1
ATOM 6425 C CA . GLY B 1 501 ? 112.683 88.735 106.329 1.00 75.65 501 GLY B CA 1
ATOM 6426 C C . GLY B 1 501 ? 113.487 87.480 106.600 1.00 75.65 501 GLY B C 1
ATOM 6427 O O . GLY B 1 501 ? 113.321 86.829 107.634 1.00 75.65 501 GLY B O 1
ATOM 6428 N N . ARG B 1 502 ? 114.401 87.143 105.687 1.00 83.13 502 ARG B N 1
ATOM 6429 C CA . ARG B 1 502 ? 115.228 85.956 105.880 1.00 83.13 502 ARG B CA 1
ATOM 6430 C C . ARG B 1 502 ? 115.938 85.982 107.224 1.00 83.13 502 ARG B C 1
ATOM 6431 O O . ARG B 1 502 ? 116.243 84.925 107.787 1.00 83.13 502 ARG B O 1
ATOM 6439 N N . LEU B 1 503 ? 116.215 87.173 107.748 1.00 81.10 503 LEU B N 1
ATOM 6440 C CA . LEU B 1 503 ? 116.902 87.285 109.026 1.00 81.10 503 LEU B CA 1
ATOM 6441 C C . LEU B 1 503 ? 115.954 86.981 110.176 1.00 81.10 503 LEU B C 1
ATOM 6442 O O . LEU B 1 503 ? 116.281 86.193 111.069 1.00 81.10 503 LEU B O 1
ATOM 6447 N N . ALA B 1 504 ? 114.778 87.593 110.168 1.00 81.23 504 ALA B N 1
ATOM 6448 C CA . ALA B 1 504 ? 113.751 87.280 111.150 1.00 81.23 504 ALA B CA 1
ATOM 6449 C C . ALA B 1 504 ? 113.083 85.970 110.746 1.00 81.23 504 ALA B C 1
ATOM 6450 O O . ALA B 1 504 ? 113.504 85.297 109.801 1.00 81.23 504 ALA B O 1
ATOM 6452 N N . CYS B 1 505 ? 112.026 85.588 111.458 1.00 87.03 505 CYS B N 1
ATOM 6453 C CA . CYS B 1 505 ? 111.331 84.349 111.142 1.00 87.03 505 CYS B CA 1
ATOM 6454 C C . CYS B 1 505 ? 110.859 84.378 109.698 1.00 87.03 505 CYS B C 1
ATOM 6455 O O . CYS B 1 505 ? 111.336 83.598 108.868 1.00 87.03 505 CYS B O 1
ATOM 6458 N N . PHE B 1 506 ? 109.939 85.289 109.397 1.00 78.68 506 PHE B N 1
ATOM 6459 C CA . PHE B 1 506 ? 109.416 85.493 108.050 1.00 78.68 506 PHE B CA 1
ATOM 6460 C C . PHE B 1 506 ? 109.400 84.227 107.207 1.00 78.68 506 PHE B C 1
ATOM 6461 O O . PHE B 1 506 ? 108.639 84.127 106.247 1.00 78.68 506 PHE B O 1
#

Foldseek 3Di:
DVCVVVCVVVVVCCVCVVDVLVVVLVVLLVVLLVVLLVLCPVLVDPVNLNVLSVLLNVLSVQQADQALLSSVVVVVLLVVLLVVLLVLLVVLLVVAVPDDDVVNVVSLVVSLVVLVVVLVVVCPVVVCVVPCNSSRVSSNVSNVVSNVVSVPDDCVVVVVVVNVVSNVVSSVSSNCSAPPDDHNHLVVVLLQLLLLLLLLLLVLLLVLLCCQLVPPDQAADDDDPPPDCSCVRLVCLQPCLVVLVVSLVSNVSDDDPVLPWPDDPSVLSSVLSPLSNVLSVLSVVSNCLSRDRLAADNVVSNLCNPQVSQLSNLLSQLSNQLSVCSVVLHQGDPPSPDPSNVVSVVVNVVSCVVVVVAVPDDDPVSCVVVVPPPPSCPSVVVNVVSSVVSVVSSVVSSVSSNVVSVNTVD/DVCVVVCVVVVVCCVCVVDVLVVVLVVLLVVLLVVLLVLCPVLVDPVNLNVLSVLLNVLSVQQADQALLSSVVVVVLLVVLLVVLLVLLVVLLVVAVPDDDVVNVVSLVVSLVVLVVVLVVVCPVVVCVVPCNSSRVSSNVSNVVSNVVSVPDDCVVVVVVVNVVSNVVSSVSSNCSAPPDDHNHLVVVLLQLLLLLLLLLLVLLLVLLCCQLVPPDQAADDDDPPPDCSCVRLVCLQPCLVVLVVSLVSNVSDDDPVLPWPDDPSVLSSVLSPLSNVLSVLSVVSNCLSRDRLAADNVVSNLCNPQVSQLSNLLSQLSNQLSVCSVVLHQGDPPSPDPSNVVSVVVNVVSCVVVVVAVPDDDPVSCVVVVPPPPSCPSVVVNVVSSVVSVVSSVVSSVSSNVVSVNTVD

InterPro domains:
  IPR020966 Aluminum-activated malate transporter [PF11744] (48-501)

B-factor: mean 91.0, std 30.04, range [43.18, 199.95]

Nearest PDB structures (foldseek):
  7w6k-assembly1_B  TM=1.002E+00  e=1.342E-50  Glycine max
  8hiw-assembly1_A  TM=9.130E-01  e=4.249E-18  Arabidopsis thaliana
  7vq3-assembly1_A  TM=7.641E-01  e=2.222E-19  Arabidopsis thaliana
  7voj-assembly1_B  TM=7.497E-01  e=2.222E-19  Arabidopsis thaliana
  7vq7-assembly1_B  TM=7.703E-01  e=3.322E-18  Arabidopsis thaliana

Secondary structure (DSSP, 8-state):
-THHHHHHHHHHHHHHHH-SHHHHHHHHHHHHHHHHHTHHHHTTTGGG-GGGHHHHHHHHHHH--SSTTHHHHHHHHHHHHHHHHHHHHHHHHHHTTTS-HHHHHHHHHHHHHHHHHHHHHHHHSHHHHSSSSHHHHHHHHHHHHHHHHHHH-SHHHHHHHHHHHHHHHHHHHHHHHHHSSS---STTTTTTHHHHHHHHHHHHHHHHHHHHHTTS-S---SS-GGGSHHHHHHHHHHHHHHHHHHHHHHHHT----TT--SS--TTHHHHHHHHHHHHHHHHHHHHHHTS-SS---HHHHHTTHHHHHHHHHHHHHHHHHHHHHHHTT-PPPTT-S-HHHHHHHHHHHHHHHSSTT------HHHHHHHHTT--TTHHHHHHHHHHHHHHHHHHHHHHHHHHHHHHS--/-THHHHHHHHHHHHHHHH-SHHHHHHHHHHHHHHHHHTHHHHTTTGGG-GGGHHHHHHHHHHH--SSTTHHHHHHHHHHHHHHHHHHHHHHHHHHTTTS-HHHHHHHHHHHHHHHHHHHHHHHHSHHHHSSSSHHHHHHHHHHHHHHHHHHH-SHHHHHHHHHHHHHHHHHHHHHHHHHSSS---STTTTTTHHHHHHHHHHHHHHHHHHHHHTTS-S---SS-GGGSHHHHHHHHHHHHHHHHHHHHHHHHT----TT--SS--TTHHHHHHHHHHHHHHHHHHHHHHTS-SS---HHHHHTTHHHHHHHHHHHHHHHHHHHHHHHTT-PPPTT-S-HHHHHHHHHHHHHHHSSTT------HHHHHHHHTT--TTHHHHHHHHHHHHHHHHHHHHHHHHHHHHHHS--

Radius of gyration: 30.36 Å; Cα contacts (8 Å, |Δi|>4): 1110; chains: 2; bounding box: 53×69×90 Å

Organism: Glycine max (NCBI:txid3847)

Sequence (820 aa):
VMRFPNKAWQTTWKVGREDPRRLIHAFKVGLSLTLASLLYLLEPLFKGIGQSAIWAVMTVVVVLEFTAGATLCKGLNRGLGTLLAGLLAFLVGYIANASDRVSQAIIIGAAVFFIGALATYMRFIPYIKKNYDYGLVIFLLTFNLITVSSYRLENVLKIAHDRVYTIAIGCAVCLLMSLLVFPNWSGEDLHNSTVYKLEGLAKSIEACVNEYFYGEIEGSGYMKLSEDPIYKGYKAVLDSKSIDETLALHASWEPRHSRYCHRFPWQQYVKVGAVLRQFGYTVVALHGCLRTEIQTPRSVRAMFKDPCIRLAAEVSKVLIELSNSIRNRRHCSPEILSDHLHEALQDLNTAIKSQPRLSLRPQLSKIAITSLEFSEALPFAAFASLLVETVAKLDLVIEEVEELGRLACFVMRFPNKAWQTTWKVGREDPRRLIHAFKVGLSLTLASLLYLLEPLFKGIGQSAIWAVMTVVVVLEFTAGATLCKGLNRGLGTLLAGLLAFLVGYIANASDRVSQAIIIGAAVFFIGALATYMRFIPYIKKNYDYGLVIFLLTFNLITVSSYRLENVLKIAHDRVYTIAIGCAVCLLMSLLVFPNWSGEDLHNSTVYKLEGLAKSIEACVNEYFYGEIEGSGYMKLSEDPIYKGYKAVLDSKSIDETLALHASWEPRHSRYCHRFPWQQYVKVGAVLRQFGYTVVALHGCLRTEIQTPRSVRAMFKDPCIRLAAEVSKVLIELSNSIRNRRHCSPEILSDHLHEALQDLNTAIKSQPRLSLRPQLSKIAITSLEFSEALPFAAFASLLVETVAKLDLVIEEVEELGRLACF

Solvent-accessible surface area: 40739 Å² total; per-residue (Å²): 130,155,151,128,86,113,109,40,158,105,55,29,87,140,14,6,163,135,19,90,79,66,79,76,6,1,118,13,6,0,105,0,0,14,81,0,1,68,12,37,60,52,71,118,110,124,205,28,34,8,118,2,2,24,94,0,1,33,11,0,15,40,23,13,48,26,17,0,0,2,2,50,13,54,13,92,49,30,36,104,5,47,104,110,0,8,93,62,1,103,115,10,8,177,96,1,79,73,74,88,135,103,33,15,11,123,41,16,5,61,21,2,52,138,12,0,9,85,3,4,20,60,57,17,12,95,177,24,68,164,68,78,40,30,3,22,48,38,23,1,33,21,0,2,78,27,4,32,32,25,134,188,88,110,69,31,79,87,86,39,142,71,53,63,164,1,67,51,86,0,58,40,14,1,71,87,40,0,23,137,48,137,33,8,74,0,3,68,26,0,7,48,20,1,2,157,10,0,71,18,0,0,125,2,0,77,32,0,2,58,44,5,16,118,27,136,118,58,42,41,77,143,100,119,38,44,105,39,83,12,28,131,15,0,87,44,0,26,61,4,102,64,88,2,70,41,24,0,91,17,4,51,109,28,78,61,160,81,44,203,25,175,104,135,13,21,104,21,6,13,106,0,2,9,14,0,23,60,0,0,36,5,0,6,7,0,0,24,7,12,32,2,53,29,36,3,59,149,79,22,8,46,91,1,87,103,4,1,39,104,0,2,38,25,0,2,104,5,0,64,70,0,0,66,10,0,110,110,87,152,68,23,40,134,125,12,18,26,108,96,5,66,62,0,0,82,40,0,10,74,14,12,120,70,68,72,166,51,148,138,149,105,55,118,2,71,112,25,0,90,70,18,132,18,24,92,1,10,16,2,6,2,0,1,6,4,0,5,8,0,0,4,9,0,8,53,0,19,56,36,2,63,94,0,0,153,34,10,86,10,131,154,150,126,87,111,110,40,159,105,56,30,88,140,12,6,163,135,18,89,77,66,77,76,7,1,120,12,5,0,101,0,0,14,79,0,0,68,11,35,55,52,71,116,114,126,204,29,34,8,118,3,2,22,94,0,1,34,12,0,14,40,22,12,50,26,16,0,0,3,3,49,12,55,13,90,50,30,37,106,4,49,102,108,0,8,94,62,1,102,116,12,8,179,97,0,78,76,72,91,132,102,34,14,12,124,40,16,6,61,20,3,52,137,14,0,11,84,4,4,22,60,59,18,14,96,179,23,68,164,67,77,40,31,3,22,48,40,24,2,34,21,0,3,78,28,5,32,31,25,139,191,89,110,66,31,80,88,85,40,140,70,54,62,165,0,68,50,85,0,59,41,15,1,69,87,38,0,24,136,48,136,33,9,74,0,3,66,26,0,7,47,20,0,2,160,11,0,72,18,0,0,126,1,0,76,32,0,2,57,44,5,16,120,27,136,119,57,42,40,76,142,99,116,38,44,106,40,84,14,28,134,16,0,87,44,0,26,60,4,104,66,88,2,73,39,26,0,92,16,4,51,109,27,78,62,159,83,43,201,26,175,103,136,11,20,104,20,6,14,110,0,1,12,12,0,24,62,0,0,37,6,0,5,6,0,1,23,7,10,33,4,53,28,36,3,59,148,79,21,8,46,91,0,87,101,4,1,39,100,0,1,37,25,0,2,106,5,0,62,69,0,0,64,10,0,112,110,89,152,67,24,41,134,124,11,22,27,107,96,8,71,62,0,1,84,42,0,13,72,13,15,122,69,66,73,167,52,150,136,148,106,52,117,1,68,111,19,0,89,70,18,129,18,25,91,2,11,14,3,6,1,0,1,6,4,0,4,9,0,0,4,9,0,10,52,0,18,59,35,3,63,97,0,0,153,33,10,87,9